Protein AF-0000000084589020 (afdb_homodimer)

InterPro domains:
  IPR004776 Membrane transport PIN-like [PF03547] (18-385)

Solvent-accessible surface area (backbone atoms only — not comparable to full-atom values): 41290 Å² total; per-residue (Å²): 107,70,67,56,49,52,50,37,48,51,46,25,50,50,37,36,31,52,28,46,12,52,49,47,33,18,47,51,18,23,46,35,33,74,71,62,54,39,53,71,66,32,48,50,31,51,50,45,38,32,45,62,47,15,40,14,26,30,38,26,62,61,33,16,72,60,32,28,62,66,50,55,62,77,46,36,65,44,51,52,50,40,51,50,39,33,50,53,26,38,53,50,19,50,52,49,28,67,75,66,68,48,64,47,51,54,29,38,47,44,35,39,37,33,47,50,66,56,55,52,51,48,51,53,49,31,53,74,71,48,49,48,51,60,55,39,40,92,83,44,67,53,68,70,56,44,50,54,50,39,51,51,55,41,44,51,35,24,42,53,51,51,52,49,38,47,44,44,31,31,64,54,39,24,69,74,78,63,64,85,68,66,54,80,69,46,54,62,71,70,55,46,74,72,72,67,72,72,77,72,68,81,75,66,82,77,72,84,74,66,80,71,73,66,58,56,57,51,50,50,48,49,50,47,48,50,50,46,50,50,36,59,70,37,68,40,54,41,42,50,27,39,52,49,13,38,54,36,15,53,36,62,71,48,25,47,38,42,56,31,87,89,27,69,46,18,47,18,57,42,41,22,36,40,48,43,14,66,36,26,64,53,51,49,42,21,45,43,19,21,43,48,57,76,44,64,79,46,81,63,65,58,70,64,51,50,52,44,49,45,37,26,53,44,50,42,30,53,49,29,37,49,48,48,52,48,43,49,71,74,42,55,80,78,44,81,92,38,54,50,57,55,49,50,53,23,51,50,70,26,47,40,51,26,74,63,50,61,48,33,39,56,72,28,61,53,52,71,57,58,45,33,27,53,44,50,50,53,54,50,34,39,72,53,41,30,58,49,28,54,45,51,44,50,43,50,51,52,52,46,51,55,52,53,60,67,75,101,108,68,66,56,50,50,51,35,49,52,44,25,49,50,37,36,31,51,28,48,12,52,49,47,33,19,48,50,18,24,46,34,35,75,72,62,54,40,52,72,66,32,48,50,32,52,50,46,38,32,44,62,46,16,40,14,26,30,38,26,63,60,32,16,73,60,32,28,61,65,49,55,62,75,46,37,65,44,51,52,51,39,50,48,40,32,49,53,26,37,53,52,19,52,52,49,27,68,75,66,68,47,65,46,52,53,29,38,46,43,35,39,36,34,48,51,68,56,53,53,51,50,52,51,47,31,53,73,72,47,48,48,50,61,56,38,41,92,83,43,68,51,66,68,57,46,52,54,51,39,50,51,54,39,44,51,34,23,42,53,51,51,52,49,38,48,44,44,30,31,64,52,38,22,69,75,77,63,63,85,67,68,54,80,70,45,56,62,71,71,54,48,75,73,73,68,72,72,77,73,71,81,78,68,83,77,74,84,76,67,79,71,71,67,58,57,57,51,50,52,49,47,48,47,47,50,49,45,49,50,38,58,70,36,68,40,54,40,42,51,27,38,53,50,14,39,54,37,14,53,36,62,72,48,25,47,39,42,57,31,86,90,27,68,48,17,48,19,56,43,41,21,35,40,47,43,13,66,37,26,64,53,49,49,43,21,46,44,18,21,43,51,55,76,44,68,71,53,82,63,64,59,67,63,51,49,53,44,49,44,38,26,54,44,50,43,30,52,50,29,36,48,50,48,50,48,44,49,70,74,43,56,79,79,45,81,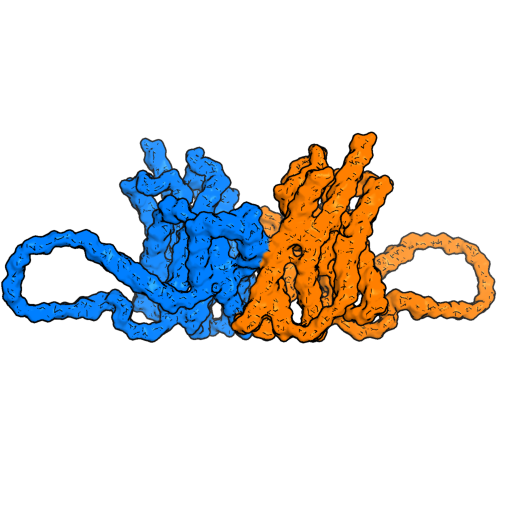93,39,53,50,57,54,50,52,52,23,50,50,70,27,47,41,52,27,74,63,51,59,50,33,38,57,73,26,61,53,54,71,56,59,44,30,27,52,43,50,50,52,54,50,34,41,71,53,42,30,58,48,26,54,45,51,42,50,42,51,52,52,51,45,50,53,50,54,60,67,76,102

Nearest PDB structures (foldseek):
  8xq9-assembly1_A  TM=4.282E-01  e=1.207E-03  Strongylocentrotus purpuratus
  8xqa-assembly1_B  TM=4.314E-01  e=2.682E-03  Strongylocentrotus purpuratus
  8pd5-assembly1_A  TM=4.426E-01  e=4.880E-03  Strongylocentrotus purpuratus
  8pdu-assembly1_B  TM=4.297E-01  e=9.243E-03  Strongylocentrotus purpuratus
  8xpq-assembly1_B  TM=4.425E-01  e=1.272E-02  Strongylocentrotus purpuratus

Organism: NCBI:txid1423351

pLDDT: mean 81.11, std 19.17, range [25.39, 97.31]

Foldseek 3Di:
DVVLVVLLVLLLVLLLVVLVVLLVLLQLLLVCLVVVVDDPVNLVVLLVCLFQAQLLLLLLQLQQLLLEPCNCVQLVVLLVLLVVLLVVLLVVQVVLCVVPVDALLLSLQSRAAALADSQLSSLVSCLVVVLLCLLCDPPNDDSVVLSVVLNSSSSVSVLSRLLCCLQCVLVSRAPPPPDPPPPVPPVVVVPPPPPPPPPVPPPPPPDPPDDPVPVVVVVCVVVVVVSVVSSVVSDGNNNVSSVVSSVLNHDVVSSCQCNNPPHPNVVPVSVVSVVSNVCNPSSLSSSLSNLCNVLVPADAPPVSLVVSQCCQQPVSLVVQLVVLLCCCVPPVPPHPPRSSSSLSSSNRNHAGHHSCSLSSCVSSVPDSRVSSNVSVSNSVSSVCRSSSSVSSSVSSVSSSVSVVVVVD/DVVLVVLLVLLLVLLLVVLVVLLVLLQLLLVCLVVVVDDPVNLVVLLVCLFQAQLLLLLLQLQQLLLEPCNCVQLVVLLVLLVVLLVVLLVVQVVLCVVPVDALLLSLQSRAAALADSQLSSLVSCLVVVLLCLLCDPPNDDSVVLSVVLNSSSSVSVLSRLLCCLQCVLVSRAPPPPDPPPPVPPVVVVPPPPPPPPPVDDPPDPDPPDDPVPVVVVVCVVVVVVSVVSSVVSDGNNNVSSVVSSVLNHDVVSSCQCNNPPHPNVVPVSVVSVVSNVCNPSSLSSSLSNLCNVLVDADAPPVSLVVSQCCQQPVSLVVQLVVLLVCCVPPVPPHPPRSSSSLSSSNRNHAGHHSCSLSSCVSSVPDSRVSSNVSVSNSVSSVCRSSSSVSSSVSSVSSSVSVVVVVD

Secondary structure (DSSP, 8-state):
-HHHHHHHHHHHHHHHHHHHHHHHHHHHHHHHHHTTSS-HHHHHHHHHHIIIIIHHHHHHHHHGGG--HHHHHHTHHHHHHHHHHHHHHHHHHHHHHHHHT--THHHHHHH-B--SHHHHHHHHHHHHHTHHHHHH-TTS--HHHHHHHHHHHHHHHHHHHHHHHHHHHHHHHS-----TT-STT-HHHHTS-------------------GGGGHHHHHHHHHHHHHHHHHHT--HHHHHHHHHHHHHHSHHHHHHHHSTT-HHIIIIIHHHHHHHTTHHHHHHHHHHHHHHHTTT----HHHHHHHHHIIIIIHHHHHHHHHHHHHHH-TTTS---HHHHHHHHTTT-SSBPTTHHHHHHHTT--HHHHHHHHHHHHHHHHHGGGGHHHHHHHHHHHHHHHHHHH-/-HHHHHHHHHHHHHHHHHHHHHHHHHHHHHHHHHTTSS-HHHHHHHHHHIIIIIHHHHHHHHHGGG--HHHHHHTHHHHHHHHHHHHHHHHHHHHHHHHHT--THHHHHHH-B--SHHHHHHHHHHHHHTHHHHHH-TTS--HHHHHHHHHHHHHHHHHHHHHHHHHHHHHHHS-----TT-STT-HHHHTS-------------------GGGTHHHHHHHHHHHHHHHHHHT--HHHHHHHHHHHHHHSHHHHHHHHSTT-HHIIIIIHHHHHHHHHHHHHHHHHHHHHHHHTTTPPP-HHHHHHHHHIIIIIHHHHHHHHHHHHHHH-TTTS---HHHHHHHHTTT-SSBPTTHHHHHHHTT--HHHHHHHHHHHHHHHHHGGGGHHHHHHHHHHHHHHHHHH--

Structure (mmCIF, N/CA/C/O backbone):
data_AF-0000000084589020-model_v1
#
loop_
_entity.id
_entity.type
_entity.pdbx_description
1 polymer 'Auxin efflux carrier superfamily protein'
#
loop_
_atom_site.group_PDB
_atom_site.id
_atom_site.type_symbol
_atom_site.label_atom_id
_atom_site.label_alt_id
_atom_site.label_comp_id
_atom_site.label_asym_id
_atom_site.label_entity_id
_atom_site.label_seq_id
_atom_site.pdbx_PDB_ins_code
_atom_site.Cartn_x
_atom_site.Cartn_y
_atom_site.Cartn_z
_atom_site.occupancy
_atom_site.B_iso_or_equiv
_atom_site.auth_seq_id
_atom_site.auth_comp_id
_atom_site.auth_asym_id
_atom_site.auth_atom_id
_atom_site.pdbx_PDB_model_num
ATOM 1 N N . MET A 1 1 ? 21.156 32.562 -9.258 1 48.12 1 MET A N 1
ATOM 2 C CA . MET A 1 1 ? 19.766 32.781 -9.648 1 48.12 1 MET A CA 1
ATOM 3 C C . MET A 1 1 ? 19.25 31.672 -10.555 1 48.12 1 MET A C 1
ATOM 5 O O . MET A 1 1 ? 18.141 31.172 -10.344 1 48.12 1 MET A O 1
ATOM 9 N N . SER A 1 2 ? 20.141 31.266 -11.516 1 56.5 2 SER A N 1
ATOM 10 C CA . SER A 1 2 ? 19.766 30.219 -12.461 1 56.5 2 SER A CA 1
ATOM 11 C C . SER A 1 2 ? 19.641 28.875 -11.766 1 56.5 2 SER A C 1
ATOM 13 O O . SER A 1 2 ? 18.703 28.125 -12.016 1 56.5 2 SER A O 1
ATOM 15 N N . SER A 1 3 ? 20.531 28.688 -10.836 1 63.31 3 SER A N 1
ATOM 16 C CA . SER A 1 3 ? 20.516 27.422 -10.109 1 63.31 3 SER A CA 1
ATOM 17 C C . SER A 1 3 ? 19.328 27.328 -9.164 1 63.31 3 SER A C 1
ATOM 19 O O . SER A 1 3 ? 18.719 26.266 -9.023 1 63.31 3 SER A O 1
ATOM 21 N N . GLU A 1 4 ? 18.984 28.531 -8.633 1 63.81 4 GLU A N 1
ATOM 22 C CA . GLU A 1 4 ? 17.844 28.594 -7.723 1 63.81 4 GLU A CA 1
ATOM 23 C C . GLU A 1 4 ? 16.547 28.359 -8.461 1 63.81 4 GLU A C 1
ATOM 25 O O . GLU A 1 4 ? 15.664 27.656 -7.961 1 63.81 4 GLU A O 1
ATOM 30 N N . VAL A 1 5 ? 16.562 28.922 -9.664 1 64.62 5 VAL A N 1
ATOM 31 C CA . VAL A 1 5 ? 15.352 28.766 -10.477 1 64.62 5 VAL A CA 1
ATOM 32 C C . VAL A 1 5 ? 15.211 27.312 -10.914 1 64.62 5 VAL A C 1
ATOM 34 O O . VAL A 1 5 ? 14.102 26.781 -10.945 1 64.62 5 VAL A O 1
ATOM 37 N N . SER A 1 6 ? 16.344 26.797 -11.211 1 70.75 6 SER A N 1
ATOM 38 C CA . SER A 1 6 ? 16.328 25.406 -11.641 1 70.75 6 SER A CA 1
ATOM 39 C C . SER A 1 6 ? 15.859 24.5 -10.516 1 70.75 6 SER A C 1
ATOM 41 O O . SER A 1 6 ? 15.07 23.562 -10.742 1 70.75 6 SER A O 1
ATOM 43 N N . ASN A 1 7 ? 16.234 24.812 -9.344 1 69.75 7 ASN A N 1
ATOM 44 C CA . ASN A 1 7 ? 15.828 24.016 -8.188 1 69.75 7 ASN A CA 1
ATOM 45 C C . ASN A 1 7 ? 14.336 24.188 -7.898 1 69.75 7 ASN A C 1
ATOM 47 O O . ASN A 1 7 ? 13.656 23.219 -7.562 1 69.75 7 ASN A O 1
ATOM 51 N N . LEU A 1 8 ? 13.938 25.453 -8.078 1 74.25 8 LEU A N 1
ATOM 52 C CA . LEU A 1 8 ? 12.523 25.75 -7.871 1 74.25 8 LEU A CA 1
ATOM 53 C C . LEU A 1 8 ? 11.656 24.984 -8.875 1 74.25 8 LEU A C 1
ATOM 55 O O . LEU A 1 8 ? 10.609 24.438 -8.508 1 74.25 8 LEU A O 1
ATOM 59 N N . LEU A 1 9 ? 12.148 24.938 -10.055 1 77.19 9 LEU A N 1
ATOM 60 C CA . LEU A 1 9 ? 11.383 24.266 -11.109 1 77.19 9 LEU A CA 1
ATOM 61 C C . LEU A 1 9 ? 11.32 22.766 -10.867 1 77.19 9 LEU A C 1
ATOM 63 O O . LEU A 1 9 ? 10.281 22.141 -11.094 1 77.19 9 LEU A O 1
ATOM 67 N N . ASP A 1 10 ? 12.352 22.234 -10.383 1 75.75 10 ASP A N 1
ATOM 68 C CA . ASP A 1 10 ? 12.398 20.797 -10.117 1 75.75 10 ASP A CA 1
ATOM 69 C C . ASP A 1 10 ? 11.438 20.422 -8.984 1 75.75 10 ASP A C 1
ATOM 71 O O . ASP A 1 10 ? 10.75 19.406 -9.062 1 75.75 10 ASP A O 1
ATOM 75 N N . VAL A 1 11 ? 11.383 21.266 -7.977 1 73.19 11 VAL A N 1
ATOM 76 C CA . VAL A 1 11 ? 10.477 21.031 -6.859 1 73.19 11 VAL A CA 1
ATOM 77 C C . VAL A 1 11 ? 9.031 21.188 -7.324 1 73.19 11 VAL A C 1
ATOM 79 O O . VAL A 1 11 ? 8.156 20.406 -6.938 1 73.19 11 VAL A O 1
ATOM 82 N N . ALA A 1 12 ? 8.859 22.156 -8.141 1 80 12 ALA A N 1
ATOM 83 C CA . ALA A 1 12 ? 7.52 22.406 -8.656 1 80 12 ALA A CA 1
ATOM 84 C C . ALA A 1 12 ? 7.035 21.234 -9.5 1 80 12 ALA A C 1
ATOM 86 O O . ALA A 1 12 ? 5.887 20.797 -9.375 1 80 12 ALA A O 1
ATOM 87 N N . ILE A 1 13 ? 7.906 20.75 -10.32 1 81.81 13 ILE A N 1
ATOM 88 C CA . ILE A 1 13 ? 7.555 19.656 -11.203 1 81.81 13 ILE A CA 1
ATOM 89 C C . ILE A 1 13 ? 7.289 18.391 -10.375 1 81.81 13 ILE A C 1
ATOM 91 O O . ILE A 1 13 ? 6.301 17.688 -10.602 1 81.81 13 ILE A O 1
ATOM 95 N N . GLY A 1 14 ? 8.109 18.109 -9.445 1 77.62 14 GLY A N 1
ATOM 96 C CA . GLY A 1 14 ? 7.91 16.969 -8.562 1 77.62 14 GLY A CA 1
ATOM 97 C C . GLY A 1 14 ? 6.598 17.031 -7.805 1 77.62 14 GLY A C 1
ATOM 98 O O . GLY A 1 14 ? 5.883 16.031 -7.715 1 77.62 14 GLY A O 1
ATOM 99 N N . SER A 1 15 ? 6.328 18.203 -7.297 1 77.81 15 SER A N 1
ATOM 100 C CA . SER A 1 15 ? 5.09 18.375 -6.551 1 77.81 15 SER A CA 1
ATOM 101 C C . SER A 1 15 ? 3.873 18.266 -7.465 1 77.81 15 SER A C 1
ATOM 103 O O . SER A 1 15 ? 2.838 17.719 -7.066 1 77.81 15 SER A O 1
ATOM 105 N N . ALA A 1 16 ? 4.004 18.781 -8.609 1 83.94 16 ALA A N 1
ATOM 106 C CA . ALA A 1 16 ? 2.91 18.688 -9.57 1 83.94 16 ALA A CA 1
ATOM 107 C C . ALA A 1 16 ? 2.646 17.234 -9.961 1 83.94 16 ALA A C 1
ATOM 109 O O . ALA A 1 16 ? 1.491 16.812 -10.039 1 83.94 16 ALA A O 1
ATOM 110 N N . GLU A 1 17 ? 3.691 16.547 -10.234 1 84.31 17 GLU A N 1
ATOM 111 C CA . GLU A 1 17 ? 3.561 15.148 -10.609 1 84.31 17 GLU A CA 1
ATOM 112 C C . GLU A 1 17 ? 2.877 14.344 -9.508 1 84.31 17 GLU A C 1
ATOM 114 O O . GLU A 1 17 ? 1.982 13.547 -9.781 1 84.31 17 GLU A O 1
ATOM 119 N N . ALA A 1 18 ? 3.246 14.562 -8.336 1 80.38 18 ALA A N 1
ATOM 120 C CA . ALA A 1 18 ? 2.654 13.875 -7.195 1 80.38 18 ALA A CA 1
ATOM 121 C C . ALA A 1 18 ? 1.175 14.219 -7.051 1 80.38 18 ALA A C 1
ATOM 123 O O . ALA A 1 18 ? 0.346 13.344 -6.801 1 80.38 18 ALA A O 1
ATOM 124 N N . SER A 1 19 ? 0.895 15.484 -7.195 1 84.81 19 SER A N 1
ATOM 125 C CA . SER A 1 19 ? -0.486 15.938 -7.062 1 84.81 19 SER A CA 1
ATOM 126 C C . SER A 1 19 ? -1.368 15.352 -8.164 1 84.81 19 SER A C 1
ATOM 128 O O . SER A 1 19 ? -2.512 14.969 -7.91 1 84.81 19 SER A O 1
ATOM 130 N N . ILE A 1 20 ? -0.854 15.344 -9.328 1 89.75 20 ILE A N 1
ATOM 131 C CA . ILE A 1 20 ? -1.616 14.805 -10.445 1 89.75 20 ILE A CA 1
ATOM 132 C C . ILE A 1 20 ? -1.896 13.32 -10.219 1 89.75 20 ILE A C 1
ATOM 134 O O . ILE A 1 20 ? -2.996 12.836 -10.5 1 89.75 20 ILE A O 1
ATOM 138 N N . ALA A 1 21 ? -0.911 12.594 -9.734 1 89.56 21 ALA A N 1
ATOM 139 C CA . ALA A 1 21 ? -1.105 11.18 -9.445 1 89.56 21 ALA A CA 1
ATOM 140 C C . ALA A 1 21 ? -2.25 10.969 -8.453 1 89.56 21 ALA A C 1
ATOM 142 O O . ALA A 1 21 ? -3.08 10.078 -8.633 1 89.56 21 ALA A O 1
ATOM 143 N N . VAL A 1 22 ? -2.297 11.797 -7.48 1 87.12 22 VAL A N 1
ATOM 144 C CA . VAL A 1 22 ? -3.338 11.711 -6.461 1 87.12 22 VAL A CA 1
ATOM 145 C C . VAL A 1 22 ? -4.691 12.07 -7.07 1 87.12 22 VAL A C 1
ATOM 147 O O . VAL A 1 22 ? -5.695 11.398 -6.816 1 87.12 22 VAL A O 1
ATOM 150 N N . LEU A 1 23 ? -4.703 13.109 -7.898 1 91.12 23 LEU A N 1
ATOM 151 C CA . LEU A 1 23 ? -5.934 13.547 -8.547 1 91.12 23 LEU A CA 1
ATOM 152 C C . LEU A 1 23 ? -6.461 12.477 -9.492 1 91.12 23 LEU A C 1
ATOM 154 O O . LEU A 1 23 ? -7.676 12.32 -9.648 1 91.12 23 LEU A O 1
ATOM 158 N N . LEU A 1 24 ? -5.551 11.797 -10.094 1 94.44 24 LEU A N 1
ATOM 159 C CA . LEU A 1 24 ? -5.977 10.711 -10.977 1 94.44 24 LEU A CA 1
ATOM 160 C C . LEU A 1 24 ? -6.629 9.586 -10.18 1 94.44 24 LEU A C 1
ATOM 162 O O . LEU A 1 24 ? -7.621 9 -10.617 1 94.44 24 LEU A O 1
ATOM 166 N N . VAL A 1 25 ? -6.078 9.227 -9.023 1 94.25 25 VAL A N 1
ATOM 167 C CA . VAL A 1 25 ? -6.711 8.234 -8.156 1 94.25 25 VAL A CA 1
ATOM 168 C C . VAL A 1 25 ? -8.117 8.695 -7.789 1 94.25 25 VAL A C 1
ATOM 170 O O . VAL A 1 25 ? -9.07 7.91 -7.824 1 94.25 25 VAL A O 1
ATOM 173 N N . LEU A 1 26 ? -8.188 9.977 -7.438 1 92.75 26 LEU A N 1
ATOM 174 C CA . LEU A 1 26 ? -9.484 10.578 -7.156 1 92.75 26 LEU A CA 1
ATOM 175 C C . LEU A 1 26 ? -10.414 10.453 -8.359 1 92.75 26 LEU A C 1
ATOM 177 O O . LEU A 1 26 ? -11.594 10.125 -8.203 1 92.75 26 LEU A O 1
ATOM 181 N N . GLY A 1 27 ? -9.914 10.75 -9.484 1 95.19 27 GLY A N 1
ATOM 182 C CA . GLY A 1 27 ? -10.68 10.617 -10.711 1 95.19 27 GLY A CA 1
ATOM 183 C C . GLY A 1 27 ? -11.18 9.211 -10.961 1 95.19 27 GLY A C 1
ATOM 184 O O . GLY A 1 27 ? -12.312 9.023 -11.414 1 95.19 27 GLY A O 1
ATOM 185 N N . PHE A 1 28 ? -10.359 8.219 -10.703 1 95.5 28 PHE A N 1
ATOM 186 C CA . PHE A 1 28 ? -10.789 6.832 -10.844 1 95.5 28 PHE A CA 1
ATOM 187 C C . PHE A 1 28 ? -11.938 6.516 -9.898 1 95.5 28 PHE A C 1
ATOM 189 O O . PHE A 1 28 ? -12.859 5.773 -10.258 1 95.5 28 PHE A O 1
ATOM 196 N N . GLY A 1 29 ? -11.836 6.996 -8.641 1 95.19 29 GLY A N 1
ATOM 197 C CA . GLY A 1 29 ? -12.953 6.84 -7.727 1 95.19 29 GLY A CA 1
ATOM 198 C C . GLY A 1 29 ? -14.242 7.445 -8.25 1 95.19 29 GLY A C 1
ATOM 199 O O . GLY A 1 29 ? -15.305 6.824 -8.172 1 95.19 29 GLY A O 1
ATOM 200 N N . TYR A 1 30 ? -14.086 8.672 -8.773 1 94.19 30 TYR A N 1
ATOM 201 C CA . TYR A 1 30 ? -15.219 9.352 -9.383 1 94.19 30 TYR A CA 1
ATOM 202 C C . TYR A 1 30 ? -15.82 8.523 -10.508 1 94.19 30 TYR A C 1
ATOM 204 O O . TYR A 1 30 ? -17.031 8.328 -10.57 1 94.19 30 TYR A O 1
ATOM 212 N N . TYR A 1 31 ? -15 8.016 -11.344 1 95.81 31 TYR A N 1
ATOM 213 C CA . TYR A 1 31 ? -15.438 7.23 -12.492 1 95.81 31 TYR A CA 1
ATOM 214 C C . TYR A 1 31 ? -16.078 5.922 -12.039 1 95.81 31 TYR A C 1
ATOM 216 O O . TYR A 1 31 ? -17.047 5.457 -12.648 1 95.81 31 TYR A O 1
ATOM 224 N N . ALA A 1 32 ? -15.492 5.289 -11.094 1 95.12 32 ALA A N 1
ATOM 225 C CA . ALA A 1 32 ? -16.047 4.039 -10.586 1 95.12 32 ALA A CA 1
ATOM 226 C C . ALA A 1 32 ? -17.484 4.227 -10.125 1 95.12 32 ALA A C 1
ATOM 228 O O . ALA A 1 32 ? -18.328 3.355 -10.336 1 95.12 32 ALA A O 1
ATOM 229 N N . GLN A 1 33 ? -17.688 5.336 -9.438 1 93.5 33 GLN A N 1
ATOM 230 C CA . GLN A 1 33 ? -19.047 5.66 -9.016 1 93.5 33 GLN A CA 1
ATOM 231 C C . GLN A 1 33 ? -19.953 5.949 -10.219 1 93.5 33 GLN A C 1
ATOM 233 O O . GLN A 1 33 ? -21.109 5.543 -10.242 1 93.5 33 GLN A O 1
ATOM 238 N N . TYR A 1 34 ? -19.453 6.652 -11.156 1 93.75 34 TYR A N 1
ATOM 239 C CA . TYR A 1 34 ? -20.172 6.969 -12.391 1 93.75 34 TYR A CA 1
ATOM 240 C C . TYR A 1 34 ? -20.547 5.699 -13.148 1 93.75 34 TYR A C 1
ATOM 242 O O . TYR A 1 34 ? -21.672 5.578 -13.641 1 93.75 34 TYR A O 1
ATOM 250 N N . ALA A 1 35 ? -19.688 4.719 -13.172 1 94 35 ALA A N 1
ATOM 251 C CA . ALA A 1 35 ? -19.891 3.459 -13.883 1 94 35 ALA A CA 1
ATOM 252 C C . ALA A 1 35 ? -20.672 2.465 -13.023 1 94 35 ALA A C 1
ATOM 254 O O . ALA A 1 35 ? -20.891 1.321 -13.438 1 94 35 ALA A O 1
ATOM 255 N N . ARG A 1 36 ? -20.953 2.816 -11.781 1 92.38 36 ARG A N 1
ATOM 256 C CA . ARG A 1 36 ? -21.766 2.029 -10.859 1 92.38 36 ARG A CA 1
ATOM 257 C C . ARG A 1 36 ? -21 0.792 -10.383 1 92.38 36 ARG A C 1
ATOM 259 O O . ARG A 1 36 ? -21.594 -0.262 -10.164 1 92.38 36 ARG A O 1
ATOM 266 N N . TRP A 1 37 ? -19.719 0.958 -10.375 1 92.5 37 TRP A N 1
ATOM 267 C CA . TRP A 1 37 ? -18.906 -0.096 -9.781 1 92.5 37 TRP A CA 1
ATOM 268 C C . TRP A 1 37 ? -18.984 -0.038 -8.258 1 92.5 37 TRP A C 1
ATOM 270 O O . TRP A 1 37 ? -18.688 -1.025 -7.578 1 92.5 37 TRP A O 1
ATOM 280 N N . ILE A 1 38 ? -19.312 1.075 -7.715 1 93.69 38 ILE A N 1
ATOM 281 C CA . ILE A 1 38 ? -19.516 1.301 -6.285 1 93.69 38 ILE A CA 1
ATOM 282 C C . ILE A 1 38 ? -20.719 2.209 -6.062 1 93.69 38 ILE A C 1
ATOM 284 O O . ILE A 1 38 ? -20.953 3.146 -6.832 1 93.69 38 ILE A O 1
ATOM 288 N N . ASN A 1 39 ? -21.531 1.847 -5.117 1 92.88 39 ASN A N 1
ATOM 289 C CA . ASN A 1 39 ? -22.688 2.666 -4.762 1 92.88 39 ASN A CA 1
ATOM 290 C C . ASN A 1 39 ? -22.484 3.355 -3.416 1 92.88 39 ASN A C 1
ATOM 292 O O . ASN A 1 39 ? -21.406 3.289 -2.83 1 92.88 39 ASN A O 1
ATOM 296 N N . GLU A 1 40 ? -23.5 4.016 -2.977 1 90.12 40 GLU A N 1
ATOM 297 C CA . GLU A 1 40 ? -23.406 4.816 -1.76 1 90.12 40 GLU A CA 1
ATOM 298 C C . GLU A 1 40 ? -23.172 3.936 -0.536 1 90.12 40 GLU A C 1
ATOM 300 O O . GLU A 1 40 ? -22.438 4.316 0.38 1 90.12 40 GLU A O 1
ATOM 305 N N . GLU A 1 41 ? -23.781 2.826 -0.526 1 89.81 41 GLU A N 1
ATOM 306 C CA . GLU A 1 41 ? -23.578 1.901 0.585 1 89.81 41 GLU A CA 1
ATOM 307 C C . GLU A 1 41 ? -22.141 1.394 0.63 1 89.81 41 GLU A C 1
ATOM 309 O O . GLU A 1 41 ? -21.547 1.283 1.705 1 89.81 41 GLU A O 1
ATOM 314 N N . GLY A 1 42 ? -21.656 1.062 -0.514 1 91.62 42 GLY A N 1
ATOM 315 C CA . GLY A 1 42 ? -20.266 0.667 -0.588 1 91.62 42 GLY A CA 1
ATOM 316 C C . GLY A 1 42 ? -19.312 1.746 -0.107 1 91.62 42 GLY A C 1
ATOM 317 O O . GLY A 1 42 ? -18.344 1.459 0.608 1 91.62 42 GLY A O 1
ATOM 318 N N . GLU A 1 43 ? -19.609 2.979 -0.506 1 91.38 43 GLU A N 1
ATOM 319 C CA . GLU A 1 43 ? -18.812 4.117 -0.055 1 91.38 43 GLU A CA 1
ATOM 320 C C . GLU A 1 43 ? -18.797 4.211 1.468 1 91.38 43 GLU A C 1
ATOM 322 O O . GLU A 1 43 ? -17.75 4.422 2.072 1 91.38 43 GLU A O 1
ATOM 327 N N . GLN A 1 44 ? -19.922 4.027 2.045 1 88.31 44 GLN A N 1
ATOM 328 C CA . GLN A 1 44 ? -20.062 4.152 3.49 1 88.31 44 GLN A CA 1
ATOM 329 C C . GLN A 1 44 ? -19.328 3.031 4.219 1 88.31 44 GLN A C 1
ATOM 331 O O . GLN A 1 44 ? -18.672 3.27 5.238 1 88.31 44 GLN A O 1
ATOM 336 N N . GLN A 1 45 ? -19.453 1.881 3.711 1 90.81 45 GLN A N 1
ATOM 337 C CA . GLN A 1 45 ? -18.797 0.735 4.336 1 90.81 45 GLN A CA 1
ATOM 338 C C . GLN A 1 45 ? -17.281 0.86 4.262 1 90.81 45 GLN A C 1
ATOM 340 O O . GLN A 1 45 ? -16.578 0.571 5.234 1 90.81 45 GLN A O 1
ATOM 345 N N . ILE A 1 46 ? -16.812 1.262 3.127 1 93.62 46 ILE A N 1
ATOM 346 C CA . ILE A 1 46 ? -15.375 1.426 2.965 1 93.62 46 ILE A CA 1
ATOM 347 C C . ILE A 1 46 ? -14.875 2.547 3.873 1 93.62 46 ILE A C 1
ATOM 349 O O . ILE A 1 46 ? -13.836 2.412 4.52 1 93.62 46 ILE A O 1
ATOM 353 N N . THR A 1 47 ? -15.625 3.609 3.961 1 88.62 47 THR A N 1
ATOM 354 C CA . THR A 1 47 ? -15.258 4.723 4.828 1 88.62 47 THR A CA 1
ATOM 355 C C . THR A 1 47 ? -15.219 4.281 6.289 1 88.62 47 THR A C 1
ATOM 357 O O . THR A 1 47 ? -14.305 4.66 7.031 1 88.62 47 THR A O 1
ATOM 360 N N . GLN A 1 48 ? -16.141 3.523 6.652 1 88.75 48 GLN A N 1
ATOM 361 C CA . GLN A 1 48 ? -16.188 3.018 8.016 1 88.75 48 GLN A CA 1
ATOM 362 C C . GLN A 1 48 ? -14.984 2.135 8.32 1 88.75 48 GLN A C 1
ATOM 364 O O . GLN A 1 48 ? -14.391 2.238 9.391 1 88.75 48 GLN A O 1
ATOM 369 N N . LEU A 1 49 ? -14.664 1.303 7.438 1 94 49 LEU A N 1
ATOM 370 C CA . LEU A 1 49 ? -13.492 0.453 7.613 1 94 49 LEU A CA 1
ATOM 371 C C . LEU A 1 49 ? -12.219 1.291 7.691 1 94 49 LEU A C 1
ATOM 373 O O . LEU A 1 49 ? -11.32 0.984 8.469 1 94 49 LEU A O 1
ATOM 377 N N . CYS A 1 50 ? -12.141 2.342 6.836 1 92.75 50 CYS A N 1
ATOM 378 C CA . CYS A 1 50 ? -10.984 3.232 6.836 1 92.75 50 CYS A CA 1
ATOM 379 C C . CYS A 1 50 ? -10.805 3.893 8.195 1 92.75 50 CYS A C 1
ATOM 381 O O . CYS A 1 50 ? -9.695 3.92 8.734 1 92.75 50 CYS A O 1
ATOM 383 N N . VAL A 1 51 ? -11.891 4.305 8.82 1 88.5 51 VAL A N 1
ATOM 384 C CA . VAL A 1 51 ? -11.836 5.066 10.062 1 88.5 51 VAL A CA 1
ATOM 385 C C . VAL A 1 51 ? -11.609 4.121 11.234 1 88.5 51 VAL A C 1
ATOM 387 O O . VAL A 1 51 ? -10.883 4.453 12.18 1 88.5 51 VAL A O 1
ATOM 390 N N . THR A 1 52 ? -12.125 2.914 11.156 1 91.38 52 THR A N 1
ATOM 391 C CA . THR A 1 52 ? -12.164 2.039 12.328 1 91.38 52 THR A CA 1
ATOM 392 C C . THR A 1 52 ? -10.977 1.086 12.328 1 91.38 52 THR A C 1
ATOM 394 O O . THR A 1 52 ? -10.5 0.679 13.391 1 91.38 52 THR A O 1
ATOM 397 N N . VAL A 1 53 ? -10.516 0.786 11.125 1 95.12 53 VAL A N 1
ATOM 398 C CA . VAL A 1 53 ? -9.508 -0.271 11.094 1 95.12 53 VAL A CA 1
ATOM 399 C C . VAL A 1 53 ? -8.242 0.244 10.414 1 95.12 53 VAL A C 1
ATOM 401 O O . VAL A 1 53 ? -7.16 0.226 11 1 95.12 53 VAL A O 1
ATOM 404 N N . PHE A 1 54 ? -8.312 0.767 9.195 1 95.94 54 PHE A N 1
ATOM 405 C CA . PHE A 1 54 ? -7.137 1.04 8.375 1 95.94 54 PHE A CA 1
ATOM 406 C C . PHE A 1 54 ? -6.387 2.26 8.891 1 95.94 54 PHE A C 1
ATOM 408 O O . PHE A 1 54 ? -5.156 2.25 8.977 1 95.94 54 PHE A O 1
ATOM 415 N N . LEU A 1 55 ? -7.105 3.301 9.234 1 91.75 55 LEU A N 1
ATOM 416 C CA . LEU A 1 55 ? -6.473 4.516 9.742 1 91.75 55 LEU A CA 1
ATOM 417 C C . LEU A 1 55 ? -5.793 4.262 11.078 1 91.75 55 LEU A C 1
ATOM 419 O O . LEU A 1 55 ? -4.633 4.629 11.273 1 91.75 55 LEU A O 1
ATOM 423 N N . PRO A 1 56 ? -6.461 3.631 12.055 1 93.19 56 PRO A N 1
ATOM 424 C CA . PRO A 1 56 ? -5.77 3.275 13.297 1 93.19 56 PRO A CA 1
ATOM 425 C C . PRO A 1 56 ? -4.516 2.441 13.055 1 93.19 56 PRO A C 1
ATOM 427 O O . PRO A 1 56 ? -3.486 2.668 13.695 1 93.19 56 PRO A O 1
ATOM 430 N N . ALA A 1 57 ? -4.621 1.519 12.164 1 95.38 57 ALA A N 1
ATOM 431 C CA . ALA A 1 57 ? -3.459 0.694 11.836 1 95.38 57 ALA A CA 1
ATOM 432 C C . ALA A 1 57 ? -2.328 1.542 11.258 1 95.38 57 ALA A C 1
ATOM 434 O O . ALA A 1 57 ? -1.161 1.349 11.609 1 95.38 57 ALA A O 1
ATOM 435 N N . LEU A 1 58 ? -2.674 2.434 10.391 1 91.25 58 LEU A N 1
ATOM 436 C CA . LEU A 1 58 ? -1.692 3.334 9.789 1 91.25 58 LEU A CA 1
ATOM 437 C C . LEU A 1 58 ? -0.997 4.164 10.867 1 91.25 58 LEU A C 1
ATOM 439 O O . LEU A 1 58 ? 0.232 4.266 10.875 1 91.25 58 LEU A O 1
ATOM 443 N N . LEU A 1 59 ? -1.758 4.742 11.773 1 88.56 59 LEU A N 1
ATOM 444 C CA . LEU A 1 59 ? -1.208 5.598 12.812 1 88.56 59 LEU A CA 1
ATOM 445 C C . LEU A 1 59 ? -0.284 4.809 13.734 1 88.56 59 LEU A C 1
ATOM 447 O O . LEU A 1 59 ? 0.768 5.305 14.141 1 88.56 59 LEU A O 1
ATOM 451 N N . PHE A 1 60 ? -0.65 3.59 14.07 1 93.69 60 PHE A N 1
ATOM 452 C CA . PHE A 1 60 ? 0.173 2.746 14.93 1 93.69 60 PHE A CA 1
ATOM 453 C C . PHE A 1 60 ? 1.55 2.527 14.312 1 93.69 60 PHE A C 1
ATOM 455 O O . PHE A 1 60 ? 2.568 2.656 15 1 93.69 60 PHE A O 1
ATOM 462 N N . THR A 1 61 ? 1.591 2.256 13.031 1 90.69 61 THR A N 1
ATOM 463 C CA . THR A 1 61 ? 2.854 1.892 12.391 1 90.69 61 THR A CA 1
ATOM 464 C C . THR A 1 61 ? 3.648 3.139 12.016 1 90.69 61 THR A C 1
ATOM 466 O O . THR A 1 61 ? 4.871 3.082 11.867 1 90.69 61 THR A O 1
ATOM 469 N N . GLN A 1 62 ? 2.965 4.246 11.844 1 83.19 62 GLN A N 1
ATOM 470 C CA . GLN A 1 62 ? 3.658 5.477 11.477 1 83.19 62 GLN A CA 1
ATOM 471 C C . GLN A 1 62 ? 4.223 6.18 12.711 1 83.19 62 GLN A C 1
ATOM 473 O O . GLN A 1 62 ? 5.273 6.82 12.641 1 83.19 62 GLN A O 1
ATOM 478 N N . ILE A 1 63 ? 3.557 6.07 13.805 1 84.81 63 ILE A N 1
ATOM 479 C CA . ILE A 1 63 ? 3.918 6.809 15.008 1 84.81 63 ILE A CA 1
ATOM 480 C C . ILE A 1 63 ? 4.844 5.957 15.875 1 84.81 63 ILE A C 1
ATOM 482 O O . ILE A 1 63 ? 5.879 6.438 16.344 1 84.81 63 ILE A O 1
ATOM 486 N N . GLY A 1 64 ? 4.617 4.73 16.062 1 89.5 64 GLY A N 1
ATOM 487 C CA . GLY A 1 64 ? 5.246 3.84 17.016 1 89.5 64 GLY A CA 1
ATOM 488 C C . GLY A 1 64 ? 6.758 3.824 16.922 1 89.5 64 GLY A C 1
ATOM 489 O O . GLY A 1 64 ? 7.457 4.109 17.891 1 89.5 64 GLY A O 1
ATOM 490 N N . PRO A 1 65 ? 7.23 3.598 15.727 1 87.44 65 PRO A N 1
ATOM 491 C CA . PRO A 1 65 ? 8.68 3.465 15.586 1 87.44 65 PRO A CA 1
ATOM 492 C C . PRO A 1 65 ? 9.43 4.746 15.938 1 87.44 65 PRO A C 1
ATOM 494 O O . PRO A 1 65 ? 10.609 4.699 16.297 1 87.44 65 PRO A O 1
ATOM 497 N N . HIS A 1 66 ? 8.773 5.906 15.898 1 81.44 66 HIS A N 1
ATOM 498 C CA . HIS A 1 66 ? 9.469 7.18 16.047 1 81.44 66 HIS A CA 1
ATOM 499 C C . HIS A 1 66 ? 9.164 7.812 17.406 1 81.44 66 HIS A C 1
ATOM 501 O O . HIS A 1 66 ? 9.789 8.805 17.781 1 81.44 66 HIS A O 1
ATOM 507 N N . ALA A 1 67 ? 8.242 7.207 18.094 1 86.75 67 ALA A N 1
ATOM 508 C CA . ALA A 1 67 ? 7.875 7.727 19.422 1 86.75 67 ALA A CA 1
ATOM 509 C C . ALA A 1 67 ? 8.812 7.188 20.5 1 86.75 67 ALA A C 1
ATOM 511 O O . ALA A 1 67 ? 8.352 6.652 21.516 1 86.75 67 ALA A O 1
ATOM 512 N N . THR A 1 68 ? 10.094 7.41 20.297 1 89 68 THR A N 1
ATOM 513 C CA . THR A 1 68 ? 11.07 6.992 21.297 1 89 68 THR A CA 1
ATOM 514 C C . THR A 1 68 ? 11.406 8.141 22.25 1 89 68 THR A C 1
ATOM 516 O O . THR A 1 68 ? 11.312 9.312 21.875 1 89 68 THR A O 1
ATOM 519 N N . PRO A 1 69 ? 11.852 7.797 23.453 1 87.44 69 PRO A N 1
ATOM 520 C CA . PRO A 1 69 ? 12.234 8.859 24.391 1 87.44 69 PRO A CA 1
ATOM 521 C C . PRO A 1 69 ? 13.344 9.758 23.844 1 87.44 69 PRO A C 1
ATOM 523 O O . PRO A 1 69 ? 13.305 10.977 24.031 1 87.44 69 PRO A O 1
ATOM 526 N N . HIS A 1 70 ? 14.242 9.203 23.219 1 84.75 70 HIS A N 1
ATOM 527 C CA . HIS A 1 70 ? 15.344 9.969 22.641 1 84.75 70 HIS A CA 1
ATOM 528 C C . HIS A 1 70 ? 14.844 10.953 21.594 1 84.75 70 HIS A C 1
ATOM 530 O O . HIS A 1 70 ? 15.211 12.133 21.625 1 84.75 70 HIS A O 1
ATOM 536 N N . ASN A 1 71 ? 13.953 10.508 20.719 1 81.88 71 ASN A N 1
ATOM 537 C CA . ASN A 1 71 ? 13.414 11.375 19.672 1 81.88 71 ASN A CA 1
ATOM 538 C C . ASN A 1 71 ? 12.562 12.5 20.266 1 81.88 71 ASN A C 1
ATOM 540 O O . ASN A 1 71 ? 12.68 13.648 19.844 1 81.88 71 ASN A O 1
ATOM 544 N N . LEU A 1 72 ? 11.773 12.211 21.203 1 81.88 72 LEU A N 1
ATOM 545 C CA . LEU A 1 72 ? 10.836 13.188 21.766 1 81.88 72 LEU A CA 1
ATOM 546 C C . LEU A 1 72 ? 11.562 14.219 22.609 1 81.88 72 LEU A C 1
ATOM 548 O O . LEU A 1 72 ? 11.148 15.383 22.672 1 81.88 72 LEU A O 1
ATOM 552 N N . THR A 1 73 ? 12.641 13.812 23.188 1 82.5 73 THR A N 1
ATOM 553 C CA . THR A 1 73 ? 13.383 14.75 24.031 1 82.5 73 THR A CA 1
ATOM 554 C C . THR A 1 73 ? 14.359 15.57 23.188 1 82.5 73 THR A C 1
ATOM 556 O O . THR A 1 73 ? 14.43 16.797 23.344 1 82.5 73 THR A O 1
ATOM 559 N N . ASP A 1 74 ? 15.023 14.953 22.297 1 80.88 74 ASP A N 1
ATOM 560 C CA . ASP A 1 74 ? 16.047 15.625 21.516 1 80.88 74 ASP A CA 1
ATOM 561 C C . ASP A 1 74 ? 15.438 16.562 20.469 1 80.88 74 ASP A C 1
ATOM 563 O O . ASP A 1 74 ? 16.031 17.594 20.125 1 80.88 74 ASP A O 1
ATOM 567 N N . TYR A 1 75 ? 14.25 16.188 20.078 1 82.81 75 TYR A N 1
ATOM 568 C CA . TYR A 1 75 ? 13.633 16.969 19.016 1 82.81 75 TYR A CA 1
ATOM 569 C C . TYR A 1 75 ? 12.344 17.625 19.5 1 82.81 75 TYR A C 1
ATOM 571 O O . TYR A 1 75 ? 11.398 17.781 18.734 1 82.81 75 TYR A O 1
ATOM 579 N N . GLY A 1 76 ? 12.375 18 20.734 1 87.5 76 GLY A N 1
ATOM 580 C CA . GLY A 1 76 ? 11.234 18.656 21.375 1 87.5 76 GLY A CA 1
ATOM 581 C C . GLY A 1 76 ? 10.844 19.953 20.688 1 87.5 76 GLY A C 1
ATOM 582 O O . GLY A 1 76 ? 9.672 20.328 20.703 1 87.5 76 GLY A O 1
ATOM 583 N N . ILE A 1 77 ? 11.766 20.594 20.094 1 89.94 77 ILE A N 1
ATOM 584 C CA . ILE A 1 77 ? 11.508 21.859 19.422 1 89.94 77 ILE A CA 1
ATOM 585 C C . ILE A 1 77 ? 10.492 21.656 18.312 1 89.94 77 ILE A C 1
ATOM 587 O O . ILE A 1 77 ? 9.664 22.547 18.047 1 89.94 77 ILE A O 1
ATOM 591 N N . ILE A 1 78 ? 10.547 20.531 17.641 1 91.5 78 ILE A N 1
ATOM 592 C CA . ILE A 1 78 ? 9.602 20.219 16.562 1 91.5 78 ILE A CA 1
ATOM 593 C C . ILE A 1 78 ? 8.195 20.109 17.141 1 91.5 78 ILE A C 1
ATOM 595 O O . ILE A 1 78 ? 7.227 20.578 16.531 1 91.5 78 ILE A O 1
ATOM 599 N N . VAL A 1 79 ? 8.102 19.516 18.297 1 91.06 79 VAL A N 1
ATOM 600 C CA . VAL A 1 79 ? 6.82 19.359 18.969 1 91.06 79 VAL A CA 1
ATOM 601 C C . VAL A 1 79 ? 6.238 20.734 19.297 1 91.06 79 VAL A C 1
ATOM 603 O O . VAL A 1 79 ? 5.074 21.016 18.984 1 91.06 79 VAL A O 1
ATOM 606 N N . VAL A 1 80 ? 7.09 21.531 19.797 1 93.19 80 VAL A N 1
ATOM 607 C CA . VAL A 1 80 ? 6.656 22.875 20.203 1 93.19 80 VAL A CA 1
ATOM 608 C C . VAL A 1 80 ? 6.234 23.672 18.984 1 93.19 80 VAL A C 1
ATOM 610 O O . VAL A 1 80 ? 5.188 24.328 18.984 1 93.19 80 VAL A O 1
ATOM 613 N N . LEU A 1 81 ? 6.996 23.656 17.938 1 94.25 81 LEU A N 1
ATOM 614 C CA . LEU A 1 81 ? 6.707 24.422 16.734 1 94.25 81 LEU A CA 1
ATOM 615 C C . LEU A 1 81 ? 5.465 23.891 16.031 1 94.25 81 LEU A C 1
ATOM 617 O O . LEU A 1 81 ? 4.707 24.656 15.43 1 94.25 81 LEU A O 1
ATOM 621 N N . SER A 1 82 ? 5.25 22.578 16.078 1 94.88 82 SER A N 1
ATOM 622 C CA . SER A 1 82 ? 4.043 21.984 15.516 1 94.88 82 SER A CA 1
ATOM 623 C C . SER A 1 82 ? 2.793 22.469 16.234 1 94.88 82 SER A C 1
ATOM 625 O O . SER A 1 82 ? 1.788 22.797 15.609 1 94.88 82 SER A O 1
ATOM 627 N N . ILE A 1 83 ? 2.891 22.5 17.531 1 94.88 83 ILE A N 1
ATOM 628 C CA . ILE A 1 83 ? 1.774 22.984 18.344 1 94.88 83 ILE A CA 1
ATOM 629 C C . ILE A 1 83 ? 1.532 24.469 18.047 1 94.88 83 ILE A C 1
ATOM 631 O O . ILE A 1 83 ? 0.385 24.891 17.922 1 94.88 83 ILE A O 1
ATOM 635 N N . PHE A 1 84 ? 2.615 25.188 17.984 1 96.5 84 PHE A N 1
ATOM 636 C CA . PHE A 1 84 ? 2.527 26.609 17.656 1 96.5 84 PHE A CA 1
ATOM 637 C C . PHE A 1 84 ? 1.819 26.812 16.328 1 96.5 84 PHE A C 1
ATOM 639 O O . PHE A 1 84 ? 0.92 27.641 16.219 1 96.5 84 PHE A O 1
ATOM 646 N N . ALA A 1 85 ? 2.213 26.062 15.312 1 96.31 85 ALA A N 1
ATOM 647 C CA . ALA A 1 85 ? 1.61 26.188 13.992 1 96.31 85 ALA A CA 1
ATOM 648 C C . ALA A 1 85 ? 0.118 25.859 14.039 1 96.31 85 ALA A C 1
ATOM 650 O O . ALA A 1 85 ? -0.687 26.547 13.398 1 96.31 85 ALA A O 1
ATOM 651 N N . MET A 1 86 ? -0.25 24.844 14.758 1 96.38 86 MET A N 1
ATOM 652 C CA . MET A 1 86 ? -1.653 24.469 14.883 1 96.38 86 MET A CA 1
ATOM 653 C C . MET A 1 86 ? -2.455 25.547 15.586 1 96.38 86 MET A C 1
ATOM 655 O O . MET A 1 86 ? -3.582 25.859 15.195 1 96.38 86 MET A O 1
ATOM 659 N N . LEU A 1 87 ? -1.83 26.141 16.609 1 96.56 87 LEU A N 1
ATOM 660 C CA . LEU A 1 87 ? -2.506 27.188 17.375 1 96.56 87 LEU A CA 1
ATOM 661 C C . LEU A 1 87 ? -2.734 28.438 16.516 1 96.56 87 LEU A C 1
ATOM 663 O O . LEU A 1 87 ? -3.822 29.016 16.531 1 96.56 87 LEU A O 1
ATOM 667 N N . VAL A 1 88 ? -1.707 28.812 15.836 1 97.25 88 VAL A N 1
ATOM 668 C CA . VAL A 1 88 ? -1.834 29.984 14.961 1 97.25 88 VAL A CA 1
ATOM 669 C C . VAL A 1 88 ? -2.916 29.719 13.914 1 97.25 88 VAL A C 1
ATOM 671 O O . VAL A 1 88 ? -3.766 30.578 13.672 1 97.25 88 VAL A O 1
ATOM 674 N N . SER A 1 89 ? -2.855 28.562 13.297 1 97.31 89 SER A N 1
ATOM 675 C CA . SER A 1 89 ? -3.834 28.219 12.266 1 97.31 89 SER A CA 1
ATOM 676 C C . SER A 1 89 ? -5.242 28.156 12.844 1 97.31 89 SER A C 1
ATOM 678 O O . SER A 1 89 ? -6.219 28.5 12.172 1 97.31 89 SER A O 1
ATOM 680 N N . TYR A 1 90 ? -5.332 27.688 14.055 1 96.88 90 TYR A N 1
ATOM 681 C CA . TYR A 1 90 ? -6.621 27.656 14.734 1 96.88 90 TYR A CA 1
ATOM 682 C C . TYR A 1 90 ? -7.191 29.047 14.922 1 96.88 90 TYR A C 1
ATOM 684 O O . TYR A 1 90 ? -8.367 29.297 14.633 1 96.88 90 TYR A O 1
ATOM 692 N N . LEU A 1 91 ? -6.359 29.938 15.383 1 97.25 91 LEU A N 1
ATOM 693 C CA . LEU A 1 91 ? -6.785 31.312 15.617 1 97.25 91 LEU A CA 1
ATOM 694 C C . LEU A 1 91 ? -7.195 32 14.312 1 97.25 91 LEU A C 1
ATOM 696 O O . LEU A 1 91 ? -8.227 32.656 14.258 1 97.25 91 LEU A O 1
ATOM 700 N N . VAL A 1 92 ? -6.453 31.781 13.305 1 96.94 92 VAL A N 1
ATOM 701 C CA . VAL A 1 92 ? -6.785 32.344 12.008 1 96.94 92 VAL A CA 1
ATOM 702 C C . VAL A 1 92 ? -8.062 31.703 11.469 1 96.94 92 VAL A C 1
ATOM 704 O O . VAL A 1 92 ? -8.891 32.375 10.852 1 96.94 92 VAL A O 1
ATOM 707 N N . GLY A 1 93 ? -8.164 30.422 11.656 1 96.69 93 GLY A N 1
ATOM 708 C CA . GLY A 1 93 ? -9.352 29.703 11.227 1 96.69 93 GLY A CA 1
ATOM 709 C C . GLY A 1 93 ? -10.625 30.219 11.883 1 96.69 93 GLY A C 1
ATOM 710 O O . GLY A 1 93 ? -11.633 30.438 11.211 1 96.69 93 GLY A O 1
ATOM 711 N N . ILE A 1 94 ? -10.578 30.438 13.172 1 96 94 ILE A N 1
ATOM 712 C CA . ILE A 1 94 ? -11.734 30.938 13.914 1 96 94 ILE A CA 1
ATOM 713 C C . ILE A 1 94 ? -12.07 32.344 13.453 1 96 94 ILE A C 1
ATOM 715 O O . ILE A 1 94 ? -13.242 32.719 13.289 1 96 94 ILE A O 1
ATOM 719 N N . ALA A 1 95 ? -11.078 33.125 13.336 1 96.94 95 ALA A N 1
ATOM 720 C CA . ALA A 1 95 ? -11.281 34.5 12.875 1 96.94 95 ALA A CA 1
ATOM 721 C C . ALA A 1 95 ? -11.914 34.5 11.484 1 96.94 95 ALA A C 1
ATOM 723 O O . ALA A 1 95 ? -12.828 35.281 11.219 1 96.94 95 ALA A O 1
ATOM 724 N N . SER A 1 96 ? -11.445 33.656 10.633 1 96.44 96 SER A N 1
ATOM 725 C CA . SER A 1 96 ? -11.977 33.594 9.273 1 96.44 96 SER A CA 1
ATOM 726 C C . SER A 1 96 ? -13.422 33.094 9.281 1 96.44 96 SER A C 1
ATOM 728 O O . SER A 1 96 ? -14.258 33.625 8.539 1 96.44 96 SER A O 1
ATOM 730 N N . ARG A 1 97 ? -13.633 32.125 10.062 1 95.19 97 ARG A N 1
ATOM 731 C CA . ARG A 1 97 ? -14.992 31.578 10.141 1 95.19 97 ARG A CA 1
ATOM 732 C C . ARG A 1 97 ? -15.961 32.656 10.633 1 95.19 97 ARG A C 1
ATOM 734 O O . ARG A 1 97 ? -17.062 32.781 10.102 1 95.19 97 ARG A O 1
ATOM 741 N N . ARG A 1 98 ? -15.625 33.406 11.641 1 95.25 98 ARG A N 1
ATOM 742 C CA . ARG A 1 98 ? -16.469 34.438 12.211 1 95.25 98 ARG A CA 1
ATOM 743 C C . ARG A 1 98 ? -16.719 35.562 11.219 1 95.25 98 ARG A C 1
ATOM 745 O O . ARG A 1 98 ? -17.828 36.094 11.102 1 95.25 98 ARG A O 1
ATOM 752 N N . ALA A 1 99 ? -15.711 35.906 10.57 1 96.06 99 ALA A N 1
ATOM 753 C CA . ALA A 1 99 ? -15.797 37 9.625 1 96.06 99 ALA A CA 1
ATOM 754 C C . ALA A 1 99 ? -16.625 36.625 8.406 1 96.06 99 ALA A C 1
ATOM 756 O O . ALA A 1 99 ? -17.375 37.438 7.867 1 96.06 99 ALA A O 1
ATOM 757 N N . LEU A 1 100 ? -16.641 35.344 8.016 1 95.75 100 LEU A N 1
ATOM 758 C CA . LEU A 1 100 ? -17.25 34.969 6.75 1 95.75 100 LEU A CA 1
ATOM 759 C C . LEU A 1 100 ? -18.469 34.062 6.992 1 95.75 100 LEU A C 1
ATOM 761 O O . LEU A 1 100 ? -19.156 33.688 6.047 1 95.75 100 LEU A O 1
ATOM 765 N N . LYS A 1 101 ? -18.672 33.688 8.227 1 93.31 101 LYS A N 1
ATOM 766 C CA . LYS A 1 101 ? -19.766 32.781 8.578 1 93.31 101 LYS A CA 1
ATOM 767 C C . LYS A 1 101 ? -19.641 31.453 7.82 1 93.31 101 LYS A C 1
ATOM 769 O O . LYS A 1 101 ? -20.625 30.984 7.238 1 93.31 101 LYS A O 1
ATOM 774 N N . SER A 1 102 ? -18.469 31 7.781 1 93.31 102 SER A N 1
ATOM 775 C CA . SER A 1 102 ? -18.203 29.766 7.07 1 93.31 102 SER A CA 1
ATOM 776 C C . SER A 1 102 ? -18.5 28.547 7.949 1 93.31 102 SER A C 1
ATOM 778 O O . SER A 1 102 ? -18.578 28.672 9.172 1 93.31 102 SER A O 1
ATOM 780 N N . PRO A 1 103 ? -18.734 27.438 7.363 1 92.88 103 PRO A N 1
ATOM 781 C CA . PRO A 1 103 ? -19 26.234 8.148 1 92.88 103 PRO A CA 1
ATOM 782 C C . PRO A 1 103 ? -17.844 25.844 9.055 1 92.88 103 PRO A C 1
ATOM 784 O O . PRO A 1 103 ? -16.703 26.25 8.805 1 92.88 103 PRO A O 1
ATOM 787 N N . ARG A 1 104 ? -18.078 25.078 10.047 1 94.12 104 ARG A N 1
ATOM 788 C CA . ARG A 1 104 ? -17.125 24.719 11.086 1 94.12 104 ARG A CA 1
ATOM 789 C C . ARG A 1 104 ? -15.984 23.891 10.508 1 94.12 104 ARG A C 1
ATOM 791 O O . ARG A 1 104 ? -14.859 23.922 11.023 1 94.12 104 ARG A O 1
ATOM 798 N N . TRP A 1 105 ? -16.297 23.141 9.469 1 95 105 TRP A N 1
ATOM 799 C CA . TRP A 1 105 ? -15.266 22.281 8.906 1 95 105 TRP A CA 1
ATOM 800 C C . TRP A 1 105 ? -14.086 23.094 8.391 1 95 105 TRP A C 1
ATOM 802 O O . TRP A 1 105 ? -12.969 22.594 8.281 1 95 105 TRP A O 1
ATOM 812 N N . THR A 1 106 ? -14.312 24.391 8.094 1 96.19 106 THR A N 1
ATOM 813 C CA . THR A 1 106 ? -13.242 25.234 7.578 1 96.19 106 THR A CA 1
ATOM 814 C C . THR A 1 106 ? -12.156 25.438 8.633 1 96.19 106 THR A C 1
ATOM 816 O O . THR A 1 106 ? -10.969 25.469 8.305 1 96.19 106 THR A O 1
ATOM 819 N N . VAL A 1 107 ? -12.539 25.516 9.875 1 96.75 107 VAL A N 1
ATOM 820 C CA . VAL A 1 107 ? -11.57 25.719 10.945 1 96.75 107 VAL A CA 1
ATOM 821 C C . VAL A 1 107 ? -10.641 24.5 11.039 1 96.75 107 VAL A C 1
ATOM 823 O O . VAL A 1 107 ? -9.43 24.656 11.164 1 96.75 107 VAL A O 1
ATOM 826 N N . ALA A 1 108 ? -11.227 23.344 10.938 1 96.31 108 ALA A N 1
ATOM 827 C CA . ALA A 1 108 ? -10.422 22.125 10.953 1 96.31 108 ALA A CA 1
ATOM 828 C C . ALA A 1 108 ? -9.453 22.109 9.773 1 96.31 108 ALA A C 1
ATOM 830 O O . ALA A 1 108 ? -8.305 21.672 9.914 1 96.31 108 ALA A O 1
ATOM 831 N N . ALA A 1 109 ? -9.914 22.547 8.633 1 96.56 109 ALA A N 1
ATOM 832 C CA . ALA A 1 109 ? -9.086 22.578 7.438 1 96.56 109 ALA A CA 1
ATOM 833 C C . ALA A 1 109 ? -7.918 23.547 7.605 1 96.56 109 ALA A C 1
ATOM 835 O O . ALA A 1 109 ? -6.832 23.328 7.062 1 96.56 109 ALA A O 1
ATOM 836 N N . PHE A 1 110 ? -8.133 24.609 8.367 1 96.88 110 PHE A N 1
ATOM 837 C CA . PHE A 1 110 ? -7.066 25.562 8.672 1 96.88 110 PHE A CA 1
ATOM 838 C C . PHE A 1 110 ? -6.016 24.906 9.57 1 96.88 110 PHE A C 1
ATOM 840 O O . PHE A 1 110 ? -4.816 25.094 9.352 1 96.88 110 PHE A O 1
ATOM 847 N N . VAL A 1 111 ? -6.43 24.156 10.484 1 96.31 111 VAL A N 1
ATOM 848 C CA . VAL A 1 111 ? -5.578 23.703 11.578 1 96.31 111 VAL A CA 1
ATOM 849 C C . VAL A 1 111 ? -4.785 22.469 11.141 1 96.31 111 VAL A C 1
ATOM 851 O O . VAL A 1 111 ? -3.594 22.359 11.43 1 96.31 111 VAL A O 1
ATOM 854 N N . PHE A 1 112 ? -5.477 21.562 10.453 1 95.56 112 PHE A N 1
ATOM 855 C CA . PHE A 1 112 ? -4.887 20.25 10.25 1 95.56 112 PHE A CA 1
ATOM 856 C C . PHE A 1 112 ? -4.441 20.078 8.805 1 95.56 112 PHE A C 1
ATOM 858 O O . PHE A 1 112 ? -5.27 19.938 7.902 1 95.56 112 PHE A O 1
ATOM 865 N N . ASN A 1 113 ? -3.211 20.094 8.633 1 92.94 113 ASN A N 1
ATOM 866 C CA . ASN A 1 113 ? -2.615 19.953 7.305 1 92.94 113 ASN A CA 1
ATOM 867 C C . ASN A 1 113 ? -2.088 18.547 7.062 1 92.94 113 ASN A C 1
ATOM 869 O O . ASN A 1 113 ? -2.043 17.734 7.988 1 92.94 113 ASN A O 1
ATOM 873 N N . ASN A 1 114 ? -1.804 18.234 5.801 1 87 114 ASN A N 1
ATOM 874 C CA . ASN A 1 114 ? -1.089 17 5.461 1 87 114 ASN A CA 1
ATOM 875 C C . ASN A 1 114 ? 0.343 17.016 5.988 1 87 114 ASN A C 1
ATOM 877 O O . ASN A 1 114 ? 1.229 17.609 5.371 1 87 114 ASN A O 1
ATOM 881 N N . ALA A 1 115 ? 0.537 16.359 7.066 1 81.06 115 ALA A N 1
ATOM 882 C CA . ALA A 1 115 ? 1.825 16.438 7.75 1 81.06 115 ALA A CA 1
ATOM 883 C C . ALA A 1 115 ? 2.697 15.234 7.418 1 81.06 115 ALA A C 1
ATOM 885 O O . ALA A 1 115 ? 3.871 15.188 7.797 1 81.06 115 ALA A O 1
ATOM 886 N N . THR A 1 116 ? 2.211 14.312 6.715 1 78.88 116 THR A N 1
ATOM 887 C CA . THR A 1 116 ? 2.957 13.062 6.574 1 78.88 116 THR A CA 1
ATOM 888 C C . THR A 1 116 ? 3.316 12.812 5.113 1 78.88 116 THR A C 1
ATOM 890 O O . THR A 1 116 ? 4.488 12.883 4.734 1 78.88 116 THR A O 1
ATOM 893 N N . SER A 1 117 ? 2.338 12.648 4.316 1 74.56 117 SER A N 1
ATOM 894 C CA . SER A 1 117 ? 2.568 12.148 2.965 1 74.56 117 SER A CA 1
ATOM 895 C C . SER A 1 117 ? 3.281 13.18 2.104 1 74.56 117 SER A C 1
ATOM 897 O O . SER A 1 117 ? 4.289 12.883 1.464 1 74.56 117 SER A O 1
ATOM 899 N N . LEU A 1 118 ? 2.803 14.352 2.168 1 76.75 118 LEU A N 1
ATOM 900 C CA . LEU A 1 118 ? 3.338 15.367 1.266 1 76.75 118 LEU A CA 1
ATOM 901 C C . LEU A 1 118 ? 4.754 15.758 1.668 1 76.75 118 LEU A C 1
ATOM 903 O O . LEU A 1 118 ? 5.664 15.766 0.834 1 76.75 118 LEU A O 1
ATOM 907 N N . PRO A 1 119 ? 4.996 15.984 2.869 1 81 119 PRO A N 1
ATOM 908 C CA . PRO A 1 119 ? 6.363 16.328 3.262 1 81 119 PRO A CA 1
ATOM 909 C C . PRO A 1 119 ? 7.367 15.227 2.953 1 81 119 PRO A C 1
ATOM 911 O O . PRO A 1 119 ? 8.5 15.508 2.549 1 81 119 PRO A O 1
ATOM 914 N N . LEU A 1 120 ? 6.969 14.047 3.133 1 78.56 120 LEU A N 1
ATOM 915 C CA . LEU A 1 120 ? 7.867 12.938 2.834 1 78.56 120 LEU A CA 1
ATOM 916 C C . LEU A 1 120 ? 8.148 12.852 1.338 1 78.56 120 LEU A C 1
ATOM 918 O O . LEU A 1 120 ? 9.281 12.586 0.928 1 78.56 120 LEU A O 1
ATOM 922 N N . LEU A 1 121 ? 7.148 13.086 0.632 1 71.38 121 LEU A N 1
ATOM 923 C CA . LEU A 1 121 ? 7.32 13.109 -0.816 1 71.38 121 LEU A CA 1
ATOM 924 C C . LEU A 1 121 ? 8.25 14.242 -1.239 1 71.38 121 LEU A C 1
ATOM 926 O O . LEU A 1 121 ? 9.078 14.07 -2.131 1 71.38 121 LEU A O 1
ATOM 930 N N . LEU A 1 122 ? 8.078 15.305 -0.631 1 77.19 122 LEU A N 1
ATOM 931 C CA . LEU A 1 122 ? 8.922 16.453 -0.918 1 77.19 122 LEU A CA 1
ATOM 932 C C . LEU A 1 122 ? 10.375 16.172 -0.554 1 77.19 122 LEU A C 1
ATOM 934 O O . LEU A 1 122 ? 11.289 16.531 -1.299 1 77.19 122 LEU A O 1
ATOM 938 N N . LEU A 1 123 ? 10.555 15.555 0.51 1 82.75 123 LEU A N 1
ATOM 939 C CA . LEU A 1 123 ? 11.898 15.195 0.94 1 82.75 123 LEU A CA 1
ATOM 940 C C . LEU A 1 123 ? 12.57 14.281 -0.082 1 82.75 123 LEU A C 1
ATOM 942 O O . LEU A 1 123 ? 13.75 14.453 -0.401 1 82.75 123 LEU A O 1
ATOM 946 N N . ASN A 1 124 ? 11.883 13.391 -0.551 1 73.88 124 ASN A N 1
ATOM 947 C CA . ASN A 1 124 ? 12.391 12.492 -1.574 1 73.88 124 ASN A CA 1
ATOM 948 C C . ASN A 1 124 ? 12.719 13.234 -2.867 1 73.88 124 ASN A C 1
ATOM 950 O O . ASN A 1 124 ? 13.719 12.938 -3.523 1 73.88 124 ASN A O 1
ATOM 954 N N . SER A 1 125 ? 11.875 14.117 -3.219 1 71.81 125 SER A N 1
ATOM 955 C CA . SER A 1 125 ? 12.102 14.93 -4.41 1 71.81 125 SER A CA 1
ATOM 956 C C . SER A 1 125 ? 13.359 15.781 -4.266 1 71.81 125 SER A C 1
ATOM 958 O O . SER A 1 125 ? 14.148 15.883 -5.203 1 71.81 125 SER A O 1
ATOM 960 N N . LEU A 1 126 ? 13.547 16.297 -3.123 1 80.31 126 LEU A N 1
ATOM 961 C CA . LEU A 1 126 ? 14.719 17.125 -2.854 1 80.31 126 LEU A CA 1
ATOM 962 C C . LEU A 1 126 ? 15.992 16.281 -2.881 1 80.31 126 LEU A C 1
ATOM 964 O O . LEU A 1 126 ? 17.047 16.766 -3.295 1 80.31 126 LEU A O 1
ATOM 968 N N . GLU A 1 127 ? 15.867 15.109 -2.408 1 81.31 127 GLU A N 1
ATOM 969 C CA . GLU A 1 127 ? 17 14.188 -2.48 1 81.31 127 GLU A CA 1
ATOM 970 C C . GLU A 1 127 ? 17.391 13.898 -3.93 1 81.31 127 GLU A C 1
ATOM 972 O O . GLU A 1 127 ? 18.562 13.977 -4.297 1 81.31 127 GLU A O 1
ATOM 977 N N . LYS A 1 128 ? 16.5 13.68 -4.668 1 69.44 128 LYS A N 1
ATOM 978 C CA . LYS A 1 128 ? 16.719 13.297 -6.062 1 69.44 128 LYS A CA 1
ATOM 979 C C . LYS A 1 128 ? 17.281 14.469 -6.867 1 69.44 128 LYS A C 1
ATOM 981 O O . LYS A 1 128 ? 18.078 14.266 -7.785 1 69.44 128 LYS A O 1
ATOM 986 N N . THR A 1 129 ? 16.875 15.648 -6.559 1 70.56 129 THR A N 1
ATOM 987 C CA . THR A 1 129 ? 17.281 16.828 -7.312 1 70.56 129 THR A CA 1
ATOM 988 C C . THR A 1 129 ? 18.625 17.344 -6.805 1 70.56 129 THR A C 1
ATOM 990 O O . THR A 1 129 ? 19.219 18.234 -7.406 1 70.56 129 THR A O 1
ATOM 993 N N . GLY A 1 130 ? 19.047 16.844 -5.715 1 76.88 130 GLY A N 1
ATOM 994 C CA . GLY A 1 130 ? 20.312 17.281 -5.148 1 76.88 130 GLY A CA 1
ATOM 995 C C . GLY A 1 130 ? 20.172 18.5 -4.254 1 76.88 130 GLY A C 1
ATOM 996 O O . GLY A 1 130 ? 21.172 19.031 -3.76 1 76.88 130 GLY A O 1
ATOM 997 N N . THR A 1 131 ? 19 18.906 -4.004 1 80 131 THR A N 1
ATOM 998 C CA . THR A 1 131 ? 18.75 20.094 -3.201 1 80 131 THR A CA 1
ATOM 999 C C . THR A 1 131 ? 19.141 19.859 -1.743 1 80 131 THR A C 1
ATOM 1001 O O . THR A 1 131 ? 19.453 20.812 -1.018 1 80 131 THR A O 1
ATOM 1004 N N . ILE A 1 132 ? 19.062 18.609 -1.337 1 85.31 132 ILE A N 1
ATOM 1005 C CA . ILE A 1 132 ? 19.422 18.281 0.033 1 85.31 132 ILE A CA 1
ATOM 1006 C C . ILE A 1 132 ? 20.859 18.703 0.301 1 85.31 132 ILE A C 1
ATOM 1008 O O . ILE A 1 132 ? 21.188 19.156 1.401 1 85.31 132 ILE A O 1
ATOM 1012 N N . GLU A 1 133 ? 21.703 18.547 -0.671 1 85.56 133 GLU A N 1
ATOM 1013 C CA . GLU A 1 133 ? 23.094 18.953 -0.532 1 85.56 133 GLU A CA 1
ATOM 1014 C C . GLU A 1 133 ? 23.203 20.453 -0.275 1 85.56 133 GLU A C 1
ATOM 1016 O O . GLU A 1 133 ? 24.094 20.891 0.466 1 85.56 133 GLU A O 1
ATOM 1021 N N . ILE A 1 134 ? 22.359 21.125 -0.876 1 81.56 134 ILE A N 1
ATOM 1022 C CA . ILE A 1 134 ? 22.344 22.578 -0.703 1 81.56 134 ILE A CA 1
ATOM 1023 C C . ILE A 1 134 ? 21.906 22.922 0.722 1 81.56 134 ILE A C 1
ATOM 1025 O O . ILE A 1 134 ? 22.453 23.828 1.34 1 81.56 134 ILE A O 1
ATOM 1029 N N . ILE A 1 135 ? 20.969 22.203 1.222 1 86.12 135 ILE A N 1
ATOM 1030 C CA . ILE A 1 135 ? 20.438 22.438 2.559 1 86.12 135 ILE A CA 1
ATOM 1031 C C . ILE A 1 135 ? 21.5 22.109 3.604 1 86.12 135 ILE A C 1
ATOM 1033 O O . ILE A 1 135 ? 21.766 22.906 4.508 1 86.12 135 ILE A O 1
ATOM 1037 N N . ILE A 1 136 ? 22.094 20.984 3.48 1 87.06 136 ILE A N 1
ATOM 1038 C CA . ILE A 1 136 ? 23 20.516 4.531 1 87.06 136 ILE A CA 1
ATOM 1039 C C . ILE A 1 136 ? 24.359 21.203 4.375 1 87.06 136 ILE A C 1
ATOM 1041 O O . ILE A 1 136 ? 25.078 21.375 5.352 1 87.06 136 ILE A O 1
ATOM 1045 N N . GLY A 1 137 ? 24.703 21.516 3.24 1 77.69 137 GLY A N 1
ATOM 1046 C CA . GLY A 1 137 ? 25.984 22.156 2.996 1 77.69 137 GLY A CA 1
ATOM 1047 C C . GLY A 1 137 ? 27.156 21.203 3.016 1 77.69 137 GLY A C 1
ATOM 1048 O O . GLY A 1 137 ? 26.969 19.984 2.994 1 77.69 137 GLY A O 1
ATOM 1049 N N . LYS A 1 138 ? 28.375 21.688 2.998 1 73.19 138 LYS A N 1
ATOM 1050 C CA . LYS A 1 138 ? 29.625 20.922 2.934 1 73.19 138 LYS A CA 1
ATOM 1051 C C . LYS A 1 138 ? 29.875 20.156 4.238 1 73.19 138 LYS A C 1
ATOM 1053 O O . LYS A 1 138 ? 30.406 19.047 4.227 1 73.19 138 LYS A O 1
ATOM 1058 N N . ASP A 1 139 ? 29.281 20.688 5.277 1 70.19 139 ASP A N 1
ATOM 1059 C CA . ASP A 1 139 ? 29.562 20.109 6.59 1 70.19 139 ASP A CA 1
ATOM 1060 C C . ASP A 1 139 ? 28.375 19.297 7.098 1 70.19 139 ASP A C 1
ATOM 1062 O O . ASP A 1 139 ? 28.312 18.953 8.273 1 70.19 139 ASP A O 1
ATOM 1066 N N . GLY A 1 140 ? 27.391 19.047 6.301 1 76.75 140 GLY A N 1
ATOM 1067 C CA . GLY A 1 140 ? 26.141 18.469 6.766 1 76.75 140 GLY A CA 1
ATOM 1068 C C . GLY A 1 140 ? 26.125 16.953 6.719 1 76.75 140 GLY A C 1
ATOM 1069 O O . GLY A 1 140 ? 25.109 16.328 7.027 1 76.75 140 GLY A O 1
ATOM 1070 N N . GLY A 1 141 ? 27.328 16.359 6.355 1 78.38 141 GLY A N 1
ATOM 1071 C CA . GLY A 1 141 ? 27.375 14.898 6.324 1 78.38 141 GLY A CA 1
ATOM 1072 C C . GLY A 1 141 ? 26.891 14.312 5.016 1 78.38 141 GLY A C 1
ATOM 1073 O O . GLY A 1 141 ? 26.891 14.992 3.986 1 78.38 141 GLY A O 1
ATOM 1074 N N . SER A 1 142 ? 26.516 13.094 5.086 1 88.88 142 SER A N 1
ATOM 1075 C CA . SER A 1 142 ? 26.062 12.398 3.885 1 88.88 142 SER A CA 1
ATOM 1076 C C . SER A 1 142 ? 24.594 12.695 3.594 1 88.88 142 SER A C 1
ATOM 1078 O O . SER A 1 142 ? 23.797 12.898 4.516 1 88.88 142 SER A O 1
ATOM 1080 N N . VAL A 1 143 ? 24.266 12.766 2.373 1 87.12 143 VAL A N 1
ATOM 1081 C CA . VAL A 1 143 ? 22.891 13 1.922 1 87.12 143 VAL A CA 1
ATOM 1082 C C . VAL A 1 143 ? 21.969 11.93 2.504 1 87.12 143 VAL A C 1
ATOM 1084 O O . VAL A 1 143 ? 20.859 12.234 2.947 1 87.12 143 VAL A O 1
ATOM 1087 N N . GLU A 1 144 ? 22.453 10.742 2.543 1 83.5 144 GLU A N 1
ATOM 1088 C CA . GLU A 1 144 ? 21.656 9.633 3.076 1 83.5 144 GLU A CA 1
ATOM 1089 C C . GLU A 1 144 ? 21.297 9.867 4.543 1 83.5 144 GLU A C 1
ATOM 1091 O O . GLU A 1 144 ? 20.156 9.656 4.949 1 83.5 144 GLU A O 1
ATOM 1096 N N . ASP A 1 145 ? 22.266 10.312 5.215 1 86.38 145 ASP A N 1
ATOM 1097 C CA . ASP A 1 145 ? 22.047 10.586 6.629 1 86.38 145 ASP A CA 1
ATOM 1098 C C . ASP A 1 145 ? 21.078 11.766 6.816 1 86.38 145 ASP A C 1
ATOM 1100 O O . ASP A 1 145 ? 20.234 11.75 7.715 1 86.38 145 ASP A O 1
ATOM 1104 N N . ALA A 1 146 ? 21.281 12.758 6.039 1 89.38 146 ALA A N 1
ATOM 1105 C CA . ALA A 1 146 ? 20.422 13.945 6.121 1 89.38 146 ALA A CA 1
ATOM 1106 C C . ALA A 1 146 ? 18.969 13.602 5.82 1 89.38 146 ALA A C 1
ATOM 1108 O O . ALA A 1 146 ? 18.062 14.086 6.488 1 89.38 146 ALA A O 1
ATOM 1109 N N . VAL A 1 147 ? 18.75 12.781 4.879 1 87.56 147 VAL A N 1
ATOM 1110 C CA . VAL A 1 147 ? 17.406 12.352 4.5 1 87.56 147 VAL A CA 1
ATOM 1111 C C . VAL A 1 147 ? 16.781 11.547 5.641 1 87.56 147 VAL A C 1
ATOM 1113 O O . VAL A 1 147 ? 15.617 11.75 5.984 1 87.56 147 VAL A O 1
ATOM 1116 N N . ALA A 1 148 ? 17.578 10.711 6.199 1 83.12 148 ALA A N 1
ATOM 1117 C CA . ALA A 1 148 ? 17.094 9.898 7.316 1 83.12 148 ALA A CA 1
ATOM 1118 C C . ALA A 1 148 ? 16.688 10.781 8.492 1 83.12 148 ALA A C 1
ATOM 1120 O O . ALA A 1 148 ? 15.633 10.562 9.102 1 83.12 148 ALA A O 1
ATOM 1121 N N . ARG A 1 149 ? 17.453 11.742 8.781 1 86 149 ARG A N 1
ATOM 1122 C CA . ARG A 1 149 ? 17.125 12.672 9.859 1 86 149 ARG A CA 1
ATOM 1123 C C . ARG A 1 149 ? 15.875 13.477 9.523 1 86 149 ARG A C 1
ATOM 1125 O O . ARG A 1 149 ? 14.992 13.641 10.375 1 86 149 ARG A O 1
ATOM 1132 N N . GLY A 1 150 ? 15.844 13.938 8.328 1 90 150 GLY A N 1
ATOM 1133 C CA . GLY A 1 150 ? 14.672 14.672 7.879 1 90 150 GLY A CA 1
ATOM 1134 C C . GLY A 1 150 ? 13.383 13.883 8.016 1 90 150 GLY A C 1
ATOM 1135 O O . GLY A 1 150 ? 12.359 14.414 8.445 1 90 150 GLY A O 1
ATOM 1136 N N . GLN A 1 151 ? 13.461 12.672 7.68 1 87 151 GLN A N 1
ATOM 1137 C CA . GLN A 1 151 ? 12.297 11.797 7.809 1 87 151 GLN A CA 1
ATOM 1138 C C . GLN A 1 151 ? 11.859 11.68 9.266 1 87 151 GLN A C 1
ATOM 1140 O O . GLN A 1 151 ? 10.664 11.719 9.562 1 87 151 GLN A O 1
ATOM 1145 N N . THR A 1 152 ? 12.82 11.516 10.039 1 84.44 152 THR A N 1
ATOM 1146 C CA . THR A 1 152 ? 12.523 11.414 11.461 1 84.44 152 THR A CA 1
ATOM 1147 C C . THR A 1 152 ? 11.852 12.688 11.969 1 84.44 152 THR A C 1
ATOM 1149 O O . THR A 1 152 ? 10.836 12.625 12.672 1 84.44 152 THR A O 1
ATOM 1152 N N . TYR A 1 153 ? 12.406 13.844 11.602 1 91 153 TYR A N 1
ATOM 1153 C CA . TYR A 1 153 ? 11.836 15.125 12.016 1 91 153 TYR A CA 1
ATOM 1154 C C . TYR A 1 153 ? 10.398 15.266 11.531 1 91 153 TYR A C 1
ATOM 1156 O O . TYR A 1 153 ? 9.516 15.664 12.289 1 91 153 TYR A O 1
ATOM 1164 N N . LEU A 1 154 ? 10.195 14.891 10.352 1 90.38 154 LEU A N 1
ATOM 1165 C CA . LEU A 1 154 ? 8.867 15.008 9.75 1 90.38 154 LEU A CA 1
ATOM 1166 C C . LEU A 1 154 ? 7.875 14.086 10.445 1 90.38 154 LEU A C 1
ATOM 1168 O O . LEU A 1 154 ? 6.715 14.453 10.641 1 90.38 154 LEU A O 1
ATOM 1172 N N . LEU A 1 155 ? 8.344 12.984 10.82 1 85.81 155 LEU A N 1
ATOM 1173 C CA . LEU A 1 155 ? 7.449 12.008 11.43 1 85.81 155 LEU A CA 1
ATOM 1174 C C . LEU A 1 155 ? 7.09 12.414 12.852 1 85.81 155 LEU A C 1
ATOM 1176 O O . LEU A 1 155 ? 5.98 12.141 13.32 1 85.81 155 LEU A O 1
ATOM 1180 N N . ILE A 1 156 ? 7.992 13.07 13.484 1 87.25 156 ILE A N 1
ATOM 1181 C CA . ILE A 1 156 ? 7.68 13.625 14.797 1 87.25 156 ILE A CA 1
ATOM 1182 C C . ILE A 1 156 ? 6.625 14.719 14.664 1 87.25 156 ILE A C 1
ATOM 1184 O O . ILE A 1 156 ? 5.68 14.781 15.453 1 87.25 156 ILE A O 1
ATOM 1188 N N . ALA A 1 157 ? 6.812 15.555 13.75 1 91.06 157 ALA A N 1
ATOM 1189 C CA . ALA A 1 157 ? 5.805 16.578 13.484 1 91.06 157 ALA A CA 1
ATOM 1190 C C . ALA A 1 157 ? 4.453 15.945 13.156 1 91.06 157 ALA A C 1
ATOM 1192 O O . ALA A 1 157 ? 3.412 16.422 13.617 1 91.06 157 ALA A O 1
ATOM 1193 N N . ALA A 1 158 ? 4.516 14.938 12.367 1 89.12 158 ALA A N 1
ATOM 1194 C CA . ALA A 1 158 ? 3.301 14.227 11.984 1 89.12 158 ALA A CA 1
ATOM 1195 C C . ALA A 1 158 ? 2.609 13.617 13.203 1 89.12 158 ALA A C 1
ATOM 1197 O O . ALA A 1 158 ? 1.378 13.562 13.258 1 89.12 158 ALA A O 1
ATOM 1198 N N . LEU A 1 159 ? 3.402 13.156 14.062 1 87.12 159 LEU A N 1
ATOM 1199 C CA . LEU A 1 159 ? 2.875 12.602 15.297 1 87.12 159 LEU A CA 1
ATOM 1200 C C . LEU A 1 159 ? 2.025 13.625 16.047 1 87.12 159 LEU A C 1
ATOM 1202 O O . LEU A 1 159 ? 0.899 13.328 16.453 1 87.12 159 LEU A O 1
ATOM 1206 N N . VAL A 1 160 ? 2.529 14.789 16.172 1 89.06 160 VAL A N 1
ATOM 1207 C CA . VAL A 1 160 ? 1.827 15.859 16.875 1 89.06 160 VAL A CA 1
ATOM 1208 C C . VAL A 1 160 ? 0.565 16.234 16.109 1 89.06 160 VAL A C 1
ATOM 1210 O O . VAL A 1 160 ? -0.509 16.375 16.688 1 89.06 160 VAL A O 1
ATOM 1213 N N . GLY A 1 161 ? 0.721 16.359 14.859 1 90.69 161 GLY A N 1
ATOM 1214 C CA . GLY A 1 161 ? -0.414 16.703 14.016 1 90.69 161 GLY A CA 1
ATOM 1215 C C . GLY A 1 161 ? -1.528 15.672 14.07 1 90.69 161 GLY A C 1
ATOM 1216 O O . GLY A 1 161 ? -2.703 16.031 14.18 1 90.69 161 GLY A O 1
ATOM 1217 N N . ASN A 1 162 ? -1.182 14.453 14.016 1 88.06 162 ASN A N 1
ATOM 1218 C CA . ASN A 1 162 ? -2.166 13.375 14.039 1 88.06 162 ASN A CA 1
ATOM 1219 C C . ASN A 1 162 ? -2.875 13.297 15.391 1 88.06 162 ASN A C 1
ATOM 1221 O O . ASN A 1 162 ? -4.094 13.117 15.445 1 88.06 162 ASN A O 1
ATOM 1225 N N . LEU A 1 163 ? -2.1 13.414 16.422 1 87.06 163 LEU A N 1
ATOM 1226 C CA . LEU A 1 163 ? -2.709 13.398 17.75 1 87.06 163 LEU A CA 1
ATOM 1227 C C . LEU A 1 163 ? -3.691 14.555 17.906 1 87.06 163 LEU A C 1
ATOM 1229 O O . LEU A 1 163 ? -4.805 14.367 18.406 1 87.06 163 LEU A O 1
ATOM 1233 N N . GLY A 1 164 ? -3.271 15.695 17.516 1 91.12 164 GLY A N 1
ATOM 1234 C CA . GLY A 1 164 ? -4.156 16.859 17.562 1 91.12 164 GLY A CA 1
ATOM 1235 C C . GLY A 1 164 ? -5.402 16.688 16.719 1 91.12 164 GLY A C 1
ATOM 1236 O O . GLY A 1 164 ? -6.504 17.031 17.156 1 91.12 164 GLY A O 1
ATOM 1237 N N . ARG A 1 165 ? -5.211 16.156 15.586 1 91.94 165 ARG A N 1
ATOM 1238 C CA . ARG A 1 165 ? -6.289 16.016 14.609 1 91.94 165 ARG A CA 1
ATOM 1239 C C . ARG A 1 165 ? -7.371 15.078 15.117 1 91.94 165 ARG A C 1
ATOM 1241 O O . ARG A 1 165 ? -8.555 15.406 15.07 1 91.94 165 ARG A O 1
ATOM 1248 N N . PHE A 1 166 ? -7.086 14.023 15.664 1 90.06 166 PHE A N 1
ATOM 1249 C CA . PHE A 1 166 ? -8.094 13.031 16.031 1 90.06 166 PHE A CA 1
ATOM 1250 C C . PHE A 1 166 ? -8.586 13.273 17.453 1 90.06 166 PHE A C 1
ATOM 1252 O O . PHE A 1 166 ? -9.68 12.82 17.828 1 90.06 166 PHE A O 1
ATOM 1259 N N . ALA A 1 167 ? -7.762 14.023 18.203 1 88.44 167 ALA A N 1
ATOM 1260 C CA . ALA A 1 167 ? -8.219 14.414 19.531 1 88.44 167 ALA A CA 1
ATOM 1261 C C . ALA A 1 167 ? -9.188 15.594 19.453 1 88.44 167 ALA A C 1
ATOM 1263 O O . ALA A 1 167 ? -10.188 15.633 20.172 1 88.44 167 ALA A O 1
ATOM 1264 N N . LEU A 1 168 ? -8.891 16.547 18.547 1 91.25 168 LEU A N 1
ATOM 1265 C CA . LEU A 1 168 ? -9.617 17.812 18.562 1 91.25 168 LEU A CA 1
ATOM 1266 C C . LEU A 1 168 ? -10.477 17.953 17.312 1 91.25 168 LEU A C 1
ATOM 1268 O O . LEU A 1 168 ? -11.438 18.734 17.297 1 91.25 168 LEU A O 1
ATOM 1272 N N . GLY A 1 169 ? -10.148 17.25 16.297 1 93.06 169 GLY A N 1
ATOM 1273 C CA . GLY A 1 169 ? -10.758 17.438 14.984 1 93.06 169 GLY A CA 1
ATOM 1274 C C . GLY A 1 169 ? -12.266 17.234 15 1 93.06 169 GLY A C 1
ATOM 1275 O O . GLY A 1 169 ? -13.016 18.109 14.562 1 93.06 169 GLY A O 1
ATOM 1276 N N . PRO A 1 170 ? -12.727 16.094 15.516 1 91.5 170 PRO A N 1
ATOM 1277 C CA . PRO A 1 170 ? -14.164 15.844 15.523 1 91.5 170 PRO A CA 1
ATOM 1278 C C . PRO A 1 170 ? -14.953 16.922 16.266 1 91.5 170 PRO A C 1
ATOM 1280 O O . PRO A 1 170 ? -16.047 17.312 15.828 1 91.5 170 PRO A O 1
ATOM 1283 N N . ASP A 1 171 ? -14.383 17.469 17.266 1 89.81 171 ASP A N 1
ATOM 1284 C CA . ASP A 1 171 ? -15.055 18.516 18.031 1 89.81 171 ASP A CA 1
ATOM 1285 C C . ASP A 1 171 ? -15.023 19.844 17.281 1 89.81 171 ASP A C 1
ATOM 1287 O O . ASP A 1 171 ? -15.984 20.609 17.328 1 89.81 171 ASP A O 1
ATOM 1291 N N . ILE A 1 172 ? -13.977 20.141 16.719 1 92.38 172 ILE A N 1
ATOM 1292 C CA . ILE A 1 172 ? -13.828 21.391 15.977 1 92.38 172 ILE A CA 1
ATOM 1293 C C . ILE A 1 172 ? -14.789 21.406 14.789 1 92.38 172 ILE A C 1
ATOM 1295 O O . ILE A 1 172 ? -15.406 22.438 14.5 1 92.38 172 ILE A O 1
ATOM 1299 N N . MET A 1 173 ? -14.953 20.203 14.203 1 92.25 173 MET A N 1
ATOM 1300 C CA . MET A 1 173 ? -15.766 20.109 12.992 1 92.25 173 MET A CA 1
ATOM 1301 C C . MET A 1 173 ? -17.234 19.906 13.336 1 92.25 173 MET A C 1
ATOM 1303 O O . MET A 1 173 ? -18.125 20.359 12.602 1 92.25 173 MET A O 1
ATOM 1307 N N . GLY A 1 174 ? -17.578 19.141 14.305 1 86.12 174 GLY A N 1
ATOM 1308 C CA . GLY A 1 174 ? -18.938 18.75 14.648 1 86.12 174 GLY A CA 1
ATOM 1309 C C . GLY A 1 174 ? -19.688 19.828 15.406 1 86.12 174 GLY A C 1
ATOM 1310 O O . GLY A 1 174 ? -19.078 20.797 15.883 1 86.12 174 GLY A O 1
ATOM 1311 N N . SER A 1 175 ? -21.156 19.812 15.18 1 67.75 175 SER A N 1
ATOM 1312 C CA . SER A 1 175 ? -22.047 20.75 15.836 1 67.75 175 SER A CA 1
ATOM 1313 C C . SER A 1 175 ? -22.219 20.422 17.312 1 67.75 175 SER A C 1
ATOM 1315 O O . SER A 1 175 ? -23.078 21 17.984 1 67.75 175 SER A O 1
ATOM 1317 N N . LYS A 1 176 ? -21.562 19.578 17.984 1 53.81 176 LYS A N 1
ATOM 1318 C CA . LYS A 1 176 ? -22.062 19.438 19.344 1 53.81 176 LYS A CA 1
ATOM 1319 C C . LYS A 1 176 ? -22.609 20.766 19.875 1 53.81 176 LYS A C 1
ATOM 1321 O O . LYS A 1 176 ? -22.031 21.828 19.609 1 53.81 176 LYS A O 1
ATOM 1326 N N . GLN A 1 177 ? -23.953 20.828 19.891 1 42.62 177 GLN A N 1
ATOM 1327 C CA . GLN A 1 177 ? -24.703 21.828 20.641 1 42.62 177 GLN A CA 1
ATOM 1328 C C . GLN A 1 177 ? -23.891 22.375 21.812 1 42.62 177 GLN A C 1
ATOM 1330 O O . GLN A 1 177 ? -24.188 22.062 22.969 1 42.62 177 GLN A O 1
ATOM 1335 N N . ASN A 1 178 ? -22.688 22.172 21.922 1 37.31 178 ASN A N 1
ATOM 1336 C CA . ASN A 1 178 ? -22.297 22.953 23.109 1 37.31 178 ASN A CA 1
ATOM 1337 C C . ASN A 1 178 ? -22.859 24.375 23.047 1 37.31 178 ASN A C 1
ATOM 1339 O O . ASN A 1 178 ? -22.797 25.031 22 1 37.31 178 ASN A O 1
ATOM 1343 N N . ASN A 1 179 ? -23.906 24.766 23.781 1 34.12 179 ASN A N 1
ATOM 1344 C CA . ASN A 1 179 ? -24.188 26.141 24.188 1 34.12 179 ASN A CA 1
ATOM 1345 C C . ASN A 1 179 ? -22.938 27.016 24.078 1 34.12 179 ASN A C 1
ATOM 1347 O O . ASN A 1 179 ? -21.844 26.594 24.453 1 34.12 179 ASN A O 1
ATOM 1351 N N . ASP A 1 180 ? -22.844 27.953 23.156 1 36.72 180 ASP A N 1
ATOM 1352 C CA . ASP A 1 180 ? -21.891 29.047 22.984 1 36.72 180 ASP A CA 1
ATOM 1353 C C . ASP A 1 180 ? -21.094 29.297 24.266 1 36.72 180 ASP A C 1
ATOM 1355 O O . ASP A 1 180 ? -20.188 30.125 24.297 1 36.72 180 ASP A O 1
ATOM 1359 N N . THR A 1 181 ? -21.766 29.016 25.484 1 33.72 181 THR A N 1
ATOM 1360 C CA . THR A 1 181 ? -21.281 29.516 26.766 1 33.72 181 THR A CA 1
ATOM 1361 C C . THR A 1 181 ? -19.953 28.844 27.141 1 33.72 181 THR A C 1
ATOM 1363 O O . THR A 1 181 ? -19.172 29.406 27.906 1 33.72 181 THR A O 1
ATOM 1366 N N . ASP A 1 182 ? -19.812 27.453 26.969 1 33.88 182 ASP A N 1
ATOM 1367 C CA . ASP A 1 182 ? -18.812 26.828 27.828 1 33.88 182 ASP A CA 1
ATOM 1368 C C . ASP A 1 182 ? -17.453 26.766 27.109 1 33.88 182 ASP A C 1
ATOM 1370 O O . ASP A 1 182 ? -16.609 25.922 27.438 1 33.88 182 ASP A O 1
ATOM 1374 N N . PHE A 1 183 ? -17.328 27.078 25.922 1 34.38 183 PHE A N 1
ATOM 1375 C CA . PHE A 1 183 ? -15.891 27.156 25.672 1 34.38 183 PHE A CA 1
ATOM 1376 C C . PHE A 1 183 ? -15.203 27.953 26.781 1 34.38 183 PHE A C 1
ATOM 1378 O O . PHE A 1 183 ? -15.664 29.031 27.156 1 34.38 183 PHE A O 1
ATOM 1385 N N . PRO A 1 184 ? -14.398 27.406 27.672 1 34.97 184 PRO A N 1
ATOM 1386 C CA . PRO A 1 184 ? -13.961 28.25 28.781 1 34.97 184 PRO A CA 1
ATOM 1387 C C . PRO A 1 184 ? -13.672 29.688 28.344 1 34.97 184 PRO A C 1
ATOM 1389 O O . PRO A 1 184 ? -13.625 30.594 29.188 1 34.97 184 PRO A O 1
ATOM 1392 N N . GLY A 1 185 ? -13.172 29.875 27.125 1 32.03 185 GLY A N 1
ATOM 1393 C CA . GLY A 1 185 ? -12.719 31.25 26.922 1 32.03 185 GLY A CA 1
ATOM 1394 C C . GLY A 1 185 ? -13.844 32.219 26.609 1 32.03 185 GLY A C 1
ATOM 1395 O O . GLY A 1 185 ? -13.617 33.281 26.031 1 32.03 185 GLY A O 1
ATOM 1396 N N . ASP A 1 186 ? -15.102 31.781 26.562 1 31.8 186 ASP A N 1
ATOM 1397 C CA . ASP A 1 186 ? -15.938 32.969 26.594 1 31.8 186 ASP A CA 1
ATOM 1398 C C . ASP A 1 186 ? -15.461 33.938 27.672 1 31.8 186 ASP A C 1
ATOM 1400 O O . ASP A 1 186 ? -15.711 33.719 28.859 1 31.8 186 ASP A O 1
ATOM 1404 N N . LEU A 1 187 ? -14.266 34.438 27.438 1 30.52 187 LEU A N 1
ATOM 1405 C CA . LEU A 1 187 ? -13.703 35.562 28.188 1 30.52 187 LEU A CA 1
ATOM 1406 C C . LEU A 1 187 ? -14.773 36.594 28.531 1 30.52 187 LEU A C 1
ATOM 1408 O O . LEU A 1 187 ? -14.531 37.5 29.312 1 30.52 187 LEU A O 1
ATOM 1412 N N . SER A 1 188 ? -15.867 36.594 27.625 1 32.22 188 SER A N 1
ATOM 1413 C CA . SER A 1 188 ? -16.766 37.688 27.922 1 32.22 188 SER A CA 1
ATOM 1414 C C . SER A 1 188 ? -17.5 37.469 29.234 1 32.22 188 SER A C 1
ATOM 1416 O O . SER A 1 188 ? -17.859 38.438 29.922 1 32.22 188 SER A O 1
ATOM 1418 N N . THR A 1 189 ? -18.094 36.219 29.344 1 32.94 189 THR A N 1
ATOM 1419 C CA . THR A 1 189 ? -18.922 36.156 30.547 1 32.94 189 THR A CA 1
ATOM 1420 C C . THR A 1 189 ? -18.062 36.219 31.812 1 32.94 189 THR A C 1
ATOM 1422 O O . THR A 1 189 ? -18.594 36.406 32.906 1 32.94 189 THR A O 1
ATOM 1425 N N . THR A 1 190 ? -16.859 35.594 31.641 1 31.69 190 THR A N 1
ATOM 1426 C CA . THR A 1 190 ? -16.109 35.688 32.906 1 31.69 190 THR A CA 1
ATOM 1427 C C . THR A 1 190 ? -15.688 37.125 33.156 1 31.69 190 THR A C 1
ATOM 1429 O O . THR A 1 190 ? -15.195 37.438 34.25 1 31.69 190 THR A O 1
ATOM 1432 N N . PHE A 1 191 ? -15.656 37.875 31.953 1 29.77 191 PHE A N 1
ATOM 1433 C CA . PHE A 1 191 ? -15.281 39.25 32.312 1 29.77 191 PHE A CA 1
ATOM 1434 C C . PHE A 1 191 ? -16.484 40 32.875 1 29.77 191 PHE A C 1
ATOM 1436 O O . PHE A 1 191 ? -17.016 40.906 32.219 1 29.77 191 PHE A O 1
ATOM 1443 N N . ARG A 1 192 ? -17.656 39.25 33.125 1 30.27 192 ARG A N 1
ATOM 1444 C CA . ARG A 1 192 ? -18.547 40.156 33.844 1 30.27 192 ARG A CA 1
ATOM 1445 C C . ARG A 1 192 ? -17.797 40.875 34.969 1 30.27 192 ARG A C 1
ATOM 1447 O O . ARG A 1 192 ? -17.156 40.219 35.812 1 30.27 192 ARG A O 1
ATOM 1454 N N . PRO A 1 193 ? -17.641 42.156 34.875 1 29.05 193 PRO A N 1
ATOM 1455 C CA . PRO A 1 193 ? -17.062 42.938 35.969 1 29.05 193 PRO A CA 1
ATOM 1456 C C . PRO A 1 193 ? -17.625 42.562 37.344 1 29.05 193 PRO A C 1
ATOM 1458 O O . PRO A 1 193 ? -18.844 42.5 37.5 1 29.05 193 PRO A O 1
ATOM 1461 N N . VAL A 1 194 ? -17.188 41.375 37.938 1 28.98 194 VAL A N 1
ATOM 1462 C CA . VAL A 1 194 ? -17.531 41.281 39.344 1 28.98 194 VAL A CA 1
ATOM 1463 C C . VAL A 1 194 ? -17.594 42.688 39.969 1 28.98 194 VAL A C 1
ATOM 1465 O O . VAL A 1 194 ? -16.578 43.375 40.031 1 28.98 194 VAL A O 1
ATOM 1468 N N . ILE A 1 195 ? -18.609 43.344 39.562 1 27.7 195 ILE A N 1
ATOM 1469 C CA . ILE A 1 195 ? -18.812 44.562 40.375 1 27.7 195 ILE A CA 1
ATOM 1470 C C . ILE A 1 195 ? -18.578 44.25 41.844 1 27.7 195 ILE A C 1
ATOM 1472 O O . ILE A 1 195 ? -19.312 43.469 42.438 1 27.7 195 ILE A O 1
ATOM 1476 N N . THR A 1 196 ? -17.234 44.031 42.219 1 26.67 196 THR A N 1
ATOM 1477 C CA . THR A 1 196 ? -16.828 44.062 43.625 1 26.67 196 THR A CA 1
ATOM 1478 C C . THR A 1 196 ? -17.578 45.156 44.375 1 26.67 196 THR A C 1
ATOM 1480 O O . THR A 1 196 ? -17.484 46.312 44.031 1 26.67 196 THR A O 1
ATOM 1483 N N . GLU A 1 197 ? -18.859 44.906 44.656 1 28.77 197 GLU A N 1
ATOM 1484 C CA . GLU A 1 197 ? -19.344 45.812 45.688 1 28.77 197 GLU A CA 1
ATOM 1485 C C . GLU A 1 197 ? -18.234 46.188 46.656 1 28.77 197 GLU A C 1
ATOM 1487 O O . GLU A 1 197 ? -17.359 45.375 46.969 1 28.77 197 GLU A O 1
ATOM 1492 N N . SER A 1 198 ? -17.969 47.5 46.75 1 27.09 198 SER A N 1
ATOM 1493 C CA . SER A 1 198 ? -17 48.344 47.438 1 27.09 198 SER A CA 1
ATOM 1494 C C . SER A 1 198 ? -16.828 47.875 48.875 1 27.09 198 SER A C 1
ATOM 1496 O O . SER A 1 198 ? -16.328 48.625 49.719 1 27.09 198 SER A O 1
ATOM 1498 N N . GLU A 1 199 ? -17.391 46.656 49.344 1 28.06 199 GLU A N 1
ATOM 1499 C CA . GLU A 1 199 ? -17.219 46.688 50.781 1 28.06 199 GLU A CA 1
ATOM 1500 C C . GLU A 1 199 ? -15.75 46.906 51.156 1 28.06 199 GLU A C 1
ATOM 1502 O O . GLU A 1 199 ? -14.859 46.281 50.562 1 28.06 199 GLU A O 1
ATOM 1507 N N . SER A 1 200 ? -15.422 48.062 51.688 1 28.75 200 SER A N 1
ATOM 1508 C CA . SER A 1 200 ? -14.234 48.75 52.188 1 28.75 200 SER A CA 1
ATOM 1509 C C . SER A 1 200 ? -13.406 47.844 53.062 1 28.75 200 SER A C 1
ATOM 1511 O O . SER A 1 200 ? -13.094 48.188 54.219 1 28.75 200 SER A O 1
ATOM 1513 N N . THR A 1 201 ? -13.625 46.5 53.031 1 29.39 201 THR A N 1
ATOM 1514 C CA . THR A 1 201 ? -12.867 46 54.188 1 29.39 201 THR A CA 1
ATOM 1515 C C . THR A 1 201 ? -11.383 46.312 54 1 29.39 201 THR A C 1
ATOM 1517 O O . THR A 1 201 ? -10.836 46.219 52.906 1 29.39 201 THR A O 1
ATOM 1520 N N . PRO A 1 202 ? -10.758 46.938 55.031 1 31.06 202 PRO A N 1
ATOM 1521 C CA . PRO A 1 202 ? -9.406 47.531 55.094 1 31.06 202 PRO A CA 1
ATOM 1522 C C . PRO A 1 202 ? -8.336 46.531 54.656 1 31.06 202 PRO A C 1
ATOM 1524 O O . PRO A 1 202 ? -8.367 45.375 55.031 1 31.06 202 PRO A O 1
ATOM 1527 N N . LEU A 1 203 ? -7.883 46.625 53.344 1 28.28 203 LEU A N 1
ATOM 1528 C CA . LEU A 1 203 ? -6.957 45.875 52.5 1 28.28 203 LEU A CA 1
ATOM 1529 C C . LEU A 1 203 ? -5.617 45.688 53.188 1 28.28 203 LEU A C 1
ATOM 1531 O O . LEU A 1 203 ? -4.641 45.25 52.594 1 28.28 203 LEU A O 1
ATOM 1535 N N . LEU A 1 204 ? -5.562 46.094 54.531 1 25.39 204 LEU A N 1
ATOM 1536 C CA . LEU A 1 204 ? -4.176 46.344 54.906 1 25.39 204 LEU A CA 1
ATOM 1537 C C . LEU A 1 204 ? -3.352 45.062 54.781 1 25.39 204 LEU A C 1
ATOM 1539 O O . LEU A 1 204 ? -2.135 45.094 55 1 25.39 204 LEU A O 1
ATOM 1543 N N . SER A 1 205 ? -4.062 43.844 54.906 1 27.08 205 SER A N 1
ATOM 1544 C CA . SER A 1 205 ? -3.057 43 55.531 1 27.08 205 SER A CA 1
ATOM 1545 C C . SER A 1 205 ? -1.902 42.688 54.562 1 27.08 205 SER A C 1
ATOM 1547 O O . SER A 1 205 ? -2.119 42.438 53.406 1 27.08 205 SER A O 1
ATOM 1549 N N . THR A 1 206 ? -0.721 43.156 54.75 1 26.83 206 THR A N 1
ATOM 1550 C CA . THR A 1 206 ? 0.594 43.25 54.125 1 26.83 206 THR A CA 1
ATOM 1551 C C . THR A 1 206 ? 1.059 41.875 53.656 1 26.83 206 THR A C 1
ATOM 1553 O O . THR A 1 206 ? 1.812 41.75 52.688 1 26.83 206 THR A O 1
ATOM 1556 N N . GLU A 1 207 ? 0.982 40.875 54.562 1 28.14 207 GLU A N 1
ATOM 1557 C CA . GLU A 1 207 ? 2.199 40.062 54.688 1 28.14 207 GLU A CA 1
ATOM 1558 C C . GLU A 1 207 ? 2.361 39.125 53.5 1 28.14 207 GLU A C 1
ATOM 1560 O O . GLU A 1 207 ? 3.482 38.812 53.094 1 28.14 207 GLU A O 1
ATOM 1565 N N . ARG A 1 208 ? 1.366 38.156 53.219 1 26.92 208 ARG A N 1
ATOM 1566 C CA . ARG A 1 208 ? 1.839 36.844 52.812 1 26.92 208 ARG A CA 1
ATOM 1567 C C . ARG A 1 208 ? 2.191 36.844 51.312 1 26.92 208 ARG A C 1
ATOM 1569 O O . ARG A 1 208 ? 1.304 36.844 50.469 1 26.92 208 ARG A O 1
ATOM 1576 N N . ILE A 1 209 ? 3.084 37.594 50.906 1 30.11 209 ILE A N 1
ATOM 1577 C CA . ILE A 1 209 ? 3.666 37.469 49.562 1 30.11 209 ILE A CA 1
ATOM 1578 C C . ILE A 1 209 ? 4.066 36.031 49.312 1 30.11 209 ILE A C 1
ATOM 1580 O O . ILE A 1 209 ? 5.098 35.781 48.688 1 30.11 209 ILE A O 1
ATOM 1584 N N . HIS A 1 210 ? 3.562 35.031 50.125 1 29.16 210 HIS A N 1
ATOM 1585 C CA . HIS A 1 210 ? 4.309 33.812 49.906 1 29.16 210 HIS A CA 1
ATOM 1586 C C . HIS A 1 210 ? 4.336 33.406 48.438 1 29.16 210 HIS A C 1
ATOM 1588 O O . HIS A 1 210 ? 3.553 33.938 47.656 1 29.16 210 HIS A O 1
ATOM 1594 N N . ASN A 1 211 ? 4.754 32.031 48.188 1 31.41 211 ASN A N 1
ATOM 1595 C CA . ASN A 1 211 ? 5.391 31.281 47.094 1 31.41 211 ASN A CA 1
ATOM 1596 C C . ASN A 1 211 ? 4.426 31.031 45.938 1 31.41 211 ASN A C 1
ATOM 1598 O O . ASN A 1 211 ? 3.486 30.25 46.062 1 31.41 211 ASN A O 1
ATOM 1602 N N . THR A 1 212 ? 4.16 31.922 45.156 1 34.66 212 THR A N 1
ATOM 1603 C CA . THR A 1 212 ? 3.373 31.953 43.938 1 34.66 212 THR A CA 1
ATOM 1604 C C . THR A 1 212 ? 3.797 30.812 43 1 34.66 212 THR A C 1
ATOM 1606 O O . THR A 1 212 ? 3.264 30.688 41.875 1 34.66 212 THR A O 1
ATOM 1609 N N . ALA A 1 213 ? 4.988 30.234 43.312 1 39.88 213 ALA A N 1
ATOM 1610 C CA . ALA A 1 213 ? 5.48 29.219 42.406 1 39.88 213 ALA A CA 1
ATOM 1611 C C . ALA A 1 213 ? 4.551 28 42.344 1 39.88 213 ALA A C 1
ATOM 1613 O O . ALA A 1 213 ? 4.617 27.188 41.438 1 39.88 213 ALA A O 1
ATOM 1614 N N . SER A 1 214 ? 3.797 27.703 43.438 1 39.31 214 SER A N 1
ATOM 1615 C CA . SER A 1 214 ? 3.049 26.453 43.562 1 39.31 214 SER A CA 1
ATOM 1616 C C . SER A 1 214 ? 1.792 26.484 42.688 1 39.31 214 SER A C 1
ATOM 1618 O O . SER A 1 214 ? 1.067 25.484 42.594 1 39.31 214 SER A O 1
ATOM 1620 N N . ARG A 1 215 ? 1.321 27.578 42.25 1 42.72 215 ARG A N 1
ATOM 1621 C CA . ARG A 1 215 ? -0.002 27.594 41.656 1 42.72 215 ARG A CA 1
ATOM 1622 C C . ARG A 1 215 ? 0.083 27.266 40.156 1 42.72 215 ARG A C 1
ATOM 1624 O O . ARG A 1 215 ? -0.942 27.109 39.5 1 42.72 215 ARG A O 1
ATOM 1631 N N . THR A 1 216 ? 1.343 27.406 39.656 1 45.16 216 THR A N 1
ATOM 1632 C CA . THR A 1 216 ? 1.423 27.109 38.25 1 45.16 216 THR A CA 1
ATOM 1633 C C . THR A 1 216 ? 1.28 25.609 37.969 1 45.16 216 THR A C 1
ATOM 1635 O O . THR A 1 216 ? 0.724 25.203 36.969 1 45.16 216 THR A O 1
ATOM 1638 N N . LEU A 1 217 ? 1.705 24.75 38.969 1 49.5 217 LEU A N 1
ATOM 1639 C CA . LEU A 1 217 ? 1.639 23.312 38.812 1 49.5 217 LEU A CA 1
ATOM 1640 C C . LEU A 1 217 ? 0.194 22.828 38.812 1 49.5 217 LEU A C 1
ATOM 1642 O O . LEU A 1 217 ? -0.188 21.953 38.031 1 49.5 217 LEU A O 1
ATOM 1646 N N . PRO A 1 218 ? -0.541 23.453 39.688 1 51.19 218 PRO A N 1
ATOM 1647 C CA . PRO A 1 218 ? -1.905 22.922 39.719 1 51.19 218 PRO A CA 1
ATOM 1648 C C . PRO A 1 218 ? -2.695 23.297 38.438 1 51.19 218 PRO A C 1
ATOM 1650 O O . PRO A 1 218 ? -3.543 22.531 38 1 51.19 218 PRO A O 1
ATOM 1653 N N . VAL A 1 219 ? -2.443 24.469 37.906 1 50.16 219 VAL A N 1
ATOM 1654 C CA . VAL A 1 219 ? -3.182 24.875 36.719 1 50.16 219 VAL A CA 1
ATOM 1655 C C . VAL A 1 219 ? -2.766 24.016 35.531 1 50.16 219 VAL A C 1
ATOM 1657 O O . VAL A 1 219 ? -3.611 23.594 34.75 1 50.16 219 VAL A O 1
ATOM 1660 N N . ILE A 1 220 ? -1.43 23.75 35.562 1 51.72 220 ILE A N 1
ATOM 1661 C CA . ILE A 1 220 ? -0.962 22.859 34.5 1 51.72 220 ILE A CA 1
ATOM 1662 C C . ILE A 1 220 ? -1.54 21.469 34.688 1 51.72 220 ILE A C 1
ATOM 1664 O O . ILE A 1 220 ? -1.948 20.812 33.719 1 51.72 220 ILE A O 1
ATOM 1668 N N . LYS A 1 221 ? -1.615 21.109 35.969 1 55.5 221 LYS A N 1
ATOM 1669 C CA . LYS A 1 221 ? -2.156 19.781 36.25 1 55.5 221 LYS A CA 1
ATOM 1670 C C . LYS A 1 221 ? -3.652 19.719 35.969 1 55.5 221 LYS A C 1
ATOM 1672 O O . LYS A 1 221 ? -4.145 18.734 35.406 1 55.5 221 LYS A O 1
ATOM 1677 N N . ASP A 1 222 ? -4.234 20.734 36.312 1 56.59 222 ASP A N 1
ATOM 1678 C CA . ASP A 1 222 ? -5.68 20.781 36.094 1 56.59 222 ASP A CA 1
ATOM 1679 C C . ASP A 1 222 ? -6.02 20.953 34.625 1 56.59 222 ASP A C 1
ATOM 1681 O O . ASP A 1 222 ? -6.965 20.328 34.125 1 56.59 222 ASP A O 1
ATOM 1685 N N . THR A 1 223 ? -5.312 21.766 33.938 1 53.47 223 THR A N 1
ATOM 1686 C CA . THR A 1 223 ? -5.496 21.938 32.5 1 53.47 223 THR A CA 1
ATOM 1687 C C . THR A 1 223 ? -5.137 20.641 31.75 1 53.47 223 THR A C 1
ATOM 1689 O O . THR A 1 223 ? -5.824 20.25 30.812 1 53.47 223 THR A O 1
ATOM 1692 N N . ALA A 1 224 ? -4.098 20.078 32.219 1 56.75 224 ALA A N 1
ATOM 1693 C CA . ALA A 1 224 ? -3.725 18.781 31.656 1 56.75 224 ALA A CA 1
ATOM 1694 C C . ALA A 1 224 ? -4.812 17.75 31.906 1 56.75 224 ALA A C 1
ATOM 1696 O O . ALA A 1 224 ? -5.137 16.953 31.031 1 56.75 224 ALA A O 1
ATOM 1697 N N . LYS A 1 225 ? -5.273 17.688 33.125 1 57.06 225 LYS A N 1
ATOM 1698 C CA . LYS A 1 225 ? -6.359 16.781 33.469 1 57.06 225 LYS A CA 1
ATOM 1699 C C . LYS A 1 225 ? -7.602 17.062 32.625 1 57.06 225 LYS A C 1
ATOM 1701 O O . LYS A 1 225 ? -8.258 16.125 32.156 1 57.06 225 LYS A O 1
ATOM 1706 N N . ARG A 1 226 ? -7.957 18.234 32.531 1 55.97 226 ARG A N 1
ATOM 1707 C CA . ARG A 1 226 ? -9.125 18.609 31.734 1 55.97 226 ARG A CA 1
ATOM 1708 C C . ARG A 1 226 ? -8.898 18.312 30.25 1 55.97 226 ARG A C 1
ATOM 1710 O O . ARG A 1 226 ? -9.805 17.828 29.562 1 55.97 226 ARG A O 1
ATOM 1717 N N . THR A 1 227 ? -7.73 18.625 29.844 1 56.38 227 THR A N 1
ATOM 1718 C CA . THR A 1 227 ? -7.379 18.297 28.469 1 56.38 227 THR A CA 1
ATOM 1719 C C . THR A 1 227 ? -7.41 16.781 28.234 1 56.38 227 THR A C 1
ATOM 1721 O O . THR A 1 227 ? -7.898 16.328 27.203 1 56.38 227 THR A O 1
ATOM 1724 N N . TRP A 1 228 ? -6.914 16.141 29.266 1 56.53 228 TRP A N 1
ATOM 1725 C CA . TRP A 1 228 ? -6.945 14.68 29.172 1 56.53 228 TRP A CA 1
ATOM 1726 C C . TRP A 1 228 ? -8.375 14.164 29.203 1 56.53 228 TRP A C 1
ATOM 1728 O O . TRP A 1 228 ? -8.727 13.234 28.469 1 56.53 228 TRP A O 1
ATOM 1738 N N . ALA A 1 229 ? -9.172 14.664 30.094 1 55.47 229 ALA A N 1
ATOM 1739 C CA . ALA A 1 229 ? -10.578 14.281 30.156 1 55.47 229 ALA A CA 1
ATOM 1740 C C . ALA A 1 229 ? -11.289 14.547 28.828 1 55.47 229 ALA A C 1
ATOM 1742 O O . ALA A 1 229 ? -12.102 13.734 28.375 1 55.47 229 ALA A O 1
ATOM 1743 N N . TRP A 1 230 ? -10.977 15.672 28.359 1 54.22 230 TRP A N 1
ATOM 1744 C CA . TRP A 1 230 ? -11.555 16.016 27.078 1 54.22 230 TRP A CA 1
ATOM 1745 C C . TRP A 1 230 ? -11.078 15.07 25.984 1 54.22 230 TRP A C 1
ATOM 1747 O O . TRP A 1 230 ? -11.867 14.617 25.156 1 54.22 230 TRP A O 1
ATOM 1757 N N . ILE A 1 231 ? -9.906 14.797 26 1 58.31 231 ILE A N 1
ATOM 1758 C CA . ILE A 1 231 ? -9.352 13.836 25.047 1 58.31 231 ILE A CA 1
ATOM 1759 C C . ILE A 1 231 ? -10 12.469 25.266 1 58.31 231 ILE A C 1
ATOM 1761 O O . ILE A 1 231 ? -10.328 11.773 24.297 1 58.31 231 ILE A O 1
ATOM 1765 N N . ALA A 1 232 ? -10.148 12.211 26.516 1 56.06 232 ALA A N 1
ATOM 1766 C CA . ALA A 1 232 ? -10.742 10.922 26.875 1 56.06 232 ALA A CA 1
ATOM 1767 C C . ALA A 1 232 ? -12.18 10.82 26.375 1 56.06 232 ALA A C 1
ATOM 1769 O O . ALA A 1 232 ? -12.648 9.734 26.016 1 56.06 232 ALA A O 1
ATOM 1770 N N . ASP A 1 233 ? -12.781 11.961 26.422 1 58.31 233 ASP A N 1
ATOM 1771 C CA . ASP A 1 233 ? -14.164 11.961 25.969 1 58.31 233 ASP A CA 1
ATOM 1772 C C . ASP A 1 233 ? -14.25 11.828 24.438 1 58.31 233 ASP A C 1
ATOM 1774 O O . ASP A 1 233 ? -15.281 11.438 23.906 1 58.31 233 ASP A O 1
ATOM 1778 N N . ALA A 1 234 ? -13.125 12.172 23.891 1 63.81 234 ALA A N 1
ATOM 1779 C CA . ALA A 1 234 ? -13.117 12.109 22.438 1 63.81 234 ALA A CA 1
ATOM 1780 C C . ALA A 1 234 ? -12.461 10.828 21.953 1 63.81 234 ALA A C 1
ATOM 1782 O O . ALA A 1 234 ? -11.688 10.844 20.984 1 63.81 234 ALA A O 1
ATOM 1783 N N . ILE A 1 235 ? -12.742 9.781 22.578 1 79.75 235 ILE A N 1
ATOM 1784 C CA . ILE A 1 235 ? -12.008 8.555 22.281 1 79.75 235 ILE A CA 1
ATOM 1785 C C . ILE A 1 235 ? -12.547 7.934 21 1 79.75 235 ILE A C 1
ATOM 1787 O O . ILE A 1 235 ? -13.742 7.645 20.891 1 79.75 235 ILE A O 1
ATOM 1791 N N . ASN A 1 236 ? -11.844 8.078 20 1 86.88 236 ASN A N 1
ATOM 1792 C CA . ASN A 1 236 ? -12.109 7.434 18.719 1 86.88 236 ASN A CA 1
ATOM 1793 C C . ASN A 1 236 ? -11.016 6.445 18.344 1 86.88 236 ASN A C 1
ATOM 1795 O O . ASN A 1 236 ? -9.938 6.457 18.938 1 86.88 236 ASN A O 1
ATOM 1799 N N . PRO A 1 237 ? -11.297 5.531 17.484 1 89.25 237 PRO A N 1
ATOM 1800 C CA . PRO A 1 237 ? -10.359 4.445 17.188 1 89.25 237 PRO A CA 1
ATOM 1801 C C . PRO A 1 237 ? -8.984 4.957 16.75 1 89.25 237 PRO A C 1
ATOM 1803 O O . PRO A 1 237 ? -7.961 4.504 17.266 1 89.25 237 PRO A O 1
ATOM 1806 N N . PRO A 1 238 ? -8.891 5.941 15.867 1 89.75 238 PRO A N 1
ATOM 1807 C CA . PRO A 1 238 ? -7.574 6.441 15.477 1 89.75 238 PRO A CA 1
ATOM 1808 C C . PRO A 1 238 ? -6.789 7.008 16.656 1 89.75 238 PRO A C 1
ATOM 1810 O O . PRO A 1 238 ? -5.582 6.781 16.781 1 89.75 238 PRO A O 1
ATOM 1813 N N . LEU A 1 239 ? -7.445 7.715 17.531 1 89.88 239 LEU A N 1
ATOM 1814 C CA . LEU A 1 239 ? -6.777 8.289 18.688 1 89.88 239 LEU A CA 1
ATOM 1815 C C . LEU A 1 239 ? -6.273 7.191 19.625 1 89.88 239 LEU A C 1
ATOM 1817 O O . LEU A 1 239 ? -5.156 7.273 20.141 1 89.88 239 LEU A O 1
ATOM 1821 N N . ILE A 1 240 ? -7.059 6.219 19.828 1 92.25 240 ILE A N 1
ATOM 1822 C CA . ILE A 1 240 ? -6.652 5.086 20.656 1 92.25 240 ILE A CA 1
ATOM 1823 C C . ILE A 1 240 ? -5.395 4.445 20.078 1 92.25 240 ILE A C 1
ATOM 1825 O O . ILE A 1 240 ? -4.438 4.172 20.797 1 92.25 240 ILE A O 1
ATOM 1829 N N . ALA A 1 241 ? -5.426 4.234 18.812 1 92.88 241 ALA A N 1
ATOM 1830 C CA . ALA A 1 241 ? -4.281 3.623 18.141 1 92.88 241 ALA A CA 1
ATOM 1831 C C . ALA A 1 241 ? -3.031 4.488 18.297 1 92.88 241 ALA A C 1
ATOM 1833 O O . ALA A 1 241 ? -1.933 3.971 18.5 1 92.88 241 ALA A O 1
ATOM 1834 N N . ALA A 1 242 ? -3.23 5.785 18.203 1 89.88 242 ALA A N 1
ATOM 1835 C CA . ALA A 1 242 ? -2.109 6.707 18.359 1 89.88 242 ALA A CA 1
ATOM 1836 C C . ALA A 1 242 ? -1.525 6.641 19.766 1 89.88 242 ALA A C 1
ATOM 1838 O O . ALA A 1 242 ? -0.305 6.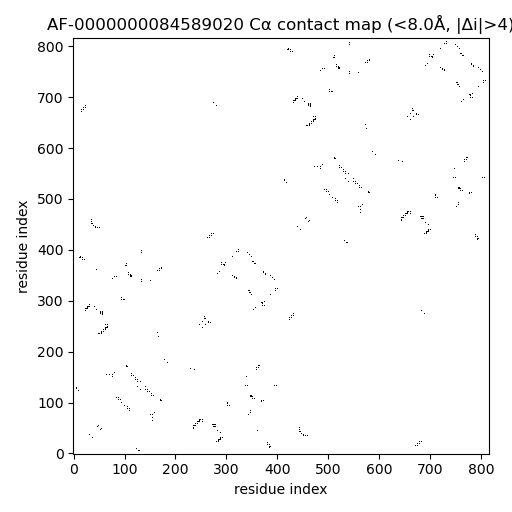598 19.938 1 89.88 242 ALA A O 1
ATOM 1839 N N . ILE A 1 243 ? -2.371 6.625 20.734 1 90.88 243 ILE A N 1
ATOM 1840 C CA . ILE A 1 243 ? -1.937 6.566 22.125 1 90.88 243 ILE A CA 1
ATOM 1841 C C . ILE A 1 243 ? -1.218 5.246 22.391 1 90.88 243 ILE A C 1
ATOM 1843 O O . ILE A 1 243 ? -0.143 5.227 23 1 90.88 243 ILE A O 1
ATOM 1847 N N . VAL A 1 244 ? -1.78 4.188 21.891 1 94.12 244 VAL A N 1
ATOM 1848 C CA . VAL A 1 244 ? -1.151 2.881 22.047 1 94.12 244 VAL A CA 1
ATOM 1849 C C . VAL A 1 244 ? 0.209 2.877 21.344 1 94.12 244 VAL A C 1
ATOM 1851 O O . VAL A 1 244 ? 1.182 2.334 21.875 1 94.12 244 VAL A O 1
ATOM 1854 N N . ALA A 1 245 ? 0.266 3.451 20.188 1 93.62 245 ALA A N 1
ATOM 1855 C CA . ALA A 1 245 ? 1.524 3.543 19.453 1 93.62 245 ALA A CA 1
ATOM 1856 C C . ALA A 1 245 ? 2.58 4.289 20.266 1 93.62 245 ALA A C 1
ATOM 1858 O O . ALA A 1 245 ? 3.738 3.869 20.328 1 93.62 245 ALA A O 1
ATOM 1859 N N . ILE A 1 246 ? 2.205 5.352 20.875 1 91.44 246 ILE A N 1
ATOM 1860 C CA . ILE A 1 246 ? 3.121 6.152 21.672 1 91.44 246 ILE A CA 1
ATOM 1861 C C . ILE A 1 246 ? 3.6 5.336 22.875 1 91.44 246 ILE A C 1
ATOM 1863 O O . ILE A 1 246 ? 4.793 5.328 23.188 1 91.44 246 ILE A O 1
ATOM 1867 N N . VAL A 1 247 ? 2.693 4.648 23.531 1 94.5 247 VAL A N 1
ATOM 1868 C CA . VAL A 1 247 ? 3.035 3.828 24.688 1 94.5 247 VAL A CA 1
ATOM 1869 C C . VAL A 1 247 ? 4.023 2.74 24.281 1 94.5 247 VAL A C 1
ATOM 1871 O O . VAL A 1 247 ? 5.047 2.537 24.938 1 94.5 247 VAL A O 1
ATOM 1874 N N . PHE A 1 248 ? 3.719 2.084 23.188 1 95.44 248 PHE A N 1
ATOM 1875 C CA . PHE A 1 248 ? 4.602 1.031 22.688 1 95.44 248 PHE A CA 1
ATOM 1876 C C . PHE A 1 248 ? 5.949 1.607 22.266 1 95.44 248 PHE A C 1
ATOM 1878 O O . PHE A 1 248 ? 6.984 0.952 22.422 1 95.44 248 PHE A O 1
ATOM 1885 N N . GLY A 1 249 ? 5.945 2.781 21.734 1 93 249 GLY A N 1
ATOM 1886 C CA . GLY A 1 249 ? 7.172 3.439 21.297 1 93 249 GLY A CA 1
ATOM 1887 C C . GLY A 1 249 ? 8.031 3.906 22.453 1 93 249 GLY A C 1
ATOM 1888 O O . GLY A 1 249 ? 9.266 3.846 22.391 1 93 249 GLY A O 1
ATOM 1889 N N . LEU A 1 250 ? 7.469 4.293 23.594 1 93 250 LEU A N 1
ATOM 1890 C CA . LEU A 1 250 ? 8.164 4.875 24.734 1 93 250 LEU A CA 1
ATOM 1891 C C . LEU A 1 250 ? 8.758 3.783 25.625 1 93 250 LEU A C 1
ATOM 1893 O O . LEU A 1 250 ? 9.742 4.016 26.328 1 93 250 LEU A O 1
ATOM 1897 N N . ILE A 1 251 ? 8.148 2.611 25.594 1 95.38 251 ILE A N 1
ATOM 1898 C CA . ILE A 1 251 ? 8.617 1.502 26.422 1 95.38 251 ILE A CA 1
ATOM 1899 C C . ILE A 1 251 ? 9.625 0.664 25.641 1 95.38 251 ILE A C 1
ATOM 1901 O O . ILE A 1 251 ? 9.25 -0.041 24.688 1 95.38 251 ILE A O 1
ATOM 1905 N N . PRO A 1 252 ? 10.844 0.661 26.062 1 93.38 252 PRO A N 1
ATOM 1906 C CA . PRO A 1 252 ? 11.938 0.092 25.281 1 93.38 252 PRO A CA 1
ATOM 1907 C C . PRO A 1 252 ? 11.695 -1.371 24.906 1 93.38 252 PRO A C 1
ATOM 1909 O O . PRO A 1 252 ? 11.859 -1.754 23.75 1 93.38 252 PRO A O 1
ATOM 1912 N N . PRO A 1 253 ? 11.258 -2.227 25.859 1 94.44 253 PRO A N 1
ATOM 1913 C CA . PRO A 1 253 ? 11.031 -3.617 25.453 1 94.44 253 PRO A CA 1
ATOM 1914 C C . PRO A 1 253 ? 9.93 -3.76 24.406 1 94.44 253 PRO A C 1
ATOM 1916 O O . PRO A 1 253 ? 10.023 -4.617 23.531 1 94.44 253 PRO A O 1
ATOM 1919 N N . LEU A 1 254 ? 8.945 -3.016 24.469 1 96 254 LEU A N 1
ATOM 1920 C CA . LEU A 1 254 ? 7.859 -3.059 23.5 1 96 254 LEU A CA 1
ATOM 1921 C C . LEU A 1 254 ? 8.305 -2.484 22.156 1 96 254 LEU A C 1
ATOM 1923 O O . LEU A 1 254 ? 7.984 -3.037 21.109 1 96 254 LEU A O 1
ATOM 1927 N N . HIS A 1 255 ? 8.977 -1.397 22.25 1 95.56 255 HIS A N 1
ATOM 1928 C CA . HIS A 1 255 ? 9.5 -0.798 21.031 1 95.56 255 HIS A CA 1
ATOM 1929 C C . HIS A 1 255 ? 10.367 -1.786 20.25 1 95.56 255 HIS A C 1
ATOM 1931 O O . HIS A 1 255 ? 10.227 -1.931 19.047 1 95.56 255 HIS A O 1
ATOM 1937 N N . HIS A 1 256 ? 11.25 -2.422 21.031 1 94.5 256 HIS A N 1
ATOM 1938 C CA . HIS A 1 256 ? 12.156 -3.398 20.438 1 94.5 256 HIS A CA 1
ATOM 1939 C C . HIS A 1 256 ? 11.383 -4.566 19.828 1 94.5 256 HIS A C 1
ATOM 1941 O O . HIS A 1 256 ? 11.656 -4.988 18.703 1 94.5 256 HIS A O 1
ATOM 1947 N N . ALA A 1 257 ? 10.453 -5.031 20.484 1 94.81 257 ALA A N 1
ATOM 1948 C CA . ALA A 1 257 ? 9.727 -6.23 20.078 1 94.81 257 ALA A CA 1
ATOM 1949 C C . ALA A 1 257 ? 8.836 -5.949 18.875 1 94.81 257 ALA A C 1
ATOM 1951 O O . ALA A 1 257 ? 8.758 -6.758 17.953 1 94.81 257 ALA A O 1
ATOM 1952 N N . PHE A 1 258 ? 8.234 -4.816 18.828 1 95.81 258 PHE A N 1
ATOM 1953 C CA . PHE A 1 258 ? 7.172 -4.594 17.844 1 95.81 258 PHE A CA 1
ATOM 1954 C C . PHE A 1 258 ? 7.68 -3.766 16.672 1 95.81 258 PHE A C 1
ATOM 1956 O O . PHE A 1 258 ? 7.129 -3.834 15.578 1 95.81 258 PHE A O 1
ATOM 1963 N N . PHE A 1 259 ? 8.734 -2.986 16.859 1 93.06 259 PHE A N 1
ATOM 1964 C CA . PHE A 1 259 ? 9.055 -2.021 15.812 1 93.06 259 PHE A CA 1
ATOM 1965 C C . PHE A 1 259 ? 10.469 -2.242 15.281 1 93.06 259 PHE A C 1
ATOM 1967 O O . PHE A 1 259 ? 10.828 -1.716 14.227 1 93.06 259 PHE A O 1
ATOM 1974 N N . GLU A 1 260 ? 11.234 -3.018 15.922 1 90.31 260 GLU A N 1
ATOM 1975 C CA . GLU A 1 260 ? 12.578 -3.283 15.43 1 90.31 260 GLU A CA 1
ATOM 1976 C C . GLU A 1 260 ? 12.586 -4.41 14.406 1 90.31 260 GLU A C 1
ATOM 1978 O O . GLU A 1 260 ? 11.945 -5.445 14.609 1 90.31 260 GLU A O 1
ATOM 1983 N N . LYS A 1 261 ? 13.281 -4.168 13.375 1 84.12 261 LYS A N 1
ATOM 1984 C CA . LYS A 1 261 ? 13.391 -5.168 12.312 1 84.12 261 LYS A CA 1
ATOM 1985 C C . LYS A 1 261 ? 14.086 -6.43 12.812 1 84.12 261 LYS A C 1
ATOM 1987 O O . LYS A 1 261 ? 15.07 -6.348 13.555 1 84.12 261 LYS A O 1
ATOM 1992 N N . GLY A 1 262 ? 13.602 -7.539 12.414 1 81.06 262 GLY A N 1
ATOM 1993 C CA . GLY A 1 262 ? 14.219 -8.805 12.789 1 81.06 262 GLY A CA 1
ATOM 1994 C C . GLY A 1 262 ? 13.508 -9.484 13.945 1 81.06 262 GLY A C 1
ATOM 1995 O O . GLY A 1 262 ? 13.719 -10.68 14.188 1 81.06 262 GLY A O 1
ATOM 1996 N N . GLU A 1 263 ? 12.703 -8.75 14.609 1 89.5 263 GLU A N 1
ATOM 1997 C CA . GLU A 1 263 ? 11.953 -9.328 15.727 1 89.5 263 GLU A CA 1
ATOM 1998 C C . GLU A 1 263 ? 10.695 -10.047 15.234 1 89.5 263 GLU A C 1
ATOM 2000 O O . GLU A 1 263 ? 10.031 -9.578 14.305 1 89.5 263 GLU A O 1
ATOM 2005 N N . PRO A 1 264 ? 10.383 -11.156 15.883 1 89.62 264 PRO A N 1
ATOM 2006 C CA . PRO A 1 264 ? 9.242 -11.961 15.438 1 89.62 264 PRO A CA 1
ATOM 2007 C C . PRO A 1 264 ? 7.93 -11.18 15.477 1 89.62 264 PRO A C 1
ATOM 2009 O O . PRO A 1 264 ? 7.109 -11.305 14.562 1 89.62 264 PRO A O 1
ATOM 2012 N N . LEU A 1 265 ? 7.719 -10.438 16.469 1 94 265 LEU A N 1
ATOM 2013 C CA . LEU A 1 265 ? 6.473 -9.688 16.578 1 94 265 LEU A CA 1
ATOM 2014 C C . LEU A 1 265 ? 6.398 -8.586 15.531 1 94 265 LEU A C 1
ATOM 2016 O O . LEU A 1 265 ? 5.309 -8.242 15.07 1 94 265 LEU A O 1
ATOM 2020 N N . ASN A 1 266 ? 7.512 -8.031 15.203 1 93.38 266 ASN A N 1
ATOM 2021 C CA . ASN A 1 266 ? 7.539 -7.066 14.109 1 93.38 266 ASN A CA 1
ATOM 2022 C C . ASN A 1 266 ? 7.18 -7.723 12.781 1 93.38 266 ASN A C 1
ATOM 2024 O O . ASN A 1 266 ? 6.383 -7.184 12.008 1 93.38 266 ASN A O 1
ATOM 2028 N N . ALA A 1 267 ? 7.688 -8.945 12.586 1 88.5 267 ALA A N 1
ATOM 2029 C CA . ALA A 1 267 ? 7.523 -9.641 11.312 1 88.5 267 ALA A CA 1
ATOM 2030 C C . ALA A 1 267 ? 6.113 -10.219 11.18 1 88.5 267 ALA A C 1
ATOM 2032 O O . ALA A 1 267 ? 5.691 -10.594 10.086 1 88.5 267 ALA A O 1
ATOM 2033 N N . THR A 1 268 ? 5.395 -10.297 12.273 1 91.5 268 THR A N 1
ATOM 2034 C CA . THR A 1 268 ? 4.074 -10.914 12.227 1 91.5 268 THR A CA 1
ATOM 2035 C C . THR A 1 268 ? 2.988 -9.883 12.531 1 91.5 268 THR A C 1
ATOM 2037 O O . THR A 1 268 ? 2.389 -9.32 11.617 1 91.5 268 THR A O 1
ATOM 2040 N N . VAL A 1 269 ? 2.988 -9.422 13.727 1 94.94 269 VAL A N 1
ATOM 2041 C CA . VAL A 1 269 ? 1.913 -8.555 14.188 1 94.94 269 VAL A CA 1
ATOM 2042 C C . VAL A 1 269 ? 2.059 -7.172 13.555 1 94.94 269 VAL A C 1
ATOM 2044 O O . VAL A 1 269 ? 1.134 -6.68 12.906 1 94.94 269 VAL A O 1
ATOM 2047 N N . THR A 1 270 ? 3.184 -6.551 13.742 1 94.94 270 THR A N 1
ATOM 2048 C CA . THR A 1 270 ? 3.381 -5.211 13.195 1 94.94 270 THR A CA 1
ATOM 2049 C C . THR A 1 270 ? 3.246 -5.223 11.68 1 94.94 270 THR A C 1
ATOM 2051 O O . THR A 1 270 ? 2.668 -4.301 11.094 1 94.94 270 THR A O 1
ATOM 2054 N N . GLN A 1 271 ? 3.744 -6.238 11.102 1 91.38 271 GLN A N 1
ATOM 2055 C CA . GLN A 1 271 ? 3.66 -6.332 9.648 1 91.38 271 GLN A CA 1
ATOM 2056 C C . GLN A 1 271 ? 2.211 -6.465 9.188 1 91.38 271 GLN A C 1
ATOM 2058 O O . GLN A 1 271 ? 1.821 -5.887 8.172 1 91.38 271 GLN A O 1
ATOM 2063 N N . SER A 1 272 ? 1.437 -7.25 9.828 1 94.38 272 SER A N 1
ATOM 2064 C CA . SER A 1 272 ? 0.022 -7.367 9.492 1 94.38 272 SER A CA 1
ATOM 2065 C C . SER A 1 272 ? -0.694 -6.027 9.633 1 94.38 272 SER A C 1
ATOM 2067 O O . SER A 1 272 ? -1.496 -5.652 8.781 1 94.38 272 SER A O 1
ATOM 2069 N N . VAL A 1 273 ? -0.361 -5.301 10.695 1 95.88 273 VAL A N 1
ATOM 2070 C CA . VAL A 1 273 ? -0.945 -3.982 10.93 1 95.88 273 VAL A CA 1
ATOM 2071 C C . VAL A 1 273 ? -0.49 -3.014 9.844 1 95.88 273 VAL A C 1
ATOM 2073 O O . VAL A 1 273 ? -1.264 -2.164 9.391 1 95.88 273 VAL A O 1
ATOM 2076 N N . ASN A 1 274 ? 0.694 -3.184 9.453 1 93.62 274 ASN A N 1
ATOM 2077 C CA . ASN A 1 274 ? 1.229 -2.363 8.367 1 93.62 274 ASN A CA 1
ATOM 2078 C C . ASN A 1 274 ? 0.506 -2.629 7.051 1 93.62 274 ASN A C 1
ATOM 2080 O O . ASN A 1 274 ? 0.233 -1.7 6.289 1 93.62 274 ASN A O 1
ATOM 2084 N N . TYR A 1 275 ? 0.213 -3.877 6.77 1 91.69 275 TYR A N 1
ATOM 2085 C CA . TYR A 1 275 ? -0.55 -4.219 5.574 1 91.69 275 TYR A CA 1
ATOM 2086 C C . TYR A 1 275 ? -1.896 -3.504 5.562 1 91.69 275 TYR A C 1
ATOM 2088 O O . TYR A 1 275 ? -2.305 -2.951 4.539 1 91.69 275 TYR A O 1
ATOM 2096 N N . LEU A 1 276 ? -2.494 -3.488 6.641 1 95.38 276 LEU A N 1
ATOM 2097 C CA . LEU A 1 276 ? -3.801 -2.852 6.766 1 95.38 276 LEU A CA 1
ATOM 2098 C C . LEU A 1 276 ? -3.678 -1.334 6.672 1 95.38 276 LEU A C 1
ATOM 2100 O O . LEU A 1 276 ? -4.488 -0.679 6.016 1 95.38 276 LEU A O 1
ATOM 2104 N N . GLY A 1 277 ? -2.711 -0.797 7.355 1 94.62 277 GLY A N 1
ATOM 2105 C CA . GLY A 1 277 ? -2.514 0.643 7.348 1 94.62 277 GLY A CA 1
ATOM 2106 C C . GLY A 1 277 ? -2.25 1.202 5.961 1 94.62 277 GLY A C 1
ATOM 2107 O O . GLY A 1 277 ? -2.723 2.289 5.625 1 94.62 277 GLY A O 1
ATOM 2108 N N . LYS A 1 278 ? -1.543 0.482 5.164 1 90.81 278 LYS A N 1
ATOM 2109 C CA . LYS A 1 278 ? -1.168 0.92 3.822 1 90.81 278 LYS A CA 1
ATOM 2110 C C . LYS A 1 278 ? -2.391 1.021 2.914 1 90.81 278 LYS A C 1
ATOM 2112 O O . LYS A 1 278 ? -2.332 1.643 1.852 1 90.81 278 LYS A O 1
ATOM 2117 N N . LEU A 1 279 ? -3.432 0.486 3.307 1 93.75 279 LEU A N 1
ATOM 2118 C CA . LEU A 1 279 ? -4.66 0.54 2.523 1 93.75 279 LEU A CA 1
ATOM 2119 C C . LEU A 1 279 ? -5.312 1.914 2.631 1 93.75 279 LEU A C 1
ATOM 2121 O O . LEU A 1 279 ? -6.074 2.314 1.747 1 93.75 279 LEU A O 1
ATOM 2125 N N . TYR A 1 280 ? -5.09 2.59 3.662 1 92.5 280 TYR A N 1
ATOM 2126 C CA . TYR A 1 280 ? -5.91 3.736 4.031 1 92.5 280 TYR A CA 1
ATOM 2127 C C . TYR A 1 280 ? -5.781 4.855 3.004 1 92.5 280 TYR A C 1
ATOM 2129 O O . TYR A 1 280 ? -6.785 5.332 2.467 1 92.5 280 TYR A O 1
ATOM 2137 N N . THR A 1 281 ? -4.609 5.289 2.674 1 87.88 281 THR A N 1
ATOM 2138 C CA . THR A 1 281 ? -4.387 6.531 1.94 1 87.88 281 THR A CA 1
ATOM 2139 C C . THR A 1 281 ? -5.016 6.457 0.553 1 87.88 281 THR A C 1
ATOM 2141 O O . THR A 1 281 ? -5.895 7.258 0.222 1 87.88 281 THR A O 1
ATOM 2144 N N . ALA A 1 282 ? -4.605 5.473 -0.215 1 92.25 282 ALA A N 1
ATOM 2145 C CA . ALA A 1 282 ? -5.109 5.375 -1.582 1 92.25 282 ALA A CA 1
ATOM 2146 C C . ALA A 1 282 ? -6.605 5.066 -1.594 1 92.25 282 ALA A C 1
ATOM 2148 O O . ALA A 1 282 ? -7.348 5.598 -2.422 1 92.25 282 ALA A O 1
ATOM 2149 N N . LEU A 1 283 ? -7.016 4.238 -0.7 1 94.44 283 LEU A N 1
ATOM 2150 C CA . LEU A 1 283 ? -8.43 3.869 -0.647 1 94.44 283 LEU A CA 1
ATOM 2151 C C . LEU A 1 283 ? -9.289 5.066 -0.261 1 94.44 283 LEU A C 1
ATOM 2153 O O . LEU A 1 283 ? -10.375 5.258 -0.811 1 94.44 283 LEU A O 1
ATOM 2157 N N . GLN A 1 284 ? -8.836 5.836 0.679 1 89 284 GLN A N 1
ATOM 2158 C CA . GLN A 1 284 ? -9.57 7.023 1.104 1 89 284 GLN A CA 1
ATOM 2159 C C . GLN A 1 284 ? -9.695 8.031 -0.036 1 89 284 GLN A C 1
ATOM 2161 O O . GLN A 1 284 ? -10.75 8.641 -0.22 1 89 284 GLN A O 1
ATOM 2166 N N . ILE A 1 285 ? -8.617 8.281 -0.748 1 90.56 285 ILE A N 1
ATOM 2167 C CA . ILE A 1 285 ? -8.648 9.195 -1.886 1 90.56 285 ILE A CA 1
ATOM 2168 C C . ILE A 1 285 ? -9.633 8.68 -2.932 1 90.56 285 ILE A C 1
ATOM 2170 O O . ILE A 1 285 ? -10.391 9.461 -3.512 1 90.56 285 ILE A O 1
ATOM 2174 N N . PHE A 1 286 ? -9.594 7.398 -3.158 1 95 286 PHE A N 1
ATOM 2175 C CA . PHE A 1 286 ? -10.492 6.762 -4.109 1 95 286 PHE A CA 1
ATOM 2176 C C . PHE A 1 286 ? -11.953 6.988 -3.717 1 95 286 PHE A C 1
ATOM 2178 O O . PHE A 1 286 ? -12.773 7.379 -4.547 1 95 286 PHE A O 1
ATOM 2185 N N . VAL A 1 287 ? -12.273 6.781 -2.459 1 92.5 287 VAL A N 1
ATOM 2186 C CA . VAL A 1 287 ? -13.648 6.918 -1.985 1 92.5 287 VAL A CA 1
ATOM 2187 C C . VAL A 1 287 ? -14.055 8.391 -2.006 1 92.5 287 VAL A C 1
ATOM 2189 O O . VAL A 1 287 ? -15.219 8.711 -2.273 1 92.5 287 VAL A O 1
ATOM 2192 N N . LEU A 1 288 ? -13.148 9.234 -1.684 1 88.69 288 LEU A N 1
ATOM 2193 C CA . LEU A 1 288 ? -13.414 10.664 -1.792 1 88.69 288 LEU A CA 1
ATOM 2194 C C . LEU A 1 288 ? -13.875 11.023 -3.201 1 88.69 288 LEU A C 1
ATOM 2196 O O . LEU A 1 288 ? -14.812 11.805 -3.375 1 88.69 288 LEU A O 1
ATOM 2200 N N . GLY A 1 289 ? -13.156 10.523 -4.199 1 91.56 289 GLY A N 1
ATOM 2201 C CA . GLY A 1 289 ? -13.578 10.727 -5.578 1 91.56 289 GLY A CA 1
ATOM 2202 C C . GLY A 1 289 ? -14.977 10.203 -5.863 1 91.56 289 GLY A C 1
ATOM 2203 O O . GLY A 1 289 ? -15.766 10.875 -6.535 1 91.56 289 GLY A O 1
ATOM 2204 N N . SER A 1 290 ? -15.211 9.039 -5.34 1 92.5 290 SER A N 1
ATOM 2205 C CA . SER A 1 290 ? -16.531 8.453 -5.508 1 92.5 290 SER A CA 1
ATOM 2206 C C . SER A 1 290 ? -17.609 9.336 -4.887 1 92.5 290 SER A C 1
ATOM 2208 O O . SER A 1 290 ? -18.672 9.531 -5.48 1 92.5 290 SER A O 1
ATOM 2210 N N . LYS A 1 291 ? -17.344 9.883 -3.754 1 87.31 291 LYS A N 1
ATOM 2211 C CA . LYS A 1 291 ? -18.297 10.727 -3.035 1 87.31 291 LYS A CA 1
ATOM 2212 C C . LYS A 1 291 ? -18.562 12.031 -3.785 1 87.31 291 LYS A C 1
ATOM 2214 O O . LYS A 1 291 ? -19.641 12.594 -3.705 1 87.31 291 LYS A O 1
ATOM 2219 N N . LEU A 1 292 ? -17.547 12.523 -4.453 1 87.44 292 LEU A N 1
ATOM 2220 C CA . LEU A 1 292 ? -17.703 13.742 -5.242 1 87.44 292 LEU A CA 1
ATOM 2221 C C . LEU A 1 292 ? -18.781 13.555 -6.316 1 87.44 292 LEU A C 1
ATOM 2223 O O . LEU A 1 292 ? -19.484 14.5 -6.652 1 87.44 292 LEU A O 1
ATOM 2227 N N . ARG A 1 293 ? -18.797 12.352 -6.801 1 88.25 293 ARG A N 1
ATOM 2228 C CA . ARG A 1 293 ? -19.797 12.062 -7.82 1 88.25 293 ARG A CA 1
ATOM 2229 C C . ARG A 1 293 ? -21.172 11.844 -7.195 1 88.25 293 ARG A C 1
ATOM 2231 O O . ARG A 1 293 ? -22.172 12.344 -7.707 1 88.25 293 ARG A O 1
ATOM 2238 N N . SER A 1 294 ? -21.234 11.148 -6.164 1 86.44 294 SER A N 1
ATOM 2239 C CA . SER A 1 294 ? -22.516 10.773 -5.578 1 86.44 294 SER A CA 1
ATOM 2240 C C . SER A 1 294 ? -23.156 11.953 -4.867 1 86.44 294 SER A C 1
ATOM 2242 O O . SER A 1 294 ? -24.391 12.031 -4.781 1 86.44 294 SER A O 1
ATOM 2244 N N . LYS A 1 295 ? -22.391 12.898 -4.375 1 78.88 295 LYS A N 1
ATOM 2245 C CA . LYS A 1 295 ? -22.906 14.031 -3.623 1 78.88 295 LYS A CA 1
ATOM 2246 C C . LYS A 1 295 ? -22.672 15.344 -4.367 1 78.88 295 LYS A C 1
ATOM 2248 O O . LYS A 1 295 ? -22.469 16.391 -3.746 1 78.88 295 LYS A O 1
ATOM 2253 N N . ALA A 1 296 ? -22.594 15.523 -5.656 1 67.31 296 ALA A N 1
ATOM 2254 C CA . ALA A 1 296 ? -22.141 16.578 -6.562 1 67.31 296 ALA A CA 1
ATOM 2255 C C . ALA A 1 296 ? -22.938 17.859 -6.355 1 67.31 296 ALA A C 1
ATOM 2257 O O . ALA A 1 296 ? -22.438 18.953 -6.625 1 67.31 296 ALA A O 1
ATOM 2258 N N . GLY A 1 297 ? -23.797 18.016 -5.449 1 66.31 297 GLY A N 1
ATOM 2259 C CA . GLY A 1 297 ? -24.703 19.141 -5.59 1 66.31 297 GLY A CA 1
ATOM 2260 C C . GLY A 1 297 ? -24.359 20.312 -4.68 1 66.31 297 GLY A C 1
ATOM 2261 O O . GLY A 1 297 ? -24.875 21.406 -4.852 1 66.31 297 GLY A O 1
ATOM 2262 N N . ASP A 1 298 ? -23.391 20.156 -3.787 1 68.25 298 ASP A N 1
ATOM 2263 C CA . ASP A 1 298 ? -23.328 21.297 -2.879 1 68.25 298 ASP A CA 1
ATOM 2264 C C . ASP A 1 298 ? -22.109 22.172 -3.156 1 68.25 298 ASP A C 1
ATOM 2266 O O . ASP A 1 298 ? -21 21.656 -3.307 1 68.25 298 ASP A O 1
ATOM 2270 N N . LYS A 1 299 ? -22.328 23.5 -3.322 1 82.19 299 LYS A N 1
ATOM 2271 C CA . LYS A 1 299 ? -21.297 24.469 -3.709 1 82.19 299 LYS A CA 1
ATOM 2272 C C . LYS A 1 299 ? -20.359 24.766 -2.549 1 82.19 299 LYS A C 1
ATOM 2274 O O . LYS A 1 299 ? -20.781 24.828 -1.395 1 82.19 299 LYS A O 1
ATOM 2279 N N . LEU A 1 300 ? -19.062 24.891 -2.791 1 88.69 300 LEU A N 1
ATOM 2280 C CA . LEU A 1 300 ? -18 25.234 -1.859 1 88.69 300 LEU A CA 1
ATOM 2281 C C . LEU A 1 300 ? -18.016 26.734 -1.56 1 88.69 300 LEU A C 1
ATOM 2283 O O . LEU A 1 300 ? -18.219 27.547 -2.459 1 88.69 300 LEU A O 1
ATOM 2287 N N . PRO A 1 301 ? -17.906 27.062 -0.278 1 91.44 301 PRO A N 1
ATOM 2288 C CA . PRO A 1 301 ? -17.688 28.484 0.007 1 91.44 301 PRO A CA 1
ATOM 2289 C C . PRO A 1 301 ? -16.375 29 -0.546 1 91.44 301 PRO A C 1
ATOM 2291 O O . PRO A 1 301 ? -15.32 28.812 0.076 1 91.44 301 PRO A O 1
ATOM 2294 N N . ILE A 1 302 ? -16.391 29.688 -1.555 1 91.44 302 ILE A N 1
ATOM 2295 C CA . ILE A 1 302 ? -15.227 30.016 -2.359 1 91.44 302 ILE A CA 1
ATOM 2296 C C . ILE A 1 302 ? -14.32 30.969 -1.576 1 91.44 302 ILE A C 1
ATOM 2298 O O . ILE A 1 302 ? -13.094 30.812 -1.588 1 91.44 302 ILE A O 1
ATOM 2302 N N . LEU A 1 303 ? -14.906 31.938 -0.954 1 93.81 303 LEU A N 1
ATOM 2303 C CA . LEU A 1 303 ? -14.102 32.938 -0.247 1 93.81 303 LEU A CA 1
ATOM 2304 C C . LEU A 1 303 ? -13.352 32.312 0.916 1 93.81 303 LEU A C 1
ATOM 2306 O O . LEU A 1 303 ? -12.148 32.531 1.085 1 93.81 303 LEU A O 1
ATOM 2310 N N . SER A 1 304 ? -14.055 31.531 1.698 1 94.44 304 SER A N 1
ATOM 2311 C CA . SER A 1 304 ? -13.422 30.844 2.824 1 94.44 304 SER A CA 1
ATOM 2312 C C . SER A 1 304 ? -12.328 29.891 2.354 1 94.44 304 SER A C 1
ATOM 2314 O O . SER A 1 304 ? -11.266 29.797 2.979 1 94.44 304 SER A O 1
ATOM 2316 N N . THR A 1 305 ? -12.586 29.203 1.278 1 95.44 305 THR A N 1
ATOM 2317 C CA . THR A 1 305 ? -11.617 28.266 0.733 1 95.44 305 THR A CA 1
ATOM 2318 C C . THR A 1 305 ? -10.383 28.984 0.206 1 95.44 305 THR A C 1
ATOM 2320 O O . THR A 1 305 ? -9.258 28.531 0.389 1 95.44 305 THR A O 1
ATOM 2323 N N . THR A 1 306 ? -10.586 30.109 -0.404 1 95.56 306 THR A N 1
ATOM 2324 C CA . THR A 1 306 ? -9.477 30.906 -0.915 1 95.56 306 THR A CA 1
ATOM 2325 C C . THR A 1 306 ? -8.594 31.406 0.228 1 95.56 306 THR A C 1
ATOM 2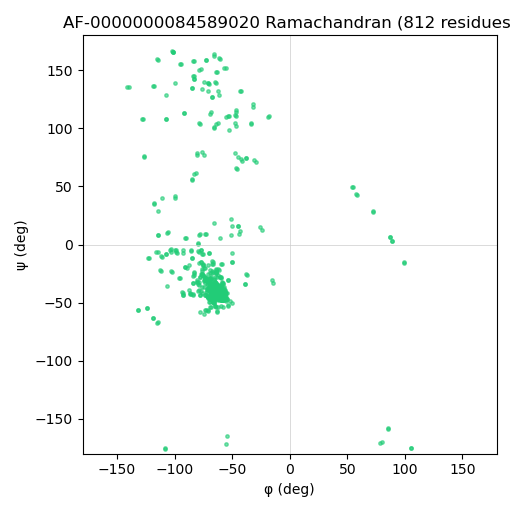327 O O . THR A 1 306 ? -7.363 31.312 0.155 1 95.56 306 THR A O 1
ATOM 2330 N N . ILE A 1 307 ? -9.18 31.906 1.254 1 96.62 307 ILE A N 1
ATOM 2331 C CA . ILE A 1 307 ? -8.43 32.375 2.412 1 96.62 307 ILE A CA 1
ATOM 2332 C C . ILE A 1 307 ? -7.676 31.234 3.059 1 96.62 307 ILE A C 1
ATOM 2334 O O . ILE A 1 307 ? -6.547 31.391 3.52 1 96.62 307 ILE A O 1
ATOM 2338 N N . LEU A 1 308 ? -8.336 30.094 3.084 1 96.81 308 LEU A N 1
ATOM 2339 C CA . LEU A 1 308 ? -7.707 28.891 3.598 1 96.81 308 LEU A CA 1
ATOM 2340 C C . LEU A 1 308 ? -6.422 28.578 2.832 1 96.81 308 LEU A C 1
ATOM 2342 O O . LEU A 1 308 ? -5.375 28.344 3.439 1 96.81 308 LEU A O 1
ATOM 2346 N N . PHE A 1 309 ? -6.473 28.625 1.54 1 96.12 309 PHE A N 1
ATOM 2347 C CA . PHE A 1 309 ? -5.316 28.281 0.723 1 96.12 309 PHE A CA 1
ATOM 2348 C C . PHE A 1 309 ? -4.23 29.344 0.841 1 96.12 309 PHE A C 1
ATOM 2350 O O . PHE A 1 309 ? -3.041 29.016 0.867 1 96.12 309 PHE A O 1
ATOM 2357 N N . ILE A 1 310 ? -4.637 30.547 0.921 1 95.94 310 ILE A N 1
ATOM 2358 C CA . ILE A 1 310 ? -3.666 31.609 1.126 1 95.94 310 ILE A CA 1
ATOM 2359 C C . ILE A 1 310 ? -2.951 31.422 2.461 1 95.94 310 ILE A C 1
ATOM 2361 O O . ILE A 1 310 ? -1.73 31.578 2.547 1 95.94 310 ILE A O 1
ATOM 2365 N N . HIS A 1 311 ? -3.693 31.094 3.457 1 96.38 311 HIS A N 1
ATOM 2366 C CA . HIS A 1 311 ? -3.111 30.844 4.77 1 96.38 311 HIS A CA 1
ATOM 2367 C C . HIS A 1 311 ? -2.125 29.688 4.723 1 96.38 311 HIS A C 1
ATOM 2369 O O . HIS A 1 311 ? -1.003 29.797 5.223 1 96.38 311 HIS A O 1
ATOM 2375 N N . ARG A 1 312 ? -2.484 28.641 4.07 1 94.56 312 ARG A N 1
ATOM 2376 C CA . ARG A 1 312 ? -1.731 27.391 4.113 1 94.56 312 ARG A CA 1
ATOM 2377 C C . ARG A 1 312 ? -0.495 27.469 3.225 1 94.56 312 ARG A C 1
ATOM 2379 O O . ARG A 1 312 ? 0.519 26.828 3.508 1 94.56 312 ARG A O 1
ATOM 2386 N N . PHE A 1 313 ? -0.534 28.297 2.16 1 93.81 313 PHE A N 1
ATOM 2387 C CA . PHE A 1 313 ? 0.541 28.25 1.176 1 93.81 313 PHE A CA 1
ATOM 2388 C C . PHE A 1 313 ? 1.373 29.516 1.227 1 93.81 313 PHE A C 1
ATOM 2390 O O . PHE A 1 313 ? 2.469 29.578 0.664 1 93.81 313 PHE A O 1
ATOM 2397 N N . ILE A 1 314 ? 0.916 30.5 1.94 1 94.81 314 ILE A N 1
ATOM 2398 C CA . ILE A 1 314 ? 1.651 31.766 1.939 1 94.81 314 ILE A CA 1
ATOM 2399 C C . ILE A 1 314 ? 1.854 32.25 3.375 1 94.81 314 ILE A C 1
ATOM 2401 O O . ILE A 1 314 ? 2.99 32.375 3.832 1 94.81 314 ILE A O 1
ATOM 2405 N N . VAL A 1 315 ? 0.792 32.406 4.117 1 96.44 315 VAL A N 1
ATOM 2406 C CA . VAL A 1 315 ? 0.849 33.062 5.426 1 96.44 315 VAL A CA 1
ATOM 2407 C C . VAL A 1 315 ? 1.602 32.156 6.406 1 96.44 315 VAL A C 1
ATOM 2409 O O . VAL A 1 315 ? 2.557 32.594 7.051 1 96.44 315 VAL A O 1
ATOM 2412 N N . MET A 1 316 ? 1.158 30.938 6.52 1 95.88 316 MET A N 1
ATOM 2413 C CA . MET A 1 316 ? 1.769 30.047 7.5 1 95.88 316 MET A CA 1
ATOM 2414 C C . MET A 1 316 ? 3.232 29.797 7.16 1 95.88 316 MET A C 1
ATOM 2416 O O . MET A 1 316 ? 4.09 29.812 8.047 1 95.88 316 MET A O 1
ATOM 2420 N N . PRO A 1 317 ? 3.562 29.531 5.875 1 95.31 317 PRO A N 1
ATOM 2421 C CA . PRO A 1 317 ? 4.984 29.391 5.555 1 95.31 317 PRO A CA 1
ATOM 2422 C C . PRO A 1 317 ? 5.801 30.625 5.93 1 95.31 317 PRO A C 1
ATOM 2424 O O . PRO A 1 317 ? 6.91 30.5 6.453 1 95.31 317 PRO A O 1
ATOM 2427 N N . ALA A 1 318 ? 5.293 31.781 5.668 1 96.25 318 ALA A N 1
ATOM 2428 C CA . ALA A 1 318 ? 5.988 33.031 6.027 1 96.25 318 ALA A CA 1
ATOM 2429 C C . ALA A 1 318 ? 6.219 33.094 7.535 1 96.25 318 ALA A C 1
ATOM 2431 O O . ALA A 1 318 ? 7.301 33.469 7.984 1 96.25 318 ALA A O 1
ATOM 2432 N N . ILE A 1 319 ? 5.215 32.719 8.25 1 97.12 319 ILE A N 1
ATOM 2433 C CA . ILE A 1 319 ? 5.309 32.781 9.703 1 97.12 319 ILE A CA 1
ATOM 2434 C C . ILE A 1 319 ? 6.344 31.766 10.18 1 97.12 319 ILE A C 1
ATOM 2436 O O . ILE A 1 319 ? 7.223 32.094 10.984 1 97.12 319 ILE A O 1
ATOM 2440 N N . MET A 1 320 ? 6.266 30.547 9.727 1 96.38 320 MET A N 1
ATOM 2441 C CA . MET A 1 320 ? 7.152 29.484 10.211 1 96.38 320 MET A CA 1
ATOM 2442 C C . MET A 1 320 ? 8.602 29.766 9.828 1 96.38 320 MET A C 1
ATOM 2444 O O . MET A 1 320 ? 9.508 29.562 10.633 1 96.38 320 MET A O 1
ATOM 2448 N N . ILE A 1 321 ? 8.82 30.172 8.602 1 95.25 321 ILE A N 1
ATOM 2449 C CA . ILE A 1 321 ? 10.172 30.531 8.164 1 95.25 321 ILE A CA 1
ATOM 2450 C C . ILE A 1 321 ? 10.719 31.656 9.039 1 95.25 321 ILE A C 1
ATOM 2452 O O . ILE A 1 321 ? 11.875 31.609 9.461 1 95.25 321 ILE A O 1
ATOM 2456 N N . SER A 1 322 ? 9.883 32.656 9.312 1 95.81 322 SER A N 1
ATOM 2457 C CA . SER A 1 322 ? 10.289 33.781 10.156 1 95.81 322 SER A CA 1
ATOM 2458 C C . SER A 1 322 ? 10.625 33.312 11.57 1 95.81 322 SER A C 1
ATOM 2460 O O . SER A 1 322 ? 11.594 33.812 12.172 1 95.81 322 SER A O 1
ATOM 2462 N N . VAL A 1 323 ? 9.82 32.469 12.086 1 94.88 323 VAL A N 1
ATOM 2463 C CA . VAL A 1 323 ? 10.031 31.953 13.438 1 94.88 323 VAL A CA 1
ATOM 2464 C C . VAL A 1 323 ? 11.367 31.219 13.516 1 94.88 323 VAL A C 1
ATOM 2466 O O . VAL A 1 323 ? 12.133 31.406 14.461 1 94.88 323 VAL A O 1
ATOM 2469 N N . VAL A 1 324 ? 11.633 30.359 12.562 1 92.62 324 VAL A N 1
ATOM 2470 C CA . VAL A 1 324 ? 12.883 29.609 12.547 1 92.62 324 VAL A CA 1
ATOM 2471 C C . VAL A 1 324 ? 14.055 30.578 12.391 1 92.62 324 VAL A C 1
ATOM 2473 O O . VAL A 1 324 ? 15.078 30.422 13.062 1 92.62 324 VAL A O 1
ATOM 2476 N N . TYR A 1 325 ? 13.914 31.531 11.5 1 91.88 325 TYR A N 1
ATOM 2477 C CA . TYR A 1 325 ? 14.953 32.531 11.305 1 91.88 325 TYR A CA 1
ATOM 2478 C C . TYR A 1 325 ? 15.25 33.281 12.609 1 91.88 325 TYR A C 1
ATOM 2480 O O . TYR A 1 325 ? 16.406 33.469 12.977 1 91.88 325 TYR A O 1
ATOM 2488 N N . PHE A 1 326 ? 14.188 33.688 13.25 1 92 326 PHE A N 1
ATOM 2489 C CA . PHE A 1 326 ? 14.336 34.438 14.492 1 92 326 PHE A CA 1
ATOM 2490 C C . PHE A 1 326 ? 14.953 33.562 15.578 1 92 326 PHE A C 1
ATOM 2492 O O . PHE A 1 326 ? 15.82 34 16.328 1 92 326 PHE A O 1
ATOM 2499 N N . LEU A 1 327 ? 14.484 32.312 15.68 1 89.44 327 LEU A N 1
ATOM 2500 C CA . LEU A 1 327 ? 15.023 31.406 16.672 1 89.44 327 LEU A CA 1
ATOM 2501 C C . LEU A 1 327 ? 16.516 31.188 16.469 1 89.44 327 LEU A C 1
ATOM 2503 O O . LEU A 1 327 ? 17.281 31.188 17.422 1 89.44 327 LEU A O 1
ATOM 2507 N N . ARG A 1 328 ? 16.922 31 15.273 1 88.31 328 ARG A N 1
ATOM 2508 C CA . ARG A 1 328 ? 18.312 30.734 14.961 1 88.31 328 ARG A CA 1
ATOM 2509 C C . ARG A 1 328 ? 19.172 31.984 15.109 1 88.31 328 ARG A C 1
ATOM 2511 O O . ARG A 1 328 ? 20.344 31.906 15.461 1 88.31 328 ARG A O 1
ATOM 2518 N N . SER A 1 329 ? 18.609 33.125 14.898 1 85.62 329 SER A N 1
ATOM 2519 C CA . SER A 1 329 ? 19.344 34.406 15.008 1 85.62 329 SER A CA 1
ATOM 2520 C C . SER A 1 329 ? 19.5 34.812 16.469 1 85.62 329 SER A C 1
ATOM 2522 O O . SER A 1 329 ? 20.547 35.344 16.859 1 85.62 329 SER A O 1
ATOM 2524 N N . THR A 1 330 ? 18.516 34.5 17.25 1 86.38 330 THR A N 1
ATOM 2525 C CA . THR A 1 330 ? 18.516 34.969 18.641 1 86.38 330 THR A CA 1
ATOM 2526 C C . THR A 1 330 ? 19.141 33.938 19.562 1 86.38 330 THR A C 1
ATOM 2528 O O . THR A 1 330 ? 19.859 34.281 20.5 1 86.38 330 THR A O 1
ATOM 2531 N N . TRP A 1 331 ? 18.781 32.656 19.297 1 83.94 331 TRP A N 1
ATOM 2532 C CA . TRP A 1 331 ? 19.297 31.594 20.125 1 83.94 331 TRP A CA 1
ATOM 2533 C C . TRP A 1 331 ? 19.953 30.516 19.281 1 83.94 331 TRP A C 1
ATOM 2535 O O . TRP A 1 331 ? 19.469 29.375 19.219 1 83.94 331 TRP A O 1
ATOM 2545 N N . PRO A 1 332 ? 21.109 30.766 18.781 1 76.12 332 PRO A N 1
ATOM 2546 C CA . PRO A 1 332 ? 21.75 29.844 17.844 1 76.12 332 PRO A CA 1
ATOM 2547 C C . PRO A 1 332 ? 22.141 28.516 18.5 1 76.12 332 PRO A C 1
ATOM 2549 O O . PRO A 1 332 ? 22.188 27.484 17.828 1 76.12 332 PRO A O 1
ATOM 2552 N N . ASN A 1 333 ? 22.312 28.5 19.797 1 75.38 333 ASN A N 1
ATOM 2553 C CA . ASN A 1 333 ? 22.844 27.297 20.438 1 75.38 333 ASN A CA 1
ATOM 2554 C C . ASN A 1 333 ? 21.75 26.5 21.141 1 75.38 333 ASN A C 1
ATOM 2556 O O . ASN A 1 333 ? 22 25.422 21.672 1 75.38 333 ASN A O 1
ATOM 2560 N N . TYR A 1 334 ? 20.609 27 21.141 1 69 334 TYR A N 1
ATOM 2561 C CA . TYR A 1 334 ? 19.531 26.344 21.875 1 69 334 TYR A CA 1
ATOM 2562 C C . TYR A 1 334 ? 19 25.141 21.109 1 69 334 TYR A C 1
ATOM 2564 O O . TYR A 1 334 ? 18.562 24.156 21.703 1 69 334 TYR A O 1
ATOM 2572 N N . VAL A 1 335 ? 19.156 25.188 19.875 1 70.69 335 VAL A N 1
ATOM 2573 C CA . VAL A 1 335 ? 18.641 24.109 19.016 1 70.69 335 VAL A CA 1
ATOM 2574 C C . VAL A 1 335 ? 19.797 23.453 18.281 1 70.69 335 VAL A C 1
ATOM 2576 O O . VAL A 1 335 ? 20.781 24.109 17.922 1 70.69 335 VAL A O 1
ATOM 2579 N N . GLU A 1 336 ? 19.672 22.156 18.297 1 72.75 336 GLU A N 1
ATOM 2580 C CA . GLU A 1 336 ? 20.703 21.422 17.547 1 72.75 336 GLU A CA 1
ATOM 2581 C C . GLU A 1 336 ? 20.984 22.094 16.203 1 72.75 336 GLU A C 1
ATOM 2583 O O . GLU A 1 336 ? 20.062 22.516 15.5 1 72.75 336 GLU A O 1
ATOM 2588 N N . GLN A 1 337 ? 22.297 22.234 16 1 80.69 337 GLN A N 1
ATOM 2589 C CA . GLN A 1 337 ? 22.719 22.891 14.766 1 80.69 337 GLN A CA 1
ATOM 2590 C C . GLN A 1 337 ? 22.688 21.906 13.594 1 80.69 337 GLN A C 1
ATOM 2592 O O . GLN A 1 337 ? 23.719 21.359 13.203 1 80.69 337 GLN A O 1
ATOM 2597 N N . ASP A 1 338 ? 21.5 21.672 13.133 1 87.94 338 ASP A N 1
ATOM 2598 C CA . ASP A 1 338 ? 21.234 20.812 11.977 1 87.94 338 ASP A CA 1
ATOM 2599 C C . ASP A 1 338 ? 20.375 21.531 10.945 1 87.94 338 ASP A C 1
ATOM 2601 O O . ASP A 1 338 ? 19.172 21.75 11.18 1 87.94 338 ASP A O 1
ATOM 2605 N N . PRO A 1 339 ? 20.984 21.859 9.914 1 89.69 339 PRO A N 1
ATOM 2606 C CA . PRO A 1 339 ? 20.219 22.562 8.875 1 89.69 339 PRO A CA 1
ATOM 2607 C C . PRO A 1 339 ? 18.969 21.812 8.453 1 89.69 339 PRO A C 1
ATOM 2609 O O . PRO A 1 339 ? 17.969 22.422 8.055 1 89.69 339 PRO A O 1
ATOM 2612 N N . MET A 1 340 ? 19 20.516 8.523 1 91.38 340 MET A N 1
ATOM 2613 C CA . MET A 1 340 ? 17.812 19.734 8.188 1 91.38 340 MET A CA 1
ATOM 2614 C C . MET A 1 340 ? 16.688 19.984 9.188 1 91.38 340 MET A C 1
ATOM 2616 O O . MET A 1 340 ? 15.516 20 8.812 1 91.38 340 MET A O 1
ATOM 2620 N N . LEU A 1 341 ? 17.109 20.141 10.383 1 90.94 341 LEU A N 1
ATOM 2621 C CA . LEU A 1 341 ? 16.125 20.484 11.406 1 90.94 341 LEU A CA 1
ATOM 2622 C C . LEU A 1 341 ? 15.492 21.828 11.125 1 90.94 341 LEU A C 1
ATOM 2624 O O . LEU A 1 341 ? 14.273 21.984 11.273 1 90.94 341 LEU A O 1
ATOM 2628 N N . ASP A 1 342 ? 16.297 22.781 10.742 1 91.62 342 ASP A N 1
ATOM 2629 C CA . ASP A 1 342 ? 15.789 24.094 10.398 1 91.62 342 ASP A CA 1
ATOM 2630 C C . ASP A 1 342 ? 14.828 24.031 9.219 1 91.62 342 ASP A C 1
ATOM 2632 O O . ASP A 1 342 ? 13.781 24.688 9.227 1 91.62 342 ASP A O 1
ATOM 2636 N N . PHE A 1 343 ? 15.18 23.266 8.305 1 92.25 343 PHE A N 1
ATOM 2637 C CA . PHE A 1 343 ? 14.352 23.125 7.117 1 92.25 343 PHE A CA 1
ATOM 2638 C C . PHE A 1 343 ? 13 22.516 7.473 1 92.25 343 PHE A C 1
ATOM 2640 O O . PHE A 1 343 ? 11.953 23.062 7.133 1 92.25 343 PHE A O 1
ATOM 2647 N N . VAL A 1 344 ? 12.992 21.359 8.156 1 92.44 344 VAL A N 1
ATOM 2648 C CA . VAL A 1 344 ? 11.758 20.656 8.516 1 92.44 344 VAL A CA 1
ATOM 2649 C C . VAL A 1 344 ? 10.906 21.562 9.406 1 92.44 344 VAL A C 1
ATOM 2651 O O . VAL A 1 344 ? 9.688 21.641 9.234 1 92.44 344 VAL A O 1
ATOM 2654 N N . SER A 1 345 ? 11.578 22.266 10.289 1 92.75 345 SER A N 1
ATOM 2655 C CA . SER A 1 345 ? 10.852 23.156 11.18 1 92.75 345 SER A CA 1
ATOM 2656 C C . SER A 1 345 ? 10.172 24.281 10.406 1 92.75 345 SER A C 1
ATOM 2658 O O . SER A 1 345 ? 9.094 24.75 10.797 1 92.75 345 SER A O 1
ATOM 2660 N N . SER A 1 346 ? 10.758 24.688 9.359 1 93.25 346 SER A N 1
ATOM 2661 C CA . SER A 1 346 ? 10.203 25.781 8.57 1 93.25 346 SER A CA 1
ATOM 2662 C C . SER A 1 346 ? 9.008 25.312 7.746 1 93.25 346 SER A C 1
ATOM 2664 O O . SER A 1 346 ? 8.203 26.141 7.301 1 93.25 346 SER A O 1
ATOM 2666 N N . ILE A 1 347 ? 8.898 24.031 7.598 1 90.75 347 ILE A N 1
ATOM 2667 C CA . ILE A 1 347 ? 7.816 23.594 6.723 1 90.75 347 ILE A CA 1
ATOM 2668 C C . ILE A 1 347 ? 6.773 22.828 7.531 1 90.75 347 ILE A C 1
ATOM 2670 O O . ILE A 1 347 ? 5.848 22.25 6.965 1 90.75 347 ILE A O 1
ATOM 2674 N N . VAL A 1 348 ? 6.973 22.875 8.781 1 90 348 VAL A N 1
ATOM 2675 C CA . VAL A 1 348 ? 5.984 22.25 9.656 1 90 348 VAL A CA 1
ATOM 2676 C C . VAL A 1 348 ? 4.672 23.031 9.594 1 90 348 VAL A C 1
ATOM 2678 O O . VAL A 1 348 ? 4.668 24.25 9.695 1 90 348 VAL A O 1
ATOM 2681 N N . GLY A 1 349 ? 3.611 22.406 9.336 1 87.62 349 GLY A N 1
ATOM 2682 C CA . GLY A 1 349 ? 2.299 23.031 9.398 1 87.62 349 GLY A CA 1
ATOM 2683 C C . GLY A 1 349 ? 1.883 23.672 8.086 1 87.62 349 GLY A C 1
ATOM 2684 O O . GLY A 1 349 ? 0.856 24.359 8.023 1 87.62 349 GLY A O 1
ATOM 2685 N N . ILE A 1 350 ? 2.686 23.531 7.121 1 87.69 350 ILE A N 1
ATOM 2686 C CA . ILE A 1 350 ? 2.328 24.156 5.852 1 87.69 350 ILE A CA 1
ATOM 2687 C C . ILE A 1 350 ? 1.785 23.094 4.898 1 87.69 350 ILE A C 1
ATOM 2689 O O . ILE A 1 350 ? 1.871 21.891 5.18 1 87.69 350 ILE A O 1
ATOM 2693 N N . GLY A 1 351 ? 1.172 23.547 3.836 1 87.56 351 GLY A N 1
ATOM 2694 C CA . GLY A 1 351 ? 0.669 22.625 2.836 1 87.56 351 GLY A CA 1
ATOM 2695 C C . GLY A 1 351 ? -0.838 22.453 2.879 1 87.56 351 GLY A C 1
ATOM 2696 O O . GLY A 1 351 ? -1.521 23.141 3.648 1 87.56 351 GLY A O 1
ATOM 2697 N N . PRO A 1 352 ? -1.311 21.562 2.057 1 91.38 352 PRO A N 1
ATOM 2698 C CA . PRO A 1 352 ? -2.76 21.375 1.955 1 91.38 352 PRO A CA 1
ATOM 2699 C C . PRO A 1 352 ? -3.35 20.672 3.172 1 91.38 352 PRO A C 1
ATOM 2701 O O . PRO A 1 352 ? -2.619 20.031 3.934 1 91.38 352 PRO A O 1
ATOM 2704 N N . PRO A 1 353 ? -4.684 20.891 3.336 1 94 353 PRO A N 1
ATOM 2705 C CA . PRO A 1 353 ? -5.348 20.141 4.406 1 94 353 PRO A CA 1
ATOM 2706 C C . PRO A 1 353 ? -5.16 18.641 4.273 1 94 353 PRO A C 1
ATOM 2708 O O . PRO A 1 353 ? -4.984 18.125 3.164 1 94 353 PRO A O 1
ATOM 2711 N N . ALA A 1 354 ? -5.184 17.969 5.375 1 91.56 354 ALA A N 1
ATOM 2712 C CA . ALA A 1 354 ? -4.969 16.531 5.438 1 91.56 354 ALA A CA 1
ATOM 2713 C C . ALA A 1 354 ? -6.156 15.773 4.848 1 91.56 354 ALA A C 1
ATOM 2715 O O . ALA A 1 354 ? -7.309 16.141 5.07 1 91.56 354 ALA A O 1
ATOM 2716 N N . ILE A 1 355 ? -5.859 14.773 4.129 1 85.88 355 ILE A N 1
ATOM 2717 C CA . ILE A 1 355 ? -6.91 13.945 3.547 1 85.88 355 ILE A CA 1
ATOM 2718 C C . ILE A 1 355 ? -7.711 13.273 4.66 1 85.88 355 ILE A C 1
ATOM 2720 O O . ILE A 1 355 ? -8.891 12.953 4.477 1 85.88 355 ILE A O 1
ATOM 2724 N N . THR A 1 356 ? -7.137 13.109 5.82 1 89.12 356 THR A N 1
ATOM 2725 C CA . THR A 1 356 ? -7.781 12.445 6.949 1 89.12 356 THR A CA 1
ATOM 2726 C C . THR A 1 356 ? -8.906 13.312 7.508 1 89.12 356 THR A C 1
ATOM 2728 O O . THR A 1 356 ? -9.695 12.852 8.336 1 89.12 356 THR A O 1
ATOM 2731 N N . LEU A 1 357 ? -9.016 14.516 7.008 1 92.69 357 LEU A N 1
ATOM 2732 C CA . LEU A 1 357 ? -10.164 15.328 7.395 1 92.69 357 LEU A CA 1
ATOM 2733 C C . LEU A 1 357 ? -11.469 14.703 6.914 1 92.69 357 LEU A C 1
ATOM 2735 O O . LEU A 1 357 ? -12.531 14.961 7.473 1 92.69 357 LEU A O 1
ATOM 2739 N N . SER A 1 358 ? -11.352 13.906 5.875 1 88.62 358 SER A N 1
ATOM 2740 C CA . SER A 1 358 ? -12.516 13.148 5.445 1 88.62 358 SER A CA 1
ATOM 2741 C C . SER A 1 358 ? -12.977 12.18 6.531 1 88.62 358 SER A C 1
ATOM 2743 O O . SER A 1 358 ? -14.18 11.977 6.727 1 88.62 358 SER A O 1
ATOM 2745 N N . ALA A 1 359 ? -12.031 11.609 7.172 1 88.44 359 ALA A N 1
ATOM 2746 C CA . ALA A 1 359 ? -12.352 10.734 8.297 1 88.44 359 ALA A CA 1
ATOM 2747 C C . ALA A 1 359 ? -12.945 11.523 9.461 1 88.44 359 ALA A C 1
ATOM 2749 O O . ALA A 1 359 ? -13.875 11.062 10.117 1 88.44 359 ALA A O 1
ATOM 2750 N N . ILE A 1 360 ? -12.391 12.664 9.672 1 91.75 360 ILE A N 1
ATOM 2751 C CA . ILE A 1 360 ? -12.891 13.516 10.742 1 91.75 360 ILE A CA 1
ATOM 2752 C C . ILE A 1 360 ? -14.328 13.938 10.445 1 91.75 360 ILE A C 1
ATOM 2754 O O . ILE A 1 360 ? -15.164 14.016 11.344 1 91.75 360 ILE A O 1
ATOM 2758 N N . ALA A 1 361 ? -14.57 14.234 9.211 1 91.31 361 ALA A N 1
ATOM 2759 C CA . ALA A 1 361 ? -15.922 14.586 8.797 1 91.31 361 ALA A CA 1
ATOM 2760 C C . ALA A 1 361 ? -16.906 13.461 9.117 1 91.31 361 ALA A C 1
ATOM 2762 O O . ALA A 1 361 ? -18.031 13.711 9.562 1 91.31 361 ALA A O 1
ATOM 2763 N N . GLU A 1 362 ? -16.438 12.281 8.883 1 86.69 362 GLU A N 1
ATOM 2764 C CA . GLU A 1 362 ? -17.25 11.117 9.195 1 86.69 362 GLU A CA 1
ATOM 2765 C C . GLU A 1 362 ? -17.484 10.984 10.703 1 86.69 362 GLU A C 1
ATOM 2767 O O . GLU A 1 362 ? -18.594 10.734 11.148 1 86.69 362 GLU A O 1
ATOM 2772 N N . MET A 1 363 ? -16.5 11.172 11.469 1 87.5 363 MET A N 1
ATOM 2773 C CA . MET A 1 363 ? -16.562 11.039 12.922 1 87.5 363 MET A CA 1
ATOM 2774 C C . MET A 1 363 ? -17.422 12.156 13.523 1 87.5 363 MET A C 1
ATOM 2776 O O . MET A 1 363 ? -18.094 11.953 14.539 1 87.5 363 MET A O 1
ATOM 2780 N N . ALA A 1 364 ? -17.344 13.297 12.891 1 90.12 364 ALA A N 1
ATOM 2781 C CA . ALA A 1 364 ? -18.125 14.453 13.336 1 90.12 364 ALA A CA 1
ATOM 2782 C C . ALA A 1 364 ? -19.562 14.352 12.867 1 90.12 364 ALA A C 1
ATOM 2784 O O . ALA A 1 364 ? -20.406 15.188 13.219 1 90.12 364 ALA A O 1
ATOM 2785 N N . GLU A 1 365 ? -19.844 13.305 12.031 1 88.69 365 GLU A N 1
ATOM 2786 C CA . GLU A 1 365 ? -21.172 13.062 11.5 1 88.69 365 GLU A CA 1
ATOM 2787 C C . GLU A 1 365 ? -21.719 14.297 10.789 1 88.69 365 GLU A C 1
ATOM 2789 O O . GLU A 1 365 ? -22.844 14.734 11.062 1 88.69 365 GLU A O 1
ATOM 2794 N N . LEU A 1 366 ? -20.938 14.859 9.922 1 89.75 366 LEU A N 1
ATOM 2795 C CA . LEU A 1 366 ? -21.375 16.016 9.141 1 89.75 366 LEU A CA 1
ATOM 2796 C C . LEU A 1 366 ? -22.547 15.633 8.234 1 89.75 366 LEU A C 1
ATOM 2798 O O . LEU A 1 366 ? -22.672 14.484 7.809 1 89.75 366 LEU A O 1
ATOM 2802 N N . ASP A 1 367 ? -23.391 16.641 8.031 1 88 367 ASP A N 1
ATOM 2803 C CA . ASP A 1 367 ? -24.453 16.406 7.066 1 88 367 ASP A CA 1
ATOM 2804 C C . ASP A 1 367 ? -23.891 16.219 5.664 1 88 367 ASP A C 1
ATOM 2806 O O . ASP A 1 367 ? -22.734 16.547 5.406 1 88 367 ASP A O 1
ATOM 2810 N N . SER A 1 368 ? -24.672 15.672 4.809 1 84.12 368 SER A N 1
ATOM 2811 C CA . SER A 1 368 ? -24.25 15.297 3.463 1 84.12 368 SER A CA 1
ATOM 2812 C C . SER A 1 368 ? -23.703 16.484 2.695 1 84.12 368 SER A C 1
ATOM 2814 O O . SER A 1 368 ? -22.766 16.359 1.917 1 84.12 368 SER A O 1
ATOM 2816 N N . ARG A 1 369 ? -24.328 17.625 2.945 1 86.88 369 ARG A N 1
ATOM 2817 C CA . ARG A 1 369 ? -23.906 18.828 2.246 1 86.88 369 ARG A CA 1
ATOM 2818 C C . ARG A 1 369 ? -22.5 19.25 2.666 1 86.88 369 ARG A C 1
ATOM 2820 O O . ARG A 1 369 ? -21.641 19.484 1.817 1 86.88 369 ARG A O 1
ATOM 2827 N N . GLU A 1 370 ? -22.234 19.328 3.922 1 90.25 370 GLU A N 1
ATOM 2828 C CA . GLU A 1 370 ? -20.938 19.719 4.434 1 90.25 370 GLU A CA 1
ATOM 2829 C C . GLU A 1 370 ? -19.875 18.672 4.121 1 90.25 370 GLU A C 1
ATOM 2831 O O . GLU A 1 370 ? -18.719 19.016 3.875 1 90.25 370 GLU A O 1
ATOM 2836 N N . ASP A 1 371 ? -20.266 17.453 4.184 1 89.31 371 ASP A N 1
ATOM 2837 C CA . ASP A 1 371 ? -19.359 16.375 3.82 1 89.31 371 ASP A CA 1
ATOM 2838 C C . ASP A 1 371 ? -18.891 16.5 2.373 1 89.31 371 ASP A C 1
ATOM 2840 O O . ASP A 1 371 ? -17.719 16.297 2.072 1 89.31 371 ASP A O 1
ATOM 2844 N N . ALA A 1 372 ? -19.812 16.844 1.505 1 88 372 ALA A N 1
ATOM 2845 C CA . ALA A 1 372 ? -19.484 17.062 0.099 1 88 372 ALA A CA 1
ATOM 2846 C C . ALA A 1 372 ? -18.547 18.266 -0.065 1 88 372 ALA A C 1
ATOM 2848 O O . ALA A 1 372 ? -17.656 18.25 -0.918 1 88 372 ALA A O 1
ATOM 2849 N N . GLN A 1 373 ? -18.781 19.281 0.718 1 92 373 GLN A N 1
ATOM 2850 C CA . GLN A 1 373 ? -17.922 20.453 0.673 1 92 373 GLN A CA 1
ATOM 2851 C C . GLN A 1 373 ? -16.484 20.094 1.074 1 92 373 GLN A C 1
ATOM 2853 O O . GLN A 1 373 ? -15.531 20.562 0.458 1 92 373 GLN A O 1
ATOM 2858 N N . VAL A 1 374 ? -16.375 19.297 2.117 1 92.38 374 VAL A N 1
ATOM 2859 C CA . VAL A 1 374 ? -15.062 18.859 2.572 1 92.38 374 VAL A CA 1
ATOM 2860 C C . VAL A 1 374 ? -14.359 18.094 1.454 1 92.38 374 VAL A C 1
ATOM 2862 O O . VAL A 1 374 ? -13.18 18.328 1.182 1 92.38 374 VAL A O 1
ATOM 2865 N N . SER A 1 375 ? -15.094 17.25 0.763 1 89.88 375 SER A N 1
ATOM 2866 C CA . SER A 1 375 ? -14.531 16.469 -0.334 1 89.88 375 SER A CA 1
ATOM 2867 C C . SER A 1 375 ? -14.047 17.375 -1.461 1 89.88 375 SER A C 1
ATOM 2869 O O . SER A 1 375 ? -12.953 17.172 -2.002 1 89.88 375 SER A O 1
ATOM 2871 N N . ARG A 1 376 ? -14.805 18.312 -1.805 1 92 376 ARG A N 1
ATOM 2872 C CA . ARG A 1 376 ? -14.43 19.234 -2.873 1 92 376 ARG A CA 1
ATOM 2873 C C . ARG A 1 376 ? -13.227 20.078 -2.477 1 92 376 ARG A C 1
ATOM 2875 O O . ARG A 1 376 ? -12.344 20.344 -3.303 1 92 376 ARG A O 1
ATOM 2882 N N . MET A 1 377 ? -13.289 20.531 -1.281 1 93.5 377 MET A N 1
ATOM 2883 C CA . MET A 1 377 ? -12.164 21.297 -0.774 1 93.5 377 MET A CA 1
ATOM 2884 C C . MET A 1 377 ? -10.875 20.484 -0.836 1 93.5 377 MET A C 1
ATOM 2886 O O . MET A 1 377 ? -9.828 21 -1.241 1 93.5 377 MET A O 1
ATOM 2890 N N . LEU A 1 378 ? -10.914 19.234 -0.474 1 91.88 378 LEU A N 1
ATOM 2891 C CA . LEU A 1 378 ? -9.742 18.359 -0.506 1 91.88 378 LEU A CA 1
ATOM 2892 C C . LEU A 1 378 ? -9.266 18.141 -1.938 1 91.88 378 LEU A C 1
ATOM 2894 O O . LEU A 1 378 ? -8.055 18.156 -2.203 1 91.88 378 LEU A O 1
ATOM 2898 N N . MET A 1 379 ? -10.227 17.969 -2.826 1 90.12 379 MET A N 1
ATOM 2899 C CA . MET A 1 379 ? -9.859 17.844 -4.234 1 90.12 379 MET A CA 1
ATOM 2900 C C . MET A 1 379 ? -9.133 19.094 -4.719 1 90.12 379 MET A C 1
ATOM 2902 O O . MET A 1 379 ? -8.078 19 -5.34 1 90.12 379 MET A O 1
ATOM 2906 N N . LEU A 1 380 ? -9.641 20.234 -4.418 1 91.38 380 LEU A N 1
ATOM 2907 C CA . LEU A 1 380 ? -9.062 21.5 -4.844 1 91.38 380 LEU A CA 1
ATOM 2908 C C . LEU A 1 380 ? -7.691 21.703 -4.207 1 91.38 380 LEU A C 1
ATOM 2910 O O . LEU A 1 380 ? -6.801 22.297 -4.816 1 91.38 380 LEU A O 1
ATOM 2914 N N . SER A 1 381 ? -7.629 21.25 -3.002 1 91.69 381 SER A N 1
ATOM 2915 C CA . SER A 1 381 ? -6.355 21.391 -2.307 1 91.69 381 SER A CA 1
ATOM 2916 C C . SER A 1 381 ? -5.238 20.672 -3.053 1 91.69 381 SER A C 1
ATOM 2918 O O . SER A 1 381 ? -4.102 21.156 -3.094 1 91.69 381 SER A O 1
ATOM 2920 N N . TYR A 1 382 ? -5.5 19.578 -3.67 1 86.12 382 TYR A N 1
ATOM 2921 C CA . TYR A 1 382 ? -4.484 18.844 -4.418 1 86.12 382 TYR A CA 1
ATOM 2922 C C . TYR A 1 382 ? -4.195 19.516 -5.754 1 86.12 382 TYR A C 1
ATOM 2924 O O . TYR A 1 382 ? -3.084 19.422 -6.277 1 86.12 382 TYR A O 1
ATOM 2932 N N . LEU A 1 383 ? -5.156 20.25 -6.277 1 89.19 383 LEU A N 1
ATOM 2933 C CA . LEU A 1 383 ? -4.934 21.016 -7.496 1 89.19 383 LEU A CA 1
ATOM 2934 C C . LEU A 1 383 ? -3.963 22.172 -7.242 1 89.19 383 LEU A C 1
ATOM 2936 O O . LEU A 1 383 ? -3.17 22.516 -8.117 1 89.19 383 LEU A O 1
ATOM 2940 N N . VAL A 1 384 ? -3.939 22.703 -6.043 1 90.94 384 VAL A N 1
ATOM 2941 C CA . VAL A 1 384 ? -3.129 23.875 -5.738 1 90.94 384 VAL A CA 1
ATOM 2942 C C . VAL A 1 384 ? -1.812 23.438 -5.098 1 90.94 384 VAL A C 1
ATOM 2944 O O . VAL A 1 384 ? -0.901 24.25 -4.926 1 90.94 384 VAL A O 1
ATOM 2947 N N . THR A 1 385 ? -1.659 22.188 -4.797 1 87.19 385 THR A N 1
ATOM 2948 C CA . THR A 1 385 ? -0.52 21.656 -4.062 1 87.19 385 THR A CA 1
ATOM 2949 C C . THR A 1 385 ? 0.785 21.953 -4.797 1 87.19 385 THR A C 1
ATOM 2951 O O . THR A 1 385 ? 1.819 22.188 -4.168 1 87.19 385 THR A O 1
ATOM 2954 N N . PRO A 1 386 ? 0.882 22.016 -6.133 1 85.25 386 PRO A N 1
ATOM 2955 C CA . PRO A 1 386 ? 2.143 22.328 -6.809 1 85.25 386 PRO A CA 1
ATOM 2956 C C . PRO A 1 386 ? 2.705 23.688 -6.41 1 85.25 386 PRO A C 1
ATOM 2958 O O . PRO A 1 386 ? 3.914 23.922 -6.516 1 85.25 386 PRO A O 1
ATOM 2961 N N . PHE A 1 387 ? 1.941 24.516 -5.844 1 87.38 387 PHE A N 1
ATOM 2962 C CA . PHE A 1 387 ? 2.383 25.844 -5.438 1 87.38 387 PHE A CA 1
ATOM 2963 C C . PHE A 1 387 ? 3.209 25.781 -4.16 1 87.38 387 PHE A C 1
ATOM 2965 O O . PHE A 1 387 ? 3.795 26.781 -3.74 1 87.38 387 PHE A O 1
ATOM 2972 N N . ILE A 1 388 ? 3.283 24.609 -3.639 1 88.5 388 ILE A N 1
ATOM 2973 C CA . ILE A 1 388 ? 4.066 24.438 -2.42 1 88.5 388 ILE A CA 1
ATOM 2974 C C . ILE A 1 388 ? 5.547 24.672 -2.723 1 88.5 388 ILE A C 1
ATOM 2976 O O . ILE A 1 388 ? 6.352 24.844 -1.808 1 88.5 388 ILE A O 1
ATOM 2980 N N . CYS A 1 389 ? 5.945 24.641 -3.982 1 86.25 389 CYS A N 1
ATOM 2981 C CA . CYS A 1 389 ? 7.328 24.844 -4.395 1 86.25 389 CYS A CA 1
ATOM 2982 C C . CYS A 1 389 ? 7.824 26.234 -3.973 1 86.25 389 CYS A C 1
ATOM 2984 O O . CYS A 1 389 ? 9.008 26.406 -3.682 1 86.25 389 CYS A O 1
ATOM 2986 N N . VAL A 1 390 ? 6.957 27.188 -3.852 1 87.69 390 VAL A N 1
ATOM 2987 C CA . VAL A 1 390 ? 7.34 28.547 -3.514 1 87.69 390 VAL A CA 1
ATOM 2988 C C . VAL A 1 390 ? 7.797 28.609 -2.059 1 87.69 390 VAL A C 1
ATOM 2990 O O . VAL A 1 390 ? 8.93 29.016 -1.775 1 87.69 390 VAL A O 1
ATOM 2993 N N . PRO A 1 391 ? 6.918 28.188 -1.164 1 90.12 391 PRO A N 1
ATOM 2994 C CA . PRO A 1 391 ? 7.395 28.234 0.219 1 90.12 391 PRO A CA 1
ATOM 2995 C C . PRO A 1 391 ? 8.594 27.312 0.46 1 90.12 391 PRO A C 1
ATOM 2997 O O . PRO A 1 391 ? 9.453 27.625 1.284 1 90.12 391 PRO A O 1
ATOM 3000 N N . ILE A 1 392 ? 8.688 26.234 -0.16 1 88 392 ILE A N 1
ATOM 3001 C CA . ILE A 1 392 ? 9.82 25.344 0.009 1 88 392 ILE A CA 1
ATOM 3002 C C . ILE A 1 392 ? 11.102 26.031 -0.467 1 88 392 ILE A C 1
ATOM 3004 O O . ILE A 1 392 ? 12.133 25.969 0.206 1 88 392 ILE A O 1
ATOM 3008 N N . SER A 1 393 ? 11.023 26.641 -1.602 1 86.06 393 SER A N 1
ATOM 3009 C CA . SER A 1 393 ? 12.18 27.375 -2.133 1 86.06 393 SER A CA 1
ATOM 3010 C C . SER A 1 393 ? 12.586 28.516 -1.211 1 86.06 393 SER A C 1
ATOM 3012 O O . SER A 1 393 ? 13.773 28.766 -1.016 1 86.06 393 SER A O 1
ATOM 3014 N N . ALA A 1 394 ? 11.617 29.172 -0.743 1 89.56 394 ALA A N 1
ATOM 3015 C CA . ALA A 1 394 ? 11.898 30.25 0.195 1 89.56 394 ALA A CA 1
ATOM 3016 C C . ALA A 1 394 ? 12.594 29.719 1.445 1 89.56 394 ALA A C 1
ATOM 3018 O O . ALA A 1 394 ? 13.516 30.359 1.962 1 89.56 394 ALA A O 1
ATOM 3019 N N . SER A 1 395 ? 12.117 28.609 1.94 1 91.75 395 SER A N 1
ATOM 3020 C CA . SER A 1 395 ? 12.727 28 3.117 1 91.75 395 SER A CA 1
ATOM 3021 C C . SER A 1 395 ? 14.18 27.625 2.855 1 91.75 395 SER A C 1
ATOM 3023 O O . SER A 1 395 ? 15.055 27.906 3.674 1 91.75 395 SER A O 1
ATOM 3025 N N . VAL A 1 396 ? 14.453 27.031 1.761 1 87.75 396 VAL A N 1
ATOM 3026 C CA . VAL A 1 396 ? 15.805 26.625 1.393 1 87.75 396 VAL A CA 1
ATOM 3027 C C . VAL A 1 396 ? 16.703 27.859 1.294 1 87.75 396 VAL A C 1
ATOM 3029 O O . VAL A 1 396 ? 17.844 27.844 1.766 1 87.75 396 VAL A O 1
ATOM 3032 N N . TYR A 1 397 ? 16.156 28.844 0.701 1 87 397 TYR A N 1
ATOM 3033 C CA . TYR A 1 397 ? 16.906 30.078 0.54 1 87 397 TYR A CA 1
ATOM 3034 C C . TYR A 1 397 ? 17.281 30.672 1.894 1 87 397 TYR A C 1
ATOM 3036 O O . TYR A 1 397 ? 18.438 31.047 2.104 1 87 397 TYR A O 1
ATOM 3044 N N . VAL A 1 398 ? 16.375 30.734 2.77 1 88.94 398 VAL A N 1
ATOM 3045 C CA . VAL A 1 398 ? 16.594 31.328 4.082 1 88.94 398 VAL A CA 1
ATOM 3046 C C . VAL A 1 398 ? 17.609 30.484 4.855 1 88.94 398 VAL A C 1
ATOM 3048 O O . VAL A 1 398 ? 18.484 31.031 5.539 1 88.94 398 VAL A O 1
ATOM 3051 N N . ILE A 1 399 ? 17.516 29.219 4.777 1 87.62 399 ILE A N 1
ATOM 3052 C CA . ILE A 1 399 ? 18.438 28.328 5.484 1 87.62 399 ILE A CA 1
ATOM 3053 C C . ILE A 1 399 ? 19.859 28.516 4.934 1 87.62 399 ILE A C 1
ATOM 3055 O O . ILE A 1 399 ? 20.828 28.484 5.688 1 87.62 399 ILE A O 1
ATOM 3059 N N . GLN A 1 400 ? 19.953 28.672 3.654 1 84.56 400 GLN A N 1
ATOM 3060 C CA . GLN A 1 400 ? 21.25 28.938 3.047 1 84.56 400 GLN A CA 1
ATOM 3061 C C . GLN A 1 400 ? 21.844 30.234 3.568 1 84.56 400 GLN A C 1
ATOM 3063 O O . GLN A 1 400 ? 23.062 30.312 3.805 1 84.56 400 GLN A O 1
ATOM 3068 N N . GLN A 1 401 ? 21.031 31.172 3.67 1 83.5 401 GLN A N 1
ATOM 3069 C CA . GLN A 1 401 ? 21.484 32.438 4.184 1 83.5 401 GLN A CA 1
ATOM 3070 C C . GLN A 1 401 ? 21.953 32.344 5.633 1 83.5 401 GLN A C 1
ATOM 3072 O O . GLN A 1 401 ? 22.938 32.969 6.027 1 83.5 401 GLN A O 1
ATOM 3077 N N . LEU A 1 402 ? 21.219 31.594 6.379 1 83.62 402 LEU A N 1
ATOM 3078 C CA . LEU A 1 402 ? 21.578 31.391 7.781 1 83.62 402 LEU A CA 1
ATOM 3079 C C . LEU A 1 402 ? 22.922 30.672 7.898 1 83.62 402 LEU A C 1
ATOM 3081 O O . LEU A 1 402 ? 23.719 31 8.781 1 83.62 402 LEU A O 1
ATOM 3085 N N . LYS A 1 403 ? 23.156 29.781 7.059 1 81.94 403 LYS A N 1
ATOM 3086 C CA . LYS A 1 403 ? 24.422 29.062 7.062 1 81.94 403 LYS A CA 1
ATOM 3087 C C . LYS A 1 403 ? 25.578 29.969 6.664 1 81.94 403 LYS A C 1
ATOM 3089 O O . LYS A 1 403 ? 26.672 29.875 7.23 1 81.94 403 LYS A O 1
ATOM 3094 N N . SER A 1 404 ? 25.344 30.688 5.66 1 78 404 SER A N 1
ATOM 3095 C CA . SER A 1 404 ? 26.375 31.609 5.191 1 78 404 SER A CA 1
ATOM 3096 C C . SER A 1 404 ? 26.734 32.625 6.258 1 78 404 SER A C 1
ATOM 3098 O O . SER A 1 404 ? 27.891 33.031 6.383 1 78 404 SER A O 1
ATOM 3100 N N . ALA A 1 405 ? 25.797 33.031 6.957 1 74.5 405 ALA A N 1
ATOM 3101 C CA . ALA A 1 405 ? 26.016 34.031 8.016 1 74.5 405 ALA A CA 1
ATOM 3102 C C . ALA A 1 405 ? 26.812 33.406 9.164 1 74.5 405 ALA A C 1
ATOM 3104 O O . ALA A 1 405 ? 27.578 34.125 9.836 1 74.5 405 ALA A O 1
ATOM 3105 N N . ARG A 1 406 ? 26.656 32.219 9.352 1 71.75 406 ARG A N 1
ATOM 3106 C CA . ARG A 1 406 ? 27.375 31.547 10.43 1 71.75 406 ARG A CA 1
ATOM 3107 C C . ARG A 1 406 ? 28.828 31.328 10.047 1 71.75 406 ARG A C 1
ATOM 3109 O O . ARG A 1 406 ? 29.719 31.328 10.914 1 71.75 406 ARG A O 1
ATOM 3116 N N . ASN A 1 407 ? 29.078 31.047 8.812 1 63.09 407 ASN A N 1
ATOM 3117 C CA . ASN A 1 407 ? 30.438 30.828 8.344 1 63.09 407 ASN A CA 1
ATOM 3118 C C . ASN A 1 407 ? 31.203 32.156 8.211 1 63.09 407 ASN A C 1
ATOM 3120 O O . ASN A 1 407 ? 32.406 32.125 7.93 1 63.09 407 ASN A O 1
ATOM 3124 N N . GLN A 1 408 ? 30.609 33.219 8.336 1 52.38 408 GLN A N 1
ATOM 3125 C CA . GLN A 1 408 ? 31.312 34.5 8.406 1 52.38 408 GLN A CA 1
ATOM 3126 C C . GLN A 1 408 ? 31.578 34.906 9.852 1 52.38 408 GLN A C 1
ATOM 3128 O O . GLN A 1 408 ? 32.625 35.469 10.164 1 52.38 408 GLN A O 1
ATOM 3133 N N . MET B 1 1 ? 26.125 -29.922 7.262 1 48.66 1 MET B N 1
ATOM 3134 C CA . MET B 1 1 ? 24.828 -30.375 7.742 1 48.66 1 MET B CA 1
ATOM 3135 C C . MET B 1 1 ? 24.219 -29.344 8.688 1 48.66 1 MET B C 1
ATOM 3137 O O . MET B 1 1 ? 23.031 -29 8.555 1 48.66 1 MET B O 1
ATOM 3141 N N . SER B 1 2 ? 25.109 -28.828 9.594 1 57.59 2 SER B N 1
ATOM 3142 C CA . SER B 1 2 ? 24.641 -27.828 10.562 1 57.59 2 SER B CA 1
ATOM 3143 C C . SER B 1 2 ? 24.297 -26.516 9.883 1 57.59 2 SER B C 1
ATOM 3145 O O . SER B 1 2 ? 23.266 -25.906 10.203 1 57.59 2 SER B O 1
ATOM 3147 N N . SER B 1 3 ? 25.078 -26.234 8.891 1 63.78 3 SER B N 1
ATOM 3148 C CA . SER B 1 3 ? 24.844 -24.969 8.18 1 63.78 3 SER B CA 1
ATOM 3149 C C . SER B 1 3 ? 23.594 -25.062 7.312 1 63.78 3 SER B C 1
ATOM 3151 O O . SER B 1 3 ? 22.828 -24.094 7.223 1 63.78 3 SER B O 1
ATOM 3153 N N . GLU B 1 4 ? 23.375 -26.297 6.789 1 64.06 4 GLU B N 1
ATOM 3154 C CA . GLU B 1 4 ? 22.203 -26.516 5.957 1 64.06 4 GLU B CA 1
ATOM 3155 C C . GLU B 1 4 ? 20.922 -26.438 6.785 1 64.06 4 GLU B C 1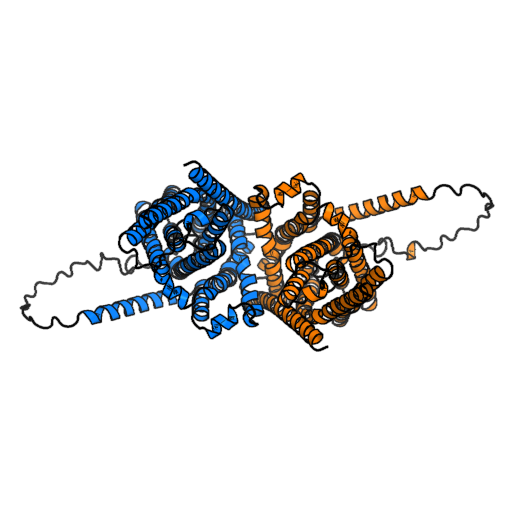
ATOM 3157 O O . GLU B 1 4 ? 19.922 -25.859 6.352 1 64.06 4 GLU B O 1
ATOM 3162 N N . VAL B 1 5 ? 21.094 -27 7.977 1 65.38 5 VAL B N 1
ATOM 3163 C CA . VAL B 1 5 ? 19.938 -27.016 8.867 1 65.38 5 VAL B CA 1
ATOM 3164 C C . VAL B 1 5 ? 19.625 -25.594 9.328 1 65.38 5 VAL B C 1
ATOM 3166 O O . VAL B 1 5 ? 18.469 -25.203 9.438 1 65.38 5 VAL B O 1
ATOM 3169 N N . SER B 1 6 ? 20.703 -24.938 9.547 1 71.38 6 SER B N 1
ATOM 3170 C CA . SER B 1 6 ? 20.516 -23.562 9.984 1 71.38 6 SER B CA 1
ATOM 3171 C C . SER B 1 6 ? 19.859 -22.719 8.906 1 71.38 6 SER B C 1
ATOM 3173 O O . SER B 1 6 ? 18.969 -21.906 9.195 1 71.38 6 SER B O 1
ATOM 3175 N N . ASN B 1 7 ? 20.188 -22.969 7.699 1 69.94 7 ASN B N 1
ATOM 3176 C CA . ASN B 1 7 ? 19.594 -22.25 6.578 1 69.94 7 ASN B CA 1
ATOM 3177 C C . ASN B 1 7 ? 18.125 -22.625 6.395 1 69.94 7 ASN B C 1
ATOM 3179 O O . ASN B 1 7 ? 17.297 -21.75 6.109 1 69.94 7 ASN B O 1
ATOM 3183 N N . LEU B 1 8 ? 17.922 -23.938 6.598 1 74.56 8 LEU B N 1
ATOM 3184 C CA . LEU B 1 8 ? 16.547 -24.422 6.484 1 74.56 8 LEU B CA 1
ATOM 3185 C C . LEU B 1 8 ? 15.656 -23.781 7.543 1 74.56 8 LEU B C 1
ATOM 3187 O O . LEU B 1 8 ? 14.523 -23.391 7.254 1 74.56 8 LEU B O 1
ATOM 3191 N N . LEU B 1 9 ? 16.219 -23.656 8.695 1 77.38 9 LEU B N 1
ATOM 3192 C CA . LEU B 1 9 ? 15.438 -23.109 9.797 1 77.38 9 LEU B CA 1
ATOM 3193 C C . LEU B 1 9 ? 15.148 -21.625 9.57 1 77.38 9 LEU B C 1
ATOM 3195 O O . LEU B 1 9 ? 14.055 -21.141 9.875 1 77.38 9 LEU B O 1
ATOM 3199 N N . ASP B 1 10 ? 16.062 -20.953 9.016 1 76 10 ASP B N 1
ATOM 3200 C CA . ASP B 1 10 ? 15.898 -19.531 8.742 1 76 10 ASP B CA 1
ATOM 3201 C C . ASP B 1 10 ? 14.82 -19.297 7.688 1 76 10 ASP B C 1
ATOM 3203 O O . ASP B 1 10 ? 14 -18.391 7.82 1 76 10 ASP B O 1
ATOM 3207 N N . VAL B 1 11 ? 14.805 -20.156 6.684 1 73.25 11 VAL B N 1
ATOM 3208 C CA . VAL B 1 11 ? 13.797 -20.047 5.633 1 73.25 11 VAL B CA 1
ATOM 3209 C C . VAL B 1 11 ? 12.422 -20.391 6.199 1 73.25 11 VAL B C 1
ATOM 3211 O O . VAL B 1 11 ? 11.43 -19.75 5.879 1 73.25 11 VAL B O 1
ATOM 3214 N N . ALA B 1 12 ? 12.453 -21.375 7.02 1 80.38 12 ALA B N 1
ATOM 3215 C CA . ALA B 1 12 ? 11.195 -21.812 7.629 1 80.38 12 ALA B CA 1
ATOM 3216 C C . ALA B 1 12 ? 10.617 -20.703 8.516 1 80.38 12 ALA B C 1
ATOM 3218 O O . ALA B 1 12 ? 9.414 -20.438 8.469 1 80.38 12 ALA B O 1
ATOM 3219 N N . ILE B 1 13 ? 11.469 -20.109 9.266 1 82 13 ILE B N 1
ATOM 3220 C CA . ILE B 1 13 ? 11.031 -19.047 10.172 1 82 13 ILE B CA 1
ATOM 3221 C C . ILE B 1 13 ? 10.531 -17.859 9.367 1 82 13 ILE B C 1
ATOM 3223 O O . ILE B 1 13 ? 9.477 -17.297 9.664 1 82 13 ILE B O 1
ATOM 3227 N N . GLY B 1 14 ? 11.242 -17.469 8.375 1 77.94 14 GLY B N 1
ATOM 3228 C CA . GLY B 1 14 ? 10.828 -16.375 7.52 1 77.94 14 GLY B CA 1
ATOM 3229 C C . GLY B 1 14 ? 9.484 -16.609 6.852 1 77.94 14 GLY B C 1
ATOM 3230 O O . GLY B 1 14 ? 8.633 -15.727 6.816 1 77.94 14 GLY B O 1
ATOM 3231 N N . SER B 1 15 ? 9.344 -17.812 6.367 1 77.88 15 SER B N 1
ATOM 3232 C CA . SER B 1 15 ? 8.086 -18.172 5.711 1 77.88 15 SER B CA 1
ATOM 3233 C C . SER B 1 15 ? 6.934 -18.219 6.707 1 77.88 15 SER B C 1
ATOM 3235 O O . SER B 1 15 ? 5.812 -17.828 6.387 1 77.88 15 SER B O 1
ATOM 3237 N N . ALA B 1 16 ? 7.219 -18.703 7.836 1 84 16 ALA B N 1
ATOM 3238 C CA . ALA B 1 16 ? 6.195 -18.75 8.875 1 84 16 ALA B CA 1
ATOM 3239 C C . ALA B 1 16 ? 5.758 -17.344 9.289 1 84 16 ALA B C 1
ATOM 3241 O O . ALA B 1 16 ? 4.566 -17.078 9.453 1 84 16 ALA B O 1
ATOM 3242 N N . GLU B 1 17 ? 6.719 -16.516 9.484 1 84.25 17 GLU B N 1
ATOM 3243 C CA . GLU B 1 17 ? 6.418 -15.148 9.867 1 84.25 17 GLU B CA 1
ATOM 3244 C C . GLU B 1 17 ? 5.559 -14.445 8.82 1 84.25 17 GLU B C 1
ATOM 3246 O O . GLU B 1 17 ? 4.582 -13.773 9.156 1 84.25 17 GLU B O 1
ATOM 3251 N N . ALA B 1 18 ? 5.875 -14.633 7.625 1 80.44 18 ALA B N 1
ATOM 3252 C CA . ALA B 1 18 ? 5.117 -14.039 6.527 1 80.44 18 ALA B CA 1
ATOM 3253 C C . ALA B 1 18 ? 3.691 -14.586 6.488 1 80.44 18 ALA B C 1
ATOM 3255 O O . ALA B 1 18 ? 2.736 -13.828 6.301 1 80.44 18 ALA B O 1
ATOM 3256 N N . SER B 1 19 ? 3.592 -15.867 6.652 1 84.81 19 SER B N 1
ATOM 3257 C CA . SER B 1 19 ? 2.279 -16.5 6.617 1 84.81 19 SER B CA 1
ATOM 3258 C C . SER B 1 19 ? 1.407 -16.047 7.777 1 84.81 19 SER B C 1
ATOM 3260 O O . SER B 1 19 ? 0.207 -15.82 7.609 1 84.81 19 SER B O 1
ATOM 3262 N N . ILE B 1 20 ? 1.992 -15.945 8.906 1 89.62 20 ILE B N 1
ATOM 3263 C CA . ILE B 1 20 ? 1.243 -15.516 10.078 1 89.62 20 ILE B CA 1
ATOM 3264 C C . ILE B 1 20 ? 0.745 -14.086 9.875 1 89.62 20 ILE B C 1
ATOM 3266 O O . ILE B 1 20 ? -0.388 -13.758 10.234 1 89.62 20 ILE B O 1
ATOM 3270 N N . ALA B 1 21 ? 1.58 -13.242 9.32 1 89.44 21 ALA B N 1
ATOM 3271 C CA . ALA B 1 21 ? 1.172 -11.859 9.055 1 89.44 21 ALA B CA 1
ATOM 3272 C C . ALA B 1 21 ? -0.057 -11.82 8.148 1 89.44 21 ALA B C 1
ATOM 3274 O O . ALA B 1 21 ? -0.987 -11.047 8.391 1 89.44 21 ALA B O 1
ATOM 3275 N N . VAL B 1 22 ? -0.056 -12.656 7.176 1 87.06 22 VAL B N 1
ATOM 3276 C CA . VAL B 1 22 ? -1.17 -12.719 6.234 1 87.06 22 VAL B CA 1
ATOM 3277 C C . VAL B 1 22 ? -2.412 -13.258 6.938 1 87.06 22 VAL B C 1
ATOM 3279 O O . VAL B 1 22 ? -3.514 -12.734 6.754 1 87.06 22 VAL B O 1
ATOM 3282 N N . LEU B 1 23 ? -2.221 -14.273 7.758 1 91.19 23 LEU B N 1
ATOM 3283 C CA . LEU B 1 23 ? -3.328 -14.875 8.492 1 91.19 23 LEU B CA 1
ATOM 3284 C C . LEU B 1 23 ? -3.932 -13.883 9.477 1 91.19 23 LEU B C 1
ATOM 3286 O O . LEU B 1 23 ? -5.141 -13.898 9.719 1 91.19 23 LEU B O 1
ATOM 3290 N N . LEU B 1 24 ? -3.088 -13.086 10.023 1 94.5 24 LEU B N 1
ATOM 3291 C CA . LEU B 1 24 ? -3.596 -12.062 10.938 1 94.5 24 LEU B CA 1
ATOM 3292 C C . LEU B 1 24 ? -4.453 -11.047 10.188 1 94.5 24 LEU B C 1
ATOM 3294 O O . LEU B 1 24 ? -5.484 -10.609 10.703 1 94.5 24 LEU B O 1
ATOM 3298 N N . VAL B 1 25 ? -4.043 -10.617 9.008 1 94.31 25 VAL B N 1
ATOM 3299 C CA . VAL B 1 25 ? -4.867 -9.734 8.195 1 94.31 25 VAL B CA 1
ATOM 3300 C C . VAL B 1 25 ? -6.223 -10.391 7.926 1 94.31 25 VAL B C 1
ATOM 3302 O O . VAL B 1 25 ? -7.266 -9.742 8.031 1 94.31 25 VAL B O 1
ATOM 3305 N N . LEU B 1 26 ? -6.137 -11.672 7.57 1 92.69 26 LEU B N 1
ATOM 3306 C CA . LEU B 1 26 ? -7.355 -12.445 7.383 1 92.69 26 LEU B CA 1
ATOM 3307 C C . LEU B 1 26 ? -8.203 -12.438 8.648 1 92.69 26 LEU B C 1
ATOM 3309 O O . LEU B 1 26 ? -9.422 -12.281 8.586 1 92.69 26 LEU B O 1
ATOM 3313 N N . GLY B 1 27 ? -7.582 -12.656 9.734 1 95.12 27 GLY B N 1
ATOM 3314 C CA . GLY B 1 27 ? -8.266 -12.625 11.016 1 95.12 27 GLY B CA 1
ATOM 3315 C C . GLY B 1 27 ? -8.938 -11.297 11.305 1 95.12 27 GLY B C 1
ATOM 3316 O O . GLY B 1 27 ? -10.047 -11.266 11.844 1 95.12 27 GLY B O 1
ATOM 3317 N N . PHE B 1 28 ? -8.289 -10.211 10.984 1 95.69 28 PHE B N 1
ATOM 3318 C CA . PHE B 1 28 ? -8.891 -8.898 11.172 1 95.69 28 PHE B CA 1
ATOM 3319 C C . PHE B 1 28 ? -10.141 -8.75 10.312 1 95.69 28 PHE B C 1
ATOM 3321 O O . PHE B 1 28 ? -11.125 -8.141 10.734 1 95.69 28 PHE B O 1
ATOM 3328 N N . GLY B 1 29 ? -10.062 -9.219 9.047 1 95.31 29 GLY B N 1
ATOM 3329 C CA . GLY B 1 29 ? -11.258 -9.219 8.219 1 95.31 29 GLY B CA 1
ATOM 3330 C C . GLY B 1 29 ? -12.406 -10 8.828 1 95.31 29 GLY B C 1
ATOM 3331 O O . GLY B 1 29 ? -13.547 -9.531 8.828 1 95.31 29 GLY B O 1
ATOM 3332 N N . TYR B 1 30 ? -12.055 -11.188 9.344 1 94.19 30 TYR B N 1
ATOM 3333 C CA . TYR B 1 30 ? -13.039 -12.016 10.031 1 94.19 30 TYR B CA 1
ATOM 3334 C C . TYR B 1 30 ? -13.656 -11.266 11.203 1 94.19 30 TYR B C 1
ATOM 3336 O O . TYR B 1 30 ? -14.883 -11.242 11.352 1 94.19 30 TYR B O 1
ATOM 3344 N N . TYR B 1 31 ? -12.852 -10.648 11.984 1 95.94 31 TYR B N 1
ATOM 3345 C CA . TYR B 1 31 ? -13.312 -9.922 13.164 1 95.94 31 TYR B CA 1
ATOM 3346 C C . TYR B 1 31 ? -14.156 -8.719 12.766 1 95.94 31 TYR B C 1
ATOM 3348 O O . TYR B 1 31 ? -15.133 -8.383 13.438 1 95.94 31 TYR B O 1
ATOM 3356 N N . ALA B 1 32 ? -13.742 -8.016 11.781 1 95.38 32 ALA B N 1
ATOM 3357 C CA . ALA B 1 32 ? -14.5 -6.859 11.32 1 95.38 32 ALA B CA 1
ATOM 3358 C C . ALA B 1 32 ? -15.93 -7.246 10.961 1 95.38 32 ALA B C 1
ATOM 3360 O O . ALA B 1 32 ? -16.875 -6.496 11.234 1 95.38 32 ALA B O 1
ATOM 3361 N N . GLN B 1 33 ? -16.031 -8.375 10.289 1 93.62 33 GLN B N 1
ATOM 3362 C CA . GLN B 1 33 ? -17.359 -8.883 9.969 1 93.62 33 GLN B CA 1
ATOM 3363 C C . GLN B 1 33 ? -18.125 -9.289 11.227 1 93.62 33 GLN B C 1
ATOM 3365 O O . GLN B 1 33 ? -19.328 -9.047 11.344 1 93.62 33 GLN B O 1
ATOM 3370 N N . TYR B 1 34 ? -17.469 -9.906 12.125 1 93.88 34 TYR B N 1
ATOM 3371 C CA . TYR B 1 34 ? -18.031 -10.312 13.406 1 93.88 34 TYR B CA 1
ATOM 3372 C C . TYR B 1 34 ? -18.531 -9.109 14.188 1 93.88 34 TYR B C 1
ATOM 3374 O O . TYR B 1 34 ? -19.625 -9.133 14.766 1 93.88 34 TYR B O 1
ATOM 3382 N N . ALA B 1 35 ? -17.812 -8.023 14.156 1 94.25 35 ALA B N 1
ATOM 3383 C CA . ALA B 1 35 ? -18.125 -6.797 14.891 1 94.25 35 ALA B CA 1
ATOM 3384 C C . ALA B 1 35 ? -19.094 -5.922 14.094 1 94.25 35 ALA B C 1
ATOM 3386 O O . ALA B 1 35 ? -19.438 -4.816 14.523 1 94.25 35 ALA B O 1
ATOM 3387 N N . ARG B 1 36 ? -19.422 -6.309 12.859 1 92.69 36 ARG B N 1
ATOM 3388 C CA . ARG B 1 36 ? -20.391 -5.645 12 1 92.69 36 ARG B CA 1
ATOM 3389 C C . ARG B 1 36 ? -19.844 -4.316 11.484 1 92.69 36 ARG B C 1
ATOM 3391 O O . ARG B 1 36 ? -20.609 -3.357 11.312 1 92.69 36 ARG B O 1
ATOM 3398 N N . TRP B 1 37 ? -18.562 -4.316 11.383 1 92.81 37 TRP B N 1
ATOM 3399 C CA . TRP B 1 37 ? -17.953 -3.162 10.734 1 92.81 37 TRP B CA 1
ATOM 3400 C C . TRP B 1 37 ? -18.125 -3.234 9.219 1 92.81 37 TRP B C 1
ATOM 3402 O O . TRP B 1 37 ? -18.031 -2.219 8.531 1 92.81 37 TRP B O 1
ATOM 3412 N N . ILE B 1 38 ? -18.359 -4.383 8.695 1 93.81 38 ILE B N 1
ATOM 3413 C CA . ILE B 1 38 ? -18.609 -4.637 7.289 1 93.81 38 ILE B CA 1
ATOM 3414 C C . ILE B 1 38 ? -19.703 -5.707 7.148 1 93.81 38 ILE B C 1
ATOM 3416 O O . ILE B 1 38 ? -19.734 -6.664 7.926 1 93.81 38 ILE B O 1
ATOM 3420 N N . ASN B 1 39 ? -20.609 -5.457 6.258 1 92.88 39 ASN B N 1
ATOM 3421 C CA . ASN B 1 39 ? -21.672 -6.43 5.984 1 92.88 39 ASN B CA 1
ATOM 3422 C C . ASN B 1 39 ? -21.469 -7.094 4.625 1 92.88 39 ASN B C 1
ATOM 3424 O O . ASN B 1 39 ? -20.453 -6.883 3.963 1 92.88 39 ASN B O 1
ATOM 3428 N N . GLU B 1 40 ? -22.406 -7.906 4.262 1 90.12 40 GLU B N 1
ATOM 3429 C CA . GLU B 1 40 ? -22.297 -8.695 3.037 1 90.12 40 GLU B CA 1
ATOM 3430 C C . GLU B 1 40 ? -22.266 -7.793 1.805 1 90.12 40 GLU B C 1
ATOM 3432 O O . GLU B 1 40 ? -21.562 -8.078 0.837 1 90.12 40 GLU B O 1
ATOM 3437 N N . GLU B 1 41 ? -23.031 -6.773 1.835 1 89.88 41 GLU B N 1
ATOM 3438 C CA . GLU B 1 41 ? -23.031 -5.836 0.717 1 89.88 41 GLU B CA 1
ATOM 3439 C C . GLU B 1 41 ? -21.688 -5.137 0.573 1 89.88 41 GLU B C 1
ATOM 3441 O O . GLU B 1 41 ? -21.203 -4.949 -0.542 1 89.88 41 GLU B O 1
ATOM 3446 N N . GLY B 1 42 ? -21.172 -4.734 1.681 1 91.69 42 GLY B N 1
ATOM 3447 C CA . GLY B 1 42 ? -19.844 -4.152 1.658 1 91.69 42 GLY B CA 1
ATOM 3448 C C . GLY B 1 42 ? -18.797 -5.094 1.107 1 91.69 42 GLY B C 1
ATOM 3449 O O . GLY B 1 42 ? -17.938 -4.68 0.327 1 91.69 42 GLY B O 1
ATOM 3450 N N . GLU B 1 43 ? -18.891 -6.348 1.523 1 91.38 43 GLU B N 1
ATOM 3451 C CA . GLU B 1 43 ? -17.984 -7.367 1.013 1 91.38 43 GLU B CA 1
ATOM 3452 C C . GLU B 1 43 ? -18.062 -7.469 -0.508 1 91.38 43 GLU B C 1
ATOM 3454 O O . GLU B 1 43 ? -17.031 -7.539 -1.187 1 91.38 43 GLU B O 1
ATOM 3459 N N . GLN B 1 44 ? -19.234 -7.445 -1.008 1 88.19 44 GLN B N 1
ATOM 3460 C CA . GLN B 1 44 ? -19.469 -7.598 -2.441 1 88.19 44 GLN B CA 1
ATOM 3461 C C . GLN B 1 44 ? -18.938 -6.387 -3.213 1 88.19 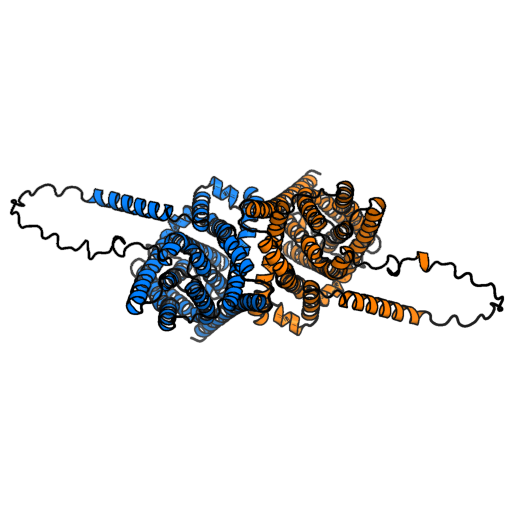44 GLN B C 1
ATOM 3463 O O . GLN B 1 44 ? -18.344 -6.539 -4.277 1 88.19 44 GLN B O 1
ATOM 3468 N N . GLN B 1 45 ? -19.188 -5.266 -2.695 1 90.62 45 GLN B N 1
ATOM 3469 C CA . GLN B 1 45 ? -18.75 -4.043 -3.361 1 90.62 45 GLN B CA 1
ATOM 3470 C C . GLN B 1 45 ? -17.219 -3.955 -3.396 1 90.62 45 GLN B C 1
ATOM 3472 O O . GLN B 1 45 ? -16.641 -3.572 -4.414 1 90.62 45 GLN B O 1
ATOM 3477 N N . ILE B 1 46 ? -16.625 -4.285 -2.295 1 93.56 46 ILE B N 1
ATOM 3478 C CA . ILE B 1 46 ? -15.172 -4.246 -2.236 1 93.56 46 ILE B CA 1
ATOM 3479 C C . ILE B 1 46 ? -14.586 -5.293 -3.186 1 93.56 46 ILE B C 1
ATOM 3481 O O . ILE B 1 46 ? -13.625 -5.02 -3.904 1 93.56 46 ILE B O 1
ATOM 3485 N N . THR B 1 47 ? -15.18 -6.445 -3.229 1 88.38 47 THR B N 1
ATOM 3486 C CA . THR B 1 47 ? -14.727 -7.504 -4.125 1 88.38 47 THR B CA 1
ATOM 3487 C C . THR B 1 47 ? -14.852 -7.07 -5.582 1 88.38 47 THR B C 1
ATOM 3489 O O . THR B 1 47 ? -13.953 -7.32 -6.387 1 88.38 47 THR B O 1
ATOM 3492 N N . GLN B 1 48 ? -15.906 -6.457 -5.867 1 88.5 48 GLN B N 1
ATOM 3493 C CA . GLN B 1 48 ? -16.109 -5.973 -7.227 1 88.5 48 GLN B CA 1
ATOM 3494 C C . GLN B 1 48 ? -15.07 -4.93 -7.613 1 88.5 48 GLN B C 1
ATOM 3496 O O . GLN B 1 48 ? -14.539 -4.953 -8.727 1 88.5 48 GLN B O 1
ATOM 3501 N N . LEU B 1 49 ? -14.805 -4.055 -6.754 1 93.75 49 LEU B N 1
ATOM 3502 C CA . LEU B 1 49 ? -13.781 -3.053 -7.004 1 93.75 49 LEU B CA 1
ATOM 3503 C C . LEU B 1 49 ? -12.414 -3.705 -7.18 1 93.75 49 LEU B C 1
ATOM 3505 O O . LEU B 1 49 ? -11.617 -3.279 -8.023 1 93.75 49 LEU B O 1
ATOM 3509 N N . CYS B 1 50 ? -12.133 -4.73 -6.344 1 92.62 50 CYS B N 1
ATOM 3510 C CA . CYS B 1 50 ? -10.859 -5.449 -6.43 1 92.62 50 CYS B CA 1
ATOM 3511 C C . CYS B 1 50 ? -10.688 -6.09 -7.801 1 92.62 50 CYS B C 1
ATOM 3513 O O . CYS B 1 50 ? -9.633 -5.961 -8.422 1 92.62 50 CYS B O 1
ATOM 3515 N N . VAL B 1 51 ? -11.742 -6.648 -8.344 1 88.25 51 VAL B N 1
ATOM 3516 C CA . VAL B 1 51 ? -11.664 -7.406 -9.586 1 88.25 51 VAL B CA 1
ATOM 3517 C C . VAL B 1 51 ? -11.656 -6.445 -10.781 1 88.25 51 VAL B C 1
ATOM 3519 O O . VAL B 1 51 ? -10.961 -6.684 -11.766 1 88.25 51 VAL B O 1
ATOM 3522 N N . THR B 1 52 ? -12.336 -5.328 -10.656 1 91.12 52 THR B N 1
ATOM 3523 C CA . THR B 1 52 ? -12.586 -4.473 -11.812 1 91.12 52 THR B CA 1
ATOM 3524 C C . THR B 1 52 ? -11.539 -3.363 -11.898 1 91.12 52 THR B C 1
ATOM 3526 O O . THR B 1 52 ? -11.203 -2.9 -12.992 1 91.12 52 THR B O 1
ATOM 3529 N N . VAL B 1 53 ? -11.039 -2.99 -10.734 1 94.88 53 VAL B N 1
ATOM 3530 C CA . VAL B 1 53 ? -10.188 -1.805 -10.766 1 94.88 53 VAL B CA 1
ATOM 3531 C C . VAL B 1 53 ? -8.82 -2.135 -10.18 1 94.88 53 VAL B C 1
ATOM 3533 O O . VAL B 1 53 ? -7.793 -1.978 -10.852 1 94.88 53 VAL B O 1
ATOM 3536 N N . PHE B 1 54 ? -8.734 -2.656 -8.961 1 95.81 54 PHE B N 1
ATOM 3537 C CA . PHE B 1 54 ? -7.473 -2.762 -8.227 1 95.81 54 PHE B CA 1
ATOM 3538 C C . PHE B 1 54 ? -6.602 -3.869 -8.805 1 95.81 54 PHE B C 1
ATOM 3540 O O . PHE B 1 54 ? -5.395 -3.689 -8.977 1 95.81 54 PHE B O 1
ATOM 3547 N N . LEU B 1 55 ? -7.188 -4.996 -9.102 1 91.69 55 LEU B N 1
ATOM 3548 C CA . LEU B 1 55 ? -6.43 -6.113 -9.656 1 91.69 55 LEU B CA 1
ATOM 3549 C C . LEU B 1 55 ? -5.891 -5.777 -11.039 1 91.69 55 LEU B C 1
ATOM 3551 O O . LEU B 1 55 ? -4.707 -5.984 -11.32 1 91.69 55 LEU B O 1
ATOM 3555 N N . PRO B 1 56 ? -6.707 -5.254 -11.961 1 93.12 56 PRO B N 1
ATOM 3556 C CA . PRO B 1 56 ? -6.164 -4.812 -13.25 1 93.12 56 PRO B CA 1
ATOM 3557 C C . PRO B 1 56 ? -5.023 -3.809 -13.094 1 93.12 56 PRO B C 1
ATOM 3559 O O . PRO B 1 56 ? -4.023 -3.893 -13.812 1 93.12 56 PRO B O 1
ATOM 3562 N N . ALA B 1 57 ? -5.191 -2.904 -12.188 1 95.25 57 ALA B N 1
ATOM 3563 C CA . ALA B 1 57 ? -4.137 -1.925 -11.945 1 95.25 57 ALA B CA 1
ATOM 3564 C C . ALA B 1 57 ? -2.859 -2.604 -11.453 1 95.25 57 ALA B C 1
ATOM 3566 O O . ALA B 1 57 ? -1.759 -2.252 -11.883 1 95.25 57 ALA B O 1
ATOM 3567 N N . LEU B 1 58 ? -3.012 -3.525 -10.562 1 91.12 58 LEU B N 1
ATOM 3568 C CA . LEU B 1 58 ? -1.874 -4.277 -10.047 1 91.12 58 LEU B CA 1
ATOM 3569 C C . LEU B 1 58 ? -1.149 -5.012 -11.172 1 91.12 58 LEU B C 1
ATOM 3571 O O . LEU B 1 58 ? 0.077 -4.938 -11.273 1 91.12 58 LEU B O 1
ATOM 3575 N N . LEU B 1 59 ? -1.886 -5.695 -12.016 1 88.5 59 LEU B N 1
ATOM 3576 C CA . LEU B 1 59 ? -1.298 -6.473 -13.102 1 88.5 59 LEU B CA 1
ATOM 3577 C C . LEU B 1 59 ? -0.563 -5.562 -14.086 1 88.5 59 LEU B C 1
ATOM 3579 O O . LEU B 1 59 ? 0.515 -5.91 -14.57 1 88.5 59 LEU B O 1
ATOM 3583 N N . PHE B 1 60 ? -1.124 -4.414 -14.383 1 93.62 60 PHE B N 1
ATOM 3584 C CA . PHE B 1 60 ? -0.493 -3.469 -15.297 1 93.62 60 PHE B CA 1
ATOM 3585 C C . PHE B 1 60 ? 0.881 -3.055 -14.781 1 93.62 60 PHE B C 1
ATOM 3587 O O . PHE B 1 60 ? 1.854 -3.043 -15.539 1 93.62 60 PHE B O 1
ATOM 3594 N N . THR B 1 61 ? 0.978 -2.771 -13.508 1 90.56 61 THR B N 1
ATOM 3595 C CA . THR B 1 61 ? 2.219 -2.23 -1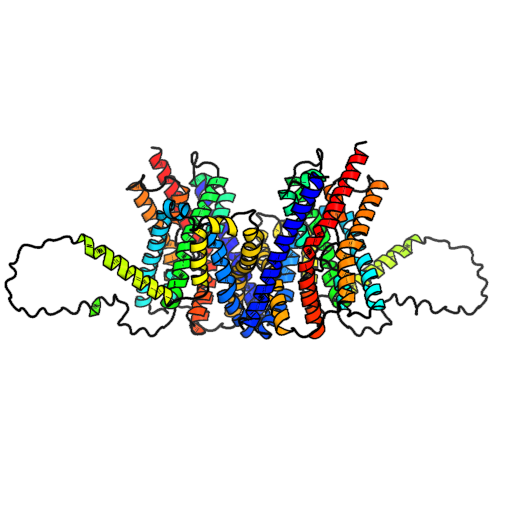2.969 1 90.56 61 THR B CA 1
ATOM 3596 C C . THR B 1 61 ? 3.207 -3.352 -12.656 1 90.56 61 THR B C 1
ATOM 3598 O O . THR B 1 61 ? 4.418 -3.121 -12.594 1 90.56 61 THR B O 1
ATOM 3601 N N . GLN B 1 62 ? 2.701 -4.543 -12.445 1 83.12 62 GLN B N 1
ATOM 3602 C CA . GLN B 1 62 ? 3.586 -5.664 -12.133 1 83.12 62 GLN B CA 1
ATOM 3603 C C . GLN B 1 62 ? 4.148 -6.285 -13.406 1 83.12 62 GLN B C 1
ATOM 3605 O O . GLN B 1 62 ? 5.281 -6.777 -13.414 1 83.12 62 GLN B O 1
ATOM 3610 N N . ILE B 1 63 ? 3.4 -6.277 -14.445 1 84.81 63 ILE B N 1
ATOM 3611 C CA . ILE B 1 63 ? 3.773 -6.961 -15.672 1 84.81 63 ILE B CA 1
ATOM 3612 C C . ILE B 1 63 ? 4.508 -5.996 -16.594 1 84.81 63 ILE B C 1
ATOM 3614 O O . ILE B 1 63 ? 5.562 -6.328 -17.141 1 84.81 63 ILE B O 1
ATOM 3618 N N . GLY B 1 64 ? 4.086 -4.809 -16.75 1 89.44 64 GLY B N 1
ATOM 3619 C CA . GLY B 1 64 ? 4.516 -3.842 -17.75 1 89.44 64 GLY B CA 1
ATOM 3620 C C . GLY B 1 64 ? 6.016 -3.615 -17.766 1 89.44 64 GLY B C 1
ATOM 3621 O O . GLY B 1 64 ? 6.672 -3.811 -18.781 1 89.44 64 GLY B O 1
ATOM 3622 N N . PRO B 1 65 ? 6.535 -3.316 -16.609 1 87.38 65 PRO B N 1
ATOM 3623 C CA . PRO B 1 65 ? 7.961 -2.982 -16.578 1 87.38 65 PRO B CA 1
ATOM 3624 C C . PRO B 1 65 ? 8.852 -4.152 -16.984 1 87.38 65 PRO B C 1
ATOM 3626 O O . PRO B 1 65 ? 9.984 -3.943 -17.422 1 87.38 65 PRO B O 1
ATOM 3629 N N . HIS B 1 66 ? 8.367 -5.387 -16.906 1 81.25 66 HIS B N 1
ATOM 3630 C CA . HIS B 1 66 ? 9.219 -6.551 -17.109 1 81.25 66 HIS B CA 1
ATOM 3631 C C . HIS B 1 66 ? 8.914 -7.227 -18.453 1 81.25 66 HIS B C 1
ATOM 3633 O O . HIS B 1 66 ? 9.648 -8.117 -18.875 1 81.25 66 HIS B O 1
ATOM 3639 N N . ALA B 1 67 ? 7.867 -6.758 -19.062 1 86.62 67 ALA B N 1
ATOM 3640 C CA . ALA B 1 67 ? 7.488 -7.332 -20.344 1 86.62 67 ALA B CA 1
ATOM 3641 C C . ALA B 1 67 ? 8.258 -6.672 -21.484 1 86.62 67 ALA B C 1
ATOM 3643 O O . ALA B 1 67 ? 7.656 -6.211 -22.469 1 86.62 67 ALA B O 1
ATOM 3644 N N . THR B 1 68 ? 9.57 -6.719 -21.391 1 88.88 68 THR B N 1
ATOM 3645 C CA . THR B 1 68 ? 10.406 -6.172 -22.453 1 88.88 68 THR B CA 1
ATOM 3646 C C . THR B 1 68 ? 10.82 -7.27 -23.422 1 88.88 68 THR B C 1
ATOM 3648 O O . THR B 1 68 ? 10.922 -8.438 -23.047 1 88.88 68 THR B O 1
ATOM 3651 N N . PRO B 1 69 ? 11.133 -6.863 -24.656 1 87.44 69 PRO B N 1
ATOM 3652 C CA . PRO B 1 69 ? 11.602 -7.867 -25.625 1 87.44 69 PRO B CA 1
ATOM 3653 C C . PRO B 1 69 ? 12.852 -8.602 -25.156 1 87.44 69 PRO B C 1
ATOM 3655 O O . PRO B 1 69 ? 12.969 -9.812 -25.344 1 87.44 69 PRO B O 1
ATOM 3658 N N . HIS B 1 70 ? 13.711 -7.922 -24.578 1 84.62 70 HIS B N 1
ATOM 3659 C CA . HIS B 1 70 ? 14.945 -8.516 -24.078 1 84.62 70 HIS B CA 1
ATOM 3660 C C . HIS B 1 70 ? 14.664 -9.562 -23.016 1 84.62 70 HIS B C 1
ATOM 3662 O O . HIS B 1 70 ? 15.188 -10.672 -23.062 1 84.62 70 HIS B O 1
ATOM 3668 N N . ASN B 1 71 ? 13.773 -9.242 -22.078 1 81.81 71 ASN B N 1
ATOM 3669 C CA . ASN B 1 71 ? 13.438 -10.164 -21 1 81.81 71 ASN B CA 1
ATOM 3670 C C . ASN B 1 71 ? 12.719 -11.398 -21.531 1 81.81 71 ASN B C 1
ATOM 3672 O O . ASN B 1 71 ? 13.016 -12.523 -21.125 1 81.81 71 ASN B O 1
ATOM 3676 N N . LEU B 1 72 ? 11.828 -11.227 -22.422 1 82 72 LEU B N 1
ATOM 3677 C CA . LEU B 1 72 ? 11 -12.328 -22.906 1 82 72 LEU B CA 1
ATOM 3678 C C . LEU B 1 72 ? 11.805 -13.258 -23.812 1 82 72 LEU B C 1
ATOM 3680 O O . LEU B 1 72 ? 11.555 -14.461 -23.859 1 82 72 LEU B O 1
ATOM 3684 N N . THR B 1 73 ? 12.781 -12.703 -24.469 1 82.5 73 THR B N 1
ATOM 3685 C CA . THR B 1 73 ? 13.586 -13.531 -25.359 1 82.5 73 THR B CA 1
ATOM 3686 C C . THR B 1 73 ? 14.719 -14.203 -24.594 1 82.5 73 THR B C 1
ATOM 3688 O O . THR B 1 73 ? 14.953 -15.406 -24.734 1 82.5 73 THR B O 1
ATOM 3691 N N . ASP B 1 74 ? 15.359 -13.492 -23.734 1 80.81 74 ASP B N 1
ATOM 3692 C CA . ASP B 1 74 ? 16.531 -14.008 -23.031 1 80.81 74 ASP B CA 1
ATOM 3693 C C . ASP B 1 74 ? 16.125 -15.016 -21.969 1 80.81 74 ASP B C 1
ATOM 3695 O O . ASP B 1 74 ? 16.875 -15.945 -21.656 1 80.81 74 ASP B O 1
ATOM 3699 N N . TYR B 1 75 ? 14.93 -14.805 -21.484 1 82.88 75 TYR B N 1
ATOM 3700 C CA . TYR B 1 75 ? 14.508 -15.664 -20.375 1 82.88 75 TYR B CA 1
ATOM 3701 C C . TYR B 1 75 ? 13.289 -16.484 -20.781 1 82.88 75 TYR B C 1
ATOM 3703 O O . TYR B 1 75 ? 12.438 -16.781 -19.938 1 82.88 75 TYR B O 1
ATOM 3711 N N . GLY B 1 76 ? 13.281 -16.859 -22.016 1 87.56 76 GLY B N 1
ATOM 3712 C CA . GLY B 1 76 ? 12.211 -17.672 -22.562 1 87.56 76 GLY B CA 1
ATOM 3713 C C . GLY B 1 76 ? 12.047 -19 -21.875 1 87.56 76 GLY B C 1
ATOM 3714 O O . GLY B 1 76 ? 10.945 -19.547 -21.797 1 87.56 76 GLY B O 1
ATOM 3715 N N . ILE B 1 77 ? 13.086 -19.516 -21.344 1 90 77 ILE B N 1
ATOM 3716 C CA . ILE B 1 77 ? 13.055 -20.812 -20.672 1 90 77 ILE B CA 1
ATOM 3717 C C . ILE B 1 77 ? 12.109 -20.75 -19.484 1 90 77 ILE B C 1
ATOM 3719 O O . ILE B 1 77 ? 11.438 -21.719 -19.156 1 90 77 ILE B O 1
ATOM 3723 N N . ILE B 1 78 ? 12.062 -19.609 -18.797 1 91.56 78 ILE B N 1
ATOM 3724 C CA . ILE B 1 78 ? 11.164 -19.438 -17.656 1 91.56 78 ILE B CA 1
ATOM 3725 C C . ILE B 1 78 ? 9.711 -19.516 -18.125 1 91.56 78 ILE B C 1
ATOM 3727 O O . ILE B 1 78 ? 8.867 -20.125 -17.453 1 91.56 78 ILE B O 1
ATOM 3731 N N . VAL B 1 79 ? 9.453 -18.953 -19.281 1 91.06 79 VAL B N 1
ATOM 3732 C CA . VAL B 1 79 ? 8.109 -18.984 -19.859 1 91.06 79 VAL B CA 1
ATOM 3733 C C . VAL B 1 79 ? 7.703 -20.422 -20.141 1 91.06 79 VAL B C 1
ATOM 3735 O O . VAL B 1 79 ? 6.617 -20.859 -19.75 1 91.06 79 VAL B O 1
ATOM 3738 N N . VAL B 1 80 ? 8.625 -21.094 -20.719 1 93.19 80 VAL B N 1
ATOM 3739 C CA . VAL B 1 80 ? 8.352 -22.484 -21.109 1 93.19 80 VAL B CA 1
ATOM 3740 C C . VAL B 1 80 ? 8.133 -23.328 -19.859 1 93.19 80 VAL B C 1
ATOM 3742 O O . VAL B 1 80 ? 7.191 -24.125 -19.797 1 93.19 80 VAL B O 1
ATOM 3745 N N . LEU B 1 81 ? 8.961 -23.203 -18.875 1 94.25 81 LEU B N 1
ATOM 3746 C CA . LEU B 1 81 ? 8.867 -24 -17.656 1 94.25 81 LEU B CA 1
ATOM 3747 C C . LEU B 1 81 ? 7.613 -23.641 -16.859 1 94.25 81 LEU B C 1
ATOM 3749 O O . LEU B 1 81 ? 7.016 -24.5 -16.219 1 94.25 81 LEU B O 1
ATOM 3753 N N . SER B 1 82 ? 7.215 -22.375 -16.891 1 94.94 82 SER B N 1
ATOM 3754 C CA . SER B 1 82 ? 5.984 -21.969 -16.234 1 94.94 82 SER B CA 1
ATOM 3755 C C . SER B 1 82 ? 4.762 -22.609 -16.875 1 94.94 82 SER B C 1
ATOM 3757 O O . SER B 1 82 ? 3.861 -23.078 -16.172 1 94.94 82 SER B O 1
ATOM 3759 N N . ILE B 1 83 ? 4.777 -22.641 -18.172 1 94.88 83 ILE B N 1
ATOM 3760 C CA . ILE B 1 83 ? 3.684 -23.266 -18.891 1 94.88 83 ILE B CA 1
ATOM 3761 C C . ILE B 1 83 ? 3.674 -24.766 -18.594 1 94.88 83 ILE B C 1
ATOM 3763 O O . ILE B 1 83 ? 2.611 -25.359 -18.391 1 94.88 83 ILE B O 1
ATOM 3767 N N . PHE B 1 84 ? 4.844 -25.344 -18.625 1 96.5 84 PHE B N 1
ATOM 3768 C CA . PHE B 1 84 ? 4.98 -26.75 -18.297 1 96.5 84 PHE B CA 1
ATOM 3769 C C . PHE B 1 84 ? 4.406 -27.047 -16.922 1 96.5 84 PHE B C 1
ATOM 3771 O O . PHE B 1 84 ? 3.641 -28 -16.75 1 96.5 84 PHE B O 1
ATOM 3778 N N . ALA B 1 85 ? 4.773 -26.25 -15.93 1 96.31 85 ALA B N 1
ATOM 3779 C CA . ALA B 1 85 ? 4.285 -26.438 -14.57 1 96.31 85 ALA B CA 1
ATOM 3780 C C . ALA B 1 85 ? 2.766 -26.344 -14.508 1 96.31 85 ALA B C 1
ATOM 3782 O O . ALA B 1 85 ? 2.111 -27.125 -13.82 1 96.31 85 ALA B O 1
ATOM 3783 N N . MET B 1 86 ? 2.205 -25.391 -15.188 1 96.44 86 MET B N 1
ATOM 3784 C CA . MET B 1 86 ? 0.756 -25.219 -15.211 1 96.44 86 MET B CA 1
ATOM 3785 C C . MET B 1 86 ? 0.069 -26.406 -15.867 1 96.44 86 MET B C 1
ATOM 3787 O O . MET B 1 86 ? -0.973 -26.859 -15.391 1 96.44 86 MET B O 1
ATOM 3791 N N . LEU B 1 87 ? 0.695 -26.906 -16.938 1 96.62 87 LEU B N 1
ATOM 3792 C CA . LEU B 1 87 ? 0.12 -28.031 -17.656 1 96.62 87 LEU B CA 1
ATOM 3793 C C . LEU B 1 87 ? 0.129 -29.297 -16.797 1 96.62 87 LEU B C 1
ATOM 3795 O O . LEU B 1 87 ? -0.865 -30.016 -16.734 1 96.62 87 LEU B O 1
ATOM 3799 N N . VAL B 1 88 ? 1.246 -29.531 -16.188 1 97.25 88 VAL B N 1
ATOM 3800 C CA . VAL B 1 88 ? 1.347 -30.688 -15.32 1 97.25 88 VAL B CA 1
ATOM 3801 C C . VAL B 1 88 ? 0.319 -30.594 -14.195 1 97.25 88 VAL B C 1
ATOM 3803 O O . VAL B 1 88 ? -0.383 -31.562 -13.891 1 97.25 88 VAL B O 1
ATOM 3806 N N . SER B 1 89 ? 0.256 -29.438 -13.57 1 97.31 89 SER B N 1
ATOM 3807 C CA . SER B 1 89 ? -0.685 -29.234 -12.469 1 97.31 89 SER B CA 1
ATOM 3808 C C . SER B 1 89 ? -2.127 -29.359 -12.945 1 97.31 89 SER B C 1
ATOM 3810 O O . SER B 1 89 ? -2.992 -29.844 -12.211 1 97.31 89 SER B O 1
ATOM 3812 N N . TYR B 1 90 ? -2.371 -28.922 -14.1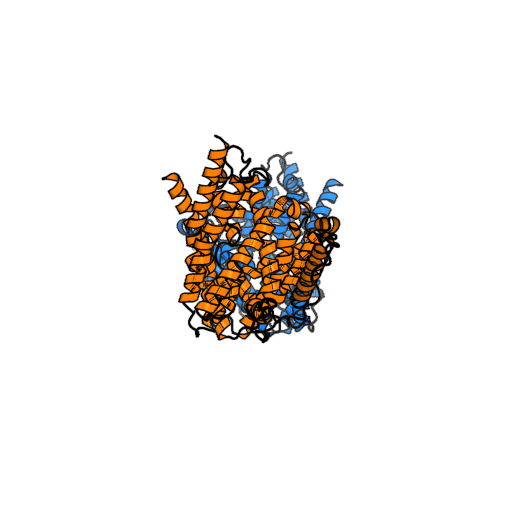48 1 96.94 90 TYR B N 1
ATOM 3813 C CA . TYR B 1 90 ? -3.699 -29.062 -14.734 1 96.94 90 TYR B CA 1
ATOM 3814 C C . TYR B 1 90 ? -4.078 -30.531 -14.883 1 96.94 90 TYR B C 1
ATOM 3816 O O . TYR B 1 90 ? -5.184 -30.938 -14.508 1 96.94 90 TYR B O 1
ATOM 3824 N N . LEU B 1 91 ? -3.168 -31.312 -15.414 1 97.25 91 LEU B N 1
ATOM 3825 C CA . LEU B 1 91 ? -3.412 -32.719 -15.625 1 97.25 91 LEU B CA 1
ATOM 3826 C C . LEU B 1 91 ? -3.627 -33.438 -14.305 1 97.25 91 LEU B C 1
ATOM 3828 O O . LEU B 1 91 ? -4.547 -34.25 -14.172 1 97.25 91 LEU B O 1
ATOM 3832 N N . VAL B 1 92 ? -2.846 -33.125 -13.352 1 97 92 VAL B N 1
ATOM 3833 C CA . VAL B 1 92 ? -3 -33.719 -12.031 1 97 92 VAL B CA 1
ATOM 3834 C C . VAL B 1 92 ? -4.309 -33.281 -11.398 1 97 92 VAL B C 1
ATOM 3836 O O . VAL B 1 92 ? -4.996 -34.062 -10.734 1 97 92 VAL B O 1
ATOM 3839 N N . GLY B 1 93 ? -4.602 -32.031 -11.57 1 96.75 93 GLY B N 1
ATOM 3840 C CA . GLY B 1 93 ? -5.848 -31.484 -11.055 1 96.75 93 GLY B CA 1
ATOM 3841 C C . GLY B 1 93 ? -7.078 -32.156 -11.625 1 96.75 93 GLY B C 1
ATOM 3842 O O . GLY B 1 93 ? -7.992 -32.531 -10.875 1 96.75 93 GLY B O 1
ATOM 3843 N N . ILE B 1 94 ? -7.09 -32.375 -12.914 1 96.06 94 ILE B N 1
ATOM 3844 C CA . ILE B 1 94 ? -8.219 -33.031 -13.57 1 96.06 94 ILE B CA 1
ATOM 3845 C C . ILE B 1 94 ? -8.312 -34.5 -13.102 1 96.06 94 ILE B C 1
ATOM 3847 O O . ILE B 1 94 ? -9.414 -35 -12.844 1 96.06 94 ILE B O 1
ATOM 3851 N N . ALA B 1 95 ? -7.215 -35.094 -13.062 1 97 95 ALA B N 1
ATOM 3852 C CA . ALA B 1 95 ? -7.195 -36.5 -12.594 1 97 95 ALA B CA 1
ATOM 3853 C C . ALA B 1 95 ? -7.719 -36.594 -11.156 1 97 95 ALA B C 1
ATOM 3855 O O . ALA B 1 95 ? -8.484 -37.5 -10.836 1 97 95 ALA B O 1
ATOM 3856 N N . SER B 1 96 ? -7.309 -35.688 -10.336 1 96.5 96 SER B N 1
ATOM 3857 C CA . SER B 1 96 ? -7.746 -35.688 -8.945 1 96.5 96 SER B CA 1
ATOM 3858 C C . SER B 1 96 ? -9.242 -35.406 -8.844 1 96.5 96 SER B C 1
ATOM 3860 O O . SER B 1 96 ? -9.945 -36.031 -8.047 1 96.5 96 SER B O 1
ATOM 3862 N N . ARG B 1 97 ? -9.648 -34.469 -9.594 1 95.19 97 ARG B N 1
ATOM 3863 C CA . ARG B 1 97 ? -11.07 -34.125 -9.578 1 95.19 97 ARG B CA 1
ATOM 3864 C C . ARG B 1 97 ? -11.914 -35.312 -10.008 1 95.19 97 ARG B C 1
ATOM 3866 O O . ARG B 1 97 ? -12.945 -35.594 -9.398 1 95.19 97 ARG B O 1
ATOM 3873 N N . ARG B 1 98 ? -11.547 -36.031 -11.047 1 95.25 98 ARG B N 1
ATOM 3874 C CA . ARG B 1 98 ? -12.289 -37.156 -11.562 1 95.25 98 ARG B CA 1
ATOM 3875 C C . ARG B 1 98 ? -12.289 -38.312 -10.555 1 95.25 98 ARG B C 1
ATOM 3877 O O . ARG B 1 98 ? -13.312 -38.969 -10.359 1 95.25 98 ARG B O 1
ATOM 3884 N N . ALA B 1 99 ? -11.211 -38.5 -9.984 1 96.06 99 ALA B N 1
ATOM 3885 C CA . ALA B 1 99 ? -11.07 -39.594 -9.039 1 96.06 99 ALA B CA 1
ATOM 3886 C C . ALA B 1 99 ? -11.859 -39.344 -7.758 1 96.06 99 ALA B C 1
ATOM 3888 O O . ALA B 1 99 ? -12.438 -40.25 -7.172 1 96.06 99 ALA B O 1
ATOM 3889 N N . LEU B 1 100 ? -12.008 -38.094 -7.363 1 95.81 100 LEU B N 1
ATOM 3890 C CA . LEU B 1 100 ? -12.586 -37.781 -6.059 1 95.81 100 LEU B CA 1
ATOM 3891 C C . LEU B 1 100 ? -13.914 -37.062 -6.203 1 95.81 100 LEU B C 1
ATOM 3893 O O . LEU B 1 100 ? -14.586 -36.75 -5.207 1 95.81 100 LEU B O 1
ATOM 3897 N N . LYS B 1 101 ? -14.266 -36.719 -7.414 1 93.38 101 LYS B N 1
ATOM 3898 C CA . LYS B 1 101 ? -15.484 -35.969 -7.691 1 93.38 101 LYS B CA 1
ATOM 3899 C C . LYS B 1 101 ? -15.5 -34.625 -6.93 1 93.38 101 LYS B C 1
ATOM 3901 O O . LYS B 1 101 ? -16.5 -34.312 -6.277 1 93.38 101 LYS B O 1
ATOM 3906 N N . SER B 1 102 ? -14.414 -34.031 -6.973 1 93.44 102 SER B N 1
ATOM 3907 C CA . SER B 1 102 ? -14.273 -32.75 -6.277 1 93.44 102 SER B CA 1
ATOM 3908 C C . SER B 1 102 ? -14.805 -31.594 -7.121 1 93.44 102 SER B C 1
ATOM 3910 O O . SER B 1 102 ? -14.953 -31.719 -8.336 1 93.44 102 SER B O 1
ATOM 3912 N N . PRO B 1 103 ? -15.148 -30.516 -6.52 1 92.81 103 PRO B N 1
ATOM 3913 C CA . PRO B 1 103 ? -15.641 -29.375 -7.277 1 92.81 103 PRO B CA 1
ATOM 3914 C C . PRO B 1 103 ? -14.609 -28.828 -8.258 1 92.81 103 PRO B C 1
ATOM 3916 O O . PRO B 1 103 ? -13.406 -29.062 -8.094 1 92.81 103 PRO B O 1
ATOM 3919 N N . ARG B 1 104 ? -15.023 -28.109 -9.227 1 94.19 104 ARG B N 1
ATOM 3920 C CA . ARG B 1 104 ? -14.203 -27.625 -10.328 1 94.19 104 ARG B CA 1
ATOM 3921 C C . ARG B 1 104 ? -13.148 -26.641 -9.828 1 94.19 104 ARG B C 1
ATOM 3923 O O . ARG B 1 104 ? -12.078 -26.516 -10.422 1 94.19 104 ARG B O 1
ATOM 3930 N N . TRP B 1 105 ? -13.492 -25.938 -8.758 1 95 105 TRP B N 1
ATOM 3931 C CA . TRP B 1 105 ? -12.555 -24.938 -8.273 1 95 105 TRP B CA 1
ATOM 3932 C C . TRP B 1 105 ? -11.242 -25.578 -7.84 1 95 105 TRP B C 1
ATOM 3934 O O . TRP B 1 105 ? -10.195 -24.922 -7.816 1 95 105 TRP B O 1
ATOM 3944 N N . THR B 1 106 ? -11.266 -26.891 -7.539 1 96.25 106 THR B N 1
ATOM 3945 C CA . THR B 1 106 ? -10.055 -27.578 -7.105 1 96.25 106 THR B CA 1
ATOM 3946 C C . THR B 1 106 ? -9.031 -27.625 -8.234 1 96.25 106 THR B C 1
ATOM 3948 O O . THR B 1 106 ? -7.828 -27.484 -8 1 96.25 106 THR B O 1
ATOM 3951 N N . VAL B 1 107 ? -9.484 -27.766 -9.445 1 96.81 107 VAL B N 1
ATOM 3952 C CA . VAL B 1 107 ? -8.578 -27.828 -10.594 1 96.81 107 VAL B CA 1
ATOM 3953 C C . VAL B 1 107 ? -7.84 -26.5 -10.734 1 96.81 107 VAL B C 1
ATOM 3955 O O . VAL B 1 107 ? -6.625 -26.469 -10.953 1 96.81 107 VAL B O 1
ATOM 3958 N N . ALA B 1 108 ? -8.578 -25.438 -10.594 1 96.31 108 ALA B N 1
ATOM 3959 C CA . ALA B 1 108 ? -7.957 -24.125 -10.656 1 96.31 108 ALA B CA 1
ATOM 3960 C C . ALA B 1 108 ? -6.918 -23.953 -9.547 1 96.31 108 ALA B C 1
ATOM 3962 O O . ALA B 1 108 ? -5.852 -23.375 -9.773 1 96.31 108 ALA B O 1
ATOM 3963 N N . ALA B 1 109 ? -7.219 -24.453 -8.383 1 96.56 109 ALA B N 1
ATOM 3964 C CA . ALA B 1 109 ? -6.309 -24.359 -7.246 1 96.56 109 ALA B CA 1
ATOM 3965 C C . ALA B 1 109 ? -5.031 -25.156 -7.504 1 96.56 109 ALA B C 1
ATOM 3967 O O . ALA B 1 109 ? -3.951 -24.781 -7.039 1 96.56 109 ALA B O 1
ATOM 3968 N N . PHE B 1 110 ? -5.156 -26.234 -8.25 1 96.88 110 PHE B N 1
ATOM 3969 C CA . PHE B 1 110 ? -3.992 -27.031 -8.641 1 96.88 110 PHE B CA 1
ATOM 3970 C C . PHE B 1 110 ? -3.109 -26.25 -9.602 1 96.88 110 PHE B C 1
ATOM 3972 O O . PHE B 1 110 ? -1.882 -26.266 -9.484 1 96.88 110 PHE B O 1
ATOM 3979 N N . VAL B 1 111 ? -3.693 -25.562 -10.484 1 96.38 111 VAL B N 1
ATOM 3980 C CA . VAL B 1 111 ? -2.994 -25 -11.633 1 96.38 111 VAL B CA 1
ATOM 3981 C C . VAL B 1 111 ? -2.354 -23.672 -11.242 1 96.38 111 VAL B C 1
ATOM 3983 O O . VAL B 1 111 ? -1.212 -23.391 -11.617 1 96.38 111 VAL B O 1
ATOM 3986 N N . PHE B 1 112 ? -3.111 -22.859 -10.516 1 95.5 112 PHE B N 1
ATOM 3987 C CA . PHE B 1 112 ? -2.699 -21.484 -10.352 1 95.5 112 PHE B CA 1
ATOM 3988 C C . PHE B 1 112 ? -2.18 -21.234 -8.938 1 95.5 112 PHE B C 1
ATOM 3990 O O . PHE B 1 112 ? -2.957 -21.203 -7.98 1 95.5 112 PHE B O 1
ATOM 3997 N N . ASN B 1 113 ? -0.951 -21.078 -8.836 1 92.88 113 ASN B N 1
ATOM 3998 C CA . ASN B 1 113 ? -0.294 -20.859 -7.555 1 92.88 113 ASN B CA 1
ATOM 3999 C C . ASN B 1 113 ? 0.047 -19.391 -7.348 1 92.88 113 ASN B C 1
ATOM 4001 O O . ASN B 1 113 ? -0.083 -18.578 -8.266 1 92.88 113 ASN B O 1
ATOM 4005 N N . ASN B 1 114 ? 0.374 -19.016 -6.102 1 87.12 114 ASN B N 1
ATOM 4006 C CA . ASN B 1 114 ? 0.93 -17.703 -5.809 1 87.12 114 ASN B CA 1
ATOM 4007 C C . ASN B 1 114 ? 2.311 -17.531 -6.43 1 87.12 114 ASN B C 1
ATOM 4009 O O . ASN B 1 114 ? 3.312 -17.984 -5.875 1 87.12 114 ASN B O 1
ATOM 4013 N N . ALA B 1 115 ? 2.33 -16.844 -7.52 1 81.19 115 ALA B N 1
ATOM 4014 C CA . ALA B 1 115 ? 3.568 -16.75 -8.289 1 81.19 115 ALA B CA 1
ATOM 4015 C C . ALA B 1 115 ? 4.281 -15.43 -8.016 1 81.19 115 ALA B C 1
ATOM 4017 O O . ALA B 1 115 ? 5.41 -15.219 -8.469 1 81.19 115 ALA B O 1
ATOM 4018 N N . THR B 1 116 ? 3.721 -14.586 -7.281 1 78.62 116 THR B N 1
ATOM 4019 C CA . THR B 1 116 ? 4.293 -13.242 -7.188 1 78.62 116 THR B CA 1
ATOM 4020 C C . THR B 1 116 ? 4.711 -12.938 -5.754 1 78.62 116 THR B C 1
ATOM 4022 O O . THR B 1 116 ? 5.906 -12.82 -5.461 1 78.62 116 THR B O 1
ATOM 4025 N N . SER B 1 117 ? 3.783 -12.906 -4.883 1 74.81 117 SER B N 1
ATOM 4026 C CA . SER B 1 117 ? 4.031 -12.375 -3.549 1 74.81 117 SER B CA 1
ATOM 4027 C C . SER B 1 117 ? 4.945 -13.289 -2.746 1 74.81 117 SER B C 1
ATOM 4029 O O . SER B 1 117 ? 5.941 -12.844 -2.176 1 74.81 117 SER B O 1
ATOM 4031 N N . LEU B 1 118 ? 4.629 -14.523 -2.793 1 76.81 118 LEU B N 1
ATOM 4032 C CA . LEU B 1 118 ? 5.367 -15.445 -1.935 1 76.81 118 LEU B CA 1
ATOM 4033 C C . LEU B 1 118 ? 6.793 -15.641 -2.436 1 76.81 118 LEU B C 1
ATOM 4035 O O . LEU B 1 118 ? 7.75 -15.508 -1.668 1 76.81 118 LEU B O 1
ATOM 4039 N N . PRO B 1 119 ? 6.98 -15.828 -3.646 1 81 119 PRO B N 1
ATOM 4040 C CA . PRO B 1 119 ? 8.352 -15.984 -4.137 1 81 119 PRO B CA 1
ATOM 4041 C C . PRO B 1 119 ? 9.211 -14.742 -3.891 1 81 119 PRO B C 1
ATOM 4043 O O . PRO B 1 119 ? 10.398 -14.859 -3.568 1 81 119 PRO B O 1
ATOM 4046 N N . LEU B 1 120 ? 8.633 -13.625 -4.027 1 78.5 120 LEU B N 1
ATOM 4047 C CA . LEU B 1 120 ? 9.383 -12.398 -3.787 1 78.5 120 LEU B CA 1
ATOM 4048 C C . LEU B 1 120 ? 9.75 -12.273 -2.312 1 78.5 120 LEU B C 1
ATOM 4050 O O . LEU B 1 120 ? 10.859 -11.844 -1.979 1 78.5 120 LEU B O 1
ATOM 4054 N N . LEU B 1 121 ? 8.852 -12.641 -1.543 1 71.44 121 LEU B N 1
ATOM 4055 C CA . LEU B 1 121 ? 9.125 -12.633 -0.11 1 71.44 121 LEU B CA 1
ATOM 4056 C C . LEU B 1 121 ? 10.227 -13.625 0.24 1 71.44 121 LEU B C 1
ATOM 4058 O O . LEU B 1 121 ? 11.086 -13.336 1.074 1 71.44 121 LEU B O 1
ATOM 4062 N N . LEU B 1 122 ? 10.172 -14.703 -0.365 1 77.19 122 LEU B N 1
ATOM 4063 C CA . LEU B 1 122 ? 11.188 -15.727 -0.147 1 77.19 122 LEU B CA 1
ATOM 4064 C C . LEU B 1 122 ? 12.562 -15.234 -0.607 1 77.19 122 LEU B C 1
ATOM 4066 O O . LEU B 1 122 ? 13.562 -15.461 0.07 1 77.19 122 LEU B O 1
ATOM 4070 N N . LEU B 1 123 ? 12.578 -14.609 -1.686 1 82.69 123 LEU B N 1
ATOM 4071 C CA . LEU B 1 123 ? 13.828 -14.062 -2.205 1 82.69 123 LEU B CA 1
ATOM 4072 C C . LEU B 1 123 ? 14.43 -13.062 -1.224 1 82.69 123 LEU B C 1
ATOM 4074 O O . LEU B 1 123 ? 15.641 -13.07 -0.987 1 82.69 123 LEU B O 1
ATOM 4078 N N . ASN B 1 124 ? 13.656 -12.273 -0.698 1 73.81 124 ASN B N 1
ATOM 4079 C CA . ASN B 1 124 ? 14.109 -11.305 0.295 1 73.81 124 ASN B CA 1
ATOM 4080 C C . ASN B 1 124 ? 14.625 -11.992 1.556 1 73.81 124 ASN B C 1
ATOM 4082 O O . ASN B 1 124 ? 15.617 -11.562 2.143 1 73.81 124 ASN B O 1
ATOM 4086 N N . SER B 1 125 ? 13.938 -12.984 1.952 1 71.88 125 SER B N 1
ATOM 4087 C CA . SER B 1 125 ? 14.359 -13.758 3.117 1 71.88 125 SER B CA 1
ATOM 4088 C C . SER B 1 125 ? 15.711 -14.422 2.881 1 71.88 125 SER B C 1
ATOM 4090 O O . SER B 1 125 ? 16.578 -14.422 3.762 1 71.88 125 SER B O 1
ATOM 4092 N N . LEU B 1 126 ? 15.883 -14.914 1.729 1 80.44 126 LEU B N 1
ATOM 4093 C CA . LEU B 1 126 ? 17.141 -15.57 1.373 1 80.44 126 LEU B CA 1
ATOM 4094 C C . LEU B 1 126 ? 18.281 -14.562 1.319 1 80.44 126 LEU B C 1
ATOM 4096 O O . LEU B 1 126 ? 19.422 -14.891 1.653 1 80.44 126 LEU B O 1
ATOM 4100 N N . GLU B 1 127 ? 17.969 -13.414 0.869 1 81.31 127 GLU B N 1
ATOM 4101 C CA . GLU B 1 127 ? 18.969 -12.344 0.872 1 81.31 127 GLU B CA 1
ATOM 4102 C C . GLU B 1 127 ? 19.406 -12 2.293 1 81.31 127 GLU B C 1
ATOM 4104 O O . GLU B 1 127 ? 20.594 -11.906 2.578 1 81.31 127 GLU B O 1
ATOM 4109 N N . LYS B 1 128 ? 18.531 -11.906 3.092 1 69.38 128 LYS B N 1
ATOM 4110 C CA . LYS B 1 128 ? 18.797 -11.5 4.469 1 69.38 128 LYS B CA 1
ATOM 4111 C C . LYS B 1 128 ? 19.562 -12.578 5.227 1 69.38 128 LYS B C 1
ATOM 4113 O O . LYS B 1 128 ? 20.391 -12.266 6.094 1 69.38 128 LYS B O 1
ATOM 4118 N N . THR B 1 129 ? 19.312 -13.797 4.926 1 70.5 129 THR B N 1
ATOM 4119 C CA . THR B 1 129 ? 19.938 -14.906 5.641 1 70.5 129 THR B CA 1
ATOM 4120 C C . THR B 1 129 ? 21.312 -15.234 5.039 1 70.5 129 THR B C 1
ATOM 4122 O O . THR B 1 129 ? 22.062 -16.047 5.594 1 70.5 129 THR B O 1
ATOM 4125 N N . GLY B 1 130 ? 21.578 -14.68 3.932 1 76.88 130 GLY B N 1
ATOM 4126 C CA . GLY B 1 130 ? 22.859 -14.945 3.281 1 76.88 130 GLY B CA 1
ATOM 4127 C C . GLY B 1 130 ? 22.828 -16.172 2.389 1 76.88 130 GLY B C 1
ATOM 4128 O O . GLY B 1 130 ? 23.844 -16.562 1.828 1 76.88 130 GLY B O 1
ATOM 4129 N N . THR B 1 131 ? 21.703 -16.734 2.221 1 79.88 131 THR B N 1
ATOM 4130 C CA . THR B 1 131 ? 21.562 -17.953 1.429 1 79.88 131 THR B CA 1
ATOM 4131 C C . THR B 1 131 ? 21.812 -17.656 -0.05 1 79.88 131 THR B C 1
ATOM 4133 O O . THR B 1 131 ? 22.219 -18.547 -0.8 1 79.88 131 THR B O 1
ATOM 4136 N N . ILE B 1 132 ? 21.531 -16.453 -0.451 1 85.25 132 ILE B N 1
ATOM 4137 C CA . ILE B 1 132 ? 21.75 -16.062 -1.843 1 85.25 132 ILE B CA 1
ATOM 4138 C C . ILE B 1 132 ? 23.219 -16.281 -2.211 1 85.25 132 ILE B C 1
ATOM 4140 O O . ILE B 1 132 ? 23.531 -16.703 -3.332 1 85.25 132 ILE B O 1
ATOM 4144 N N . GLU B 1 133 ? 24.078 -16 -1.292 1 85.56 133 GLU B N 1
ATOM 4145 C CA . GLU B 1 133 ? 25.516 -16.203 -1.529 1 85.56 133 GLU B CA 1
ATOM 4146 C C . GLU B 1 133 ? 25.812 -17.672 -1.8 1 85.56 133 GLU B C 1
ATOM 4148 O O . GLU B 1 133 ? 26.703 -18 -2.602 1 85.56 133 GLU B O 1
ATOM 4153 N N . ILE B 1 134 ? 25.109 -18.453 -1.148 1 81.56 134 ILE B N 1
ATOM 4154 C CA . ILE B 1 134 ? 25.281 -19.891 -1.326 1 81.56 134 ILE B CA 1
ATOM 4155 C C . ILE B 1 134 ? 24.812 -20.297 -2.719 1 81.56 134 ILE B C 1
ATOM 4157 O O . ILE B 1 134 ? 25.438 -21.125 -3.379 1 81.56 134 ILE B O 1
ATOM 4161 N N . ILE B 1 135 ? 23.734 -19.734 -3.158 1 86.19 135 ILE B N 1
ATOM 4162 C CA . ILE B 1 135 ? 23.156 -20.047 -4.457 1 86.19 135 ILE B CA 1
ATOM 4163 C C . ILE B 1 135 ? 24.094 -19.578 -5.57 1 86.19 135 ILE B C 1
ATOM 4165 O O . ILE B 1 135 ? 24.391 -20.344 -6.492 1 86.19 135 ILE B O 1
ATOM 4169 N N . ILE B 1 136 ? 24.516 -18.375 -5.477 1 87 136 ILE B N 1
ATOM 4170 C CA . ILE B 1 136 ? 25.281 -17.797 -6.582 1 87 136 ILE B CA 1
ATOM 4171 C C . ILE B 1 136 ? 26.719 -18.297 -6.523 1 87 136 ILE B C 1
ATOM 4173 O O . ILE B 1 136 ? 27.406 -18.359 -7.551 1 87 136 ILE B O 1
ATOM 4177 N N . GLY B 1 137 ? 27.188 -18.531 -5.406 1 78.06 137 GLY B N 1
ATOM 4178 C CA . GLY B 1 137 ? 28.562 -19 -5.254 1 78.06 137 GLY B CA 1
ATOM 4179 C C . GLY B 1 137 ? 29.594 -17.891 -5.348 1 78.06 137 GLY B C 1
ATOM 4180 O O . GLY B 1 137 ? 29.234 -16.703 -5.301 1 78.06 137 GLY B O 1
ATOM 4181 N N . LYS B 1 138 ? 30.859 -18.188 -5.434 1 73.38 138 LYS B N 1
ATOM 4182 C CA . LYS B 1 138 ? 31.984 -17.266 -5.445 1 73.38 138 LYS B CA 1
ATOM 4183 C C . LYS B 1 138 ? 32.031 -16.484 -6.758 1 73.38 138 LYS B C 1
ATOM 4185 O O . LYS B 1 138 ? 32.438 -15.312 -6.777 1 73.38 138 LYS B O 1
ATOM 4190 N N . ASP B 1 139 ? 31.469 -17.094 -7.77 1 70.06 139 ASP B N 1
ATOM 4191 C CA . ASP B 1 139 ? 31.562 -16.469 -9.086 1 70.06 139 ASP B CA 1
ATOM 4192 C C . ASP B 1 139 ? 30.25 -15.844 -9.508 1 70.06 139 ASP B C 1
ATOM 4194 O O . ASP B 1 139 ? 30.047 -15.508 -10.68 1 70.06 139 ASP B O 1
ATOM 4198 N N . GLY B 1 140 ? 29.297 -15.734 -8.648 1 76.62 140 GLY B N 1
ATOM 4199 C CA . GLY B 1 140 ? 27.938 -15.336 -9.023 1 76.62 140 GLY B CA 1
ATOM 4200 C C . GLY B 1 140 ? 27.719 -13.836 -8.969 1 76.62 140 GLY B C 1
ATOM 4201 O O . GLY B 1 140 ? 26.609 -13.352 -9.203 1 76.62 140 GLY B O 1
ATOM 4202 N N . GLY B 1 141 ? 28.844 -13.078 -8.695 1 78.38 141 GLY B N 1
ATOM 4203 C CA . GLY B 1 141 ? 28.703 -11.633 -8.664 1 78.38 141 GLY B CA 1
ATOM 4204 C C . GLY B 1 141 ? 28.234 -11.117 -7.32 1 78.38 141 GLY B C 1
ATOM 4205 O O . GLY B 1 141 ? 28.406 -11.773 -6.293 1 78.38 141 GLY B O 1
ATOM 4206 N N . SER B 1 142 ? 27.672 -9.969 -7.348 1 88.88 142 SER B N 1
ATOM 4207 C CA . SER B 1 142 ? 27.219 -9.336 -6.117 1 88.88 142 SER B CA 1
ATOM 4208 C C . SER B 1 142 ? 25.828 -9.836 -5.727 1 88.88 142 SER B C 1
ATOM 4210 O O . SER B 1 142 ? 25.016 -10.148 -6.59 1 88.88 142 SER B O 1
ATOM 4212 N N . VAL B 1 143 ? 25.594 -9.945 -4.488 1 87.06 143 VAL B N 1
ATOM 4213 C CA . VAL B 1 143 ? 24.312 -10.359 -3.943 1 87.06 143 VAL B CA 1
ATOM 4214 C C . VAL B 1 143 ? 23.203 -9.438 -4.453 1 87.06 143 VAL B C 1
ATOM 4216 O O . VAL B 1 143 ? 22.125 -9.898 -4.816 1 87.06 143 VAL B O 1
ATOM 4219 N N . GLU B 1 144 ? 23.516 -8.203 -4.516 1 83.25 144 GLU B N 1
ATOM 4220 C CA . GLU B 1 144 ? 22.531 -7.219 -4.988 1 83.25 144 GLU B CA 1
ATOM 4221 C C . GLU B 1 144 ? 22.109 -7.508 -6.426 1 83.25 144 GLU B C 1
ATOM 4223 O O . GLU B 1 144 ? 20.922 -7.465 -6.754 1 83.25 144 GLU B O 1
ATOM 4228 N N . ASP B 1 145 ? 23.078 -7.82 -7.168 1 86.12 145 ASP B N 1
ATOM 4229 C CA . ASP B 1 145 ? 22.797 -8.133 -8.57 1 86.12 145 ASP B CA 1
ATOM 4230 C C . ASP B 1 145 ? 22.016 -9.43 -8.695 1 86.12 145 ASP B C 1
ATOM 4232 O O . ASP B 1 145 ? 21.109 -9.531 -9.531 1 86.12 145 ASP B O 1
ATOM 4236 N N . ALA B 1 146 ? 22.391 -10.375 -7.941 1 89.31 146 ALA B N 1
ATOM 4237 C CA . ALA B 1 146 ? 21.719 -11.672 -7.969 1 89.31 146 ALA B CA 1
ATOM 4238 C C . ALA B 1 146 ? 20.25 -11.523 -7.562 1 89.31 146 ALA B C 1
ATOM 4240 O O . ALA B 1 146 ? 19.375 -12.133 -8.172 1 89.31 146 ALA B O 1
ATOM 4241 N N . VAL B 1 147 ? 19.984 -10.734 -6.598 1 87.44 147 VAL B N 1
ATOM 4242 C CA . VAL B 1 147 ? 18.625 -10.5 -6.125 1 87.44 147 VAL B CA 1
ATOM 4243 C C . VAL B 1 147 ? 17.812 -9.797 -7.215 1 87.44 147 VAL B C 1
ATOM 4245 O O . VAL B 1 147 ? 16.656 -10.164 -7.477 1 87.44 147 VAL B O 1
ATOM 4248 N N . ALA B 1 148 ? 18.438 -8.859 -7.828 1 83.06 148 ALA B N 1
ATOM 4249 C CA . ALA B 1 148 ? 17.781 -8.133 -8.906 1 83.06 148 ALA B CA 1
ATOM 4250 C C . ALA B 1 148 ? 17.406 -9.07 -10.055 1 83.06 148 ALA B C 1
ATOM 4252 O O . ALA B 1 148 ? 16.297 -9.008 -10.586 1 83.06 148 ALA B O 1
ATOM 4253 N N . ARG B 1 149 ? 18.281 -9.914 -10.398 1 85.94 149 ARG B N 1
ATOM 4254 C CA . ARG B 1 149 ? 18.016 -10.883 -11.453 1 85.94 149 ARG B CA 1
ATOM 4255 C C . ARG B 1 149 ? 16.906 -11.852 -11.039 1 85.94 149 ARG B C 1
ATOM 4257 O O . ARG B 1 149 ? 16 -12.148 -11.82 1 85.94 149 ARG B O 1
ATOM 4264 N N . GLY B 1 150 ? 17.031 -12.305 -9.844 1 90 150 GLY B N 1
ATOM 4265 C CA . GLY B 1 150 ? 16 -13.195 -9.32 1 90 150 GLY B CA 1
ATOM 4266 C C . GLY B 1 150 ? 14.617 -12.594 -9.359 1 90 150 GLY B C 1
ATOM 4267 O O . GLY B 1 150 ? 13.648 -13.266 -9.719 1 90 150 GLY B O 1
ATOM 4268 N N . GLN B 1 151 ? 14.547 -11.383 -9.023 1 87 151 GLN B N 1
ATOM 4269 C CA . GLN B 1 151 ? 13.266 -10.68 -9.062 1 87 151 GLN B CA 1
ATOM 4270 C C . GLN B 1 151 ? 12.719 -10.633 -10.484 1 87 151 GLN B C 1
ATOM 4272 O O . GLN B 1 151 ? 11.516 -10.836 -10.703 1 87 151 GLN B O 1
ATOM 4277 N N . THR B 1 152 ? 13.586 -10.336 -11.328 1 84.31 152 THR B N 1
ATOM 4278 C CA . THR B 1 152 ? 13.18 -10.281 -12.727 1 84.31 152 THR B CA 1
ATOM 4279 C C . THR B 1 152 ? 12.656 -11.641 -13.188 1 84.31 152 THR B C 1
ATOM 4281 O O . THR B 1 152 ? 11.602 -11.727 -13.812 1 84.31 152 THR B O 1
ATOM 4284 N N . TYR B 1 153 ? 13.383 -12.703 -12.875 1 91 153 TYR B N 1
ATOM 4285 C CA . TYR B 1 153 ? 12.969 -14.047 -13.258 1 91 153 TYR B CA 1
ATOM 4286 C C . TYR B 1 153 ? 11.609 -14.391 -12.672 1 91 153 TYR B C 1
ATOM 4288 O O . TYR B 1 153 ? 10.734 -14.914 -13.375 1 91 153 TYR B O 1
ATOM 4296 N N . LEU B 1 154 ? 11.438 -14.047 -11.484 1 90.38 154 LEU B N 1
ATOM 4297 C CA . LEU B 1 154 ? 10.188 -14.344 -10.789 1 90.38 154 LEU B CA 1
ATOM 4298 C C . LEU B 1 154 ? 9.023 -13.578 -11.414 1 90.38 154 LEU B C 1
ATOM 4300 O O . LEU B 1 154 ? 7.918 -14.102 -11.523 1 90.38 154 LEU B O 1
ATOM 4304 N N . LEU B 1 155 ? 9.305 -12.414 -11.805 1 85.88 155 LEU B N 1
ATOM 4305 C CA . LEU B 1 155 ? 8.242 -11.57 -12.352 1 85.88 155 LEU B CA 1
ATOM 4306 C C . LEU B 1 155 ? 7.852 -12.031 -13.75 1 85.88 155 LEU B C 1
ATOM 4308 O O . LEU B 1 155 ? 6.684 -11.922 -14.133 1 85.88 155 LEU B O 1
ATOM 4312 N N . ILE B 1 156 ? 8.789 -12.57 -14.445 1 87.25 156 ILE B N 1
ATOM 4313 C CA . ILE B 1 156 ? 8.461 -13.164 -15.734 1 87.25 156 ILE B CA 1
ATOM 4314 C C . ILE B 1 156 ? 7.586 -14.398 -15.531 1 87.25 156 ILE B C 1
ATOM 4316 O O . ILE B 1 156 ? 6.602 -14.594 -16.25 1 87.25 156 ILE B O 1
ATOM 4320 N N . ALA B 1 157 ? 7.953 -15.195 -14.633 1 91 157 ALA B N 1
ATOM 4321 C CA . ALA B 1 157 ? 7.117 -16.344 -14.305 1 91 157 ALA B CA 1
ATOM 4322 C C . ALA B 1 157 ? 5.719 -15.906 -13.883 1 91 157 ALA B C 1
ATOM 4324 O O . ALA B 1 157 ? 4.723 -16.516 -14.273 1 91 157 ALA B O 1
ATOM 4325 N N . ALA B 1 158 ? 5.691 -14.898 -13.086 1 89.12 158 ALA B N 1
ATOM 4326 C CA . ALA B 1 158 ? 4.418 -14.367 -12.609 1 89.12 158 ALA B CA 1
ATOM 4327 C C . ALA B 1 158 ? 3.564 -13.867 -13.773 1 89.12 158 ALA B C 1
ATOM 4329 O O . ALA B 1 158 ? 2.336 -13.984 -13.742 1 89.12 158 ALA B O 1
ATOM 4330 N N . LEU B 1 159 ? 4.223 -13.305 -14.688 1 87.06 159 LEU B N 1
ATOM 4331 C CA . LEU B 1 159 ? 3.531 -12.828 -15.875 1 87.06 159 LEU B CA 1
ATOM 4332 C C . LEU B 1 159 ? 2.785 -13.969 -16.562 1 87.06 159 LEU B C 1
ATOM 4334 O O . LEU B 1 159 ? 1.604 -13.836 -16.891 1 87.06 159 LEU B O 1
ATOM 4338 N N . VAL B 1 160 ? 3.438 -15.055 -16.75 1 89.06 160 VAL B N 1
ATOM 4339 C CA . VAL B 1 160 ? 2.844 -16.219 -17.406 1 89.06 160 VAL B CA 1
ATOM 4340 C C . VAL B 1 160 ? 1.706 -16.766 -16.547 1 89.06 160 VAL B C 1
ATOM 4342 O O . VAL B 1 160 ? 0.624 -17.062 -17.062 1 89.06 160 VAL B O 1
ATOM 4345 N N . GLY B 1 161 ? 1.967 -16.844 -15.305 1 90.69 161 GLY B N 1
ATOM 4346 C CA . GLY B 1 161 ? 0.953 -17.344 -14.391 1 90.69 161 GLY B CA 1
ATOM 4347 C C . GLY B 1 161 ? -0.296 -16.484 -14.359 1 90.69 161 GLY B C 1
ATOM 4348 O O . GLY B 1 161 ? -1.414 -17 -14.383 1 90.69 161 GLY B O 1
ATOM 4349 N N . ASN B 1 162 ? -0.118 -15.227 -14.328 1 87.94 162 ASN B N 1
ATOM 4350 C CA . ASN B 1 162 ? -1.242 -14.297 -14.281 1 87.94 162 ASN B CA 1
ATOM 4351 C C . ASN B 1 162 ? -2.047 -14.328 -15.578 1 87.94 162 ASN B C 1
ATOM 4353 O O . ASN B 1 162 ? -3.279 -14.328 -15.547 1 87.94 162 ASN B O 1
ATOM 4357 N N . LEU B 1 163 ? -1.347 -14.336 -16.656 1 87.19 163 LEU B N 1
ATOM 4358 C CA . LEU B 1 163 ? -2.045 -14.414 -17.938 1 87.19 163 LEU B CA 1
ATOM 4359 C C . LEU B 1 163 ? -2.861 -15.695 -18.031 1 87.19 163 LEU B C 1
ATOM 4361 O O . LEU B 1 163 ? -4.023 -15.672 -18.438 1 87.19 163 LEU B O 1
ATOM 4365 N N . GLY B 1 164 ? -2.25 -16.781 -17.672 1 91.19 164 GLY B N 1
ATOM 4366 C CA . GLY B 1 164 ? -2.965 -18.047 -17.672 1 91.19 164 GLY B CA 1
ATOM 4367 C C . GLY B 1 164 ? -4.16 -18.047 -16.734 1 91.19 164 GLY B C 1
ATOM 4368 O O . GLY B 1 164 ? -5.23 -18.547 -17.094 1 91.19 164 GLY B O 1
ATOM 4369 N N . ARG B 1 165 ? -3.961 -17.5 -15.609 1 91.88 165 ARG B N 1
ATOM 4370 C CA . ARG B 1 165 ? -4.977 -17.5 -14.562 1 91.88 165 ARG B CA 1
ATOM 4371 C C . ARG B 1 165 ? -6.215 -16.734 -14.992 1 91.88 165 ARG B C 1
ATOM 4373 O O . ARG B 1 165 ? -7.34 -17.219 -14.867 1 91.88 165 ARG B O 1
ATOM 4380 N N . PHE B 1 166 ? -6.133 -15.641 -15.555 1 90 166 PHE B N 1
ATOM 4381 C CA . PHE B 1 166 ? -7.289 -14.805 -15.852 1 90 166 PHE B CA 1
ATOM 4382 C C . PHE B 1 166 ? -7.848 -15.125 -17.234 1 90 166 PHE B C 1
ATOM 4384 O O . PHE B 1 166 ? -9.008 -14.836 -17.516 1 90 166 PHE B O 1
ATOM 4391 N N . ALA B 1 167 ? -6.973 -15.758 -18.031 1 88.38 167 ALA B N 1
ATOM 4392 C CA . ALA B 1 167 ? -7.465 -16.219 -19.328 1 88.38 167 ALA B CA 1
ATOM 4393 C C . ALA B 1 167 ? -8.25 -17.516 -19.188 1 88.38 167 ALA B C 1
ATOM 4395 O O . ALA B 1 167 ? -9.281 -17.703 -19.828 1 88.38 167 ALA B O 1
ATOM 4396 N N . LEU B 1 168 ? -7.754 -18.422 -18.312 1 91.25 168 LEU B N 1
ATOM 4397 C CA . LEU B 1 168 ? -8.305 -19.766 -18.266 1 91.25 168 LEU B CA 1
ATOM 4398 C C . LEU B 1 168 ? -9.047 -20.016 -16.969 1 91.25 168 LEU B C 1
ATOM 4400 O O . LEU B 1 168 ? -9.883 -20.922 -16.875 1 91.25 168 LEU B O 1
ATOM 4404 N N . GLY B 1 169 ? -8.742 -19.281 -15.969 1 93.06 169 GLY B N 1
ATOM 4405 C CA . GLY B 1 169 ? -9.234 -19.531 -14.625 1 93.06 169 GLY B CA 1
ATOM 4406 C C . GLY B 1 169 ? -10.75 -19.547 -14.531 1 93.06 169 GLY B C 1
ATOM 4407 O O . GLY B 1 169 ? -11.336 -20.516 -14.047 1 93.06 169 GLY B O 1
ATOM 4408 N N . PRO B 1 170 ? -11.398 -18.484 -15.008 1 91.44 170 PRO B N 1
ATOM 4409 C CA . PRO B 1 170 ? -12.859 -18.438 -14.914 1 91.44 170 PRO B CA 1
ATOM 4410 C C . PRO B 1 170 ? -13.539 -19.625 -15.602 1 91.44 170 PRO B C 1
ATOM 4412 O O . PRO B 1 170 ? -14.523 -20.156 -15.094 1 91.44 170 PRO B O 1
ATOM 4415 N N . ASP B 1 171 ? -12.961 -20.078 -16.641 1 89.81 171 ASP B N 1
ATOM 4416 C CA . ASP B 1 171 ? -13.539 -21.203 -17.359 1 89.81 171 ASP B CA 1
ATOM 4417 C C . ASP B 1 171 ? -13.266 -22.516 -16.641 1 89.81 171 ASP B C 1
ATOM 4419 O O . ASP B 1 171 ? -14.117 -23.406 -16.609 1 89.81 171 ASP B O 1
ATOM 4423 N N . ILE B 1 172 ? -12.148 -22.672 -16.141 1 92.38 172 ILE B N 1
ATOM 4424 C CA . ILE B 1 172 ? -11.773 -23.891 -15.422 1 92.38 172 ILE B CA 1
ATOM 4425 C C . ILE B 1 172 ? -12.633 -24.031 -14.172 1 92.38 172 ILE B C 1
ATOM 4427 O O . ILE B 1 172 ? -13.078 -25.125 -13.844 1 92.38 172 ILE B O 1
ATOM 4431 N N . MET B 1 173 ? -12.922 -22.875 -13.562 1 92.25 173 MET B N 1
ATOM 4432 C CA . MET B 1 173 ? -13.648 -22.875 -12.297 1 92.25 173 MET B CA 1
ATOM 4433 C C . MET B 1 173 ? -15.148 -22.891 -12.531 1 92.25 173 MET B C 1
ATOM 4435 O O . MET B 1 173 ? -15.906 -23.453 -11.734 1 92.25 173 MET B O 1
ATOM 4439 N N . GLY B 1 174 ? -15.672 -22.156 -13.461 1 86 174 GLY B N 1
ATOM 4440 C CA . GLY B 1 174 ? -17.094 -21.969 -13.703 1 86 174 GLY B CA 1
ATOM 4441 C C . GLY B 1 174 ? -17.734 -23.156 -14.414 1 86 174 GLY B C 1
ATOM 4442 O O . GLY B 1 174 ? -17.047 -24.031 -14.93 1 86 174 GLY B O 1
ATOM 4443 N N . SER B 1 175 ? -19.172 -23.328 -14.086 1 68 175 SER B N 1
ATOM 4444 C CA . SER B 1 175 ? -19.969 -24.391 -14.68 1 68 175 SER B CA 1
ATOM 4445 C C . SER B 1 175 ? -20.281 -24.109 -16.141 1 68 175 SER B C 1
ATOM 4447 O O . SER B 1 175 ? -21.094 -24.797 -16.766 1 68 175 SER B O 1
ATOM 4449 N N . LYS B 1 176 ? -19.797 -23.188 -16.859 1 53.75 176 LYS B N 1
ATOM 4450 C CA . LYS B 1 176 ? -20.406 -23.141 -18.172 1 53.75 176 LYS B CA 1
ATOM 4451 C C . LYS B 1 176 ? -20.781 -24.531 -18.656 1 53.75 176 LYS B C 1
ATOM 4453 O O . LYS B 1 176 ? -20.031 -25.484 -18.453 1 53.75 176 LYS B O 1
ATOM 4458 N N . GLN B 1 177 ? -22.094 -24.797 -18.594 1 42.91 177 GLN B N 1
ATOM 4459 C CA . GLN B 1 177 ? -22.734 -25.906 -19.281 1 42.91 177 GLN B CA 1
ATOM 4460 C C . GLN B 1 177 ? -21.938 -26.312 -20.531 1 42.91 177 GLN B C 1
ATOM 4462 O O . GLN B 1 177 ? -22.328 -26 -21.656 1 42.91 177 GLN B O 1
ATOM 4467 N N . ASN B 1 178 ? -20.781 -25.953 -20.734 1 37.38 178 ASN B N 1
ATOM 4468 C CA . ASN B 1 178 ? -20.391 -26.688 -21.938 1 37.38 178 ASN B CA 1
ATOM 4469 C C . ASN B 1 178 ? -20.766 -28.156 -21.859 1 37.38 178 ASN B C 1
ATOM 4471 O O . ASN B 1 178 ? -20.547 -28.812 -20.828 1 37.38 178 ASN B O 1
ATOM 4475 N N . ASN B 1 179 ? -21.844 -28.656 -22.5 1 34.25 179 ASN B N 1
ATOM 4476 C CA . ASN B 1 179 ? -21.969 -30.062 -22.906 1 34.25 179 ASN B CA 1
ATOM 4477 C C . ASN B 1 179 ? -20.609 -30.766 -22.922 1 34.25 179 ASN B C 1
ATOM 4479 O O . ASN B 1 179 ? -19.625 -30.203 -23.391 1 34.25 179 ASN B O 1
ATOM 4483 N N . ASP B 1 180 ? -20.328 -31.672 -22.047 1 36.81 180 ASP B N 1
ATOM 4484 C CA . ASP B 1 180 ? -19.234 -32.656 -21.984 1 36.81 180 ASP B CA 1
ATOM 4485 C C . ASP B 1 180 ? -18.531 -32.781 -23.328 1 36.81 180 ASP B C 1
ATOM 4487 O O . ASP B 1 180 ? -17.594 -33.562 -23.469 1 36.81 180 ASP B O 1
ATOM 4491 N N . THR B 1 181 ? -19.359 -32.594 -24.484 1 33.84 181 THR B N 1
ATOM 4492 C CA . THR B 1 181 ? -18.906 -33.031 -25.797 1 33.84 181 THR B CA 1
ATOM 4493 C C . THR B 1 181 ? -17.703 -32.188 -26.266 1 33.84 181 THR B C 1
ATOM 4495 O O . THR B 1 181 ? -16.891 -32.688 -27.062 1 33.84 181 THR B O 1
ATOM 4498 N N . ASP B 1 182 ? -17.734 -30.781 -26.125 1 33.66 182 ASP B N 1
ATOM 4499 C CA . ASP B 1 182 ? -16.859 -30.062 -27.031 1 33.66 182 ASP B CA 1
ATOM 4500 C C . ASP B 1 182 ? -15.492 -29.797 -26.391 1 33.66 182 ASP B C 1
ATOM 4502 O O . ASP B 1 182 ? -14.797 -28.859 -26.781 1 33.66 182 ASP B O 1
ATOM 4506 N N . PHE B 1 183 ? -15.242 -30.094 -25.219 1 34.12 183 PHE B N 1
ATOM 4507 C CA . PHE B 1 183 ? -13.789 -29.984 -25.078 1 34.12 183 PHE B CA 1
ATOM 4508 C C . PHE B 1 183 ? -13.086 -30.688 -26.234 1 34.12 183 PHE B C 1
ATOM 4510 O O . PHE B 1 183 ? -13.422 -31.812 -26.578 1 34.12 183 PHE B O 1
ATOM 4517 N N . PRO B 1 184 ? -12.414 -30.047 -27.172 1 34.88 184 PRO B N 1
ATOM 4518 C CA . PRO B 1 184 ? -11.938 -30.844 -28.297 1 34.88 184 PRO B CA 1
ATOM 4519 C C . PRO B 1 184 ? -11.438 -32.219 -27.891 1 34.88 184 PRO B C 1
ATOM 4521 O O . PRO B 1 184 ? -11.328 -33.125 -28.719 1 34.88 184 PRO B O 1
ATOM 4524 N N . GLY B 1 185 ? -10.844 -32.312 -26.703 1 31.86 185 GLY B N 1
ATOM 4525 C CA . GLY B 1 185 ? -10.195 -33.625 -26.531 1 31.86 185 GLY B CA 1
ATOM 4526 C C . GLY B 1 185 ? -11.164 -34.719 -26.141 1 31.86 185 GLY B C 1
ATOM 4527 O O . GLY B 1 185 ? -10.758 -35.719 -25.547 1 31.86 185 GLY B O 1
ATOM 4528 N N . ASP B 1 186 ? -12.453 -34.469 -26 1 31.81 186 ASP B N 1
ATOM 4529 C CA . ASP B 1 186 ? -13.102 -35.781 -25.984 1 31.81 186 ASP B CA 1
ATOM 4530 C C . ASP B 1 186 ? -12.57 -36.656 -27.109 1 31.81 186 ASP B C 1
ATOM 4532 O O . ASP B 1 186 ? -12.938 -36.5 -28.266 1 31.81 186 ASP B O 1
ATOM 4536 N N . LEU B 1 187 ? -11.305 -36.969 -26.969 1 30.45 187 LEU B N 1
ATOM 4537 C CA . LEU B 1 187 ? -10.641 -38 -27.766 1 30.45 187 LEU B CA 1
ATOM 4538 C C . LEU B 1 187 ? -11.578 -39.188 -28.016 1 30.45 187 LEU B C 1
ATOM 4540 O O . LEU B 1 187 ? -11.273 -40.062 -28.844 1 30.45 187 LEU B O 1
ATOM 4544 N N . SER B 1 188 ? -12.586 -39.344 -27.062 1 32.19 188 SER B N 1
ATOM 4545 C CA . SER B 1 188 ? -13.344 -40.562 -27.297 1 32.19 188 SER B CA 1
ATOM 4546 C C . SER B 1 188 ? -14.203 -40.438 -28.547 1 32.19 188 SER B C 1
ATOM 4548 O O . SER B 1 188 ? -14.461 -41.438 -29.219 1 32.19 188 SER B O 1
ATOM 4550 N N . THR B 1 189 ? -14.961 -39.312 -28.609 1 32.91 189 THR B N 1
ATOM 4551 C CA . THR B 1 189 ? -15.891 -39.344 -29.734 1 32.91 189 THR B CA 1
ATOM 4552 C C . THR B 1 189 ? -15.141 -39.312 -31.062 1 32.91 189 THR B C 1
ATOM 4554 O O . THR B 1 189 ? -15.719 -39.562 -32.125 1 32.91 189 THR B O 1
ATOM 4557 N N . THR B 1 190 ? -14.023 -38.531 -31.016 1 31.58 190 THR B N 1
ATOM 4558 C CA . THR B 1 190 ? -13.375 -38.531 -32.312 1 31.58 190 THR B CA 1
ATOM 4559 C C . THR B 1 190 ? -12.805 -39.906 -32.625 1 31.58 190 THR B C 1
ATOM 4561 O O . THR B 1 190 ? -12.391 -40.156 -33.781 1 31.58 190 THR B O 1
ATOM 4564 N N . PHE B 1 191 ? -12.547 -40.625 -31.469 1 29.67 191 PHE B N 1
ATOM 4565 C CA . PHE B 1 191 ? -12.031 -41.906 -31.844 1 29.67 191 PHE B CA 1
ATOM 4566 C C . PHE B 1 191 ? -13.156 -42.844 -32.312 1 29.67 191 PHE B C 1
ATOM 4568 O O . PHE B 1 191 ? -13.516 -43.781 -31.594 1 29.67 191 PHE B O 1
ATOM 4575 N N . ARG B 1 192 ? -14.43 -42.281 -32.5 1 30.22 192 ARG B N 1
ATOM 4576 C CA . ARG B 1 192 ? -15.234 -43.312 -33.156 1 30.22 192 ARG B CA 1
ATOM 4577 C C . ARG B 1 192 ? -14.469 -43.938 -34.312 1 30.22 192 ARG B C 1
ATOM 4579 O O . ARG B 1 192 ? -13.977 -43.25 -35.188 1 30.22 192 ARG B O 1
ATOM 4586 N N . PRO B 1 193 ? -14.148 -45.219 -34.25 1 28.72 193 PRO B N 1
ATOM 4587 C CA . PRO B 1 193 ? -13.539 -45.938 -35.375 1 28.72 193 PRO B CA 1
ATOM 4588 C C . PRO B 1 193 ? -14.258 -45.688 -36.688 1 28.72 193 PRO B C 1
ATOM 4590 O O . PRO B 1 193 ? -15.484 -45.781 -36.75 1 28.72 193 PRO B O 1
ATOM 4593 N N . VAL B 1 194 ? -13.992 -44.469 -37.375 1 28.94 194 VAL B N 1
ATOM 4594 C CA . VAL B 1 194 ? -14.438 -44.469 -38.75 1 28.94 194 VAL B CA 1
ATOM 4595 C C . VAL B 1 194 ? -14.359 -45.875 -39.344 1 28.94 194 VAL B C 1
ATOM 4597 O O . VAL B 1 194 ? -13.266 -46.438 -39.469 1 28.94 194 VAL B O 1
ATOM 4600 N N . ILE B 1 195 ? -15.258 -46.656 -38.906 1 27.94 195 ILE B N 1
ATOM 4601 C CA . ILE B 1 195 ? -15.352 -47.906 -39.656 1 27.94 195 ILE B CA 1
ATOM 4602 C C . ILE B 1 195 ? -15.242 -47.625 -41.156 1 27.94 195 ILE B C 1
ATOM 4604 O O . ILE B 1 195 ? -16.109 -46.969 -41.75 1 27.94 195 ILE B O 1
ATOM 4608 N N . THR B 1 196 ? -13.953 -47.281 -41.656 1 26.77 196 THR B N 1
ATOM 4609 C CA . THR B 1 196 ? -13.617 -47.312 -43.062 1 26.77 196 THR B CA 1
ATOM 4610 C C . THR B 1 196 ? -14.273 -48.5 -43.75 1 26.77 196 THR B C 1
ATOM 4612 O O . THR B 1 196 ? -14.055 -49.656 -43.344 1 26.77 196 THR B O 1
ATOM 4615 N N . GLU B 1 197 ? -15.586 -48.438 -44 1 28.94 197 GLU B N 1
ATOM 4616 C CA . GLU B 1 197 ? -16.016 -49.406 -45 1 28.94 197 GLU B CA 1
ATOM 4617 C C . GLU B 1 197 ? -14.906 -49.656 -46.031 1 28.94 197 GLU B C 1
ATOM 4619 O O . GLU B 1 197 ? -14.172 -48.75 -46.406 1 28.94 197 GLU B O 1
ATOM 4624 N N . SER B 1 198 ? -14.453 -50.906 -46.094 1 27.09 198 SER B N 1
ATOM 4625 C CA . SER B 1 198 ? -13.43 -51.625 -46.844 1 27.09 198 SER B CA 1
ATOM 4626 C C . SER B 1 198 ? -13.43 -51.219 -48.312 1 27.09 198 SER B C 1
ATOM 4628 O O . SER B 1 198 ? -12.992 -51.969 -49.188 1 27.09 198 SER B O 1
ATOM 4630 N N . GLU B 1 199 ? -14.164 -50.094 -48.781 1 28.03 199 GLU B N 1
ATOM 4631 C CA . GLU B 1 199 ? -14.055 -50.125 -50.219 1 28.03 199 GLU B CA 1
ATOM 4632 C C . GLU B 1 199 ? -12.594 -50.188 -50.656 1 28.03 199 GLU B C 1
ATOM 4634 O O . GLU B 1 199 ? -11.742 -49.5 -50.125 1 28.03 199 GLU B O 1
ATOM 4639 N N . SER B 1 200 ? -12.164 -51.344 -51.219 1 28.58 200 SER B N 1
ATOM 4640 C CA . SER B 1 200 ? -10.945 -51.906 -51.781 1 28.58 200 SER B CA 1
ATOM 4641 C C . SER B 1 200 ? -10.25 -50.906 -52.719 1 28.58 200 SER B C 1
ATOM 4643 O O . SER B 1 200 ? -9.883 -51.25 -53.844 1 28.58 200 SER B O 1
ATOM 4645 N N . THR B 1 201 ? -10.594 -49.594 -52.688 1 29.22 201 THR B N 1
ATOM 4646 C CA . THR B 1 201 ? -9.93 -49.031 -53.875 1 29.22 201 THR B CA 1
ATOM 4647 C C . THR B 1 201 ? -8.414 -49.188 -53.75 1 29.22 201 THR B C 1
ATOM 4649 O O . THR B 1 201 ? -7.855 -49.031 -52.656 1 29.22 201 THR B O 1
ATOM 4652 N N . PRO B 1 202 ? -7.762 -49.688 -54.844 1 31.17 202 PRO B N 1
ATOM 4653 C CA . PRO B 1 202 ? -6.363 -50.094 -54.938 1 31.17 202 PRO B CA 1
ATOM 4654 C C . PRO B 1 202 ? -5.383 -49.031 -54.469 1 31.17 202 PRO B C 1
ATOM 4656 O O . PRO B 1 202 ? -5.625 -47.844 -54.688 1 31.17 202 PRO B O 1
ATOM 4659 N N . LEU B 1 203 ? -4.664 -49.25 -53.281 1 27.66 203 LEU B N 1
ATOM 4660 C CA . LEU B 1 203 ? -3.736 -48.562 -52.375 1 27.66 203 LEU B CA 1
ATOM 4661 C C . LEU B 1 203 ? -2.592 -47.938 -53.156 1 27.66 203 LEU B C 1
ATOM 4663 O O . LEU B 1 203 ? -1.725 -47.281 -52.562 1 27.66 203 LEU B O 1
ATOM 4667 N N . LEU B 1 204 ? -2.379 -48.344 -54.469 1 25.59 204 LEU B N 1
ATOM 4668 C CA . LEU B 1 204 ? -0.952 -48.344 -54.75 1 25.59 204 LEU B CA 1
ATOM 4669 C C . LEU B 1 204 ? -0.408 -46.938 -54.844 1 25.59 204 LEU B C 1
ATOM 4671 O O . LEU B 1 204 ? 0.783 -46.719 -55.094 1 25.59 204 LEU B O 1
ATOM 4675 N N . SER B 1 205 ? -1.33 -45.875 -55.031 1 27.19 205 SER B N 1
ATOM 4676 C CA . SER B 1 205 ? -0.501 -44.906 -55.75 1 27.19 205 SER B CA 1
ATOM 4677 C C . SER B 1 205 ? 0.586 -44.344 -54.875 1 27.19 205 SER B C 1
ATOM 4679 O O . SER B 1 205 ? 0.337 -44 -53.688 1 27.19 205 SER B O 1
ATOM 4681 N N . THR B 1 206 ? 1.876 -44.531 -55.031 1 27.2 206 THR B N 1
ATOM 4682 C CA . THR B 1 206 ? 3.201 -44.344 -54.469 1 27.2 206 THR B CA 1
ATOM 4683 C C . THR B 1 206 ? 3.404 -42.875 -54.094 1 27.2 206 THR B C 1
ATOM 4685 O O . THR B 1 206 ? 4.137 -42.531 -53.156 1 27.2 206 THR B O 1
ATOM 4688 N N . GLU B 1 207 ? 3.092 -41.906 -55 1 28.66 207 GLU B N 1
ATOM 4689 C CA . GLU B 1 207 ? 4.125 -40.906 -55.219 1 28.66 207 GLU B CA 1
ATOM 4690 C C . GLU B 1 207 ? 4.156 -39.875 -54.062 1 28.66 207 GLU B C 1
ATOM 4692 O O . GLU B 1 207 ? 5.211 -39.344 -53.75 1 28.66 207 GLU B O 1
ATOM 4697 N N . ARG B 1 208 ? 3.006 -39.125 -53.75 1 28.05 208 ARG B N 1
ATOM 4698 C CA . ARG B 1 208 ? 3.221 -37.719 -53.438 1 28.05 208 ARG B CA 1
ATOM 4699 C C . ARG B 1 208 ? 3.629 -37.562 -51.969 1 28.05 208 ARG B C 1
ATOM 4701 O O . ARG B 1 208 ? 2.803 -37.719 -51.062 1 28.05 208 ARG B O 1
ATOM 4708 N N . ILE B 1 209 ? 4.703 -38.125 -51.562 1 30.88 209 ILE B N 1
ATOM 4709 C CA . ILE B 1 209 ? 5.297 -37.844 -50.281 1 30.88 209 ILE B CA 1
ATOM 4710 C C . ILE B 1 209 ? 5.465 -36.312 -50.094 1 30.88 209 ILE B C 1
ATOM 4712 O O . ILE B 1 209 ? 6.523 -35.781 -50.438 1 30.88 209 ILE B O 1
ATOM 4716 N N . HIS B 1 210 ? 4.664 -35.469 -50.844 1 30.52 210 HIS B N 1
ATOM 4717 C CA . HIS B 1 210 ? 5.137 -34.094 -50.75 1 30.52 210 HIS B CA 1
ATOM 4718 C C . HIS B 1 210 ? 5.223 -33.656 -49.312 1 30.52 210 HIS B C 1
ATOM 4720 O O . HIS B 1 210 ? 4.645 -34.281 -48.406 1 30.52 210 HIS B O 1
ATOM 4726 N N . ASN B 1 211 ? 5.504 -32.188 -49.125 1 31.97 211 ASN B N 1
ATOM 4727 C CA . ASN B 1 211 ? 6.098 -31.328 -48.125 1 31.97 211 ASN B CA 1
ATOM 4728 C C . ASN B 1 211 ? 5.156 -31.094 -46.938 1 31.97 211 ASN B C 1
ATOM 4730 O O . ASN B 1 211 ? 4.102 -30.484 -47.094 1 31.97 211 ASN B O 1
ATOM 4734 N N . THR B 1 212 ? 5.07 -31.984 -46.062 1 30.09 212 THR B N 1
ATOM 4735 C CA . THR B 1 212 ? 4.363 -31.953 -44.781 1 30.09 212 THR B CA 1
ATOM 4736 C C . THR B 1 212 ? 4.73 -30.703 -44 1 30.09 212 THR B C 1
ATOM 4738 O O . THR B 1 212 ? 4.367 -30.578 -42.812 1 30.09 212 THR B O 1
ATOM 4741 N N . ALA B 1 213 ? 5.781 -29.891 -44.562 1 40.22 213 ALA B N 1
ATOM 4742 C CA . ALA B 1 213 ? 6.16 -28.75 -43.75 1 40.22 213 ALA B CA 1
ATOM 4743 C C . ALA B 1 213 ? 5.008 -27.75 -43.625 1 40.22 213 ALA B C 1
ATOM 4745 O O . ALA B 1 213 ? 5.059 -26.828 -42.812 1 40.22 213 ALA B O 1
ATOM 4746 N N . SER B 1 214 ? 4.172 -27.719 -44.594 1 37.88 214 SER B N 1
ATOM 4747 C CA . SER B 1 214 ? 3.213 -26.609 -44.656 1 37.88 214 SER B CA 1
ATOM 4748 C C . SER B 1 214 ? 2.064 -26.828 -43.688 1 37.88 214 SER B C 1
ATOM 4750 O O . SER B 1 214 ? 1.187 -25.984 -43.531 1 37.88 214 SER B O 1
ATOM 4752 N N . ARG B 1 215 ? 1.785 -27.969 -43.125 1 42.09 215 ARG B N 1
ATOM 4753 C CA . ARG B 1 215 ? 0.548 -28.172 -42.375 1 42.09 215 ARG B CA 1
ATOM 4754 C C . ARG B 1 215 ? 0.731 -27.812 -40.906 1 42.09 215 ARG B C 1
ATOM 4756 O O . ARG B 1 215 ? -0.237 -27.781 -40.156 1 42.09 215 ARG B O 1
ATOM 4763 N N . THR B 1 216 ? 1.988 -27.797 -40.5 1 44.47 216 THR B N 1
ATOM 4764 C CA . THR B 1 216 ? 2.172 -27.516 -39.094 1 44.47 216 THR B CA 1
ATOM 4765 C C . THR B 1 216 ? 1.902 -26.047 -38.781 1 44.47 216 THR B C 1
ATOM 4767 O O . THR B 1 216 ? 1.402 -25.703 -37.719 1 44.47 216 THR B O 1
ATOM 4770 N N . LEU B 1 217 ? 2.182 -25.125 -39.781 1 48.88 217 LEU B N 1
ATOM 4771 C CA . LEU B 1 217 ? 1.953 -23.703 -39.562 1 48.88 217 LEU B CA 1
ATOM 4772 C C . LEU B 1 217 ? 0.462 -23.406 -39.469 1 48.88 217 LEU B C 1
ATOM 4774 O O . LEU B 1 217 ? 0.046 -22.578 -38.656 1 48.88 217 LEU B O 1
ATOM 4778 N N . PRO B 1 218 ? -0.267 -24.109 -40.281 1 49.91 218 PRO B N 1
ATOM 4779 C CA . PRO B 1 218 ? -1.686 -23.766 -40.156 1 49.91 218 PRO B CA 1
ATOM 4780 C C . PRO B 1 218 ? -2.305 -24.25 -38.844 1 49.91 218 PRO B C 1
ATOM 4782 O O . PRO B 1 218 ? -3.207 -23.594 -38.312 1 49.91 218 PRO B O 1
ATOM 4785 N N . VAL B 1 219 ? -1.865 -25.344 -38.281 1 49.81 219 VAL B N 1
ATOM 4786 C CA . VAL B 1 219 ? -2.432 -25.859 -37.062 1 49.81 219 VAL B CA 1
ATOM 4787 C C . VAL B 1 219 ? -2.039 -24.953 -35.875 1 49.81 219 VAL B C 1
ATOM 4789 O O . VAL B 1 219 ? -2.863 -24.641 -35.031 1 49.81 219 VAL B O 1
ATOM 4792 N N . ILE B 1 220 ? -0.767 -24.5 -36 1 50.72 220 ILE B N 1
ATOM 4793 C CA . ILE B 1 220 ? -0.335 -23.562 -34.969 1 50.72 220 ILE B CA 1
ATOM 4794 C C . ILE B 1 220 ? -1.112 -22.25 -35.094 1 50.72 220 ILE B C 1
ATOM 4796 O O . ILE B 1 220 ? -1.525 -21.672 -34.094 1 50.72 220 ILE B O 1
ATOM 4800 N N . LYS B 1 221 ? -1.334 -21.906 -36.344 1 55.12 221 LYS B N 1
ATOM 4801 C CA . LYS B 1 221 ? -2.076 -20.672 -36.594 1 55.12 221 LYS B CA 1
ATOM 4802 C C . LYS B 1 221 ? -3.537 -20.812 -36.156 1 55.12 221 LYS B C 1
ATOM 4804 O O . LYS B 1 221 ? -4.113 -19.906 -35.562 1 55.12 221 LYS B O 1
ATOM 4809 N N . ASP B 1 222 ? -3.996 -21.922 -36.5 1 56.06 222 ASP B N 1
ATOM 4810 C CA . ASP B 1 222 ? -5.398 -22.172 -36.156 1 56.06 222 ASP B CA 1
ATOM 4811 C C . ASP B 1 222 ? -5.582 -22.391 -34.656 1 56.06 222 ASP B C 1
ATOM 4813 O O . ASP B 1 222 ? -6.562 -21.906 -34.094 1 56.06 222 ASP B O 1
ATOM 4817 N N . THR B 1 223 ? -4.723 -23.078 -34.031 1 52.91 223 THR B N 1
ATOM 4818 C CA . THR B 1 223 ? -4.758 -23.266 -32.562 1 52.91 223 THR B CA 1
ATOM 4819 C C . THR B 1 223 ? -4.52 -21.938 -31.859 1 52.91 223 THR B C 1
ATOM 4821 O O . THR B 1 223 ? -5.176 -21.641 -30.859 1 52.91 223 THR B O 1
ATOM 4824 N N . ALA B 1 224 ? -3.609 -21.219 -32.406 1 56.25 224 ALA B N 1
ATOM 4825 C CA . ALA B 1 224 ? -3.381 -19.891 -31.859 1 56.25 224 ALA B CA 1
ATOM 4826 C C . ALA B 1 224 ? -4.621 -19.016 -32.031 1 56.25 224 ALA B C 1
ATOM 4828 O O . ALA B 1 224 ? -4.984 -18.266 -31.109 1 56.25 224 ALA B O 1
ATOM 4829 N N . LYS B 1 225 ? -5.191 -19.031 -33.188 1 56.66 225 LYS B N 1
ATOM 4830 C CA . LYS B 1 225 ? -6.426 -18.297 -33.438 1 56.66 225 LYS B CA 1
ATOM 4831 C C . LYS B 1 225 ? -7.539 -18.75 -32.5 1 56.66 225 LYS B C 1
ATOM 4833 O O . LYS B 1 225 ? -8.289 -17.922 -31.984 1 56.66 225 LYS B O 1
ATOM 4838 N N . ARG B 1 226 ? -7.711 -19.969 -32.375 1 55.69 226 ARG B N 1
ATOM 4839 C CA . ARG B 1 226 ? -8.742 -20.5 -31.5 1 55.69 226 ARG B CA 1
ATOM 4840 C C . ARG B 1 226 ? -8.445 -20.156 -30.031 1 55.69 226 ARG B C 1
ATOM 4842 O O . ARG B 1 226 ? -9.352 -19.812 -29.281 1 55.69 226 ARG B O 1
ATOM 4849 N N . THR B 1 227 ? -7.207 -20.297 -29.719 1 56.12 227 THR B N 1
ATOM 4850 C CA . THR B 1 227 ? -6.793 -19.922 -28.375 1 56.12 227 THR B CA 1
ATOM 4851 C C . THR B 1 227 ? -7.027 -18.422 -28.125 1 56.12 227 THR B C 1
ATOM 4853 O O . THR B 1 227 ? -7.488 -18.031 -27.062 1 56.12 227 THR B O 1
ATOM 4856 N N . TRP B 1 228 ? -6.715 -17.703 -29.188 1 56.28 228 TRP B N 1
ATOM 4857 C CA . TRP B 1 228 ? -6.949 -16.266 -29.078 1 56.28 228 TRP B CA 1
ATOM 4858 C C . TRP B 1 228 ? -8.438 -15.961 -28.984 1 56.28 228 TRP B C 1
ATOM 4860 O O . TRP B 1 228 ? -8.859 -15.094 -28.219 1 56.28 228 TRP B O 1
ATOM 4870 N N . ALA B 1 229 ? -9.219 -16.578 -29.828 1 55.19 229 ALA B N 1
ATOM 4871 C CA . ALA B 1 229 ? -10.672 -16.406 -29.781 1 55.19 229 ALA B CA 1
ATOM 4872 C C . ALA B 1 229 ? -11.219 -16.766 -28.406 1 55.19 229 ALA B C 1
ATOM 4874 O O . ALA B 1 229 ? -12.102 -16.094 -27.891 1 55.19 229 ALA B O 1
ATOM 4875 N N . TRP B 1 230 ? -10.711 -17.844 -27.984 1 53.59 230 TRP B N 1
ATOM 4876 C CA . TRP B 1 230 ? -11.125 -18.266 -26.641 1 53.59 230 TRP B CA 1
ATOM 4877 C C . TRP B 1 230 ? -10.703 -17.25 -25.594 1 53.59 230 TRP B C 1
ATOM 4879 O O . TRP B 1 230 ? -11.484 -16.922 -24.703 1 53.59 230 TRP B O 1
ATOM 4889 N N . ILE B 1 231 ? -9.586 -16.812 -25.688 1 57.97 231 ILE B N 1
ATOM 4890 C CA . ILE B 1 231 ? -9.109 -15.781 -24.781 1 57.97 231 ILE B CA 1
ATOM 4891 C C . ILE B 1 231 ? -9.977 -14.523 -24.938 1 57.97 231 ILE B C 1
ATOM 4893 O O . ILE B 1 231 ? -10.32 -13.883 -23.953 1 57.97 231 ILE B O 1
ATOM 4897 N N . ALA B 1 232 ? -10.258 -14.289 -26.188 1 55.62 232 ALA B N 1
ATOM 4898 C CA . ALA B 1 232 ? -11.062 -13.109 -26.484 1 55.62 232 ALA B CA 1
ATOM 4899 C C . ALA B 1 232 ? -12.453 -13.219 -25.859 1 55.62 232 ALA B C 1
ATOM 4901 O O . ALA B 1 232 ? -13.039 -12.211 -25.469 1 55.62 232 ALA B O 1
ATOM 4902 N N . ASP B 1 233 ? -12.875 -14.438 -25.859 1 57.88 233 ASP B N 1
ATOM 4903 C CA . ASP B 1 233 ? -14.203 -14.633 -25.297 1 57.88 233 ASP B CA 1
ATOM 4904 C C . ASP B 1 233 ? -14.172 -14.516 -23.766 1 57.88 233 ASP B C 1
ATOM 4906 O O . ASP B 1 233 ? -15.203 -14.273 -23.141 1 57.88 233 ASP B O 1
ATOM 4910 N N . ALA B 1 234 ? -12.977 -14.688 -23.328 1 63.69 234 ALA B N 1
ATOM 4911 C CA . ALA B 1 234 ? -12.852 -14.633 -21.875 1 63.69 234 ALA B CA 1
ATOM 4912 C C . ALA B 1 234 ? -12.344 -13.266 -21.422 1 63.69 234 ALA B C 1
ATOM 4914 O O . ALA B 1 234 ? -11.523 -13.172 -20.5 1 63.69 234 ALA B O 1
ATOM 4915 N N . ILE B 1 235 ? -12.82 -12.273 -22.031 1 79.25 235 ILE B N 1
ATOM 4916 C CA . ILE B 1 235 ? -12.242 -10.953 -21.781 1 79.25 235 ILE B CA 1
ATOM 4917 C C . ILE B 1 235 ? -12.766 -10.406 -20.453 1 79.25 235 ILE B C 1
ATOM 4919 O O . ILE B 1 235 ? -13.977 -10.273 -20.266 1 79.25 235 ILE B O 1
ATOM 4923 N N . ASN B 1 236 ? -11.984 -10.453 -19.5 1 86.88 236 ASN B N 1
ATOM 4924 C CA . ASN B 1 236 ? -12.242 -9.852 -18.203 1 86.88 236 ASN B CA 1
ATOM 4925 C C . ASN B 1 236 ? -11.266 -8.719 -17.906 1 86.88 236 ASN B C 1
ATOM 4927 O O . ASN B 1 236 ? -10.242 -8.578 -18.594 1 86.88 236 ASN B O 1
ATOM 4931 N N . PRO B 1 237 ? -11.609 -7.832 -17.031 1 89 237 PRO B N 1
ATOM 4932 C CA . PRO B 1 237 ? -10.812 -6.625 -16.812 1 89 237 PRO B CA 1
ATOM 4933 C C . PRO B 1 237 ? -9.359 -6.938 -16.469 1 89 237 PRO B C 1
ATOM 4935 O O . PRO B 1 237 ? -8.445 -6.344 -17.047 1 89 237 PRO B O 1
ATOM 4938 N N . PRO B 1 238 ? -9.062 -7.895 -15.586 1 89.75 238 PRO B N 1
ATOM 4939 C CA . PRO B 1 238 ? -7.664 -8.203 -15.305 1 89.75 238 PRO B CA 1
ATOM 4940 C C . PRO B 1 238 ? -6.898 -8.664 -16.547 1 89.75 238 PRO B C 1
ATOM 4942 O O . PRO B 1 238 ? -5.746 -8.266 -16.734 1 89.75 238 PRO B O 1
ATOM 4945 N N . LEU B 1 239 ? -7.504 -9.461 -17.359 1 89.88 239 LEU B N 1
ATOM 4946 C CA . LEU B 1 239 ? -6.848 -9.938 -18.578 1 89.88 239 LEU B CA 1
ATOM 4947 C C . LEU B 1 239 ? -6.57 -8.789 -19.531 1 89.88 239 LEU B C 1
ATOM 4949 O O . LEU B 1 239 ? -5.496 -8.719 -20.141 1 89.88 239 LEU B O 1
ATOM 4953 N N . ILE B 1 240 ? -7.496 -7.934 -19.688 1 92.12 240 ILE B N 1
ATOM 4954 C CA . ILE B 1 240 ? -7.316 -6.762 -20.531 1 92.12 240 ILE B CA 1
ATOM 4955 C C . ILE B 1 240 ? -6.121 -5.949 -20.031 1 92.12 240 ILE B C 1
ATOM 4957 O O . ILE B 1 240 ? -5.266 -5.551 -20.828 1 92.12 240 ILE B O 1
ATOM 4961 N N . ALA B 1 241 ? -6.086 -5.738 -18.766 1 92.75 241 ALA B N 1
ATOM 4962 C CA . ALA B 1 241 ? -4.992 -4.965 -18.188 1 92.75 241 ALA B CA 1
ATOM 4963 C C . ALA B 1 241 ? -3.648 -5.648 -18.438 1 92.75 241 ALA B C 1
ATOM 4965 O O . ALA B 1 241 ? -2.65 -4.984 -18.719 1 92.75 241 ALA B O 1
ATOM 4966 N N . ALA B 1 242 ? -3.662 -6.953 -18.328 1 89.94 242 ALA B N 1
ATOM 4967 C CA . ALA B 1 242 ? -2.436 -7.711 -18.562 1 89.94 242 ALA B CA 1
ATOM 4968 C C . ALA B 1 242 ? -1.974 -7.578 -20.016 1 89.94 242 ALA B C 1
ATOM 4970 O O . ALA B 1 242 ? -0.788 -7.363 -20.281 1 89.94 242 ALA B O 1
ATOM 4971 N N . ILE B 1 243 ? -2.885 -7.688 -20.922 1 91 243 ILE B N 1
ATOM 4972 C CA . ILE B 1 243 ? -2.566 -7.578 -22.344 1 91 243 ILE B CA 1
ATOM 4973 C C . ILE B 1 243 ? -2.059 -6.168 -22.656 1 91 243 ILE B C 1
ATOM 4975 O O . ILE B 1 243 ? -1.047 -6.004 -23.344 1 91 243 ILE B O 1
ATOM 4979 N N . VAL B 1 244 ? -2.727 -5.207 -22.109 1 94.06 244 VAL B N 1
ATOM 4980 C CA . VAL B 1 244 ? -2.297 -3.824 -22.297 1 94.06 244 VAL B CA 1
ATOM 4981 C C . VAL B 1 244 ? -0.903 -3.627 -21.719 1 94.06 244 VAL B C 1
ATOM 4983 O O . VAL B 1 244 ? -0.057 -2.961 -22.312 1 94.06 244 VAL B O 1
ATOM 4986 N N . ALA B 1 245 ? -0.682 -4.18 -20.562 1 93.69 245 ALA B N 1
ATOM 4987 C CA . ALA B 1 245 ? 0.627 -4.09 -19.922 1 93.69 245 ALA B CA 1
ATOM 4988 C C . ALA B 1 245 ? 1.716 -4.688 -20.812 1 93.69 245 ALA B C 1
ATOM 4990 O O . ALA B 1 245 ? 2.797 -4.109 -20.953 1 93.69 245 ALA B O 1
ATOM 4991 N N . ILE B 1 246 ? 1.451 -5.785 -21.391 1 91.44 246 ILE B N 1
ATOM 4992 C CA . ILE B 1 246 ? 2.408 -6.453 -22.266 1 91.44 246 ILE B CA 1
ATOM 4993 C C . ILE B 1 246 ? 2.68 -5.59 -23.484 1 91.44 246 ILE B C 1
ATOM 4995 O O . ILE B 1 246 ? 3.834 -5.414 -23.891 1 91.44 246 ILE B O 1
ATOM 4999 N N . VAL B 1 247 ? 1.641 -5.047 -24.078 1 94.5 247 VAL B N 1
ATOM 5000 C CA . VAL B 1 247 ? 1.78 -4.195 -25.25 1 94.5 247 VAL B CA 1
ATOM 5001 C C . VAL B 1 247 ? 2.633 -2.975 -24.906 1 94.5 247 VAL B C 1
ATOM 5003 O O . VAL B 1 247 ? 3.566 -2.635 -25.641 1 94.5 247 VAL B O 1
ATOM 5006 N N . PHE B 1 248 ? 2.326 -2.355 -23.781 1 95.44 248 PHE B N 1
ATOM 5007 C CA . PHE B 1 248 ? 3.086 -1.188 -23.359 1 95.44 248 PHE B CA 1
ATOM 5008 C C . PHE B 1 248 ? 4.527 -1.566 -23.031 1 95.44 248 PHE B C 1
ATOM 5010 O O . PHE B 1 248 ? 5.445 -0.774 -23.266 1 95.44 248 PHE B O 1
ATOM 5017 N N . GLY B 1 249 ? 4.723 -2.723 -22.5 1 93.06 249 GLY B N 1
ATOM 5018 C CA . GLY B 1 249 ? 6.055 -3.205 -22.172 1 93.06 249 GLY B CA 1
ATOM 5019 C C . GLY B 1 249 ? 6.887 -3.555 -23.391 1 93.06 249 GLY B C 1
ATOM 5020 O O . GLY B 1 249 ? 8.102 -3.326 -23.406 1 93.06 249 GLY B O 1
ATOM 5021 N N . LEU B 1 250 ? 6.301 -4.027 -24.484 1 93.06 250 LEU B N 1
ATOM 5022 C CA . LEU B 1 250 ? 6.988 -4.512 -25.688 1 93.06 250 LEU B CA 1
ATOM 5023 C C . LEU B 1 250 ? 7.359 -3.355 -26.609 1 93.06 250 LEU B C 1
ATOM 5025 O O . LEU B 1 250 ? 8.312 -3.455 -27.375 1 93.06 250 LEU B O 1
ATOM 5029 N N . ILE B 1 251 ? 6.598 -2.271 -26.516 1 95.44 251 ILE B N 1
ATOM 5030 C CA . ILE B 1 251 ? 6.848 -1.112 -27.359 1 95.44 251 ILE B CA 1
ATOM 5031 C C . ILE B 1 251 ? 7.781 -0.138 -26.656 1 95.44 251 ILE B C 1
ATOM 5033 O O . ILE B 1 251 ? 7.379 0.512 -25.672 1 95.44 251 ILE B O 1
ATOM 5037 N N . PRO B 1 252 ? 8.961 0.032 -27.172 1 93.38 252 PRO B N 1
ATOM 5038 C CA . PRO B 1 252 ? 10.016 0.753 -26.453 1 93.38 252 PRO B CA 1
ATOM 5039 C C . PRO B 1 252 ? 9.602 2.17 -26.062 1 93.38 252 PRO B C 1
ATOM 5041 O O . PRO B 1 252 ? 9.789 2.578 -24.922 1 93.38 252 PRO B O 1
ATOM 5044 N N . PRO B 1 253 ? 8.984 2.949 -26.984 1 94.44 253 PRO B N 1
ATOM 5045 C CA . PRO B 1 253 ? 8.602 4.297 -26.547 1 94.44 253 PRO B CA 1
ATOM 5046 C C . PRO B 1 253 ? 7.566 4.289 -25.438 1 94.44 253 PRO B C 1
ATOM 5048 O O . PRO B 1 253 ? 7.594 5.152 -24.547 1 94.44 253 PRO B O 1
ATOM 5051 N N . LEU B 1 254 ? 6.691 3.414 -25.422 1 96 254 LEU B N 1
ATOM 5052 C CA . LEU B 1 254 ? 5.68 3.309 -24.375 1 96 254 LEU B CA 1
ATOM 5053 C C . LEU B 1 254 ? 6.301 2.811 -23.078 1 96 254 LEU B C 1
ATOM 5055 O O . LEU B 1 254 ? 5.984 3.322 -22 1 96 254 LEU B O 1
ATOM 5059 N N . HIS B 1 255 ? 7.109 1.828 -23.219 1 95.62 255 HIS B N 1
ATOM 5060 C CA . HIS B 1 255 ? 7.801 1.316 -22.031 1 95.62 255 HIS B CA 1
ATOM 5061 C C . HIS B 1 255 ? 8.578 2.422 -21.328 1 95.62 255 HIS B C 1
ATOM 5063 O O . HIS B 1 255 ? 8.5 2.555 -20.109 1 95.62 255 HIS B O 1
ATOM 5069 N N . HIS B 1 256 ? 9.312 3.172 -22.172 1 94.5 256 HIS B N 1
ATOM 5070 C CA . HIS B 1 256 ? 10.109 4.27 -21.641 1 94.5 256 HIS B CA 1
ATOM 5071 C C . HIS B 1 256 ? 9.227 5.32 -20.969 1 94.5 256 HIS B C 1
ATOM 5073 O O . HIS B 1 256 ? 9.523 5.781 -19.875 1 94.5 256 HIS B O 1
ATOM 5079 N N . ALA B 1 257 ? 8.188 5.645 -21.562 1 94.81 257 ALA B N 1
ATOM 5080 C CA . ALA B 1 257 ? 7.332 6.734 -21.094 1 94.81 257 ALA B CA 1
ATOM 5081 C C . ALA B 1 257 ? 6.578 6.336 -19.828 1 94.81 257 ALA B C 1
ATOM 5083 O O . ALA B 1 257 ? 6.453 7.133 -18.891 1 94.81 257 ALA B O 1
ATOM 5084 N N . PHE B 1 258 ? 6.145 5.133 -19.734 1 95.75 258 PHE B N 1
ATOM 5085 C CA . PHE B 1 258 ? 5.199 4.77 -18.688 1 95.75 258 PHE B CA 1
ATOM 5086 C C . PHE B 1 258 ? 5.902 4.027 -17.562 1 95.75 258 PHE B C 1
ATOM 5088 O O . PHE B 1 258 ? 5.43 4.027 -16.422 1 95.75 258 PHE B O 1
ATOM 5095 N N . PHE B 1 259 ? 7.039 3.408 -17.812 1 93 259 PHE B N 1
ATOM 5096 C CA . PHE B 1 259 ? 7.562 2.506 -16.797 1 93 259 PHE B CA 1
ATOM 5097 C C . PHE B 1 259 ? 8.969 2.924 -16.375 1 93 259 PHE B C 1
ATOM 5099 O O . PHE B 1 259 ? 9.469 2.465 -15.344 1 93 259 PHE B O 1
ATOM 5106 N N . GLU B 1 260 ? 9.57 3.783 -17.062 1 90.38 260 GLU B N 1
ATOM 5107 C CA . GLU B 1 260 ? 10.898 4.238 -16.672 1 90.38 260 GLU B CA 1
ATOM 5108 C C . GLU B 1 260 ? 10.82 5.363 -15.648 1 90.38 260 GLU B C 1
ATOM 5110 O O . GLU B 1 260 ? 10.031 6.297 -15.805 1 90.38 260 GLU B O 1
ATOM 5115 N N . LYS B 1 261 ? 11.625 5.23 -14.664 1 84.25 261 LYS B N 1
ATOM 5116 C CA . LYS B 1 261 ? 11.664 6.246 -13.617 1 84.25 261 LYS B CA 1
ATOM 5117 C C . LYS B 1 261 ? 12.148 7.586 -14.164 1 84.25 261 LYS B C 1
ATOM 5119 O O . LYS B 1 261 ? 13.062 7.633 -14.984 1 84.25 261 LYS B O 1
ATOM 5124 N N . GLY B 1 262 ? 11.547 8.633 -13.719 1 81.38 262 GLY B N 1
ATOM 5125 C CA . GLY B 1 262 ? 11.945 9.961 -14.148 1 81.38 262 GLY B CA 1
ATOM 5126 C C . GLY B 1 262 ? 11.062 10.531 -15.234 1 81.38 262 GLY B C 1
ATOM 5127 O O . GLY B 1 262 ? 11.086 11.742 -15.492 1 81.38 262 GLY B O 1
ATOM 5128 N N . GLU B 1 263 ? 10.312 9.672 -15.836 1 89.62 263 GLU B N 1
ATOM 5129 C CA . GLU B 1 263 ? 9.406 10.133 -16.891 1 89.62 263 GLU B CA 1
ATOM 5130 C C . GLU B 1 263 ? 8.102 10.672 -16.297 1 89.62 263 GLU B C 1
ATOM 5132 O O . GLU B 1 263 ? 7.582 10.117 -15.328 1 89.62 263 GLU B O 1
ATOM 5137 N N . PRO B 1 264 ? 7.594 11.727 -16.906 1 89.62 264 PRO B N 1
ATOM 5138 C CA . PRO B 1 264 ? 6.387 12.367 -16.375 1 89.62 264 PRO B CA 1
ATOM 5139 C C . PRO B 1 264 ? 5.195 11.414 -16.312 1 89.62 264 PRO B C 1
ATOM 5141 O O . PRO B 1 264 ? 4.438 11.422 -15.344 1 89.62 264 PRO B O 1
ATOM 5144 N N . LEU B 1 265 ? 5.02 10.641 -17.312 1 94.12 265 LEU B N 1
ATOM 5145 C CA . LEU B 1 265 ? 3.885 9.719 -17.328 1 94.12 265 LEU B CA 1
ATOM 5146 C C . LEU B 1 265 ? 4.043 8.625 -16.281 1 94.12 265 LEU B C 1
ATOM 5148 O O . LEU B 1 265 ? 3.051 8.125 -15.75 1 94.12 265 LEU B O 1
ATOM 5152 N N . ASN B 1 266 ? 5.246 8.227 -16.047 1 93.44 266 ASN B N 1
ATOM 5153 C CA . ASN B 1 266 ? 5.492 7.281 -14.961 1 93.44 266 ASN B CA 1
ATOM 5154 C C . ASN B 1 266 ? 5.141 7.887 -13.602 1 93.44 266 ASN B C 1
ATOM 5156 O O . ASN B 1 266 ? 4.488 7.242 -12.781 1 93.44 266 ASN B O 1
ATOM 5160 N N . ALA B 1 267 ? 5.488 9.172 -13.438 1 88.62 267 ALA B N 1
ATOM 5161 C CA . ALA B 1 267 ? 5.324 9.844 -12.156 1 88.62 267 ALA B CA 1
ATOM 5162 C C . ALA B 1 267 ? 3.863 10.227 -11.922 1 88.62 267 ALA B C 1
ATOM 5164 O O . ALA B 1 267 ? 3.473 10.547 -10.797 1 88.62 267 ALA B O 1
ATOM 5165 N N . THR B 1 268 ? 3.059 10.195 -12.961 1 91.62 268 THR B N 1
ATOM 5166 C CA . THR B 1 268 ? 1.671 10.625 -12.82 1 91.62 268 THR B CA 1
ATOM 5167 C C . THR B 1 268 ? 0.719 9.453 -13.047 1 91.62 268 THR B C 1
ATOM 5169 O O . THR B 1 268 ? 0.271 8.82 -12.094 1 91.62 268 THR B O 1
ATOM 5172 N N . VAL B 1 269 ? 0.691 8.992 -14.242 1 94.94 269 VAL B N 1
ATOM 5173 C CA . VAL B 1 269 ? -0.283 7.977 -14.625 1 94.94 269 VAL B CA 1
ATOM 5174 C C . VAL B 1 269 ? 0.1 6.633 -14.008 1 94.94 269 VAL B C 1
ATOM 5176 O O . VAL B 1 269 ? -0.699 6.02 -13.297 1 94.94 269 VAL B O 1
ATOM 5179 N N . THR B 1 270 ? 1.274 6.176 -14.281 1 94.94 270 THR B N 1
ATOM 5180 C CA . THR B 1 270 ? 1.694 4.879 -13.758 1 94.94 270 THR B CA 1
ATOM 5181 C C . THR B 1 270 ? 1.674 4.879 -12.234 1 94.94 270 THR B C 1
ATOM 5183 O O . THR B 1 270 ? 1.272 3.891 -11.617 1 94.94 270 THR B O 1
ATOM 5186 N N . GLN B 1 271 ? 2.078 5.953 -11.688 1 91.5 271 GLN B N 1
ATOM 5187 C CA . GLN B 1 271 ? 2.088 6.039 -10.227 1 91.5 271 GLN B CA 1
ATOM 5188 C C . GLN B 1 271 ? 0.672 5.969 -9.664 1 91.5 271 GLN B C 1
ATOM 5190 O O . GLN B 1 271 ? 0.443 5.344 -8.625 1 91.5 271 GLN B O 1
ATOM 5195 N N . SER B 1 272 ? -0.249 6.641 -10.25 1 94.38 272 SER B N 1
ATOM 5196 C CA . SER B 1 272 ? -1.637 6.562 -9.805 1 94.38 272 SER B CA 1
ATOM 5197 C C . SER B 1 272 ? -2.168 5.137 -9.906 1 94.38 272 SER B C 1
ATOM 5199 O O . SER B 1 272 ? -2.848 4.652 -9 1 94.38 272 SER B O 1
ATOM 5201 N N . VAL B 1 273 ? -1.822 4.457 -10.992 1 95.81 273 VAL B N 1
ATOM 5202 C CA . VAL B 1 273 ? -2.234 3.07 -11.188 1 95.81 273 VAL B CA 1
ATOM 5203 C C . VAL B 1 273 ? -1.57 2.18 -10.141 1 95.81 273 VAL B C 1
ATOM 5205 O O . VAL B 1 273 ? -2.184 1.231 -9.648 1 95.81 273 VAL B O 1
ATOM 5208 N N . ASN B 1 274 ? -0.398 2.508 -9.836 1 93.56 274 ASN B N 1
ATOM 5209 C CA . ASN B 1 274 ? 0.321 1.773 -8.805 1 93.56 274 ASN B CA 1
ATOM 5210 C C . ASN B 1 274 ? -0.335 1.944 -7.434 1 93.56 274 ASN B C 1
ATOM 5212 O O . ASN B 1 274 ? -0.425 0.989 -6.66 1 93.56 274 ASN B O 1
ATOM 5216 N N . TYR B 1 275 ? -0.771 3.139 -7.121 1 91.75 275 TYR B N 1
ATOM 5217 C CA . TYR B 1 275 ? -1.485 3.379 -5.871 1 91.75 275 TYR B CA 1
ATOM 5218 C C . TYR B 1 275 ? -2.719 2.488 -5.77 1 91.75 275 TYR B C 1
ATOM 5220 O O . TYR B 1 275 ? -2.975 1.89 -4.723 1 91.75 275 TYR B O 1
ATOM 5228 N N . LEU B 1 276 ? -3.383 2.389 -6.805 1 95.31 276 LEU B N 1
ATOM 5229 C CA . LEU B 1 276 ? -4.594 1.578 -6.84 1 95.31 276 LEU B CA 1
ATOM 5230 C C . LEU B 1 276 ? -4.258 0.093 -6.762 1 95.31 276 LEU B C 1
ATOM 5232 O O . LEU B 1 276 ? -4.922 -0.664 -6.051 1 95.31 276 LEU B O 1
ATOM 5236 N N . GLY B 1 277 ? -3.285 -0.309 -7.516 1 94.56 277 GLY B N 1
ATOM 5237 C CA . GLY B 1 277 ? -2.895 -1.71 -7.527 1 94.56 277 GLY B CA 1
ATOM 5238 C C . GLY B 1 277 ? -2.457 -2.221 -6.168 1 94.56 277 GLY B C 1
ATOM 5239 O O . GLY B 1 277 ? -2.75 -3.361 -5.805 1 94.56 277 GLY B O 1
ATOM 5240 N N . LYS B 1 278 ? -1.795 -1.416 -5.422 1 90.75 278 LYS B N 1
ATOM 5241 C CA . LYS B 1 278 ? -1.27 -1.793 -4.113 1 90.75 278 LYS B CA 1
ATOM 5242 C C . LYS B 1 278 ? -2.4 -2.059 -3.123 1 90.75 278 LYS B C 1
ATOM 5244 O O . LYS B 1 278 ? -2.182 -2.66 -2.068 1 90.75 278 LYS B O 1
ATOM 5249 N N . LEU B 1 279 ? -3.525 -1.665 -3.439 1 93.75 279 LEU B N 1
ATOM 5250 C CA . LEU B 1 279 ? -4.676 -1.884 -2.57 1 93.75 279 LEU B CA 1
ATOM 5251 C C . LEU B 1 279 ? -5.141 -3.334 -2.637 1 93.75 279 LEU B C 1
ATOM 5253 O O . LEU B 1 279 ? -5.785 -3.828 -1.709 1 93.75 279 LEU B O 1
ATOM 5257 N N . TYR B 1 280 ? -4.902 -3.986 -3.684 1 92.44 280 TYR B N 1
ATOM 5258 C CA . TYR B 1 280 ? -5.578 -5.238 -4 1 92.44 280 TYR B CA 1
ATOM 5259 C C . TYR B 1 280 ? -5.223 -6.32 -2.99 1 92.44 280 TYR B C 1
ATOM 5261 O O . TYR B 1 280 ? -6.109 -6.93 -2.385 1 92.44 280 TYR B O 1
ATOM 5269 N N . THR B 1 281 ? -3.977 -6.578 -2.748 1 87.5 281 THR B N 1
ATOM 5270 C CA . THR B 1 281 ? -3.535 -7.77 -2.037 1 87.5 281 THR B CA 1
ATOM 5271 C C . THR B 1 281 ? -4.07 -7.777 -0.607 1 87.5 281 THR B C 1
ATOM 5273 O O . THR B 1 281 ? -4.805 -8.688 -0.219 1 87.5 281 THR B O 1
ATOM 5276 N N . ALA B 1 282 ? -3.744 -6.742 0.137 1 92.06 282 ALA B N 1
ATOM 5277 C CA . ALA B 1 282 ? -4.16 -6.707 1.537 1 92.06 282 ALA B CA 1
ATOM 5278 C C . ALA B 1 282 ? -5.676 -6.605 1.656 1 92.06 282 ALA B C 1
ATOM 5280 O O . ALA B 1 282 ? -6.281 -7.23 2.531 1 92.06 282 ALA B O 1
ATOM 5281 N N . LEU B 1 283 ? -6.266 -5.852 0.794 1 94.44 283 LEU B N 1
ATOM 5282 C CA . LEU B 1 283 ? -7.715 -5.68 0.843 1 94.44 283 LEU B CA 1
ATOM 5283 C C . LEU B 1 283 ? -8.43 -6.988 0.514 1 94.44 283 LEU B C 1
ATOM 5285 O O . LEU B 1 283 ? -9.43 -7.328 1.141 1 94.44 283 LEU B O 1
ATOM 5289 N N . GLN B 1 284 ? -7.941 -7.691 -0.466 1 88.88 284 GLN B N 1
ATOM 5290 C CA . GLN B 1 284 ? -8.539 -8.969 -0.841 1 88.88 284 GLN B CA 1
ATOM 5291 C C . GLN B 1 284 ? -8.438 -9.977 0.299 1 88.88 284 GLN B C 1
ATOM 5293 O O . GLN B 1 284 ? -9.383 -10.727 0.557 1 88.88 284 GLN B O 1
ATOM 5298 N N . ILE B 1 285 ? -7.281 -10.078 0.936 1 90.44 285 ILE B N 1
ATOM 5299 C CA . ILE B 1 285 ? -7.102 -10.984 2.068 1 90.44 285 ILE B CA 1
ATOM 5300 C C . ILE B 1 285 ? -8.07 -10.602 3.186 1 90.44 285 ILE B C 1
ATOM 5302 O O . ILE B 1 285 ? -8.672 -11.477 3.816 1 90.44 285 ILE B O 1
ATOM 5306 N N . PHE B 1 286 ? -8.195 -9.328 3.42 1 95 286 PHE B N 1
ATOM 5307 C CA . PHE B 1 286 ? -9.102 -8.812 4.438 1 95 286 PHE B CA 1
ATOM 5308 C C . PHE B 1 286 ? -10.539 -9.242 4.148 1 95 286 PHE B C 1
ATOM 5310 O O . PHE B 1 286 ? -11.234 -9.742 5.035 1 95 286 PHE B O 1
ATOM 5317 N N . VAL B 1 287 ? -10.977 -9.078 2.914 1 92.44 287 VAL B N 1
ATOM 5318 C CA . VAL B 1 287 ? -12.352 -9.406 2.541 1 92.44 287 VAL B CA 1
ATOM 5319 C C . VAL B 1 287 ? -12.547 -10.922 2.588 1 92.44 287 VAL B C 1
ATOM 5321 O O . VAL B 1 287 ? -13.633 -11.398 2.938 1 92.44 287 VAL B O 1
ATOM 5324 N N . LEU B 1 288 ? -11.555 -11.648 2.189 1 88.44 288 LEU B N 1
ATOM 5325 C CA . LEU B 1 288 ? -11.617 -13.102 2.311 1 88.44 288 LEU B CA 1
ATOM 5326 C C . LEU B 1 288 ? -11.914 -13.516 3.75 1 88.44 288 LEU B C 1
ATOM 5328 O O . LEU B 1 288 ? -12.727 -14.414 3.988 1 88.44 288 LEU B O 1
ATOM 5332 N N . GLY B 1 289 ? -11.211 -12.914 4.699 1 91.25 289 GLY B N 1
ATOM 5333 C CA . GLY B 1 289 ? -11.492 -13.156 6.105 1 91.25 289 GLY B CA 1
ATOM 5334 C C . GLY B 1 289 ? -12.922 -12.836 6.492 1 91.25 289 GLY B C 1
ATOM 5335 O O . GLY B 1 289 ? -13.555 -13.602 7.219 1 91.25 289 GLY B O 1
ATOM 5336 N N . SER B 1 290 ? -13.352 -11.727 5.992 1 92.44 290 SER B N 1
ATOM 5337 C CA . SER B 1 290 ? -14.727 -11.32 6.262 1 92.44 290 SER B CA 1
ATOM 5338 C C . SER B 1 290 ? -15.719 -12.344 5.719 1 92.44 290 SER B C 1
ATOM 5340 O O . SER B 1 290 ? -16.688 -12.688 6.387 1 92.44 290 SER B O 1
ATOM 5342 N N . LYS B 1 291 ? -15.469 -12.867 4.566 1 86.94 291 LYS B N 1
ATOM 5343 C CA . LYS B 1 291 ? -16.344 -13.828 3.918 1 86.94 291 LYS B CA 1
ATOM 5344 C C . LYS B 1 291 ? -16.359 -15.156 4.676 1 86.94 291 LYS B C 1
ATOM 5346 O O . LYS B 1 291 ? -17.359 -15.867 4.672 1 86.94 291 LYS B O 1
ATOM 5351 N N . LEU B 1 292 ? -15.25 -15.508 5.266 1 87.25 292 LEU B N 1
ATOM 5352 C CA . LEU B 1 292 ? -15.18 -16.734 6.059 1 87.25 292 LEU B CA 1
ATOM 5353 C C . LEU B 1 292 ? -16.188 -16.688 7.203 1 87.25 292 LEU B C 1
ATOM 5355 O O . LEU B 1 292 ? -16.734 -17.719 7.586 1 87.25 292 LEU B O 1
ATOM 5359 N N . ARG B 1 293 ? -16.328 -15.492 7.695 1 88.06 293 ARG B N 1
ATOM 5360 C CA . ARG B 1 293 ? -17.297 -15.336 8.789 1 88.06 293 ARG B CA 1
ATOM 5361 C C . ARG B 1 293 ? -18.719 -15.312 8.258 1 88.06 293 ARG B C 1
ATOM 5363 O O . ARG B 1 293 ? -19.609 -15.93 8.844 1 88.06 293 ARG B O 1
ATOM 5370 N N . SER B 1 294 ? -18.938 -14.633 7.246 1 86.06 294 SER B N 1
ATOM 5371 C CA . SER B 1 294 ? -20.297 -14.43 6.758 1 86.06 294 SER B CA 1
ATOM 5372 C C . SER B 1 294 ? -20.828 -15.688 6.074 1 86.06 294 SER B C 1
ATOM 5374 O O . SER B 1 294 ? -22.031 -15.938 6.078 1 86.06 294 SER B O 1
ATOM 5376 N N . LYS B 1 295 ? -19.984 -16.453 5.48 1 77.56 295 LYS B N 1
ATOM 5377 C CA . LYS B 1 295 ? -20.406 -17.641 4.734 1 77.56 295 LYS B CA 1
ATOM 5378 C C . LYS B 1 295 ? -19.969 -18.922 5.438 1 77.56 295 LYS B C 1
ATOM 5380 O O . LYS B 1 295 ? -19.609 -19.891 4.785 1 77.56 295 LYS B O 1
ATOM 5385 N N . ALA B 1 296 ? -20.016 -19.125 6.832 1 65.88 296 ALA B N 1
ATOM 5386 C CA . ALA B 1 296 ? -19.422 -20.125 7.727 1 65.88 296 ALA B CA 1
ATOM 5387 C C . ALA B 1 296 ? -20 -21.516 7.457 1 65.88 296 ALA B C 1
ATOM 5389 O O . ALA B 1 296 ? -19.406 -22.516 7.859 1 65.88 296 ALA B O 1
ATOM 5390 N N . GLY B 1 297 ? -20.625 -21.781 6.293 1 63.41 297 GLY B N 1
ATOM 5391 C CA . GLY B 1 297 ? -21.375 -23.016 6.457 1 63.41 297 GLY B CA 1
ATOM 5392 C C . GLY B 1 297 ? -20.75 -24.188 5.738 1 63.41 297 GLY B C 1
ATOM 5393 O O . GLY B 1 297 ? -20.875 -25.328 6.188 1 63.41 297 GLY B O 1
ATOM 5394 N N . ASP B 1 298 ? -20.109 -24.109 4.543 1 67 298 ASP B N 1
ATOM 5395 C CA . ASP B 1 298 ? -19.969 -25.438 3.924 1 67 298 ASP B CA 1
ATOM 5396 C C . ASP B 1 298 ? -18.562 -26 4.152 1 67 298 ASP B C 1
ATOM 5398 O O . ASP B 1 298 ? -17.578 -25.266 4.09 1 67 298 ASP B O 1
ATOM 5402 N N . LYS B 1 299 ? -18.5 -27.266 4.449 1 81.62 299 LYS B N 1
ATOM 5403 C CA . LYS B 1 299 ? -17.281 -28.016 4.785 1 81.62 299 LYS B CA 1
ATOM 5404 C C . LYS B 1 299 ? -16.391 -28.188 3.559 1 81.62 299 LYS B C 1
ATOM 5406 O O . LYS B 1 299 ? -16.891 -28.375 2.447 1 81.62 299 LYS B O 1
ATOM 5411 N N . LEU B 1 300 ? -15.086 -28.031 3.672 1 88.5 300 LEU B N 1
ATOM 5412 C CA . LEU B 1 300 ? -14.055 -28.234 2.664 1 88.5 300 LEU B CA 1
ATOM 5413 C C . LEU B 1 300 ? -13.875 -29.719 2.361 1 88.5 300 LEU B C 1
ATOM 5415 O O . LEU B 1 300 ? -13.891 -30.547 3.271 1 88.5 300 LEU B O 1
ATOM 5419 N N . PRO B 1 301 ? -13.844 -30.031 1.065 1 91.44 301 PRO B N 1
ATOM 5420 C CA . PRO B 1 301 ? -13.445 -31.406 0.758 1 91.44 301 PRO B CA 1
ATOM 5421 C C . PRO B 1 301 ? -12.023 -31.719 1.211 1 91.44 301 PRO B C 1
ATOM 5423 O O . PRO B 1 301 ? -11.062 -31.375 0.519 1 91.44 301 PRO B O 1
ATOM 5426 N N . ILE B 1 302 ? -11.883 -32.406 2.209 1 91.44 302 ILE B N 1
ATOM 5427 C CA . ILE B 1 302 ? -10.625 -32.562 2.924 1 91.44 302 ILE B CA 1
ATOM 5428 C C . ILE B 1 302 ? -9.648 -33.375 2.07 1 91.44 302 ILE B C 1
ATOM 5430 O O . ILE B 1 302 ? -8.461 -33.062 1.997 1 91.44 302 ILE B O 1
ATOM 5434 N N . LEU B 1 303 ? -10.148 -34.406 1.486 1 93.88 303 LEU B N 1
ATOM 5435 C CA . LEU B 1 303 ? -9.266 -35.281 0.718 1 93.88 303 LEU B CA 1
ATOM 5436 C C . LEU B 1 303 ? -8.695 -34.562 -0.492 1 93.88 303 LEU B C 1
ATOM 5438 O O . LEU B 1 303 ? -7.492 -34.625 -0.748 1 93.88 303 LEU B O 1
ATOM 5442 N N . SER B 1 304 ? -9.555 -33.906 -1.219 1 94.5 304 SER B N 1
ATOM 5443 C CA . SER B 1 304 ? -9.102 -33.156 -2.383 1 94.5 304 SER B CA 1
ATOM 5444 C C . SER B 1 304 ? -8.125 -32.062 -1.983 1 94.5 304 SER B C 1
ATOM 5446 O O . SER B 1 304 ? -7.137 -31.797 -2.68 1 94.5 304 SER B O 1
ATOM 5448 N N . THR B 1 305 ? -8.398 -31.406 -0.885 1 95.5 305 THR B N 1
ATOM 5449 C CA . THR B 1 305 ? -7.535 -30.328 -0.405 1 95.5 305 THR B CA 1
ATOM 5450 C C . THR B 1 305 ? -6.176 -30.859 0.028 1 95.5 305 THR B C 1
ATOM 5452 O O . THR B 1 305 ? -5.145 -30.25 -0.231 1 95.5 305 THR B O 1
ATOM 5455 N N . THR B 1 306 ? -6.176 -32 0.64 1 95.56 306 THR B N 1
ATOM 5456 C CA . THR B 1 306 ? -4.93 -32.625 1.066 1 95.56 306 THR B CA 1
ATOM 5457 C C . THR B 1 306 ? -4.074 -33 -0.139 1 95.56 306 THR B C 1
ATOM 5459 O O . THR B 1 306 ? -2.869 -32.75 -0.155 1 95.56 306 THR B O 1
ATOM 5462 N N . ILE B 1 307 ? -4.652 -33.594 -1.128 1 96.69 307 ILE B N 1
ATOM 5463 C CA . ILE B 1 307 ? -3.93 -33.969 -2.338 1 96.69 307 ILE B CA 1
ATOM 5464 C C . ILE B 1 307 ? -3.395 -32.719 -3.029 1 96.69 307 ILE B C 1
ATOM 5466 O O . ILE B 1 307 ? -2.285 -32.719 -3.57 1 96.69 307 ILE B O 1
ATOM 5470 N N . LEU B 1 308 ? -4.211 -31.672 -3 1 96.81 308 LEU B N 1
ATOM 5471 C CA . LEU B 1 308 ? -3.795 -30.391 -3.547 1 96.81 308 LEU B CA 1
ATOM 5472 C C . LEU B 1 308 ? -2.52 -29.891 -2.873 1 96.81 308 LEU B C 1
ATOM 5474 O O . LEU B 1 308 ? -1.557 -29.531 -3.551 1 96.81 308 LEU B O 1
ATOM 5478 N N . PHE B 1 309 ? -2.465 -29.953 -1.582 1 96.12 309 PHE B N 1
ATOM 5479 C CA . PHE B 1 309 ? -1.312 -29.453 -0.847 1 96.12 309 PHE B CA 1
ATOM 5480 C C . PHE B 1 309 ? -0.101 -30.344 -1.05 1 96.12 309 PHE B C 1
ATOM 5482 O O . PHE B 1 309 ? 1.028 -29.859 -1.161 1 96.12 309 PHE B O 1
ATOM 5489 N N . ILE B 1 310 ? -0.337 -31.594 -1.117 1 95.94 310 ILE B N 1
ATOM 5490 C CA . ILE B 1 310 ? 0.755 -32.5 -1.398 1 95.94 310 ILE B CA 1
ATOM 5491 C C . ILE B 1 310 ? 1.336 -32.219 -2.779 1 95.94 310 ILE B C 1
ATOM 5493 O O . ILE B 1 310 ? 2.557 -32.219 -2.955 1 95.94 310 ILE B O 1
ATOM 5497 N N . HIS B 1 311 ? 0.488 -32.031 -3.713 1 96.38 311 HIS B N 1
ATOM 5498 C CA . HIS B 1 311 ? 0.931 -31.688 -5.062 1 96.38 311 HIS B CA 1
ATOM 5499 C C . HIS B 1 311 ? 1.747 -30.406 -5.082 1 96.38 311 HIS B C 1
ATOM 5501 O O . HIS B 1 311 ? 2.832 -30.359 -5.664 1 96.38 311 HIS B O 1
ATOM 5507 N N . ARG B 1 312 ? 1.295 -29.422 -4.391 1 94.56 312 ARG B N 1
ATOM 5508 C CA . ARG B 1 312 ? 1.86 -28.078 -4.48 1 94.56 312 ARG B CA 1
ATOM 5509 C C . ARG B 1 312 ? 3.156 -27.984 -3.686 1 94.56 312 ARG B C 1
ATOM 5511 O O . ARG B 1 312 ? 4.051 -27.203 -4.039 1 94.56 312 ARG B O 1
ATOM 5518 N N . PHE B 1 313 ? 3.307 -28.797 -2.625 1 93.81 313 PHE B N 1
ATOM 5519 C CA . PHE B 1 313 ? 4.434 -28.594 -1.721 1 93.81 313 PHE B CA 1
ATOM 5520 C C . PHE B 1 313 ? 5.43 -29.75 -1.836 1 93.81 313 PHE B C 1
ATOM 5522 O O . PHE B 1 313 ? 6.559 -29.641 -1.354 1 93.81 313 PHE B O 1
ATOM 5529 N N . ILE B 1 314 ? 5.066 -30.781 -2.52 1 94.81 314 ILE B N 1
ATOM 5530 C CA . ILE B 1 314 ? 5.965 -31.922 -2.58 1 94.81 314 ILE B CA 1
ATOM 5531 C C . ILE B 1 314 ? 6.129 -32.375 -4.027 1 94.81 314 ILE B C 1
ATOM 5533 O O . ILE B 1 314 ? 7.242 -32.375 -4.566 1 94.81 314 ILE B O 1
ATOM 5537 N N . VAL B 1 315 ? 5.055 -32.688 -4.695 1 96.38 315 VAL B N 1
ATOM 5538 C CA . VAL B 1 315 ? 5.105 -33.312 -6.008 1 96.38 315 VAL B CA 1
ATOM 5539 C C . VAL B 1 315 ? 5.656 -32.344 -7.039 1 96.38 315 VAL B C 1
ATOM 5541 O O . VAL B 1 315 ? 6.617 -32.656 -7.75 1 96.38 315 VAL B O 1
ATOM 5544 N N . MET B 1 316 ? 5.047 -31.203 -7.109 1 95.81 316 MET B N 1
ATOM 5545 C CA . MET B 1 316 ? 5.453 -30.234 -8.125 1 95.81 316 MET B CA 1
ATOM 5546 C C . MET B 1 316 ? 6.887 -29.766 -7.891 1 95.81 316 MET B C 1
ATOM 5548 O O . MET B 1 316 ? 7.672 -29.672 -8.828 1 95.81 316 MET B O 1
ATOM 5552 N N . PRO B 1 317 ? 7.262 -29.453 -6.625 1 95.25 317 PRO B N 1
ATOM 5553 C CA . PRO B 1 317 ? 8.672 -29.109 -6.406 1 95.25 317 PRO B CA 1
ATOM 5554 C C . PRO B 1 317 ? 9.625 -30.234 -6.852 1 95.25 317 PRO B C 1
ATOM 5556 O O . PRO B 1 317 ? 10.664 -29.953 -7.449 1 95.25 317 PRO B O 1
ATOM 5559 N N . ALA B 1 318 ? 9.297 -31.453 -6.562 1 96.25 318 ALA B N 1
ATOM 5560 C CA . ALA B 1 318 ? 10.133 -32.562 -6.98 1 96.25 318 ALA B CA 1
ATOM 5561 C C . ALA B 1 318 ? 10.258 -32.625 -8.5 1 96.25 318 ALA B C 1
ATOM 5563 O O . ALA B 1 318 ? 11.352 -32.844 -9.031 1 96.25 318 ALA B O 1
ATOM 5564 N N . ILE B 1 319 ? 9.164 -32.406 -9.133 1 97.12 319 ILE B N 1
ATOM 5565 C CA . ILE B 1 319 ? 9.164 -32.438 -10.594 1 97.12 319 ILE B CA 1
ATOM 5566 C C . ILE B 1 319 ? 10.008 -31.297 -11.133 1 97.12 319 ILE B C 1
ATOM 5568 O O . ILE B 1 319 ? 10.867 -31.5 -12 1 97.12 319 ILE B O 1
ATOM 5572 N N . MET B 1 320 ? 9.797 -30.094 -10.68 1 96.38 320 MET B N 1
ATOM 5573 C CA . MET B 1 320 ? 10.492 -28.922 -11.203 1 96.38 320 MET B CA 1
ATOM 5574 C C . MET B 1 320 ? 11.992 -29 -10.93 1 96.38 320 MET B C 1
ATOM 5576 O O . MET B 1 320 ? 12.805 -28.672 -11.797 1 96.38 320 MET B O 1
ATOM 5580 N N . ILE B 1 321 ? 12.352 -29.375 -9.719 1 95.25 321 ILE B N 1
ATOM 5581 C CA . ILE B 1 321 ? 13.766 -29.531 -9.383 1 95.25 321 ILE B CA 1
ATOM 5582 C C . ILE B 1 321 ? 14.398 -30.578 -10.297 1 95.25 321 ILE B C 1
ATOM 5584 O O . ILE B 1 321 ? 15.508 -30.375 -10.805 1 95.25 321 ILE B O 1
ATOM 5588 N N . SER B 1 322 ? 13.695 -31.672 -10.523 1 95.88 322 SER B N 1
ATOM 5589 C CA . SER B 1 322 ? 14.195 -32.75 -11.398 1 95.88 322 SER B CA 1
ATOM 5590 C C . SER B 1 322 ? 14.367 -32.25 -12.828 1 95.88 322 SER B C 1
ATOM 5592 O O . SER B 1 322 ? 15.344 -32.562 -13.5 1 95.88 322 SER B O 1
ATOM 5594 N N . VAL B 1 323 ? 13.406 -31.5 -13.289 1 94.88 323 VAL B N 1
ATOM 5595 C CA . VAL B 1 323 ? 13.445 -30.969 -14.648 1 94.88 323 VAL B CA 1
ATOM 5596 C C . VAL B 1 323 ? 14.656 -30.047 -14.812 1 94.88 323 VAL B C 1
ATOM 5598 O O . VAL B 1 323 ? 15.383 -30.141 -15.805 1 94.88 323 VAL B O 1
ATOM 5601 N N . VAL B 1 324 ? 14.867 -29.172 -13.875 1 92.62 324 VAL B N 1
ATOM 5602 C CA . VAL B 1 324 ? 16 -28.25 -13.938 1 92.62 324 VAL B CA 1
ATOM 5603 C C . VAL B 1 324 ? 17.312 -29.031 -13.875 1 92.62 324 VAL B C 1
ATOM 5605 O O . VAL B 1 324 ? 18.25 -28.734 -14.617 1 92.62 324 VAL B O 1
ATOM 5608 N N . TYR B 1 325 ? 17.359 -30 -12.984 1 91.94 325 TYR B N 1
ATOM 5609 C CA . TYR B 1 325 ? 18.547 -30.844 -12.867 1 91.94 325 TYR B CA 1
ATOM 5610 C C . TYR B 1 325 ? 18.844 -31.531 -14.188 1 91.94 325 TYR B C 1
ATOM 5612 O O . TYR B 1 325 ? 19.984 -31.547 -14.641 1 91.94 325 TYR B O 1
ATOM 5620 N N . PHE B 1 326 ? 17.812 -32.094 -14.75 1 92 326 PHE B N 1
ATOM 5621 C CA . PHE B 1 326 ? 17.984 -32.812 -16.016 1 92 326 PHE B CA 1
ATOM 5622 C C . PHE B 1 326 ? 18.391 -31.875 -17.125 1 92 326 PHE B C 1
ATOM 5624 O O . PHE B 1 326 ? 19.266 -32.188 -17.938 1 92 326 PHE B O 1
ATOM 5631 N N . LEU B 1 327 ? 17.75 -30.719 -17.203 1 89.44 327 LEU B N 1
ATOM 5632 C CA . LEU B 1 327 ? 18.078 -29.719 -18.219 1 89.44 327 LEU B CA 1
ATOM 5633 C C . LEU B 1 327 ? 19.531 -29.297 -18.109 1 89.44 327 LEU B C 1
ATOM 5635 O O . LEU B 1 327 ? 20.234 -29.188 -19.125 1 89.44 327 LEU B O 1
ATOM 5639 N N . ARG B 1 328 ? 19.984 -29.062 -16.953 1 88.38 328 ARG B N 1
ATOM 5640 C CA . ARG B 1 328 ? 21.344 -28.594 -16.719 1 88.38 328 ARG B CA 1
ATOM 5641 C C . ARG B 1 328 ? 22.359 -29.719 -16.938 1 88.38 328 ARG B C 1
ATOM 5643 O O . ARG B 1 328 ? 23.484 -29.469 -17.375 1 88.38 328 ARG B O 1
ATOM 5650 N N . SER B 1 329 ? 21.984 -30.938 -16.703 1 85.75 329 SER B N 1
ATOM 5651 C CA . SER B 1 329 ? 22.875 -32.062 -16.859 1 85.75 329 SER B CA 1
ATOM 5652 C C . SER B 1 329 ? 23 -32.469 -18.328 1 85.75 329 SER B C 1
ATOM 5654 O O . SER B 1 329 ? 24.078 -32.844 -18.797 1 85.75 329 SER B O 1
ATOM 5656 N N . THR B 1 330 ? 21.922 -32.312 -19.047 1 86.44 330 THR B N 1
ATOM 5657 C CA . THR B 1 330 ? 21.906 -32.781 -20.438 1 86.44 330 THR B CA 1
ATOM 5658 C C . THR B 1 330 ? 22.297 -31.656 -21.391 1 86.44 330 THR B C 1
ATOM 5660 O O . THR B 1 330 ? 23 -31.906 -22.375 1 86.44 330 THR B O 1
ATOM 5663 N N . TRP B 1 331 ? 21.781 -30.469 -21.094 1 83.94 331 TRP B N 1
ATOM 5664 C CA . TRP B 1 331 ? 22.094 -29.328 -21.953 1 83.94 331 TRP B CA 1
ATOM 5665 C C . TRP B 1 331 ? 22.641 -28.172 -21.141 1 83.94 331 TRP B C 1
ATOM 5667 O O . TRP B 1 331 ? 22.016 -27.109 -21.047 1 83.94 331 TRP B O 1
ATOM 5677 N N . PRO B 1 332 ? 23.859 -28.266 -20.734 1 76.31 332 PRO B N 1
ATOM 5678 C CA . PRO B 1 332 ? 24.438 -27.25 -19.844 1 76.31 332 PRO B CA 1
ATOM 5679 C C . PRO B 1 332 ? 24.578 -25.891 -20.516 1 76.31 332 PRO B C 1
ATOM 5681 O O . PRO B 1 332 ? 24.516 -24.844 -19.844 1 76.31 332 PRO B O 1
ATOM 5684 N N . ASN B 1 333 ? 24.641 -25.844 -21.797 1 75.5 333 ASN B N 1
ATOM 5685 C CA . ASN B 1 333 ? 24.953 -24.578 -22.469 1 75.5 333 ASN B CA 1
ATOM 5686 C C . ASN B 1 333 ? 23.719 -23.953 -23.094 1 75.5 333 ASN B C 1
ATOM 5688 O O . ASN B 1 333 ? 23.781 -22.859 -23.641 1 75.5 333 ASN B O 1
ATOM 5692 N N . TYR B 1 334 ? 22.656 -24.609 -23.047 1 69.31 334 TYR B N 1
ATOM 5693 C CA . TYR B 1 334 ? 21.453 -24.109 -23.703 1 69.31 334 TYR B CA 1
ATOM 5694 C C . TYR B 1 334 ? 20.812 -22.984 -22.891 1 69.31 334 TYR B C 1
ATOM 5696 O O . TYR B 1 334 ? 20.203 -22.078 -23.453 1 69.31 334 TYR B O 1
ATOM 5704 N N . VAL B 1 335 ? 21.047 -23.016 -21.672 1 71.25 335 VAL B N 1
ATOM 5705 C CA . VAL B 1 335 ? 20.453 -22.016 -20.781 1 71.25 335 VAL B CA 1
ATOM 5706 C C . VAL B 1 335 ? 21.547 -21.203 -20.109 1 71.25 335 VAL B C 1
ATOM 5708 O O . VAL B 1 335 ? 22.641 -21.719 -19.828 1 71.25 335 VAL B O 1
ATOM 5711 N N . GLU B 1 336 ? 21.25 -19.922 -20.109 1 73.44 336 GLU B N 1
ATOM 5712 C CA . GLU B 1 336 ? 22.219 -19.062 -19.422 1 73.44 336 GLU B CA 1
ATOM 5713 C C . GLU B 1 336 ? 22.688 -19.688 -18.109 1 73.44 336 GLU B C 1
ATOM 5715 O O . GLU B 1 336 ? 21.891 -20.219 -17.344 1 73.44 336 GLU B O 1
ATOM 5720 N N . GLN B 1 337 ? 24.016 -19.656 -18 1 80.88 337 GLN B N 1
ATOM 5721 C CA . GLN B 1 337 ? 24.594 -20.234 -16.781 1 80.88 337 GLN B CA 1
ATOM 5722 C C . GLN B 1 337 ? 24.516 -19.25 -15.617 1 80.88 337 GLN B C 1
ATOM 5724 O O . GLN B 1 337 ? 25.484 -18.578 -15.289 1 80.88 337 GLN B O 1
ATOM 5729 N N . ASP B 1 338 ? 23.359 -19.188 -15.07 1 87.88 338 ASP B N 1
ATOM 5730 C CA . ASP B 1 338 ? 23.062 -18.375 -13.898 1 87.88 338 ASP B CA 1
ATOM 5731 C C . ASP B 1 338 ? 22.375 -19.203 -12.812 1 87.88 338 ASP B C 1
ATOM 5733 O O . ASP B 1 338 ? 21.219 -19.594 -12.969 1 87.88 338 ASP B O 1
ATOM 5737 N N . PRO B 1 339 ? 23.094 -19.438 -11.828 1 89.81 339 PRO B N 1
ATOM 5738 C CA . PRO B 1 339 ? 22.516 -20.234 -10.742 1 89.81 339 PRO B CA 1
ATOM 5739 C C . PRO B 1 339 ? 21.188 -19.656 -10.227 1 89.81 339 PRO B C 1
ATOM 5741 O O . PRO B 1 339 ? 20.328 -20.406 -9.766 1 89.81 339 PRO B O 1
ATOM 5744 N N . MET B 1 340 ? 21.047 -18.391 -10.297 1 91.38 340 MET B N 1
ATOM 5745 C CA . MET B 1 340 ? 19.781 -17.781 -9.875 1 91.38 340 MET B CA 1
ATOM 5746 C C . MET B 1 340 ? 18.641 -18.188 -10.797 1 91.38 340 MET B C 1
ATOM 5748 O O . MET B 1 340 ? 17.516 -18.359 -10.344 1 91.38 340 MET B O 1
ATOM 5752 N N . LEU B 1 341 ? 18.984 -18.297 -12.023 1 91 341 LEU B N 1
AT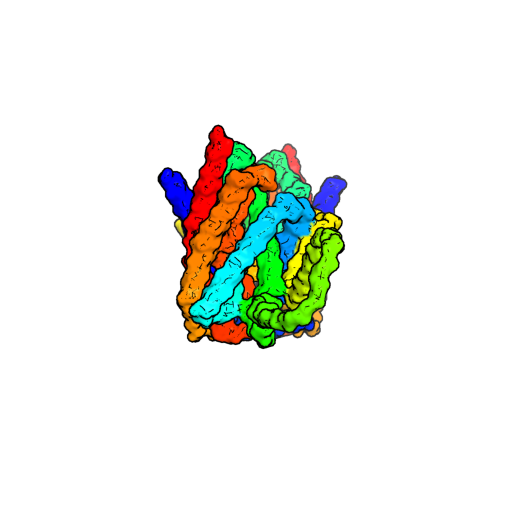OM 5753 C CA . LEU B 1 341 ? 18 -18.766 -12.977 1 91 341 LEU B CA 1
ATOM 5754 C C . LEU B 1 341 ? 17.578 -20.188 -12.664 1 91 341 LEU B C 1
ATOM 5756 O O . LEU B 1 341 ? 16.391 -20.516 -12.719 1 91 341 LEU B O 1
ATOM 5760 N N . ASP B 1 342 ? 18.531 -21 -12.344 1 91.69 342 ASP B N 1
ATOM 5761 C CA . ASP B 1 342 ? 18.234 -22.391 -11.969 1 91.69 342 ASP B CA 1
ATOM 5762 C C . ASP B 1 342 ? 17.359 -22.453 -10.719 1 91.69 342 ASP B C 1
ATOM 5764 O O . ASP B 1 342 ? 16.422 -23.25 -10.656 1 91.69 342 ASP B O 1
ATOM 5768 N N . PHE B 1 343 ? 17.688 -21.641 -9.836 1 92.31 343 PHE B N 1
ATOM 5769 C CA . PHE B 1 343 ? 16.922 -21.594 -8.594 1 92.31 343 PHE B CA 1
ATOM 5770 C C . PHE B 1 343 ? 15.477 -21.188 -8.844 1 92.31 343 PHE B C 1
ATOM 5772 O O . PHE B 1 343 ? 14.547 -21.875 -8.438 1 92.31 343 PHE B O 1
ATOM 5779 N N . VAL B 1 344 ? 15.258 -20.047 -9.531 1 92.38 344 VAL B N 1
ATOM 5780 C CA . VAL B 1 344 ? 13.922 -19.547 -9.797 1 92.38 344 VAL B CA 1
ATOM 5781 C C . VAL B 1 344 ? 13.133 -20.547 -10.625 1 92.38 344 VAL B C 1
ATOM 5783 O O . VAL B 1 344 ? 11.953 -20.797 -10.367 1 92.38 344 VAL B O 1
ATOM 5786 N N . SER B 1 345 ? 13.828 -21.156 -11.547 1 92.75 345 SER B N 1
ATOM 5787 C CA . SER B 1 345 ? 13.18 -22.156 -12.398 1 92.75 345 SER B CA 1
ATOM 5788 C C . SER B 1 345 ? 12.719 -23.359 -11.578 1 92.75 345 SER B C 1
ATOM 5790 O O . SER B 1 345 ? 11.695 -23.969 -11.898 1 92.75 345 SER B O 1
ATOM 5792 N N . SER B 1 346 ? 13.43 -23.672 -10.578 1 93.31 346 SER B N 1
ATOM 5793 C CA . SER B 1 346 ? 13.094 -24.812 -9.758 1 93.31 346 SER B CA 1
ATOM 5794 C C . SER B 1 346 ? 11.906 -24.531 -8.852 1 93.31 346 SER B C 1
ATOM 5796 O O . SER B 1 346 ? 11.25 -25.453 -8.359 1 93.31 346 SER B O 1
ATOM 5798 N N . ILE B 1 347 ? 11.625 -23.266 -8.695 1 90.81 347 ILE B N 1
ATOM 5799 C CA . ILE B 1 347 ? 10.555 -22.984 -7.738 1 90.81 347 ILE B CA 1
ATOM 5800 C C . ILE B 1 347 ? 9.359 -22.375 -8.469 1 90.81 347 ILE B C 1
ATOM 5802 O O . ILE B 1 347 ? 8.406 -21.922 -7.832 1 90.81 347 ILE B O 1
ATOM 5806 N N . VAL B 1 348 ? 9.477 -22.406 -9.727 1 89.81 348 VAL B N 1
ATOM 5807 C CA . VAL B 1 348 ? 8.352 -21.922 -10.523 1 89.81 348 VAL B CA 1
ATOM 5808 C C . VAL B 1 348 ? 7.168 -22.859 -10.367 1 89.81 348 VAL B C 1
ATOM 5810 O O . VAL B 1 348 ? 7.32 -24.078 -10.469 1 89.81 348 VAL B O 1
ATOM 5813 N N . GLY B 1 349 ? 6.051 -22.406 -10.031 1 87.5 349 GLY B N 1
ATOM 5814 C CA . GLY B 1 349 ? 4.836 -23.203 -10 1 87.5 349 GLY B CA 1
ATOM 5815 C C . GLY B 1 349 ? 4.613 -23.891 -8.672 1 87.5 349 GLY B C 1
ATOM 5816 O O . GLY B 1 349 ? 3.705 -24.719 -8.539 1 87.5 349 GLY B O 1
ATOM 5817 N N . ILE B 1 350 ? 5.457 -23.641 -7.77 1 87.81 350 ILE B N 1
ATOM 5818 C CA . ILE B 1 350 ? 5.285 -24.297 -6.48 1 87.81 350 ILE B CA 1
ATOM 5819 C C . ILE B 1 350 ? 4.672 -23.328 -5.48 1 87.81 350 ILE B C 1
ATOM 5821 O O . ILE B 1 350 ? 4.574 -22.125 -5.754 1 87.81 350 ILE B O 1
ATOM 5825 N N . GLY B 1 351 ? 4.203 -23.859 -4.391 1 87.62 351 GLY B N 1
ATOM 5826 C CA . GLY B 1 351 ? 3.648 -23.016 -3.348 1 87.62 351 GLY B CA 1
ATOM 5827 C C . GLY B 1 351 ? 2.133 -23.062 -3.285 1 87.62 351 GLY B C 1
ATOM 5828 O O . GLY B 1 351 ? 1.5 -23.828 -4.012 1 87.62 351 GLY B O 1
ATOM 5829 N N . PRO B 1 352 ? 1.601 -22.25 -2.432 1 91.38 352 PRO B N 1
ATOM 5830 C CA . PRO B 1 352 ? 0.15 -22.266 -2.229 1 91.38 352 PRO B CA 1
ATOM 5831 C C . PRO B 1 352 ? -0.616 -21.656 -3.396 1 91.38 352 PRO B C 1
ATOM 5833 O O . PRO B 1 352 ? -0.036 -20.922 -4.203 1 91.38 352 PRO B O 1
ATOM 5836 N N . PRO B 1 353 ? -1.921 -22.047 -3.465 1 94.06 353 PRO B N 1
ATOM 5837 C CA . PRO B 1 353 ? -2.754 -21.406 -4.484 1 94.06 353 PRO B CA 1
ATOM 5838 C C . PRO B 1 353 ? -2.773 -19.891 -4.352 1 94.06 353 PRO B C 1
ATOM 5840 O O . PRO B 1 353 ? -2.596 -19.359 -3.254 1 94.06 353 PRO B O 1
ATOM 5843 N N . ALA B 1 354 ? -2.969 -19.234 -5.445 1 91.5 354 ALA B N 1
ATOM 5844 C CA . ALA B 1 354 ? -2.965 -17.781 -5.512 1 91.5 354 ALA B CA 1
ATOM 5845 C C . ALA B 1 354 ? -4.199 -17.203 -4.832 1 91.5 354 ALA B C 1
ATOM 5847 O O . ALA B 1 354 ? -5.305 -17.734 -4.98 1 91.5 354 ALA B O 1
ATOM 5848 N N . ILE B 1 355 ? -4 -16.172 -4.137 1 85.81 355 ILE B N 1
ATOM 5849 C CA . ILE B 1 355 ? -5.109 -15.492 -3.48 1 85.81 355 ILE B CA 1
ATOM 5850 C C . ILE B 1 355 ? -6.074 -14.945 -4.527 1 85.81 355 ILE B C 1
ATOM 5852 O O . ILE B 1 355 ? -7.27 -14.797 -4.266 1 85.81 355 ILE B O 1
ATOM 5856 N N . THR B 1 356 ? -5.609 -14.711 -5.727 1 88.75 356 THR B N 1
ATOM 5857 C CA . THR B 1 356 ? -6.422 -14.148 -6.801 1 88.75 356 THR B CA 1
ATOM 5858 C C . THR B 1 356 ? -7.457 -15.156 -7.285 1 88.75 356 THR B C 1
ATOM 5860 O O . THR B 1 356 ? -8.359 -14.812 -8.047 1 88.75 356 THR B O 1
ATOM 5863 N N . LEU B 1 357 ? -7.355 -16.359 -6.781 1 92.62 357 LEU B N 1
ATOM 5864 C CA . LEU B 1 357 ? -8.398 -17.328 -7.094 1 92.62 357 LEU B CA 1
ATOM 5865 C C . LEU B 1 357 ? -9.742 -16.891 -6.516 1 92.62 357 LEU B C 1
ATOM 5867 O O . LEU B 1 357 ? -10.797 -17.297 -7 1 92.62 357 LEU B O 1
ATOM 5871 N N . SER B 1 358 ? -9.664 -16.094 -5.484 1 88.5 358 SER B N 1
ATOM 5872 C CA . SER B 1 358 ? -10.891 -15.5 -4.965 1 88.5 358 SER B CA 1
ATOM 5873 C C . SER B 1 358 ? -11.562 -14.609 -6.012 1 88.5 358 SER B C 1
ATOM 5875 O O . SER B 1 358 ? -12.789 -14.586 -6.117 1 88.5 358 SER B O 1
ATOM 5877 N N . ALA B 1 359 ? -10.75 -13.914 -6.711 1 88.19 359 ALA B N 1
ATOM 5878 C CA . ALA B 1 359 ? -11.281 -13.102 -7.801 1 88.19 359 ALA B CA 1
ATOM 5879 C C . ALA B 1 359 ? -11.836 -13.969 -8.922 1 88.19 359 ALA B C 1
ATOM 5881 O O . ALA B 1 359 ? -12.867 -13.648 -9.516 1 88.19 359 ALA B O 1
ATOM 5882 N N . ILE B 1 360 ? -11.148 -15.016 -9.18 1 91.69 360 ILE B N 1
ATOM 5883 C CA . ILE B 1 360 ? -11.594 -15.938 -10.219 1 91.69 360 ILE B CA 1
ATOM 5884 C C . ILE B 1 360 ? -12.93 -16.547 -9.82 1 91.69 360 ILE B C 1
ATOM 5886 O O . ILE B 1 360 ? -13.805 -16.75 -10.664 1 91.69 360 ILE B O 1
ATOM 5890 N N . ALA B 1 361 ? -13.039 -16.875 -8.578 1 91.25 361 ALA B N 1
ATOM 5891 C CA . ALA B 1 361 ? -14.297 -17.406 -8.07 1 91.25 361 ALA B CA 1
ATOM 5892 C C . ALA B 1 361 ? -15.445 -16.438 -8.312 1 91.25 361 ALA B C 1
ATOM 5894 O O . ALA B 1 361 ? -16.547 -16.844 -8.68 1 91.25 361 ALA B O 1
ATOM 5895 N N . GLU B 1 362 ? -15.125 -15.203 -8.117 1 86.5 362 GLU B N 1
ATOM 5896 C CA . GLU B 1 362 ? -16.125 -14.164 -8.359 1 86.5 362 GLU B CA 1
ATOM 5897 C C . GLU B 1 362 ? -16.469 -14.078 -9.844 1 86.5 362 GLU B C 1
ATOM 5899 O O . GLU B 1 362 ? -17.641 -13.984 -10.203 1 86.5 362 GLU B O 1
ATOM 5904 N N . MET B 1 363 ? -15.523 -14.125 -10.688 1 87.44 363 MET B N 1
ATOM 5905 C CA . MET B 1 363 ? -15.719 -14.016 -12.125 1 87.44 363 MET B CA 1
ATOM 5906 C C . MET B 1 363 ? -16.453 -15.242 -12.672 1 87.44 363 MET B C 1
ATOM 5908 O O . MET B 1 363 ? -17.219 -15.141 -13.633 1 87.44 363 MET B O 1
ATOM 5912 N N . ALA B 1 364 ? -16.156 -16.359 -12.039 1 90.06 364 ALA B N 1
ATOM 5913 C CA . ALA B 1 364 ? -16.797 -17.609 -12.438 1 90.06 364 ALA B CA 1
ATOM 5914 C C . ALA B 1 364 ? -18.203 -17.703 -11.867 1 90.06 364 ALA B C 1
ATOM 5916 O O . ALA B 1 364 ? -18.938 -18.656 -12.164 1 90.06 364 ALA B O 1
ATOM 5917 N N . GLU B 1 365 ? -18.562 -16.719 -11.008 1 88.44 365 GLU B N 1
ATOM 5918 C CA . GLU B 1 365 ? -19.875 -16.656 -10.383 1 88.44 365 GLU B CA 1
ATOM 5919 C C . GLU B 1 365 ? -20.188 -17.953 -9.641 1 88.44 365 GLU B C 1
ATOM 5921 O O . GLU B 1 365 ? -21.25 -18.547 -9.844 1 88.44 365 GLU B O 1
ATOM 5926 N N . LEU B 1 366 ? -19.297 -18.406 -8.836 1 89.44 366 LEU B N 1
ATOM 5927 C CA . LEU B 1 366 ? -19.5 -19.594 -8.039 1 89.44 366 LEU B CA 1
ATOM 5928 C C . LEU B 1 366 ? -20.656 -19.391 -7.051 1 89.44 366 LEU B C 1
ATOM 5930 O O . LEU B 1 366 ? -20.906 -18.266 -6.605 1 89.44 366 LEU B O 1
ATOM 5934 N N . ASP B 1 367 ? -21.328 -20.516 -6.789 1 87.69 367 ASP B N 1
ATOM 5935 C CA . ASP B 1 367 ? -22.344 -20.422 -5.746 1 87.69 367 ASP B CA 1
ATOM 5936 C C . ASP B 1 367 ? -21.703 -20.141 -4.383 1 87.69 367 ASP B C 1
ATOM 5938 O O . ASP B 1 367 ? -20.5 -20.297 -4.211 1 87.69 367 ASP B O 1
ATOM 5942 N N . SER B 1 368 ? -22.5 -19.734 -3.471 1 83.69 368 SER B N 1
ATOM 5943 C CA . SER B 1 368 ? -22.031 -19.281 -2.158 1 83.69 368 SER B CA 1
ATOM 5944 C C . SER B 1 368 ? -21.266 -20.391 -1.437 1 83.69 368 SER B C 1
ATOM 5946 O O . SER B 1 368 ? -20.297 -20.125 -0.727 1 83.69 368 SER B O 1
ATOM 5948 N N . ARG B 1 369 ? -21.75 -21.594 -1.658 1 86.69 369 ARG B N 1
ATOM 5949 C CA . ARG B 1 369 ? -21.109 -22.734 -0.998 1 86.69 369 ARG B CA 1
ATOM 5950 C C . ARG B 1 369 ? -19.688 -22.938 -1.517 1 86.69 369 ARG B C 1
ATOM 5952 O O . ARG B 1 369 ? -18.75 -23.062 -0.731 1 86.69 369 ARG B O 1
ATOM 5959 N N . GLU B 1 370 ? -19.516 -22.984 -2.787 1 89.94 370 GLU B N 1
ATOM 5960 C CA . GLU B 1 370 ? -18.203 -23.203 -3.391 1 89.94 370 GLU B CA 1
ATOM 5961 C C . GLU B 1 370 ? -17.281 -22.016 -3.146 1 89.94 370 GLU B C 1
ATOM 5963 O O . GLU B 1 370 ? -16.078 -22.172 -2.984 1 89.94 370 GLU B O 1
ATOM 5968 N N . ASP B 1 371 ? -17.859 -20.859 -3.164 1 89 371 ASP B N 1
ATOM 5969 C CA . ASP B 1 371 ? -17.078 -19.656 -2.863 1 89 371 ASP B CA 1
ATOM 5970 C C . ASP B 1 371 ? -16.5 -19.719 -1.455 1 89 371 ASP B C 1
ATOM 5972 O O . ASP B 1 371 ? -15.344 -19.344 -1.239 1 89 371 ASP B O 1
ATOM 5976 N N . ALA B 1 372 ? -17.297 -20.188 -0.518 1 87.75 372 ALA B N 1
ATOM 5977 C CA . ALA B 1 372 ? -16.844 -20.344 0.859 1 87.75 372 ALA B CA 1
ATOM 5978 C C . ALA B 1 372 ? -15.734 -21.391 0.949 1 87.75 372 ALA B C 1
ATOM 5980 O O . ALA B 1 372 ? -14.797 -21.234 1.734 1 87.75 372 ALA B O 1
ATOM 5981 N N . GLN B 1 373 ? -15.867 -22.438 0.174 1 91.81 373 GLN B N 1
ATOM 5982 C CA . GLN B 1 373 ? -14.844 -23.469 0.15 1 91.81 373 GLN B CA 1
ATOM 5983 C C . GLN B 1 373 ? -13.516 -22.922 -0.351 1 91.81 373 GLN B C 1
ATOM 5985 O O . GLN B 1 373 ? -12.453 -23.234 0.193 1 91.81 373 GLN B O 1
ATOM 5990 N N . VAL B 1 374 ? -13.602 -22.125 -1.397 1 92.12 374 VAL B N 1
ATOM 5991 C CA . VAL B 1 374 ? -12.398 -21.516 -1.942 1 92.12 374 VAL B CA 1
ATOM 5992 C C . VAL B 1 374 ? -11.727 -20.641 -0.873 1 92.12 374 VAL B C 1
ATOM 5994 O O . VAL B 1 374 ? -10.508 -20.703 -0.687 1 92.12 374 VAL B O 1
ATOM 5997 N N . SER B 1 375 ? -12.531 -19.906 -0.128 1 89.56 375 SER B N 1
ATOM 5998 C CA . SER B 1 375 ? -12.008 -19.047 0.929 1 89.56 375 SER B CA 1
ATOM 5999 C C . SER B 1 375 ? -11.312 -19.875 2.016 1 89.56 375 SER B C 1
ATOM 6001 O O . SER B 1 375 ? -10.234 -19.516 2.479 1 89.56 375 SER B O 1
ATOM 6003 N N . ARG B 1 376 ? -11.906 -20.906 2.404 1 91.81 376 ARG B N 1
ATOM 6004 C CA . ARG B 1 376 ? -11.336 -21.766 3.439 1 91.81 376 ARG B CA 1
ATOM 6005 C C . ARG B 1 376 ? -10.047 -22.422 2.953 1 91.81 376 ARG B C 1
ATOM 6007 O O . ARG B 1 376 ? -9.086 -22.562 3.713 1 91.81 376 ARG B O 1
ATOM 6014 N N . MET B 1 377 ? -10.141 -22.891 1.765 1 93.38 377 MET B N 1
ATOM 6015 C CA . MET B 1 377 ? -8.953 -23.5 1.175 1 93.38 377 MET B CA 1
ATOM 6016 C C . MET B 1 377 ? -7.793 -22.516 1.147 1 93.38 377 MET B C 1
ATOM 6018 O O . MET B 1 377 ? -6.66 -22.875 1.477 1 93.38 377 MET B O 1
ATOM 6022 N N . LEU B 1 378 ? -8.039 -21.281 0.79 1 91.62 378 LEU B N 1
ATOM 6023 C CA . LEU B 1 378 ? -7 -20.25 0.742 1 91.62 378 LEU B CA 1
ATOM 6024 C C . LEU B 1 378 ? -6.457 -19.969 2.137 1 91.62 378 LEU B C 1
ATOM 6026 O O . LEU B 1 378 ? -5.246 -19.797 2.314 1 91.62 378 LEU B O 1
ATOM 6030 N N . MET B 1 379 ? -7.367 -19.922 3.094 1 89.81 379 MET B N 1
ATOM 6031 C CA . MET B 1 379 ? -6.922 -19.734 4.473 1 89.81 379 MET B CA 1
ATOM 6032 C C . MET B 1 379 ? -5.992 -20.875 4.895 1 89.81 379 MET B C 1
ATOM 6034 O O . MET B 1 379 ? -4.918 -20.625 5.441 1 89.81 379 MET B O 1
ATOM 6038 N N . LEU B 1 380 ? -6.359 -22.062 4.617 1 91.25 380 LEU B N 1
ATOM 6039 C CA . LEU B 1 380 ? -5.57 -23.234 4.996 1 91.25 380 LEU B CA 1
ATOM 6040 C C . LEU B 1 380 ? -4.238 -23.25 4.262 1 91.25 380 LEU B C 1
ATOM 6042 O O . LEU B 1 380 ? -3.229 -23.703 4.805 1 91.25 380 LEU B O 1
ATOM 6046 N N . SER B 1 381 ? -4.328 -22.797 3.059 1 91.69 381 SER B N 1
ATOM 6047 C CA . SER B 1 381 ? -3.1 -22.766 2.273 1 91.69 381 SER B CA 1
ATOM 6048 C C . SER B 1 381 ? -2.043 -21.891 2.939 1 91.69 381 SER B C 1
ATOM 6050 O O . SER B 1 381 ? -0.852 -22.203 2.896 1 91.69 381 SER B O 1
ATOM 6052 N N . TYR B 1 382 ? -2.408 -20.828 3.578 1 85.94 382 TYR B N 1
ATOM 6053 C CA . TYR B 1 382 ? -1.452 -19.969 4.254 1 85.94 382 TYR B CA 1
ATOM 6054 C C . TYR B 1 382 ? -0.98 -20.578 5.562 1 85.94 382 TYR B C 1
ATOM 6056 O O . TYR B 1 382 ? 0.14 -20.328 6.012 1 85.94 382 TYR B O 1
ATOM 6064 N N . LEU B 1 383 ? -1.792 -21.438 6.156 1 89.06 383 LEU B N 1
ATOM 6065 C CA . LEU B 1 383 ? -1.376 -22.156 7.355 1 89.06 383 LEU B CA 1
ATOM 6066 C C . LEU B 1 383 ? -0.275 -23.172 7.031 1 89.06 383 LEU B C 1
ATOM 6068 O O . LEU B 1 383 ? 0.619 -23.406 7.848 1 89.06 383 LEU B O 1
ATOM 6072 N N . VAL B 1 384 ? -0.263 -23.688 5.832 1 90.81 384 VAL B N 1
ATOM 6073 C CA . VAL B 1 384 ? 0.684 -24.734 5.469 1 90.81 384 VAL B CA 1
ATOM 6074 C C . VAL B 1 384 ? 1.874 -24.125 4.73 1 90.81 384 VAL B C 1
ATOM 6076 O O . VAL B 1 384 ? 2.869 -24.812 4.477 1 90.81 384 VAL B O 1
ATOM 6079 N N . THR B 1 385 ? 1.822 -22.891 4.426 1 87.19 385 THR B N 1
ATOM 6080 C CA . THR B 1 385 ? 2.82 -22.203 3.611 1 87.19 385 THR B CA 1
ATOM 6081 C C . THR B 1 385 ? 4.203 -22.312 4.246 1 87.19 385 THR B C 1
ATOM 6083 O O . THR B 1 385 ? 5.211 -22.391 3.543 1 87.19 385 THR B O 1
ATOM 6086 N N . PRO B 1 386 ? 4.402 -22.344 5.574 1 85.25 386 PRO B N 1
ATOM 6087 C CA . PRO B 1 386 ? 5.742 -22.469 6.16 1 85.25 386 PRO B CA 1
ATOM 6088 C C . PRO B 1 386 ? 6.457 -23.75 5.715 1 85.25 386 PRO B C 1
ATOM 6090 O O . PRO B 1 386 ? 7.691 -23.797 5.73 1 85.25 386 PRO B O 1
ATOM 6093 N N . PHE B 1 387 ? 5.77 -24.672 5.203 1 87.25 387 PHE B N 1
ATOM 6094 C CA . PHE B 1 387 ? 6.359 -25.922 4.762 1 87.25 387 PHE B CA 1
ATOM 6095 C C . PHE B 1 387 ? 7.078 -25.75 3.43 1 87.25 387 PHE B C 1
ATOM 6097 O O . PHE B 1 387 ? 7.766 -26.656 2.965 1 87.25 387 PHE B O 1
ATOM 6104 N N . ILE B 1 388 ? 6.961 -24.594 2.902 1 88.44 388 ILE B N 1
ATOM 6105 C CA . ILE B 1 388 ? 7.629 -24.328 1.636 1 88.44 388 ILE B CA 1
ATOM 6106 C C . ILE B 1 388 ? 9.141 -24.344 1.837 1 88.44 388 ILE B C 1
ATOM 6108 O O . ILE B 1 388 ? 9.906 -24.406 0.869 1 88.44 388 ILE B O 1
ATOM 6112 N N . CYS B 1 389 ? 9.617 -24.25 3.064 1 86.31 389 CYS B N 1
ATOM 6113 C CA . CYS B 1 389 ? 11.039 -24.25 3.381 1 86.31 389 CYS B CA 1
ATOM 6114 C C . CYS B 1 389 ? 11.695 -25.547 2.918 1 86.31 389 CYS B C 1
ATOM 6116 O O . CYS B 1 389 ? 12.867 -25.547 2.547 1 86.31 389 CYS B O 1
ATOM 6118 N N . VAL B 1 390 ? 10.961 -26.609 2.85 1 87.62 390 VAL B N 1
ATOM 6119 C CA . VAL B 1 390 ? 11.508 -27.922 2.477 1 87.62 390 VAL B CA 1
ATOM 6120 C C . VAL B 1 390 ? 11.867 -27.922 0.993 1 87.62 390 VAL B C 1
ATOM 6122 O O . VAL B 1 390 ? 13.023 -28.156 0.629 1 87.62 390 VAL B O 1
ATOM 6125 N N . PRO B 1 391 ? 10.891 -27.625 0.163 1 90.12 391 PRO B N 1
ATOM 6126 C CA . PRO B 1 391 ? 11.273 -27.609 -1.25 1 90.12 391 PRO B CA 1
ATOM 6127 C C . PRO B 1 391 ? 12.305 -26.531 -1.568 1 90.12 391 PRO B C 1
ATOM 6129 O O . PRO B 1 391 ? 13.141 -26.719 -2.455 1 90.12 391 PRO B O 1
ATOM 6132 N N . ILE B 1 392 ? 12.281 -25.453 -0.952 1 88.06 392 ILE B N 1
ATOM 6133 C CA . ILE B 1 392 ? 13.266 -24.406 -1.192 1 88.06 392 ILE B CA 1
ATOM 6134 C C . ILE B 1 392 ? 14.656 -24.906 -0.81 1 88.06 392 ILE B C 1
ATOM 6136 O O . ILE B 1 392 ? 15.625 -24.703 -1.553 1 88.06 392 ILE B O 1
ATOM 6140 N N . SER B 1 393 ? 14.75 -25.516 0.328 1 86.12 393 SER B N 1
ATOM 6141 C CA . SER B 1 393 ? 16.031 -26.062 0.774 1 86.12 393 SER B CA 1
ATOM 6142 C C . SER B 1 393 ? 16.531 -27.141 -0.18 1 86.12 393 SER B C 1
ATOM 6144 O O . SER B 1 393 ? 17.734 -27.234 -0.461 1 86.12 393 SER B O 1
ATOM 6146 N N . ALA B 1 394 ? 15.633 -27.938 -0.581 1 89.5 394 ALA B N 1
ATOM 6147 C CA . ALA B 1 394 ? 15.992 -28.969 -1.543 1 89.5 394 ALA B CA 1
ATOM 6148 C C . ALA B 1 394 ? 16.516 -28.359 -2.838 1 89.5 394 ALA B C 1
ATOM 6150 O O . ALA B 1 394 ? 17.484 -28.859 -3.422 1 89.5 394 ALA B O 1
ATOM 6151 N N . SER B 1 395 ? 15.859 -27.328 -3.297 1 91.75 395 SER B N 1
ATOM 6152 C CA . SER B 1 395 ? 16.297 -26.641 -4.512 1 91.75 395 SER B CA 1
ATOM 6153 C C . SER B 1 395 ? 17.688 -26.062 -4.352 1 91.75 395 SER B C 1
ATOM 6155 O O . SER B 1 395 ? 18.531 -26.219 -5.234 1 91.75 395 SER B O 1
ATOM 6157 N N . VAL B 1 396 ? 17.953 -25.438 -3.268 1 87.69 396 VAL B N 1
ATOM 6158 C CA . VAL B 1 396 ? 19.25 -24.844 -2.994 1 87.69 396 VAL B CA 1
ATOM 6159 C C . VAL B 1 396 ? 20.312 -25.938 -2.969 1 87.69 396 VAL B C 1
ATOM 6161 O O . VAL B 1 396 ? 21.406 -25.766 -3.523 1 87.69 396 VAL B O 1
ATOM 6164 N N . TYR B 1 397 ? 19.953 -26.984 -2.338 1 87 397 TYR B N 1
ATOM 6165 C CA . TYR B 1 397 ? 20.875 -28.109 -2.238 1 87 397 TYR B CA 1
ATOM 6166 C C . TYR B 1 397 ? 21.25 -28.641 -3.621 1 87 397 TYR B C 1
ATOM 6168 O O . TYR B 1 397 ? 22.422 -28.859 -3.914 1 87 397 TYR B O 1
ATOM 6176 N N . VAL B 1 398 ? 20.281 -28.828 -4.434 1 89.06 398 VAL B N 1
ATOM 6177 C CA . VAL B 1 398 ? 20.5 -29.391 -5.762 1 89.06 398 VAL B CA 1
ATOM 6178 C C . VAL B 1 398 ? 21.344 -28.422 -6.598 1 89.06 398 VAL B C 1
ATOM 6180 O O . VAL B 1 398 ? 22.234 -28.844 -7.344 1 89.06 398 VAL B O 1
ATOM 6183 N N . ILE B 1 399 ? 21.094 -27.188 -6.504 1 87.62 399 ILE B N 1
ATOM 6184 C CA . ILE B 1 399 ? 21.828 -26.188 -7.266 1 87.62 399 ILE B CA 1
ATOM 6185 C C . ILE B 1 399 ? 23.281 -26.156 -6.816 1 87.62 399 ILE B C 1
ATOM 6187 O O . ILE B 1 399 ? 24.188 -25.984 -7.637 1 87.62 399 ILE B O 1
ATOM 6191 N N . GLN B 1 400 ? 23.484 -26.297 -5.547 1 84.5 400 GLN B N 1
ATOM 6192 C CA . GLN B 1 400 ? 24.844 -26.375 -5.035 1 84.5 400 GLN B CA 1
ATOM 6193 C C . GLN B 1 400 ? 25.594 -27.578 -5.602 1 84.5 400 GLN B C 1
ATOM 6195 O O . GLN B 1 400 ? 26.781 -27.484 -5.926 1 84.5 400 GLN B O 1
ATOM 6200 N N . GLN B 1 401 ? 24.891 -28.609 -5.66 1 83.56 401 GLN B N 1
ATOM 6201 C CA . GLN B 1 401 ? 25.5 -29.828 -6.211 1 83.56 401 GLN B CA 1
ATOM 6202 C C . GLN B 1 401 ? 25.844 -29.641 -7.688 1 83.56 401 GLN B C 1
ATOM 6204 O O . GLN B 1 401 ? 26.875 -30.125 -8.156 1 83.56 401 GLN B O 1
ATOM 6209 N N . LEU B 1 402 ? 24.953 -29.016 -8.375 1 83.69 402 LEU B N 1
ATOM 6210 C CA . LEU B 1 402 ? 25.172 -28.766 -9.797 1 83.69 402 LEU B CA 1
ATOM 6211 C C . LEU B 1 402 ? 26.391 -27.875 -10 1 83.69 402 LEU B C 1
ATOM 6213 O O . LEU B 1 402 ? 27.172 -28.078 -10.938 1 83.69 402 LEU B O 1
ATOM 6217 N N . LYS B 1 403 ? 26.562 -26.969 -9.172 1 82 403 LYS B N 1
ATOM 6218 C CA . LYS B 1 403 ? 27.703 -26.062 -9.258 1 82 403 LYS B CA 1
ATOM 6219 C C . LYS B 1 403 ? 29.016 -26.797 -8.945 1 82 403 LYS B C 1
ATOM 6221 O O . LYS B 1 403 ? 30.031 -26.562 -9.586 1 82 403 LYS B O 1
ATOM 6226 N N . SER B 1 404 ? 28.953 -27.547 -7.93 1 78 404 SER B N 1
ATOM 6227 C CA . SER B 1 404 ? 30.141 -28.297 -7.543 1 78 404 SER B CA 1
ATOM 6228 C C . SER B 1 404 ? 30.562 -29.281 -8.633 1 78 404 SER B C 1
ATOM 6230 O O . SER B 1 404 ? 31.75 -29.516 -8.844 1 78 404 SER B O 1
ATOM 6232 N N . ALA B 1 405 ? 29.625 -29.797 -9.273 1 74.31 405 ALA B N 1
ATOM 6233 C CA . ALA B 1 405 ? 29.906 -30.75 -10.352 1 74.31 405 ALA B CA 1
ATOM 6234 C C . ALA B 1 405 ? 30.547 -30.047 -11.547 1 74.31 405 ALA B C 1
ATOM 6236 O O . ALA B 1 405 ? 31.344 -30.641 -12.273 1 74.31 405 ALA B O 1
ATOM 6237 N N . ARG B 1 406 ? 30.188 -28.875 -11.719 1 71.75 406 ARG B N 1
ATOM 6238 C CA . ARG B 1 406 ? 30.734 -28.109 -12.836 1 71.75 406 ARG B CA 1
ATOM 6239 C C . ARG B 1 406 ? 32.188 -27.688 -12.562 1 71.75 406 ARG B C 1
ATOM 6241 O O . ARG B 1 406 ? 32.969 -27.562 -13.484 1 71.75 406 ARG B O 1
ATOM 6248 N N . ASN B 1 407 ? 32.469 -27.375 -11.344 1 63.03 407 ASN B N 1
ATOM 6249 C CA . ASN B 1 407 ? 33.812 -26.969 -10.977 1 63.03 407 ASN B CA 1
ATOM 6250 C C . ASN B 1 407 ? 34.75 -28.172 -10.898 1 63.03 407 ASN B C 1
ATOM 6252 O O . ASN B 1 407 ? 35.969 -28 -10.688 1 63.03 407 ASN B O 1
ATOM 6256 N N . GLN B 1 408 ? 34.312 -29.312 -10.977 1 52.44 408 GLN B N 1
ATOM 6257 C CA . GLN B 1 408 ? 35.188 -30.484 -11.102 1 52.44 408 GLN B CA 1
ATOM 6258 C C . GLN B 1 408 ? 35.406 -30.859 -12.57 1 52.44 408 GLN B C 1
ATOM 6260 O O . GLN B 1 408 ? 36.5 -31.234 -12.961 1 52.44 408 GLN B O 1
#

Radius of gyration: 31.75 Å; Cα contacts (8 Å, |Δi|>4): 1125; chains: 2; bounding box: 60×101×111 Å

Sequence (816 aa):
MSSEVSNLLDVAIGSAEASIAVLLVLGFGYYAQYARWINEEGEQQITQLCVTVFLPALLFTQIGPHATPHNLTDYGIIVVLSIFAMLVSYLVGIASRRALKSPRWTVAAFVFNNATSLPLLLLNSLEKTGTIEIIIGKDGGSVEDAVARGQTYLLIAALVGNLGRFALGPDIMGSKQNNDTDFPGDLSTTFRPVITESESTPLLSTERIHNTASRTLPVIKDTAKRTWAWIADAINPPLIAAIVAIVFGLIPPLHHAFFEKGEPLNATVTQSVNYLGKLYTALQIFVLGSKLRSKAGDKLPILSTTILFIHRFIVMPAIMISVVYFLRSTWPNYVEQDPMLDFVSSIVGIGPPAITLSAIAEMAELDSREDAQVSRMLMLSYLVTPFICVPISASVYVIQQLKSARNQMSSEVSNLLDVAIGSAEASIAVLLVLGFGYYAQYARWINEEGEQQITQLCVTVFLPALLFTQIGPHATPHNLTDYGIIVVLSIFAMLVSYLVGIASRRALKSPRWTVAAFVFNNATSLPLLLLNSLEKTGTIEIIIGKDGGSVEDAVARGQTYLLIAALVGNLGRFALGPDIMGSKQNNDTDFPGDLSTTFRPVITESESTPLLSTERIHNTASRTLPVIKDTAKRTWAWIADAINPPLIAAIVAIVFGLIPPLHHAFFEKGEPLNATVTQSVNYLGKLYTALQIFVLGSKLRSKAGDKLPILSTTILFIHRFIVMPAIMISVVYFLRSTWPNYVEQDPMLDFVSSIVGIGPPAITLSAIAEMAELDSREDAQVSRMLMLSYLVTPFICVPISASVYVIQQLKSARNQ